Protein AF-0000000084744913 (afdb_homodimer)

Radius of gyration: 37.28 Å; Cα contacts (8 Å, |Δi|>4): 1498; chains: 2; bounding box: 139×105×89 Å

Organism: Rhizopus delemar (strain RA 99-880 / ATCC MYA-4621 / FGSC 9543 / NRRL 43880) (NCBI:txid246409)

InterPro domains:
  IPR002213 UDP-glucuronosyl/UDP-glucosyltransferase [PF00201] (157-499)
  IPR002213 UDP-glucuronosyl/UDP-glucosyltransferase [cd03784] (38-397)
  IPR050271 UDP-glycosyltransferase [PTHR48043] (138-479)

Sequence (1036 aa):
MRWNIPRIAAALVTTSLLLCGQSYAQERLIENYNEPKHIMFMTTFGGSSHVSWVLSILDELSKRGHKITYVTREFQAKHAKPYPHFNTVILDGTPTHMEKAFALKHTAILDAAGDLLHSGYKDLQTASYAAFPDASAAYINNHLLTMKNPTTLGLSFIQRFYDMFVVPITGYIRMKPVGDWVNKMRHLSGCNVTNHEYEPWTHMNNLKLVNSLFGIEAARPLGPLIEMVGPIMQRQYNPLTPDLKEYLDAHSRVLYIAFGQHAVANVKDLEYILTGIMESIENGTYGGFLWASRKGAEAFPKEIKTKSGKIYSVQDMFRGHYSNLRFATWVPQTAVVMHPSVNVFLTHGGAGSMYEGLYAGKRFIVFPFYGDQFLNAQNVKSKGLGEYLNPEISQEEANRMIDAVGQDSDGKFQSNVNRYKALVQIHSKNGPLRGADLVEEVLFVNSNSYLPHRYEDARQMSFIKSHNLDLIAAALSIISASVYVSVTVTKKMVKRFLTRIWAKHLPDDTKTFKLKATMRWNIPRIAAALVTTSLLLCGQSYAQERLIENYNEPKHIMFMTTFGGSSHVSWVLSILDELSKRGHKITYVTREFQAKHAKPYPHFNTVILDGTPTHMEKAFALKHTAILDAAGDLLHSGYKDLQTASYAAFPDASAAYINNHLLTMKNPTTLGLSFIQRFYDMFVVPITGYIRMKPVGDWVNKMRHLSGCNVTNHEYEPWTHMNNLKLVNSLFGIEAARPLGPLIEMVGPIMQRQYNPLTPDLKEYLDAHSRVLYIAFGQHAVANVKDLEYILTGIMESIENGTYGGFLWASRKGAEAFPKEIKTKSGKIYSVQDMFRGHYSNLRFATWVPQTAVVMHPSVNVFLTHGGAGSMYEGLYAGKRFIVFPFYGDQFLNAQNVKSKGLGEYLNPEISQEEANRMIDAVGQDSDGKFQSNVNRYKALVQIHSKNGPLRGADLVEEVLFVNSNSYLPHRYEDARQMSFIKSHNLDLIAAALSIISASVYVSVTVTKKMVKRFLTRIWAKHLPDDTKTFKLKAT

Secondary structure (DSSP, 8-state):
--------------------------EE---------EEEEE--S--HHHHHHHHHHHHHHHHTT-EEEEEE-GGGGGGGTT-TTSEEEEPP-----HHHHHHHHHHHHHHHHHHHHHTT--SEEE---S--GGG--TTB---GGGTT-SBSTT--HHHHHIIIIIHHHHHHHHHHHHHHHHHHHHHHTT----S-TTSTTTTTTS-EEES--BTTB----B-TTEEE------SEEPPPPHHHHHHHHH-SSEEEEE-TTT----HHHHHHHHHHHHHHHHTTS-SEEEEE-SS-GGGS-SEEE-TTS-EEEHHHHHTT-STTEEEES---HHHHHHSTTEEEEEE---HHHHHHHHHHT-EEEE---STTHHHHHHHHHHHTSEEE--TTS-HHHHHHHHHHHHH-TTSHHHHHHHHHHHHHHHHHTTHHHHHHHHHHHHHHH-BTTB-GGGS-GGGGS-HHHHTTHHHHHHHHHHHHHHHHHHHHHHHHHHHHHHHHHHHHTS-GGGGG--S---/--------------------------EE---------EEEEE--S--HHHHHHHHHHHHHHHHTT-EEEEEE-GGGGGGGTT-TTSEEEEPP-----HHHHHHHHHHHHHHHHHHHHHTT--SEEE---S--GGG--TTB---GGGTT-SBSTT--HHHHHIIIIIHHHHHHHHHHHHHHHHHHHHHHTT----S-TTSTTTTTTS-EEES--BTTB----B-TTEEE------SEEPPPPHHHHHHHHH-SSEEEEE-TTT----HHHHHHHHHHHHHHHHTTS-SEEEEE-SS-GGGS-SEEE-TTS-EEEHHHHHTT-STTEEEES---HHHHHHSTTEEEEEE---HHHHHHHHHHT-EEEE---STTHHHHHHHHHHHTSEEE--TTS-HHHHHHHHHHHHH-TTSHHHHHHHHHHHHHHHHHTTHHHHHHHHHHHHHHH-BTTB-GGGS-GGGGS-HHHHTTHHHHHHHHHHHHHHHHHHHHHHHHHHHHHHHHHHHHTS-GGGGG------

pLDDT: mean 82.14, std 20.05, range [17.31, 98.81]

Structure (mmCIF, N/CA/C/O backbone):
data_AF-0000000084744913-model_v1
#
loop_
_entity.id
_entity.type
_entity.pdbx_description
1 polymer 'UDP-glycosyltransferases domain-containing protein'
#
loop_
_atom_site.group_PDB
_atom_site.id
_atom_site.type_symbol
_atom_site.label_atom_id
_atom_site.label_alt_id
_atom_site.label_comp_id
_atom_site.label_asym_id
_atom_site.label_entity_id
_atom_site.label_seq_id
_atom_site.pdbx_PDB_ins_code
_atom_site.Cartn_x
_atom_site.Cartn_y
_atom_site.Cartn_z
_atom_site.occupancy
_atom_site.B_iso_or_equiv
_atom_site.auth_seq_id
_atom_site.auth_comp_id
_atom_site.auth_asym_id
_atom_site.auth_atom_id
_atom_site.pdbx_PDB_model_num
ATOM 1 N N . MET A 1 1 ? 51.938 -50.812 50.031 1 19.53 1 MET A N 1
ATOM 2 C CA . MET A 1 1 ? 52.406 -50.969 48.625 1 19.53 1 MET A CA 1
ATOM 3 C C . MET A 1 1 ? 51.281 -50.594 47.656 1 19.53 1 MET A C 1
ATOM 5 O O . MET A 1 1 ? 50.281 -51.281 47.562 1 19.53 1 MET A O 1
ATOM 9 N N . ARG A 1 2 ? 51 -49.312 47.562 1 23.36 2 ARG A N 1
ATOM 10 C CA . ARG A 1 2 ? 50.031 -48.344 47.094 1 23.36 2 ARG A CA 1
ATOM 11 C C . ARG A 1 2 ? 49.875 -48.375 45.562 1 23.36 2 ARG A C 1
ATOM 13 O O . ARG A 1 2 ? 50.844 -48.094 44.844 1 23.36 2 ARG A O 1
ATOM 20 N N . TRP A 1 3 ? 49.312 -49.531 45.156 1 20.39 3 TRP A N 1
ATOM 21 C CA . TRP A 1 3 ? 49.344 -50 43.781 1 20.39 3 TRP A CA 1
ATOM 22 C C . TRP A 1 3 ? 48.844 -48.906 42.844 1 20.39 3 TRP A C 1
ATOM 24 O O . TRP A 1 3 ? 47.812 -48.25 43.094 1 20.39 3 TRP A O 1
ATOM 34 N N . ASN A 1 4 ? 49.719 -48.156 42.25 1 20.19 4 ASN A N 1
ATOM 35 C CA . ASN A 1 4 ? 49.812 -47.062 41.281 1 20.19 4 ASN A CA 1
ATOM 36 C C . ASN A 1 4 ? 49.125 -47.438 39.969 1 20.19 4 ASN A C 1
ATOM 38 O O . ASN A 1 4 ? 49.625 -48.25 39.188 1 20.19 4 ASN A O 1
ATOM 42 N N . ILE A 1 5 ? 47.906 -47.906 40.062 1 23.69 5 ILE A N 1
ATOM 43 C CA . ILE A 1 5 ? 47.312 -48.406 38.812 1 23.69 5 ILE A CA 1
ATOM 44 C C . ILE A 1 5 ? 47.5 -47.406 37.688 1 23.69 5 ILE A C 1
ATOM 46 O O . ILE A 1 5 ? 47.156 -46.219 37.844 1 23.69 5 ILE A O 1
ATOM 50 N N . PRO A 1 6 ? 48.375 -47.656 36.781 1 20.3 6 PRO A N 1
ATOM 51 C CA . PRO A 1 6 ? 48.781 -46.844 35.656 1 20.3 6 PRO A CA 1
ATOM 52 C C . PRO A 1 6 ? 47.625 -46.344 34.812 1 20.3 6 PRO A C 1
ATOM 54 O O . PRO A 1 6 ? 46.625 -47.062 34.656 1 20.3 6 PRO A O 1
ATOM 57 N N . ARG A 1 7 ? 47.312 -45.031 34.875 1 20.33 7 ARG A N 1
ATOM 58 C CA . ARG A 1 7 ? 46.344 -44.219 34.156 1 20.33 7 ARG A CA 1
ATOM 59 C C . ARG A 1 7 ? 46.406 -44.438 32.656 1 20.33 7 ARG A C 1
ATOM 61 O O . ARG A 1 7 ? 47.375 -44.062 32.031 1 20.33 7 ARG A O 1
ATOM 68 N N . ILE A 1 8 ? 46.25 -45.625 32.156 1 18.38 8 ILE A N 1
ATOM 69 C CA . ILE A 1 8 ? 46.312 -45.844 30.734 1 18.38 8 ILE A CA 1
ATOM 70 C C . ILE A 1 8 ? 45.406 -44.844 30.016 1 18.38 8 ILE A C 1
ATOM 72 O O . ILE A 1 8 ? 44.219 -44.75 30.281 1 18.38 8 ILE A O 1
ATOM 76 N N . ALA A 1 9 ? 45.938 -43.688 29.625 1 18.81 9 ALA A N 1
ATOM 77 C CA . ALA A 1 9 ? 45.469 -42.594 28.781 1 18.81 9 ALA A CA 1
ATOM 78 C C . ALA A 1 9 ? 44.938 -43.094 27.453 1 18.81 9 ALA A C 1
ATOM 80 O O . ALA A 1 9 ? 45.719 -43.594 26.625 1 18.81 9 ALA A O 1
ATOM 81 N N . ALA A 1 10 ? 44.094 -44.031 27.406 1 18.05 10 ALA A N 1
ATOM 82 C CA . ALA A 1 10 ? 43.656 -44.469 26.078 1 18.05 10 ALA A CA 1
ATOM 83 C C . ALA A 1 10 ? 43.281 -43.25 25.219 1 18.05 10 ALA A C 1
ATOM 85 O O . ALA A 1 10 ? 42.5 -42.406 25.625 1 18.05 10 ALA A O 1
ATOM 86 N N . ALA A 1 11 ? 44.219 -42.719 24.453 1 19.56 11 ALA A N 1
ATOM 87 C CA . ALA A 1 11 ? 44.156 -41.781 23.359 1 19.56 11 ALA A CA 1
ATOM 88 C C . ALA A 1 11 ? 43.031 -42.156 22.375 1 19.56 11 ALA A C 1
ATOM 90 O O . ALA A 1 11 ? 43.125 -43.188 21.703 1 19.56 11 ALA A O 1
ATOM 91 N N . LEU A 1 12 ? 41.875 -42.281 22.75 1 17.66 12 LEU A N 1
ATOM 92 C CA . LEU A 1 12 ? 40.844 -42.531 21.766 1 17.66 12 LEU A CA 1
ATOM 93 C C . LEU A 1 12 ? 40.969 -41.562 20.578 1 17.66 12 LEU A C 1
ATOM 95 O O . LEU A 1 12 ? 40.906 -40.344 20.766 1 17.66 12 LEU A O 1
ATOM 99 N N . VAL A 1 13 ? 41.812 -41.812 19.609 1 20.23 13 VAL A N 1
ATOM 100 C CA . VAL A 1 13 ? 41.938 -41.219 18.281 1 20.23 13 VAL A CA 1
ATOM 101 C C . VAL A 1 13 ? 40.594 -41.219 17.562 1 20.23 13 VAL A C 1
ATOM 103 O O . VAL A 1 13 ? 40.062 -42.281 17.234 1 20.23 13 VAL A O 1
ATOM 106 N N . THR A 1 14 ? 39.594 -40.719 18.078 1 20.28 14 THR A N 1
ATOM 107 C CA . THR A 1 14 ? 38.375 -40.656 17.266 1 20.28 14 THR A CA 1
ATOM 108 C C . THR A 1 14 ? 38.656 -40.031 15.906 1 20.28 14 THR A C 1
ATOM 110 O O . THR A 1 14 ? 39.188 -38.906 15.836 1 20.28 14 THR A O 1
ATOM 113 N N . THR A 1 15 ? 39.094 -40.719 14.898 1 21.44 15 THR A N 1
ATOM 114 C CA . THR A 1 15 ? 39.156 -40.406 13.484 1 21.44 15 THR A CA 1
ATOM 115 C C . THR A 1 15 ? 37.844 -39.75 13.031 1 21.44 15 THR A C 1
ATOM 117 O O . THR A 1 15 ? 36.781 -40.375 13.062 1 21.44 15 THR A O 1
ATOM 120 N N . SER A 1 16 ? 37.594 -38.562 13.43 1 22.41 16 SER A N 1
ATOM 121 C CA . SER A 1 16 ? 36.5 -37.75 12.891 1 22.41 16 SER A CA 1
ATOM 122 C C . SER A 1 16 ? 36.5 -37.812 11.359 1 22.41 16 SER A C 1
ATOM 124 O O . SER A 1 16 ? 37.438 -37.344 10.719 1 22.41 16 SER A O 1
ATOM 126 N N . LEU A 1 17 ? 36.125 -38.844 10.758 1 23.03 17 LEU A N 1
ATOM 127 C CA . LEU A 1 17 ? 35.844 -38.812 9.328 1 23.03 17 LEU A CA 1
ATOM 128 C C . LEU A 1 17 ? 35.062 -37.562 8.945 1 23.03 17 LEU A C 1
ATOM 130 O O . LEU A 1 17 ? 33.938 -37.344 9.414 1 23.03 17 LEU A O 1
ATOM 134 N N . LEU A 1 18 ? 35.719 -36.438 8.75 1 24.72 18 LEU A N 1
ATOM 135 C CA . LEU A 1 18 ? 35.344 -35.219 8.047 1 24.72 18 LEU A CA 1
ATOM 136 C C . LEU A 1 18 ? 34.562 -35.562 6.785 1 24.72 18 LEU A C 1
ATOM 138 O O . LEU A 1 18 ? 35.125 -36 5.785 1 24.72 18 LEU A O 1
ATOM 142 N N . LEU A 1 19 ? 33.531 -36.25 6.848 1 27.08 19 LEU A N 1
ATOM 143 C CA . LEU A 1 19 ? 32.656 -36.188 5.676 1 27.08 19 LEU A CA 1
ATOM 144 C C . LEU A 1 19 ? 32.531 -34.75 5.16 1 27.08 19 LEU A C 1
ATOM 146 O O . LEU A 1 19 ? 32.031 -33.875 5.852 1 27.08 19 LEU A O 1
ATOM 150 N N . CYS A 1 20 ? 33.5 -34.156 4.531 1 28.77 20 CYS A N 1
ATOM 151 C CA . CYS A 1 20 ? 33.594 -32.938 3.73 1 28.77 20 CYS A CA 1
ATOM 152 C C . CYS A 1 20 ? 32.344 -32.75 2.896 1 28.77 20 CYS A C 1
ATOM 154 O O . CYS A 1 20 ? 32.188 -33.312 1.816 1 28.77 20 CYS A O 1
ATOM 156 N N . GLY A 1 21 ? 31.219 -32.844 3.359 1 35.03 21 GLY A N 1
ATOM 157 C CA . GLY A 1 21 ? 30.172 -32.25 2.535 1 35.03 21 GLY A CA 1
ATOM 158 C C . GLY A 1 21 ? 30.594 -30.953 1.896 1 35.03 21 GLY A C 1
ATOM 159 O O . GLY A 1 21 ? 31.109 -30.062 2.572 1 35.03 21 GLY A O 1
ATOM 160 N N . GLN A 1 22 ? 31.188 -30.906 0.818 1 35.16 22 GLN A N 1
ATOM 161 C CA . GLN A 1 22 ? 31.531 -29.734 0.023 1 35.16 22 GLN A CA 1
ATOM 162 C C . GLN A 1 22 ? 30.5 -28.625 0.228 1 35.16 22 GLN A C 1
ATOM 164 O O . GLN A 1 22 ? 29.328 -28.781 -0.124 1 35.16 22 GLN A O 1
ATOM 169 N N . SER A 1 23 ? 30.438 -27.969 1.29 1 45.53 23 SER A N 1
ATOM 170 C CA . SER A 1 23 ? 29.703 -26.734 1.49 1 45.53 23 SER A CA 1
ATOM 171 C C . SER A 1 23 ? 29.812 -25.828 0.264 1 45.53 23 SER A C 1
ATOM 173 O O . SER A 1 23 ? 30.859 -25.266 -0.018 1 45.53 23 SER A O 1
ATOM 175 N N . TYR A 1 24 ? 29.328 -26.203 -0.753 1 52.28 24 TYR A N 1
ATOM 176 C CA . TYR A 1 24 ? 29.297 -25.25 -1.86 1 52.28 24 TYR A CA 1
ATOM 177 C C . TYR A 1 24 ? 28.844 -23.875 -1.39 1 52.28 24 TYR A C 1
ATOM 179 O O . TYR A 1 24 ? 27.953 -23.781 -0.541 1 52.28 24 TYR A O 1
ATOM 187 N N . ALA A 1 25 ? 29.734 -22.922 -1.529 1 69.56 25 ALA A N 1
ATOM 188 C CA . ALA A 1 25 ? 29.422 -21.516 -1.275 1 69.56 25 ALA A CA 1
ATOM 189 C C . ALA A 1 25 ? 28.047 -21.156 -1.825 1 69.56 25 ALA A C 1
ATOM 191 O O . ALA A 1 25 ? 27.688 -21.547 -2.941 1 69.56 25 ALA A O 1
ATOM 192 N N . GLN A 1 26 ? 27.156 -20.797 -0.887 1 83.94 26 GLN A N 1
ATOM 193 C CA . GLN A 1 26 ? 25.812 -20.391 -1.277 1 83.94 26 GLN A CA 1
ATOM 194 C C . GLN A 1 26 ? 25.859 -19.375 -2.424 1 83.94 26 GLN A C 1
ATOM 196 O O . GLN A 1 26 ? 26.812 -18.609 -2.537 1 83.94 26 GLN A O 1
ATOM 201 N N . GLU A 1 27 ? 25 -19.547 -3.34 1 89.25 27 GLU A N 1
ATOM 202 C CA . GLU A 1 27 ? 24.797 -18.594 -4.418 1 89.25 27 GLU A CA 1
ATOM 203 C C . GLU A 1 27 ? 23.781 -17.531 -4.02 1 89.25 27 GLU A C 1
ATOM 205 O O . GLU A 1 27 ? 23.016 -17.719 -3.078 1 89.25 27 GLU A O 1
ATOM 210 N N . ARG A 1 28 ? 23.938 -16.344 -4.668 1 91.44 28 ARG A N 1
ATOM 211 C CA . ARG A 1 28 ? 23.016 -15.234 -4.363 1 91.44 28 ARG A CA 1
ATOM 212 C C . ARG A 1 28 ? 22.141 -14.898 -5.57 1 91.44 28 ARG A C 1
ATOM 214 O O . ARG A 1 28 ? 22.594 -14.977 -6.711 1 91.44 28 ARG A O 1
ATOM 221 N N . LEU A 1 29 ? 20.953 -14.539 -5.281 1 93 29 LEU A N 1
ATOM 222 C CA . LEU A 1 29 ? 20.062 -14.078 -6.336 1 93 29 LEU A CA 1
ATOM 223 C C . LEU A 1 29 ? 20.547 -12.75 -6.914 1 93 29 LEU A C 1
ATOM 225 O O . LEU A 1 29 ? 20.922 -11.836 -6.172 1 93 29 LEU A O 1
ATOM 229 N N . ILE A 1 30 ? 20.641 -12.711 -8.242 1 91.44 30 ILE A N 1
ATOM 230 C CA . ILE A 1 30 ? 21.016 -11.5 -8.945 1 91.44 30 ILE A CA 1
ATOM 231 C C . ILE A 1 30 ? 19.953 -11.125 -9.961 1 91.44 30 ILE A C 1
ATOM 233 O O . ILE A 1 30 ? 19.562 -11.953 -10.789 1 91.44 30 ILE A O 1
ATOM 237 N N . GLU A 1 31 ? 19.484 -9.914 -9.859 1 93 31 GLU A N 1
ATOM 238 C CA . GLU A 1 31 ? 18.453 -9.453 -10.773 1 93 31 GLU A CA 1
ATOM 239 C C . GLU A 1 31 ? 19 -9.219 -12.18 1 93 31 GLU A C 1
ATOM 241 O O . GLU A 1 31 ? 20.156 -8.789 -12.328 1 93 31 GLU A O 1
ATOM 246 N N . ASN A 1 32 ? 18.219 -9.523 -13.242 1 92.12 32 ASN A N 1
ATOM 247 C CA . ASN A 1 32 ? 18.656 -9.289 -14.609 1 92.12 32 ASN A CA 1
ATOM 248 C C . ASN A 1 32 ? 17.531 -8.727 -15.477 1 92.12 32 ASN A C 1
ATOM 250 O O . ASN A 1 32 ? 17.5 -8.953 -16.688 1 92.12 32 ASN A O 1
ATOM 254 N N . TYR A 1 33 ? 16.641 -8.062 -14.828 1 86.31 33 TYR A N 1
ATOM 255 C CA . TYR A 1 33 ? 15.531 -7.465 -15.57 1 86.31 33 TYR A CA 1
ATOM 256 C C . TYR A 1 33 ? 15.938 -6.125 -16.172 1 86.31 33 TYR A C 1
ATOM 258 O O . TYR A 1 33 ? 15.328 -5.66 -17.141 1 86.31 33 TYR A O 1
ATOM 266 N N . ASN A 1 34 ? 16.906 -5.574 -15.594 1 80.06 34 ASN A N 1
ATOM 267 C CA . ASN A 1 34 ? 17.125 -4.137 -15.734 1 80.06 34 ASN A CA 1
ATOM 268 C C . ASN A 1 34 ? 17.938 -3.816 -16.984 1 80.06 34 ASN A C 1
ATOM 270 O O . ASN A 1 34 ? 19.031 -4.352 -17.156 1 80.06 34 ASN A O 1
ATOM 274 N N . GLU A 1 35 ? 17.391 -3.184 -17.844 1 90.12 35 GLU A N 1
ATOM 275 C CA . GLU A 1 35 ? 18.062 -2.479 -18.938 1 90.12 35 GLU A CA 1
ATOM 276 C C . GLU A 1 35 ? 17.922 -0.967 -18.781 1 90.12 35 GLU A C 1
ATOM 278 O O . GLU A 1 35 ? 16.891 -0.474 -18.328 1 90.12 35 GLU A O 1
ATOM 283 N N . PRO A 1 36 ? 18.984 -0.272 -19.078 1 91.06 36 PRO A N 1
ATOM 284 C CA . PRO A 1 36 ? 18.906 1.181 -18.906 1 91.06 36 PRO A CA 1
ATOM 285 C C . PRO A 1 36 ? 17.766 1.804 -19.703 1 91.06 36 PRO A C 1
ATOM 287 O O . PRO A 1 36 ? 17.547 1.438 -20.859 1 91.06 36 PRO A O 1
ATOM 290 N N . LYS A 1 37 ? 17.016 2.588 -19 1 89.62 37 LYS A N 1
ATOM 291 C CA . LYS A 1 37 ? 15.938 3.357 -19.625 1 89.62 37 LYS A CA 1
ATOM 292 C C . LYS A 1 37 ? 16.172 4.855 -19.469 1 89.62 37 LYS A C 1
ATOM 294 O O . LYS A 1 37 ? 17.016 5.281 -18.672 1 89.62 37 LYS A O 1
ATOM 299 N N . HIS A 1 38 ? 15.523 5.637 -20.328 1 86.81 38 HIS A N 1
ATOM 300 C CA . HIS A 1 38 ? 15.547 7.094 -20.234 1 86.81 38 HIS A CA 1
ATOM 301 C C . HIS A 1 38 ? 14.258 7.621 -19.609 1 86.81 38 HIS A C 1
ATOM 303 O O . HIS A 1 38 ? 13.172 7.453 -20.172 1 86.81 38 HIS A O 1
ATOM 309 N N . ILE A 1 39 ? 14.422 8.203 -18.453 1 86.81 39 ILE A N 1
ATOM 310 C CA . ILE A 1 39 ? 13.273 8.695 -17.688 1 86.81 39 ILE A CA 1
ATOM 311 C C . ILE A 1 39 ? 13.266 10.219 -17.703 1 86.81 39 ILE A C 1
ATOM 313 O O . ILE A 1 39 ? 14.273 10.852 -17.359 1 86.81 39 ILE A O 1
ATOM 317 N N . MET A 1 40 ? 12.148 10.82 -18.062 1 83.5 40 MET A N 1
ATOM 318 C CA . MET A 1 40 ? 11.984 12.273 -18.078 1 83.5 40 MET A CA 1
ATOM 319 C C . MET A 1 40 ? 10.945 12.711 -17.047 1 83.5 40 MET A C 1
ATOM 321 O O . MET A 1 40 ? 9.883 12.102 -16.938 1 83.5 40 MET A O 1
ATOM 325 N N . PHE A 1 41 ? 11.281 13.703 -16.281 1 83.88 41 PHE A N 1
ATOM 326 C CA . PHE A 1 41 ? 10.383 14.367 -15.344 1 83.88 41 PHE A CA 1
ATOM 327 C C . PHE A 1 41 ? 10.25 15.852 -15.664 1 83.88 41 PHE A C 1
ATOM 329 O O . PHE A 1 41 ? 11.258 16.547 -15.797 1 83.88 41 PHE A O 1
ATOM 336 N N . MET A 1 42 ? 8.977 16.203 -15.773 1 77.56 42 MET A N 1
ATOM 337 C CA . MET A 1 42 ? 8.75 17.609 -16.109 1 77.56 42 MET A CA 1
ATOM 338 C C . MET A 1 42 ? 7.898 18.297 -15.055 1 77.56 42 MET A C 1
ATOM 340 O O . MET A 1 42 ? 6.863 17.766 -14.641 1 77.56 42 MET A O 1
ATOM 344 N N . THR A 1 43 ? 8.461 19.344 -14.555 1 77.12 43 THR A N 1
ATOM 345 C CA . THR A 1 43 ? 7.699 20.219 -13.664 1 77.12 43 THR A CA 1
ATOM 346 C C . THR A 1 43 ? 7.801 21.672 -14.117 1 77.12 43 THR A C 1
ATOM 348 O O . THR A 1 43 ? 8.906 22.188 -14.32 1 77.12 43 THR A O 1
ATOM 351 N N . THR A 1 44 ? 6.602 22.281 -14.32 1 68.94 44 THR A N 1
ATOM 352 C CA . THR A 1 44 ? 6.617 23.656 -14.781 1 68.94 44 THR A CA 1
ATOM 353 C C . THR A 1 44 ? 5.949 24.578 -13.766 1 68.94 44 THR A C 1
ATOM 355 O O . THR A 1 44 ? 5.902 25.797 -13.961 1 68.94 44 THR A O 1
ATOM 358 N N . PHE A 1 45 ? 5.406 23.922 -12.688 1 66.56 45 PHE A N 1
ATOM 359 C CA . PHE A 1 45 ? 4.727 24.734 -11.68 1 66.56 45 PHE A CA 1
ATOM 360 C C . PHE A 1 45 ? 4.938 24.141 -10.289 1 66.56 45 PHE A C 1
ATOM 362 O O . PHE A 1 45 ? 5.398 23 -10.156 1 66.56 45 PHE A O 1
ATOM 369 N N . GLY A 1 46 ? 4.719 25.062 -9.359 1 70 46 GLY A N 1
ATOM 370 C CA . GLY A 1 46 ? 4.773 24.578 -7.98 1 70 46 GLY A CA 1
ATOM 371 C C . GLY A 1 46 ? 6.074 24.922 -7.285 1 70 46 GLY A C 1
ATOM 372 O O . GLY A 1 46 ? 6.855 25.75 -7.777 1 70 46 GLY A O 1
ATOM 373 N N . GLY A 1 47 ? 6.203 24.469 -6.035 1 71.44 47 GLY A N 1
ATOM 374 C CA . GLY A 1 47 ? 7.371 24.719 -5.211 1 71.44 47 GLY A CA 1
ATOM 375 C C . GLY A 1 47 ? 8.195 23.469 -4.941 1 71.44 47 GLY A C 1
ATOM 376 O O . GLY A 1 47 ? 8.078 22.484 -5.656 1 71.44 47 GLY A O 1
ATOM 377 N N . SER A 1 48 ? 9.109 23.594 -4.059 1 75.06 48 SER A N 1
ATOM 378 C CA . SER A 1 48 ? 10.031 22.531 -3.695 1 75.06 48 SER A CA 1
ATOM 379 C C . SER A 1 48 ? 9.281 21.25 -3.32 1 75.06 48 SER A C 1
ATOM 381 O O . SER A 1 48 ? 9.75 20.141 -3.598 1 75.06 48 SER A O 1
ATOM 383 N N . SER A 1 49 ? 8.07 21.406 -2.797 1 75.94 49 SER A N 1
ATOM 384 C CA . SER A 1 49 ? 7.305 20.266 -2.314 1 75.94 49 SER A CA 1
ATOM 385 C C . SER A 1 49 ? 6.812 19.391 -3.473 1 75.94 49 SER A C 1
ATOM 387 O O . SER A 1 49 ? 6.488 18.219 -3.283 1 75.94 49 SER A O 1
ATOM 389 N N . HIS A 1 50 ? 6.836 19.938 -4.676 1 77.62 50 HIS A N 1
ATOM 390 C CA . HIS A 1 50 ? 6.352 19.203 -5.836 1 77.62 50 HIS A CA 1
ATOM 391 C C . HIS A 1 50 ? 7.496 18.516 -6.57 1 77.62 50 HIS A C 1
ATOM 393 O O . HIS A 1 50 ? 7.27 17.562 -7.328 1 77.62 50 HIS A O 1
ATOM 399 N N . VAL A 1 51 ? 8.656 18.969 -6.289 1 83.06 51 VAL A N 1
ATOM 400 C CA . VAL A 1 51 ? 9.742 18.547 -7.168 1 83.06 51 VAL A CA 1
ATOM 401 C C . VAL A 1 51 ? 10.734 17.703 -6.383 1 83.06 51 VAL A C 1
ATOM 403 O O . VAL A 1 51 ? 11.211 16.672 -6.871 1 83.06 51 VAL A O 1
ATOM 406 N N . SER A 1 52 ? 11.039 18.062 -5.184 1 87.06 52 SER A N 1
ATOM 407 C CA . SER A 1 52 ? 12.18 17.531 -4.453 1 87.06 52 SER A CA 1
ATOM 408 C C . SER A 1 52 ? 12.023 16.031 -4.207 1 87.06 52 SER A C 1
ATOM 410 O O . SER A 1 52 ? 12.984 15.273 -4.363 1 87.06 52 SER A O 1
ATOM 412 N N . TRP A 1 53 ? 10.844 15.602 -3.848 1 90.38 53 TRP A N 1
ATOM 413 C CA . TRP A 1 53 ? 10.68 14.188 -3.531 1 90.38 53 TRP A CA 1
ATOM 414 C C . TRP A 1 53 ? 10.781 13.336 -4.789 1 90.38 53 TRP A C 1
ATOM 416 O O . TRP A 1 53 ? 11.32 12.227 -4.754 1 90.38 53 TRP A O 1
ATOM 426 N N . VAL A 1 54 ? 10.344 13.898 -5.902 1 91.06 54 VAL A N 1
ATOM 427 C CA . VAL A 1 54 ? 10.438 13.164 -7.16 1 91.06 54 VAL A CA 1
ATOM 428 C C . VAL A 1 54 ? 11.898 13.055 -7.59 1 91.06 54 VAL A C 1
ATOM 430 O O . VAL A 1 54 ? 12.336 12 -8.055 1 91.06 54 VAL A O 1
ATOM 433 N N . LEU A 1 55 ? 12.609 14.141 -7.418 1 91.88 55 LEU A N 1
ATOM 434 C CA . LEU A 1 55 ? 14.023 14.125 -7.785 1 91.88 55 LEU A CA 1
ATOM 435 C C . LEU A 1 55 ? 14.789 13.094 -6.957 1 91.88 55 LEU A C 1
ATOM 437 O O . LEU A 1 55 ? 15.742 12.484 -7.445 1 91.88 55 LEU A O 1
ATOM 441 N N . SER A 1 56 ? 14.359 12.914 -5.727 1 93.5 56 SER A N 1
ATOM 442 C CA . SER A 1 56 ? 14.984 11.891 -4.887 1 93.5 56 SER A CA 1
ATOM 443 C C . SER A 1 56 ? 14.75 10.492 -5.449 1 93.5 56 SER A C 1
ATOM 445 O O . SER A 1 56 ? 15.641 9.641 -5.406 1 93.5 56 SER A O 1
ATOM 447 N N . ILE A 1 57 ? 13.594 10.203 -5.969 1 94.88 57 ILE A N 1
ATOM 448 C CA . ILE A 1 57 ? 13.281 8.93 -6.605 1 94.88 57 ILE A CA 1
ATOM 449 C C . ILE A 1 57 ? 14.133 8.75 -7.859 1 94.88 57 ILE A C 1
ATOM 451 O O . ILE A 1 57 ? 14.711 7.684 -8.078 1 94.88 57 ILE A O 1
ATOM 455 N N . LEU A 1 58 ? 14.242 9.867 -8.609 1 93.94 58 LEU A N 1
ATOM 456 C CA . LEU A 1 58 ? 15 9.82 -9.859 1 93.94 58 LEU A CA 1
ATOM 457 C C . LEU A 1 58 ? 16.484 9.609 -9.594 1 93.94 58 LEU A C 1
ATOM 459 O O . LEU A 1 58 ? 17.172 8.961 -10.383 1 93.94 58 LEU A O 1
ATOM 463 N N . ASP A 1 59 ? 16.906 10.164 -8.516 1 95.75 59 ASP A N 1
ATOM 464 C CA . ASP A 1 59 ? 18.297 9.945 -8.125 1 95.75 59 ASP A CA 1
ATOM 465 C C . ASP A 1 59 ? 18.578 8.461 -7.879 1 95.75 59 ASP A C 1
ATOM 467 O O . ASP A 1 59 ? 19.609 7.934 -8.312 1 95.75 59 ASP A O 1
ATOM 471 N N . GLU A 1 60 ? 17.703 7.797 -7.168 1 95.75 60 GLU A N 1
ATOM 472 C CA . GLU A 1 60 ? 17.828 6.359 -6.957 1 95.75 60 GLU A CA 1
ATOM 473 C C . GLU A 1 60 ? 17.797 5.602 -8.281 1 95.75 60 GLU A C 1
ATOM 475 O O . GLU A 1 60 ? 18.578 4.664 -8.484 1 95.75 60 GLU A O 1
ATOM 480 N N . LEU A 1 61 ? 16.953 6.008 -9.18 1 95.06 61 LEU A N 1
ATOM 481 C CA . LEU A 1 61 ? 16.844 5.363 -10.484 1 95.06 61 LEU A CA 1
ATOM 482 C C . LEU A 1 61 ? 18.125 5.559 -11.281 1 95.06 61 LEU A C 1
ATOM 484 O O . LEU A 1 61 ? 18.562 4.652 -12 1 95.06 61 LEU A O 1
ATOM 488 N N . SER A 1 62 ? 18.688 6.727 -11.156 1 96 62 SER A N 1
ATOM 489 C CA . SER A 1 62 ? 19.969 6.98 -11.82 1 96 62 SER A CA 1
ATOM 490 C C . SER A 1 62 ? 21.062 6.043 -11.305 1 96 62 SER A C 1
ATOM 492 O O . SER A 1 62 ? 21.859 5.52 -12.086 1 96 62 SER A O 1
ATOM 494 N N . LYS A 1 63 ? 21.094 5.828 -10.039 1 95.94 63 LYS A N 1
ATOM 495 C CA . LYS A 1 63 ? 22.047 4.918 -9.422 1 95.94 63 LYS A CA 1
ATOM 496 C C . LYS A 1 63 ? 21.875 3.494 -9.93 1 95.94 63 LYS A C 1
ATOM 498 O O . LYS A 1 63 ? 22.828 2.715 -9.977 1 95.94 63 LYS A O 1
ATOM 503 N N . ARG A 1 64 ? 20.672 3.215 -10.367 1 95.19 64 ARG A N 1
ATOM 504 C CA . ARG A 1 64 ? 20.359 1.882 -10.883 1 95.19 64 ARG A CA 1
ATOM 505 C C . ARG A 1 64 ? 20.719 1.768 -12.359 1 95.19 64 ARG A C 1
ATOM 507 O O . ARG A 1 64 ? 20.469 0.731 -12.984 1 95.19 64 ARG A O 1
ATOM 514 N N . GLY A 1 65 ? 21.125 2.861 -12.891 1 94.31 65 GLY A N 1
ATOM 515 C CA . GLY A 1 65 ? 21.656 2.791 -14.242 1 94.31 65 GLY A CA 1
ATOM 516 C C . GLY A 1 65 ? 20.766 3.482 -15.266 1 94.31 65 GLY A C 1
ATOM 517 O O . GLY A 1 65 ? 21.078 3.484 -16.453 1 94.31 65 GLY A O 1
ATOM 518 N N . HIS A 1 66 ? 19.703 4.145 -14.859 1 92.75 66 HIS A N 1
ATOM 519 C CA . HIS A 1 66 ? 18.812 4.836 -15.789 1 92.75 66 HIS A CA 1
ATOM 520 C C . HIS A 1 66 ? 19.312 6.25 -16.078 1 92.75 66 HIS A C 1
ATOM 522 O O . HIS A 1 66 ? 20 6.848 -15.25 1 92.75 66 HIS A O 1
ATOM 528 N N . LYS A 1 67 ? 18.984 6.746 -17.234 1 90.44 67 LYS A N 1
ATOM 529 C CA . LYS A 1 67 ? 19.281 8.133 -17.609 1 90.44 67 LYS A CA 1
ATOM 530 C C . LYS A 1 67 ? 18.109 9.047 -17.234 1 90.44 67 LYS A C 1
ATOM 532 O O . LYS A 1 67 ? 16.953 8.742 -17.531 1 90.44 67 LYS A O 1
ATOM 537 N N . ILE A 1 68 ? 18.453 10.141 -16.594 1 90.88 68 ILE A N 1
ATOM 538 C CA . ILE A 1 68 ? 17.406 11.016 -16.078 1 90.88 68 ILE A CA 1
ATOM 539 C C . ILE A 1 68 ? 17.469 12.359 -16.797 1 90.88 68 ILE A C 1
ATOM 541 O O . ILE A 1 68 ? 18.531 12.961 -16.938 1 90.88 68 ILE A O 1
ATOM 545 N N . THR A 1 69 ? 16.344 12.797 -17.281 1 86.06 69 THR A N 1
ATOM 546 C CA . THR A 1 69 ? 16.188 14.156 -17.766 1 86.06 69 THR A CA 1
ATOM 547 C C . THR A 1 69 ? 15.141 14.914 -16.938 1 86.06 69 THR A C 1
ATOM 549 O O . THR A 1 69 ? 14.008 14.461 -16.812 1 86.06 69 THR A O 1
ATOM 552 N N . TYR A 1 70 ? 15.602 15.992 -16.344 1 87.31 70 TYR A N 1
ATOM 553 C CA . TYR A 1 70 ? 14.734 16.875 -15.57 1 87.31 70 TYR A CA 1
ATOM 554 C C . TYR A 1 70 ? 14.43 18.156 -16.344 1 87.31 70 TYR A C 1
ATOM 556 O O . TYR A 1 70 ? 15.312 18.984 -16.562 1 87.31 70 TYR A O 1
ATOM 564 N N . VAL A 1 71 ? 13.117 18.281 -16.781 1 79.62 71 VAL A N 1
ATOM 565 C CA . VAL A 1 71 ? 12.688 19.438 -17.547 1 79.62 71 VAL A CA 1
ATOM 566 C C . VAL A 1 71 ? 11.953 20.422 -16.625 1 79.62 71 VAL A C 1
ATOM 568 O O . VAL A 1 71 ? 10.961 20.047 -15.984 1 79.62 71 VAL A O 1
ATOM 571 N N . THR A 1 72 ? 12.477 21.609 -16.562 1 81.62 72 THR A N 1
ATOM 572 C CA . THR A 1 72 ? 11.898 22.562 -15.625 1 81.62 72 THR A CA 1
ATOM 573 C C . THR A 1 72 ? 12.062 23.984 -16.141 1 81.62 72 THR A C 1
ATOM 575 O O . THR A 1 72 ? 12.414 24.203 -17.297 1 81.62 72 THR A O 1
ATOM 578 N N . ARG A 1 73 ? 11.625 24.906 -15.281 1 78.69 73 ARG A N 1
ATOM 579 C CA . ARG A 1 73 ? 11.789 26.328 -15.547 1 78.69 73 ARG A CA 1
ATOM 580 C C . ARG A 1 73 ? 12.898 26.922 -14.688 1 78.69 73 ARG A C 1
ATOM 582 O O . ARG A 1 73 ? 13.406 26.25 -13.781 1 78.69 73 ARG A O 1
ATOM 589 N N . GLU A 1 74 ? 13.234 28.125 -14.953 1 79.12 74 GLU A N 1
ATOM 590 C CA . GLU A 1 74 ? 14.375 28.766 -14.312 1 79.12 74 GLU A CA 1
ATOM 591 C C . GLU A 1 74 ? 14.211 28.797 -12.789 1 79.12 74 GLU A C 1
ATOM 593 O O . GLU A 1 74 ? 15.164 28.516 -12.055 1 79.12 74 GLU A O 1
ATOM 598 N N . PHE A 1 75 ? 13.039 29.109 -12.391 1 76.06 75 PHE A N 1
ATOM 599 C CA . PHE A 1 75 ? 12.836 29.312 -10.961 1 76.06 75 PHE A CA 1
ATOM 600 C C . PHE A 1 75 ? 12.906 28 -10.211 1 76.06 75 PHE A C 1
ATOM 602 O O . PHE A 1 75 ? 13.117 27.984 -8.992 1 76.06 75 PHE A O 1
ATOM 609 N N . GLN A 1 76 ? 12.805 26.875 -10.93 1 81.44 76 GLN A N 1
ATOM 610 C CA . GLN A 1 76 ? 12.852 25.578 -10.273 1 81.44 76 GLN A CA 1
ATOM 611 C C . GLN A 1 76 ? 14.156 24.859 -10.586 1 81.44 76 GLN A C 1
ATOM 613 O O . GLN A 1 76 ? 14.414 23.766 -10.055 1 81.44 76 GLN A O 1
ATOM 618 N N . ALA A 1 77 ? 14.945 25.438 -11.344 1 84.81 77 ALA A N 1
ATOM 619 C CA . ALA A 1 77 ? 16.188 24.812 -11.773 1 84.81 77 ALA A CA 1
ATOM 620 C C . ALA A 1 77 ? 17.141 24.594 -10.594 1 84.81 77 ALA A C 1
ATOM 622 O O . ALA A 1 77 ? 17.969 23.688 -10.625 1 84.81 77 ALA A O 1
ATOM 623 N N . LYS A 1 78 ? 16.891 25.375 -9.578 1 85.94 78 LYS A N 1
ATOM 624 C CA . LYS A 1 78 ? 17.75 25.281 -8.398 1 85.94 78 LYS A CA 1
ATOM 625 C C . LYS A 1 78 ? 17.641 23.922 -7.719 1 85.94 78 LYS A C 1
ATOM 627 O O . LYS A 1 78 ? 18.562 23.469 -7.047 1 85.94 78 LYS A O 1
ATOM 632 N N . HIS A 1 79 ? 16.578 23.266 -7.949 1 87.25 79 HIS A N 1
ATOM 633 C CA . HIS A 1 79 ? 16.344 21.984 -7.293 1 87.25 79 HIS A CA 1
ATOM 634 C C . HIS A 1 79 ? 17.188 20.875 -7.926 1 87.25 79 HIS A C 1
ATOM 636 O O . HIS A 1 79 ? 17.328 19.797 -7.348 1 87.25 79 HIS A O 1
ATOM 642 N N . ALA A 1 80 ? 17.781 21.156 -9.031 1 88.69 80 ALA A N 1
ATOM 643 C CA . ALA A 1 80 ? 18.609 20.188 -9.727 1 88.69 80 ALA A CA 1
ATOM 644 C C . ALA A 1 80 ? 20.047 20.234 -9.203 1 88.69 80 ALA A C 1
ATOM 646 O O . ALA A 1 80 ? 20.844 19.328 -9.484 1 88.69 80 ALA A O 1
ATOM 647 N N . LYS A 1 81 ? 20.375 21.203 -8.469 1 87.56 81 LYS A N 1
ATOM 648 C CA . LYS A 1 81 ? 21.75 21.453 -8.039 1 87.56 81 LYS A CA 1
ATOM 649 C C . LYS A 1 81 ? 22.328 20.234 -7.316 1 87.56 81 LYS A C 1
ATOM 651 O O . LYS A 1 81 ? 23.469 19.859 -7.562 1 87.56 81 LYS A O 1
ATOM 656 N N . PRO A 1 82 ? 21.5 19.562 -6.48 1 87.56 82 PRO A N 1
ATOM 657 C CA . PRO A 1 82 ? 22.062 18.406 -5.785 1 87.56 82 PRO A CA 1
ATOM 658 C C . PRO A 1 82 ? 22.281 17.203 -6.711 1 87.56 82 PRO A C 1
ATOM 660 O O . PRO A 1 82 ? 22.906 16.219 -6.316 1 87.56 82 PRO A O 1
ATOM 663 N N . TYR A 1 83 ? 21.828 17.344 -7.953 1 93.25 83 TYR A N 1
ATOM 664 C CA . TYR A 1 83 ? 21.875 16.219 -8.875 1 93.25 83 TYR A CA 1
ATOM 665 C C . TYR A 1 83 ? 22.562 16.609 -10.188 1 93.25 83 TYR A C 1
ATOM 667 O O . TYR A 1 83 ? 21.938 16.578 -11.25 1 93.25 83 TYR A O 1
ATOM 675 N N . PRO A 1 84 ? 23.828 16.828 -10.156 1 92.25 84 PRO A N 1
ATOM 676 C CA . PRO A 1 84 ? 24.531 17.281 -11.344 1 92.25 84 PRO A CA 1
ATOM 677 C C . PRO A 1 84 ? 24.578 16.234 -12.453 1 92.25 84 PRO A C 1
ATOM 679 O O . PRO A 1 84 ? 24.828 16.562 -13.617 1 92.25 84 PRO A O 1
ATOM 682 N N . HIS A 1 85 ? 24.328 15.055 -12.109 1 93.94 85 HIS A N 1
ATOM 683 C CA . HIS A 1 85 ? 24.406 13.977 -13.086 1 93.94 85 HIS A CA 1
ATOM 684 C C . HIS A 1 85 ? 23.109 13.875 -13.898 1 93.94 85 HIS A C 1
ATOM 686 O O . HIS A 1 85 ? 23.047 13.117 -14.867 1 93.94 85 HIS A O 1
ATOM 692 N N . PHE A 1 86 ? 22.109 14.617 -13.555 1 93.69 86 PHE A N 1
ATOM 693 C CA . PHE A 1 86 ? 20.906 14.688 -14.352 1 93.69 86 PHE A CA 1
ATOM 694 C C . PHE A 1 86 ? 21.109 15.547 -15.594 1 93.69 86 PHE A C 1
ATOM 696 O O . PHE A 1 86 ? 21.922 16.469 -15.578 1 93.69 86 PHE A O 1
ATOM 703 N N . ASN A 1 87 ? 20.469 15.164 -16.719 1 90.12 87 ASN A N 1
ATOM 704 C CA . ASN A 1 87 ? 20.312 16.109 -17.828 1 90.12 87 ASN A CA 1
ATOM 705 C C . ASN A 1 87 ? 19.203 17.109 -17.562 1 90.12 87 ASN A C 1
ATOM 707 O O . ASN A 1 87 ? 18.031 16.812 -17.75 1 90.12 87 ASN A O 1
ATOM 711 N N . THR A 1 88 ? 19.578 18.328 -17.109 1 89.31 88 THR A N 1
ATOM 712 C CA . THR A 1 88 ? 18.578 19.344 -16.766 1 89.31 88 THR A CA 1
ATOM 713 C C . THR A 1 88 ? 18.312 20.25 -17.969 1 89.31 88 THR A C 1
ATOM 715 O O . THR A 1 88 ? 19.25 20.844 -18.516 1 89.31 88 THR A O 1
ATOM 718 N N . VAL A 1 89 ? 17.047 20.312 -18.328 1 82.19 89 VAL A N 1
ATOM 719 C CA . VAL A 1 89 ? 16.625 21.172 -19.438 1 82.19 89 VAL A CA 1
ATOM 720 C C . VAL A 1 89 ? 15.75 22.312 -18.891 1 82.19 89 VAL A C 1
ATOM 722 O O . VAL A 1 89 ? 14.695 22.062 -18.297 1 82.19 89 VAL A O 1
ATOM 725 N N . ILE A 1 90 ? 16.25 23.516 -19.109 1 82.88 90 ILE A N 1
ATOM 726 C CA . ILE A 1 90 ? 15.508 24.672 -18.641 1 82.88 90 ILE A CA 1
ATOM 727 C C . ILE A 1 90 ? 14.727 25.281 -19.812 1 82.88 90 ILE A C 1
ATOM 729 O O . ILE A 1 90 ? 15.312 25.734 -20.797 1 82.88 90 ILE A O 1
ATOM 733 N N . LEU A 1 91 ? 13.445 25.25 -19.656 1 73.56 91 LEU A N 1
ATOM 734 C CA . LEU A 1 91 ? 12.57 25.828 -20.688 1 73.56 91 LEU A CA 1
ATOM 735 C C . LEU A 1 91 ? 12.492 27.344 -20.547 1 73.56 91 LEU A C 1
ATOM 737 O O . LEU A 1 91 ? 12.461 27.875 -19.438 1 73.56 91 LEU A O 1
ATOM 741 N N . ASP A 1 92 ? 12.547 27.922 -21.734 1 67.06 92 ASP A N 1
ATOM 742 C CA . ASP A 1 92 ? 12.445 29.375 -21.766 1 67.06 92 ASP A CA 1
ATOM 743 C C . ASP A 1 92 ? 11.016 29.828 -21.484 1 67.06 92 ASP A C 1
ATOM 745 O O . ASP A 1 92 ? 10.062 29.078 -21.703 1 67.06 92 ASP A O 1
ATOM 749 N N . GLY A 1 93 ? 10.758 30.859 -20.625 1 60.22 93 GLY A N 1
ATOM 750 C CA . GLY A 1 93 ? 9.438 31.453 -20.453 1 60.22 93 GLY A CA 1
ATOM 751 C C . GLY A 1 93 ? 9.289 32.188 -19.125 1 60.22 93 GLY A C 1
ATOM 752 O O . GLY A 1 93 ? 10.094 32 -18.219 1 60.22 93 GLY A O 1
ATOM 753 N N . THR A 1 94 ? 8.555 33.375 -19.172 1 51.03 94 THR A N 1
ATOM 754 C CA . THR A 1 94 ? 8.289 34.219 -18 1 51.03 94 THR A CA 1
ATOM 755 C C . THR A 1 94 ? 7.422 33.469 -16.984 1 51.03 94 THR A C 1
ATOM 757 O O . THR A 1 94 ? 6.422 32.844 -17.344 1 51.03 94 THR A O 1
ATOM 760 N N . PRO A 1 95 ? 8.008 33.312 -15.852 1 49.69 95 PRO A N 1
ATOM 761 C CA . PRO A 1 95 ? 7.199 32.719 -14.781 1 49.69 95 PRO A CA 1
ATOM 762 C C . PRO A 1 95 ? 5.836 33.406 -14.633 1 49.69 95 PRO A C 1
ATOM 764 O O . PRO A 1 95 ? 5.742 34.625 -14.695 1 49.69 95 PRO A O 1
ATOM 767 N N . THR A 1 96 ? 4.719 32.969 -15.203 1 42.94 96 THR A N 1
ATOM 768 C CA . THR A 1 96 ? 3.48 33.688 -14.906 1 42.94 96 THR A CA 1
ATOM 769 C C . THR A 1 96 ? 2.932 33.281 -13.547 1 42.94 96 THR A C 1
ATOM 771 O O . THR A 1 96 ? 3.225 32.188 -13.055 1 42.94 96 THR A O 1
ATOM 774 N N . HIS A 1 97 ? 2.357 34.25 -12.805 1 40.25 97 HIS A N 1
ATOM 775 C CA . HIS A 1 97 ? 1.683 34.062 -11.523 1 40.25 97 HIS A CA 1
ATOM 776 C C . HIS A 1 97 ? 0.808 32.812 -11.555 1 40.25 97 HIS A C 1
ATOM 778 O O . HIS A 1 97 ? 0.369 32.375 -12.625 1 40.25 97 HIS A O 1
ATOM 784 N N . MET A 1 98 ? 0.533 32.188 -10.477 1 40.5 98 MET A N 1
ATOM 785 C CA . MET A 1 98 ? -0.118 30.891 -10.258 1 40.5 98 MET A CA 1
ATOM 786 C C . MET A 1 98 ? -1.347 30.75 -11.148 1 40.5 98 MET A C 1
ATOM 788 O O . MET A 1 98 ? -1.565 29.688 -11.734 1 40.5 98 MET A O 1
ATOM 792 N N . GLU A 1 99 ? -2.277 31.672 -10.992 1 39.97 99 GLU A N 1
ATOM 793 C CA . GLU A 1 99 ? -3.607 31.594 -11.594 1 39.97 99 GLU A CA 1
ATOM 794 C C . GLU A 1 99 ? -3.531 31.641 -13.117 1 39.97 99 GLU A C 1
ATOM 796 O O . GLU A 1 99 ? -4.223 30.891 -13.797 1 39.97 99 GLU A O 1
ATOM 801 N N . LYS A 1 100 ? -2.984 32.688 -13.648 1 40.69 100 LYS A N 1
ATOM 802 C CA . LYS A 1 100 ? -2.84 32.906 -15.086 1 40.69 100 LYS A CA 1
ATOM 803 C C . LYS A 1 100 ? -1.934 31.844 -15.719 1 40.69 100 LYS A C 1
ATOM 805 O O . LYS A 1 100 ? -1.987 31.609 -16.922 1 40.69 100 LYS A O 1
ATOM 810 N N . ALA A 1 101 ? -1.28 31.188 -15.016 1 42.81 101 ALA A N 1
ATOM 811 C CA . ALA A 1 101 ? -0.205 30.266 -15.344 1 42.81 101 ALA A CA 1
ATOM 812 C C . ALA A 1 101 ? -0.765 28.938 -15.852 1 42.81 101 ALA A C 1
ATOM 814 O O . ALA A 1 101 ? -0.165 28.297 -16.719 1 42.81 101 ALA A O 1
ATOM 815 N N . PHE A 1 102 ? -1.867 28.609 -15.273 1 44.06 102 PHE A N 1
ATOM 816 C CA . PHE A 1 102 ? -2.414 27.359 -15.781 1 44.06 102 PHE A CA 1
ATOM 817 C C . PHE A 1 102 ? -2.648 27.438 -17.281 1 44.06 102 PHE A C 1
ATOM 819 O O . PHE A 1 102 ? -2.408 26.469 -18 1 44.06 102 PHE A O 1
ATOM 826 N N . ALA A 1 103 ? -3.307 28.641 -17.734 1 41.03 103 ALA A N 1
ATOM 827 C CA . ALA A 1 103 ? -3.732 28.75 -19.125 1 41.03 103 ALA A CA 1
ATOM 828 C C . ALA A 1 103 ? -2.535 28.953 -20.047 1 41.03 103 ALA A C 1
ATOM 830 O O . ALA A 1 103 ? -2.43 28.312 -21.094 1 41.03 103 ALA A O 1
ATOM 831 N N . LEU A 1 104 ? -1.959 30.078 -19.844 1 42.44 104 LEU A N 1
ATOM 832 C CA . LEU A 1 104 ? -0.971 30.531 -20.812 1 42.44 104 LEU A CA 1
ATOM 833 C C . LEU A 1 104 ? 0.214 29.562 -20.859 1 42.44 104 LEU A C 1
ATOM 835 O O . LEU A 1 104 ? 0.804 29.375 -21.938 1 42.44 104 LEU A O 1
ATOM 839 N N . LYS A 1 105 ? 0.608 29 -19.797 1 45.5 105 LYS A N 1
ATOM 840 C CA . LYS A 1 105 ? 1.805 28.203 -19.531 1 45.5 105 LYS A CA 1
ATOM 841 C C . LYS A 1 105 ? 1.695 26.812 -20.141 1 45.5 105 LYS A C 1
ATOM 843 O O . LYS A 1 105 ? 2.703 26.219 -20.531 1 45.5 105 LYS A O 1
ATOM 848 N N . HIS A 1 106 ? 0.536 26.469 -20.391 1 49.44 106 HIS A N 1
ATOM 849 C CA . HIS A 1 106 ? 0.34 25.109 -20.875 1 49.44 106 HIS A CA 1
ATOM 850 C C . HIS A 1 106 ? 0.834 24.969 -22.312 1 49.44 106 HIS A C 1
ATOM 852 O O . HIS A 1 106 ? 1.408 23.938 -22.672 1 49.44 106 HIS A O 1
ATOM 858 N N . THR A 1 107 ? 0.744 26.172 -22.938 1 48.34 107 THR A N 1
ATOM 859 C CA . THR A 1 107 ? 1.095 25.969 -24.328 1 48.34 107 THR A CA 1
ATOM 860 C C . THR A 1 107 ? 2.594 25.734 -24.484 1 48.34 107 THR A C 1
ATOM 862 O O . THR A 1 107 ? 3.008 24.859 -25.25 1 48.34 107 THR A O 1
ATOM 865 N N . ALA A 1 108 ? 3.293 26.578 -23.844 1 48.88 108 ALA A N 1
ATOM 866 C CA . ALA A 1 108 ? 4.738 26.438 -24.016 1 48.88 108 ALA A CA 1
ATOM 867 C C . ALA A 1 108 ? 5.227 25.109 -23.453 1 48.88 108 ALA A C 1
ATOM 869 O O . ALA A 1 108 ? 6.117 24.484 -24.031 1 48.88 108 ALA A O 1
ATOM 870 N N . ILE A 1 109 ? 4.578 24.703 -22.453 1 55.72 109 ILE A N 1
ATOM 871 C CA . ILE A 1 109 ? 4.953 23.453 -21.812 1 55.72 109 ILE A CA 1
ATOM 872 C C . ILE A 1 109 ? 4.605 22.281 -22.734 1 55.72 109 ILE A C 1
ATOM 874 O O . ILE A 1 109 ? 5.395 21.344 -22.891 1 55.72 109 ILE A O 1
ATOM 878 N N . LEU A 1 110 ? 3.545 22.547 -23.312 1 58.53 110 LEU A N 1
ATOM 879 C CA . LEU A 1 110 ? 3.102 21.469 -24.203 1 58.53 110 LEU A CA 1
ATOM 880 C C . LEU A 1 110 ? 3.98 21.391 -25.438 1 58.53 110 LEU A C 1
ATOM 882 O O . LEU A 1 110 ? 4.297 20.297 -25.922 1 58.53 110 LEU A O 1
ATOM 886 N N . ASP A 1 111 ? 4.359 22.594 -25.844 1 55.72 111 ASP A N 1
ATOM 887 C CA . ASP A 1 111 ? 5.242 22.609 -27 1 55.72 111 ASP A CA 1
ATOM 888 C C . ASP A 1 111 ? 6.586 21.969 -26.688 1 55.72 111 ASP A C 1
ATOM 890 O O . ASP A 1 111 ? 7.086 21.141 -27.453 1 55.72 111 ASP A O 1
ATOM 894 N N . ALA A 1 112 ? 7.078 22.281 -25.578 1 54.53 112 ALA A N 1
ATOM 895 C CA . ALA A 1 112 ? 8.375 21.734 -25.172 1 54.53 112 ALA A CA 1
ATOM 896 C C . ALA A 1 112 ? 8.273 20.234 -24.906 1 54.53 112 ALA A C 1
ATOM 898 O O . ALA A 1 112 ? 9.164 19.469 -25.297 1 54.53 112 ALA A O 1
ATOM 899 N N . ALA A 1 113 ? 7.191 19.922 -24.281 1 58.16 113 ALA A N 1
ATOM 900 C CA . ALA A 1 113 ? 6.98 18.5 -24.016 1 58.16 113 ALA A CA 1
ATOM 901 C C . ALA A 1 113 ? 6.836 17.719 -25.328 1 58.16 113 ALA A C 1
ATOM 903 O O . ALA A 1 113 ? 7.367 16.625 -25.453 1 58.16 113 ALA A O 1
ATOM 904 N N . GLY A 1 114 ? 6.129 18.375 -26.188 1 58.5 114 GLY A N 1
ATOM 905 C CA . GLY A 1 114 ? 5.992 17.75 -27.5 1 58.5 114 GLY A CA 1
ATOM 906 C C . GLY A 1 114 ? 7.316 17.547 -28.203 1 58.5 114 GLY A C 1
ATOM 907 O O . GLY A 1 114 ? 7.578 16.469 -28.734 1 58.5 114 GLY A O 1
ATOM 908 N N . ASP A 1 115 ? 8.07 18.531 -28.125 1 57.72 115 ASP A N 1
ATOM 909 C CA . ASP A 1 115 ? 9.375 18.438 -28.781 1 57.72 115 ASP A CA 1
ATOM 910 C C . ASP A 1 115 ? 10.234 17.359 -28.125 1 57.72 115 ASP A C 1
ATOM 912 O O . ASP A 1 115 ? 10.922 16.609 -28.812 1 57.72 115 ASP A O 1
ATOM 916 N N . LEU A 1 116 ? 10.141 17.328 -26.875 1 58.16 116 LEU A N 1
ATOM 917 C CA . LEU A 1 116 ? 10.938 16.359 -26.141 1 58.16 116 LEU A CA 1
ATOM 918 C C . LEU A 1 116 ? 10.445 14.938 -26.422 1 58.16 116 LEU A C 1
ATOM 920 O O . LEU A 1 116 ? 11.25 14.023 -26.609 1 58.16 116 LEU A O 1
ATOM 924 N N . LEU A 1 117 ? 9.188 14.852 -26.438 1 58.62 117 LEU A N 1
ATOM 925 C CA . LEU A 1 117 ? 8.617 13.547 -26.734 1 58.62 117 LEU A CA 1
ATOM 926 C C . LEU A 1 117 ? 9.008 13.078 -28.125 1 58.62 117 LEU A C 1
ATOM 928 O O . LEU A 1 117 ? 9.266 11.891 -28.344 1 58.62 117 LEU A O 1
ATOM 932 N N . HIS A 1 118 ? 8.984 14.008 -28.906 1 57.78 118 HIS A N 1
ATOM 933 C CA . HIS A 1 118 ? 9.359 13.672 -30.281 1 57.78 118 HIS A CA 1
ATOM 934 C C . HIS A 1 118 ? 10.844 13.336 -30.375 1 57.78 118 HIS A C 1
ATOM 936 O O . HIS A 1 118 ? 11.266 12.625 -31.297 1 57.78 118 HIS A O 1
ATOM 942 N N . SER A 1 119 ? 11.531 13.852 -29.406 1 53.97 119 SER A N 1
ATOM 943 C CA . SER A 1 119 ? 12.969 13.648 -29.469 1 53.97 119 SER A CA 1
ATOM 944 C C . SER A 1 119 ? 13.359 12.273 -28.922 1 53.97 119 SER A C 1
ATOM 946 O O . SER A 1 119 ? 14.547 11.977 -28.781 1 53.97 119 SER A O 1
ATOM 948 N N . GLY A 1 120 ? 12.43 11.438 -28.688 1 53.78 120 GLY A N 1
ATOM 949 C CA . GLY A 1 120 ? 12.781 10.07 -28.328 1 53.78 120 GLY A CA 1
ATOM 950 C C . GLY A 1 120 ? 12.609 9.773 -26.859 1 53.78 120 GLY A C 1
ATOM 951 O O . GLY A 1 120 ? 12.977 8.688 -26.391 1 53.78 120 GLY A O 1
ATOM 952 N N . TYR A 1 121 ? 12.219 10.797 -26.156 1 51.28 121 TYR A N 1
ATOM 953 C CA . TYR A 1 121 ? 12.086 10.508 -24.734 1 51.28 121 TYR A CA 1
ATOM 954 C C . TYR A 1 121 ? 10.828 9.695 -24.453 1 51.28 121 TYR A C 1
ATOM 956 O O . TYR A 1 121 ? 9.711 10.219 -24.547 1 51.28 121 TYR A O 1
ATOM 964 N N . LYS A 1 122 ? 10.766 8.5 -24.859 1 52.34 122 LYS A N 1
ATOM 965 C CA . LYS A 1 122 ? 9.531 7.734 -24.922 1 52.34 122 LYS A CA 1
ATOM 966 C C . LYS A 1 122 ? 9.156 7.176 -23.562 1 52.34 122 LYS A C 1
ATOM 968 O O . LYS A 1 122 ? 8.031 6.711 -23.359 1 52.34 122 LYS A O 1
ATOM 973 N N . ASP A 1 123 ? 9.938 7.164 -22.625 1 48.69 123 ASP A N 1
ATOM 974 C CA . ASP A 1 123 ? 9.461 6.098 -21.75 1 48.69 123 ASP A CA 1
ATOM 975 C C . ASP A 1 123 ? 8.531 6.652 -20.672 1 48.69 123 ASP A C 1
ATOM 977 O O . ASP A 1 123 ? 7.547 6.012 -20.297 1 48.69 123 ASP A O 1
ATOM 981 N N . LEU A 1 124 ? 8.977 7.535 -19.625 1 52.03 124 LEU A N 1
ATOM 982 C CA . LEU A 1 124 ? 8.125 7.703 -18.453 1 52.03 124 LEU A CA 1
ATOM 983 C C . LEU A 1 124 ? 7.77 9.172 -18.25 1 52.03 124 LEU A C 1
ATOM 985 O O . LEU A 1 124 ? 8.633 10.047 -18.344 1 52.03 124 LEU A O 1
ATOM 989 N N . GLN A 1 125 ? 6.41 9.578 -18.578 1 47.84 125 GLN A N 1
ATOM 990 C CA . GLN A 1 125 ? 5.965 10.898 -18.141 1 47.84 125 GLN A CA 1
ATOM 991 C C . GLN A 1 125 ? 5.324 10.836 -16.766 1 47.84 125 GLN A C 1
ATOM 993 O O . GLN A 1 125 ? 4.465 9.984 -16.5 1 47.84 125 GLN A O 1
ATOM 998 N N . THR A 1 126 ? 5.996 11.367 -15.695 1 49.94 126 THR A N 1
ATOM 999 C CA . THR A 1 126 ? 5.414 11.406 -14.359 1 49.94 126 THR A CA 1
ATOM 1000 C C . THR A 1 126 ? 4.668 12.719 -14.133 1 49.94 126 THR A C 1
ATOM 1002 O O . THR A 1 126 ? 5.055 13.758 -14.664 1 49.94 126 THR A O 1
ATOM 1005 N N . ALA A 1 127 ? 3.225 12.727 -14.07 1 49.22 127 ALA A N 1
ATOM 1006 C CA . ALA A 1 127 ? 2.498 13.945 -13.719 1 49.22 127 ALA A CA 1
ATOM 1007 C C . ALA A 1 127 ? 2.096 13.938 -12.25 1 49.22 127 ALA A C 1
ATOM 1009 O O . ALA A 1 127 ? 1.844 12.875 -11.672 1 49.22 127 ALA A O 1
ATOM 1010 N N . SER A 1 128 ? 2.496 14.984 -11.555 1 47.06 128 SER A N 1
ATOM 1011 C CA . SER A 1 128 ? 2.049 15.164 -10.18 1 47.06 128 SER A CA 1
ATOM 1012 C C . SER A 1 128 ? 0.605 15.656 -10.125 1 47.06 128 SER A C 1
ATOM 1014 O O . SER A 1 128 ? 0.218 16.547 -10.875 1 47.06 128 SER A O 1
ATOM 1016 N N . TYR A 1 129 ? -0.406 14.844 -9.82 1 48.81 129 TYR A N 1
ATOM 1017 C CA . TYR A 1 129 ? -1.782 15.305 -9.68 1 48.81 129 TYR A CA 1
ATOM 1018 C C . TYR A 1 129 ? -2.27 15.156 -8.242 1 48.81 129 TYR A C 1
ATOM 1020 O O . TYR A 1 129 ? -1.824 14.266 -7.523 1 48.81 129 TYR A O 1
ATOM 1028 N N . ALA A 1 130 ? -3.006 16.109 -7.723 1 49.69 130 ALA A N 1
ATOM 1029 C CA . ALA A 1 130 ? -3.463 16.25 -6.344 1 49.69 130 ALA A CA 1
ATOM 1030 C C . ALA A 1 130 ? -4.578 15.25 -6.035 1 49.69 130 ALA A C 1
ATOM 1032 O O . ALA A 1 130 ? -4.75 14.836 -4.887 1 49.69 130 ALA A O 1
ATOM 1033 N N . ALA A 1 131 ? -5.52 14.945 -6.902 1 52.03 131 ALA A N 1
ATOM 1034 C CA . ALA A 1 131 ? -6.66 14.195 -6.375 1 52.03 131 ALA A CA 1
ATOM 1035 C C . ALA A 1 131 ? -7.102 13.109 -7.352 1 52.03 131 ALA A C 1
ATOM 1037 O O . ALA A 1 131 ? -7.285 13.375 -8.539 1 52.03 131 ALA A O 1
ATOM 1038 N N . PHE A 1 132 ? -7.156 11.852 -6.781 1 61.56 132 PHE A N 1
ATOM 1039 C CA . PHE A 1 132 ? -7.594 10.766 -7.648 1 61.56 132 PHE A CA 1
ATOM 1040 C C . PHE A 1 132 ? -8.727 9.977 -7 1 61.56 132 PHE A C 1
ATOM 1042 O O . PHE A 1 132 ? -8.688 9.695 -5.801 1 61.56 132 PHE A O 1
ATOM 1049 N N . PRO A 1 133 ? -9.789 9.711 -7.789 1 60.25 133 PRO A N 1
ATOM 1050 C CA . PRO A 1 133 ? -10.938 8.977 -7.246 1 60.25 133 PRO A CA 1
ATOM 1051 C C . PRO A 1 133 ? -10.539 7.641 -6.621 1 60.25 133 PRO A C 1
ATOM 1053 O O . PRO A 1 133 ? -11.141 7.215 -5.633 1 60.25 133 PRO A O 1
ATOM 1056 N N . ASP A 1 134 ? -9.594 6.98 -7.105 1 73.81 134 ASP A N 1
ATOM 1057 C CA . ASP A 1 134 ? -9.242 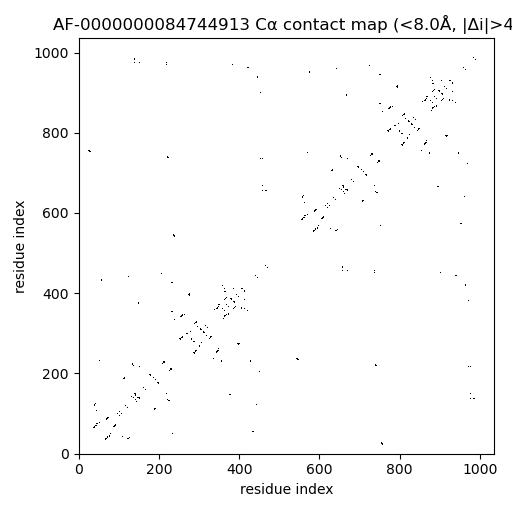5.652 -6.609 1 73.81 134 ASP A CA 1
ATOM 1058 C C . ASP A 1 134 ? -8.43 5.754 -5.316 1 73.81 134 ASP A C 1
ATOM 1060 O O . ASP A 1 134 ? -8.031 4.734 -4.75 1 73.81 134 ASP A O 1
ATOM 1064 N N . ALA A 1 135 ? -8.219 6.98 -4.902 1 76.25 135 ALA A N 1
ATOM 1065 C CA . ALA A 1 135 ? -7.586 7.203 -3.604 1 76.25 135 ALA A CA 1
ATOM 1066 C C . ALA A 1 135 ? -8.594 7.746 -2.592 1 76.25 135 ALA A C 1
ATOM 1068 O O . ALA A 1 135 ? -8.211 8.398 -1.617 1 76.25 135 ALA A O 1
ATOM 1069 N N . SER A 1 136 ? -9.844 7.441 -2.875 1 78.56 136 SER A N 1
ATOM 1070 C CA . SER A 1 136 ? -10.875 8.055 -2.047 1 78.56 136 SER A CA 1
ATOM 1071 C C . SER A 1 136 ? -11.812 7.004 -1.465 1 78.56 136 SER A C 1
ATOM 1073 O O . SER A 1 136 ? -11.633 5.805 -1.699 1 78.56 136 SER A O 1
ATOM 1075 N N . ALA A 1 137 ? -12.617 7.391 -0.532 1 82.94 137 ALA A N 1
ATOM 1076 C CA . ALA A 1 137 ? -13.758 6.691 0.057 1 82.94 137 ALA A CA 1
ATOM 1077 C C . ALA A 1 137 ? -14.938 7.637 0.264 1 82.94 137 ALA A C 1
ATOM 1079 O O . ALA A 1 137 ? -14.781 8.859 0.188 1 82.94 137 ALA A O 1
ATOM 1080 N N . ALA A 1 138 ? -16.047 7.059 0.507 1 82.81 138 ALA A N 1
ATOM 1081 C CA . ALA A 1 138 ? -17.266 7.852 0.611 1 82.81 138 ALA A CA 1
ATOM 1082 C C . ALA A 1 138 ? -17.156 8.898 1.715 1 82.81 138 ALA A C 1
ATOM 1084 O O . ALA A 1 138 ? -17.719 9.984 1.61 1 82.81 138 ALA A O 1
ATOM 1085 N N . TYR A 1 139 ? -16.391 8.617 2.686 1 87.25 139 TYR A N 1
ATOM 1086 C CA . TYR A 1 139 ? -16.312 9.508 3.838 1 87.25 139 TYR A CA 1
ATOM 1087 C C . TYR A 1 139 ? -15.094 10.422 3.73 1 87.25 139 TYR A C 1
ATOM 1089 O O . TYR A 1 139 ? -14.781 11.164 4.668 1 87.25 139 TYR A O 1
ATOM 1097 N N . ILE A 1 140 ? -14.422 10.391 2.652 1 85.38 140 ILE A N 1
ATOM 1098 C CA . ILE A 1 140 ? -13.234 11.203 2.43 1 85.38 140 ILE A CA 1
ATOM 1099 C C . ILE A 1 140 ? -13.594 12.43 1.588 1 85.38 140 ILE A C 1
ATOM 1101 O O . ILE A 1 140 ? -14.344 12.312 0.612 1 85.38 140 ILE A O 1
ATOM 1105 N N . ASN A 1 141 ? -13.039 13.555 2.043 1 78.06 141 ASN A N 1
ATOM 1106 C CA . ASN A 1 141 ? -13.164 14.773 1.251 1 78.06 141 ASN A CA 1
ATOM 1107 C C . ASN A 1 141 ? -11.898 15.055 0.439 1 78.06 141 ASN A C 1
ATOM 1109 O O . ASN A 1 141 ? -10.867 15.438 0.996 1 78.06 141 ASN A O 1
ATOM 1113 N N . ASN A 1 142 ? -11.891 14.75 -0.82 1 69.19 142 ASN A N 1
ATOM 1114 C CA . ASN A 1 142 ? -10.664 14.922 -1.592 1 69.19 142 ASN A CA 1
ATOM 1115 C C . ASN A 1 142 ? -10.859 15.891 -2.756 1 69.19 142 ASN A C 1
ATOM 1117 O O . ASN A 1 142 ? -10.039 15.945 -3.67 1 69.19 142 ASN A O 1
ATOM 1121 N N . HIS A 1 143 ? -11.914 16.641 -2.703 1 65.81 143 HIS A N 1
ATOM 1122 C CA . HIS A 1 143 ? -12.086 17.625 -3.764 1 65.81 143 HIS A CA 1
ATOM 1123 C C . HIS A 1 143 ? -11.406 18.938 -3.406 1 65.81 143 HIS A C 1
ATOM 1125 O O . HIS A 1 143 ? -11.516 19.422 -2.275 1 65.81 143 HIS A O 1
ATOM 1131 N N . LEU A 1 144 ? -10.703 19.406 -4.348 1 62.31 144 LEU A N 1
ATOM 1132 C CA . LEU A 1 144 ? -9.922 20.609 -4.156 1 62.31 144 LEU A CA 1
ATOM 1133 C C . LEU A 1 144 ? -10.797 21.734 -3.609 1 62.31 144 LEU A C 1
ATOM 1135 O O . LEU A 1 144 ? -10.328 22.562 -2.818 1 62.31 144 LEU A O 1
ATOM 1139 N N . LEU A 1 145 ? -12.062 21.641 -3.957 1 62.81 145 LEU A N 1
ATOM 1140 C CA . LEU A 1 145 ? -12.93 22.766 -3.594 1 62.81 145 LEU A CA 1
ATOM 1141 C C . LEU A 1 145 ? -13.516 22.562 -2.201 1 62.81 145 LEU A C 1
ATOM 1143 O O . LEU A 1 145 ? -14.047 23.5 -1.604 1 62.81 145 LEU A O 1
ATOM 1147 N N . THR A 1 146 ? -13.422 21.359 -1.698 1 61.31 146 THR A N 1
ATOM 1148 C CA . THR A 1 146 ? -14 21.062 -0.39 1 61.31 146 THR A CA 1
ATOM 1149 C C . THR A 1 146 ? -12.906 20.703 0.612 1 61.31 146 THR A C 1
ATOM 1151 O O . THR A 1 146 ? -13.188 20.109 1.657 1 61.31 146 THR A O 1
ATOM 1154 N N . MET A 1 147 ? -11.773 21.047 0.36 1 65.44 147 MET A N 1
ATOM 1155 C CA . MET A 1 147 ? -10.648 20.516 1.114 1 65.44 147 MET A CA 1
ATOM 1156 C C . MET A 1 147 ? -10.477 21.25 2.438 1 65.44 147 MET A C 1
ATOM 1158 O O . MET A 1 147 ? -9.352 21.562 2.836 1 65.44 147 MET A O 1
ATOM 1162 N N . LYS A 1 148 ? -11.523 21.5 3.074 1 72.19 148 LYS A N 1
ATOM 1163 C CA . LYS A 1 148 ? -11.422 22.094 4.406 1 72.19 148 LYS A CA 1
ATOM 1164 C C . LYS A 1 148 ? -11.43 21.016 5.488 1 72.19 148 LYS A C 1
ATOM 1166 O O . LYS A 1 148 ? -10.805 21.172 6.535 1 72.19 148 LYS A O 1
ATOM 1171 N N . ASN A 1 149 ? -12.156 19.969 5.148 1 79.5 149 ASN A N 1
ATOM 1172 C CA . ASN A 1 149 ? -12.203 18.828 6.051 1 79.5 149 ASN A CA 1
ATOM 1173 C C . ASN A 1 149 ? -11.734 17.547 5.363 1 79.5 149 ASN A C 1
ATOM 1175 O O . ASN A 1 149 ? -12.203 17.219 4.27 1 79.5 149 ASN A O 1
ATOM 1179 N N . PRO A 1 150 ? -10.906 16.859 6.051 1 82.19 150 PRO A N 1
ATOM 1180 C CA . PRO A 1 150 ? -10.391 15.664 5.379 1 82.19 150 PRO A CA 1
ATOM 1181 C C . PRO A 1 150 ? -11.445 14.57 5.223 1 82.19 150 PRO A C 1
ATOM 1183 O O . PRO A 1 150 ? -11.398 13.789 4.266 1 82.19 150 PRO A O 1
ATOM 1186 N N . THR A 1 151 ? -12.375 14.516 6.184 1 87.56 151 THR A N 1
ATOM 1187 C CA . THR A 1 151 ? -13.422 13.5 6.145 1 87.56 151 THR A CA 1
ATOM 1188 C C . THR A 1 151 ? -14.789 14.117 6.434 1 87.56 151 THR A C 1
ATOM 1190 O O . THR A 1 151 ? -14.883 15.297 6.77 1 87.56 151 THR A O 1
ATOM 1193 N N . THR A 1 152 ? -15.742 13.336 6.359 1 88.19 152 THR A N 1
ATOM 1194 C CA . THR A 1 152 ? -17.094 13.836 6.605 1 88.19 152 THR A CA 1
ATOM 1195 C C . THR A 1 152 ? -17.5 13.617 8.062 1 88.19 152 THR A C 1
ATOM 1197 O O . THR A 1 152 ? -18.625 13.906 8.445 1 88.19 152 THR A O 1
ATOM 1200 N N . LEU A 1 153 ? -16.484 13.094 8.719 1 89 153 LEU A N 1
ATOM 1201 C CA . LEU A 1 153 ? -16.766 12.891 10.141 1 89 153 LEU A CA 1
ATOM 1202 C C . LEU A 1 153 ? -17.125 14.203 10.812 1 89 153 LEU A C 1
ATOM 1204 O O . LEU A 1 153 ? -16.438 15.211 10.656 1 89 153 LEU A O 1
ATOM 1208 N N . GLY A 1 154 ? -18.141 14.406 11.438 1 87 154 GLY A N 1
ATOM 1209 C CA . GLY A 1 154 ? -18.578 15.586 12.18 1 87 154 GLY A CA 1
ATOM 1210 C C . GLY A 1 154 ? -19.312 16.594 11.32 1 87 154 GLY A C 1
ATOM 1211 O O . GLY A 1 154 ? -19.734 17.641 11.812 1 87 154 GLY A O 1
ATOM 1212 N N . LEU A 1 155 ? -19.391 16.312 10.062 1 90.06 155 LEU A N 1
ATOM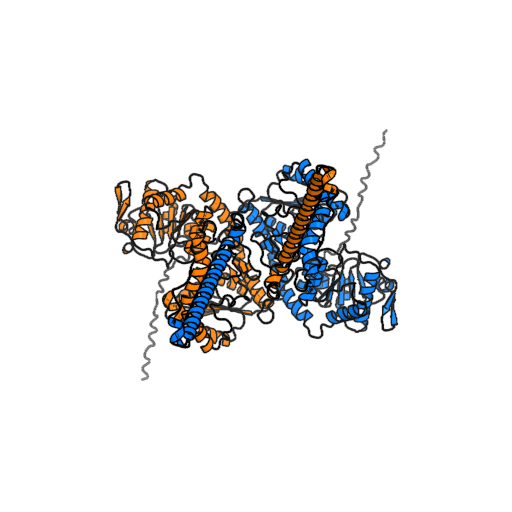 1213 C CA . LEU A 1 155 ? -20.078 17.25 9.18 1 90.06 155 LEU A CA 1
ATOM 1214 C C . LEU A 1 155 ? -21.594 17.031 9.227 1 90.06 155 LEU A C 1
ATOM 1216 O O . LEU A 1 155 ? -22.047 15.898 9.398 1 90.06 155 LEU A O 1
ATOM 1220 N N . SER A 1 156 ? -22.297 18.125 8.984 1 92.44 156 SER A N 1
ATOM 1221 C CA . SER A 1 156 ? -23.75 18.062 8.945 1 92.44 156 SER A CA 1
ATOM 1222 C C . SER A 1 156 ? -24.234 17.484 7.625 1 92.44 156 SER A C 1
ATOM 1224 O O . SER A 1 156 ? -23.484 17.406 6.652 1 92.44 156 SER A O 1
ATOM 1226 N N . PHE A 1 157 ? -25.516 17.062 7.629 1 94.06 157 PHE A N 1
ATOM 1227 C CA . PHE A 1 157 ? -26.156 16.516 6.43 1 94.06 157 PHE A CA 1
ATOM 1228 C C . PHE A 1 157 ? -26.109 17.531 5.289 1 94.06 157 PHE A C 1
ATOM 1230 O O . PHE A 1 157 ? -25.766 17.188 4.156 1 94.06 157 PHE A O 1
ATOM 1237 N N . ILE A 1 158 ? -26.375 18.719 5.574 1 92.62 158 ILE A N 1
ATOM 1238 C CA . ILE A 1 158 ? -26.484 19.766 4.562 1 92.62 158 ILE A CA 1
ATOM 1239 C C . ILE A 1 158 ? -25.094 20.031 3.955 1 92.62 158 ILE A C 1
ATOM 1241 O O . ILE A 1 158 ? -24.969 20.172 2.738 1 92.62 158 ILE A O 1
ATOM 1245 N N . GLN A 1 159 ? -24.141 20.094 4.801 1 90.62 159 GLN A N 1
ATOM 1246 C CA . GLN A 1 159 ? -22.781 20.344 4.309 1 90.62 159 GLN A CA 1
ATOM 1247 C C . GLN A 1 159 ? -22.297 19.188 3.432 1 90.62 159 GLN A C 1
ATOM 1249 O O . GLN A 1 159 ? -21.703 19.406 2.381 1 90.62 159 GLN A O 1
ATOM 1254 N N . ARG A 1 160 ? -22.562 18.016 3.912 1 92.06 160 ARG A N 1
ATOM 1255 C CA . ARG A 1 160 ? -22.156 16.859 3.125 1 92.06 160 ARG A CA 1
ATOM 1256 C C . ARG A 1 160 ? -22.875 16.844 1.779 1 92.06 160 ARG A C 1
ATOM 1258 O O . ARG A 1 160 ? -22.281 16.516 0.754 1 92.06 160 ARG A O 1
ATOM 1265 N N . PHE A 1 161 ? -24.156 17.109 1.815 1 91.44 161 PHE A N 1
ATOM 1266 C CA . PHE A 1 161 ? -24.938 17.141 0.591 1 91.44 161 PHE A CA 1
ATOM 1267 C C . PHE A 1 161 ? -24.391 18.172 -0.382 1 91.44 161 PHE A C 1
ATOM 1269 O O . PHE A 1 161 ? -24.25 17.906 -1.573 1 91.44 161 PHE A O 1
ATOM 1276 N N . TYR A 1 162 ? -24.156 19.312 0.146 1 88.25 162 TYR A N 1
ATOM 1277 C CA . TYR A 1 162 ? -23.609 20.391 -0.666 1 88.25 162 TYR A CA 1
ATOM 1278 C C . TYR A 1 162 ? -22.266 19.984 -1.277 1 88.25 162 TYR A C 1
ATOM 1280 O O . TYR A 1 162 ? -22.047 20.188 -2.471 1 88.25 162 TYR A O 1
ATOM 1288 N N . ASP A 1 163 ? -21.422 19.391 -0.488 1 85.75 163 ASP A N 1
ATOM 1289 C CA . ASP A 1 163 ? -20.078 19 -0.927 1 85.75 163 ASP A CA 1
ATOM 1290 C C . ASP A 1 163 ? -20.156 17.891 -1.976 1 85.75 163 ASP A C 1
ATOM 1292 O O . ASP A 1 163 ? -19.344 17.859 -2.904 1 85.75 163 ASP A O 1
ATOM 1296 N N . MET A 1 164 ? -21.062 17.016 -1.795 1 86.31 164 MET A N 1
ATOM 1297 C CA . MET A 1 164 ? -21.125 15.844 -2.66 1 86.31 164 MET A CA 1
ATOM 1298 C C . MET A 1 164 ? -21.75 16.188 -4.008 1 86.31 164 MET A C 1
ATOM 1300 O O . MET A 1 164 ? -21.328 15.695 -5.047 1 86.31 164 MET A O 1
ATOM 1304 N N . PHE A 1 165 ? -22.75 17.094 -4.016 1 86.56 165 PHE A N 1
ATOM 1305 C CA . PHE A 1 165 ? -23.516 17.234 -5.246 1 86.56 165 PHE A CA 1
ATOM 1306 C C . PHE A 1 165 ? -23.344 18.625 -5.832 1 86.56 165 PHE A C 1
ATOM 1308 O O . PHE A 1 165 ? -23.328 18.797 -7.055 1 86.56 165 PHE A O 1
ATOM 1315 N N . VAL A 1 166 ? -23.188 19.609 -5.043 1 85.88 166 VAL A N 1
ATOM 1316 C CA . VAL A 1 166 ? -23.203 20.984 -5.539 1 85.88 166 VAL A CA 1
ATOM 1317 C C . VAL A 1 166 ? -21.781 21.406 -5.93 1 85.88 166 VAL A C 1
ATOM 1319 O O . VAL A 1 166 ? -21.562 21.953 -7.012 1 85.88 166 VAL A O 1
ATOM 1322 N N . VAL A 1 167 ? -20.844 21.141 -5.07 1 82.38 167 VAL A N 1
ATOM 1323 C CA . VAL A 1 167 ? -19.469 21.594 -5.254 1 82.38 167 VAL A CA 1
ATOM 1324 C C . VAL A 1 167 ? -18.906 21.016 -6.539 1 82.38 167 VAL A C 1
ATOM 1326 O O . VAL A 1 167 ? -18.328 21.734 -7.359 1 82.38 167 VAL A O 1
ATOM 1329 N N . PRO A 1 168 ? -19.047 19.734 -6.754 1 77.62 168 PRO A N 1
ATOM 1330 C CA . PRO A 1 168 ? -18.469 19.203 -7.984 1 77.62 168 PRO A CA 1
ATOM 1331 C C . PRO A 1 168 ? -19.094 19.797 -9.242 1 77.62 168 PRO A C 1
ATOM 1333 O O . PRO A 1 168 ? -18.391 20.016 -10.234 1 77.62 168 PRO A O 1
ATOM 1336 N N . ILE A 1 169 ? -20.344 20.031 -9.211 1 80.81 169 ILE A N 1
ATOM 1337 C CA . ILE A 1 169 ? -21.016 20.609 -10.367 1 80.81 169 ILE A CA 1
ATOM 1338 C C . ILE A 1 169 ? -20.5 22.031 -10.602 1 80.81 169 ILE A C 1
ATOM 1340 O O . ILE A 1 169 ? -20.203 22.422 -11.734 1 80.81 169 ILE A O 1
ATOM 1344 N N . THR A 1 170 ? -20.453 22.766 -9.555 1 81.88 170 THR A N 1
ATOM 1345 C CA . THR A 1 170 ? -19.938 24.125 -9.648 1 81.88 170 THR A CA 1
ATOM 1346 C C . THR A 1 170 ? -18.484 24.125 -10.102 1 81.88 170 THR A C 1
ATOM 1348 O O . THR A 1 170 ? -18.062 24.969 -10.898 1 81.88 170 THR A O 1
ATOM 1351 N N . GLY A 1 171 ? -17.719 23.234 -9.547 1 76.06 171 GLY A N 1
ATOM 1352 C CA . GLY A 1 171 ? -16.328 23.094 -9.953 1 76.06 171 GLY A CA 1
ATOM 1353 C C . GLY A 1 171 ? -16.172 22.75 -11.422 1 76.06 171 GLY A C 1
ATOM 1354 O O . GLY A 1 171 ? -15.32 23.312 -12.109 1 76.06 171 GLY A O 1
ATOM 1355 N N . TYR A 1 172 ? -17 21.875 -11.898 1 75.81 172 TYR A N 1
ATOM 1356 C CA . TYR A 1 172 ? -16.969 21.484 -13.297 1 75.81 172 TYR A CA 1
ATOM 1357 C C . TYR A 1 172 ? -17.281 22.672 -14.203 1 75.81 172 TYR A C 1
ATOM 1359 O O . TYR A 1 172 ? -16.594 22.875 -15.211 1 75.81 172 TYR A O 1
ATOM 1367 N N . ILE A 1 173 ? -18.234 23.406 -13.828 1 81 173 ILE A N 1
ATOM 1368 C CA . ILE A 1 173 ? -18.625 24.562 -14.633 1 81 173 ILE A CA 1
ATOM 1369 C C . ILE A 1 173 ? -17.484 25.578 -14.672 1 81 173 ILE A C 1
ATOM 1371 O O . ILE A 1 173 ? -17.203 26.156 -15.719 1 81 173 ILE A O 1
ATOM 1375 N N . ARG A 1 174 ? -16.797 25.703 -13.617 1 76.31 174 ARG A N 1
ATOM 1376 C CA . ARG A 1 174 ? -15.719 26.672 -13.508 1 76.31 174 ARG A CA 1
ATOM 1377 C C . ARG A 1 174 ? -14.477 26.172 -14.25 1 76.31 174 ARG A C 1
ATOM 1379 O O . ARG A 1 174 ? -13.727 26.984 -14.82 1 76.31 174 ARG A O 1
ATOM 1386 N N . MET A 1 175 ? -14.281 24.938 -14.266 1 74.88 175 MET A N 1
ATOM 1387 C CA . MET A 1 175 ? -13.031 24.391 -14.797 1 74.88 175 MET A CA 1
ATOM 1388 C C . MET A 1 175 ? -13.172 24.031 -16.266 1 74.88 175 MET A C 1
ATOM 1390 O O . MET A 1 175 ? -12.18 23.922 -16.984 1 74.88 175 MET A O 1
ATOM 1394 N N . LYS A 1 176 ? -14.398 23.828 -16.734 1 76.75 176 LYS A N 1
ATOM 1395 C CA . LYS A 1 176 ? -14.617 23.359 -18.094 1 76.75 176 LYS A CA 1
ATOM 1396 C C . LYS A 1 176 ? -13.953 24.281 -19.125 1 76.75 176 LYS A C 1
ATOM 1398 O O . LYS A 1 176 ? -13.258 23.797 -20.031 1 76.75 176 LYS A O 1
ATOM 1403 N N . PRO A 1 177 ? -14.078 25.578 -18.969 1 75.62 177 PRO A N 1
ATOM 1404 C CA . PRO A 1 177 ? -13.414 26.438 -19.953 1 75.62 177 PRO A CA 1
ATOM 1405 C C . PRO A 1 177 ? -11.898 26.266 -19.969 1 75.62 177 PRO A C 1
ATOM 1407 O O . PRO A 1 177 ? -11.273 26.266 -21.031 1 75.62 177 PRO A O 1
ATOM 1410 N N . VAL A 1 178 ? -11.383 26.109 -18.812 1 71.94 178 VAL A N 1
ATOM 1411 C CA . VAL A 1 178 ? -9.945 25.906 -18.703 1 71.94 178 VAL A CA 1
ATOM 1412 C C . VAL A 1 178 ? -9.562 24.547 -19.297 1 71.94 178 VAL A C 1
ATOM 1414 O O . VAL A 1 178 ? -8.578 24.438 -20.031 1 71.94 178 VAL A O 1
ATOM 1417 N N . GLY A 1 179 ? -10.352 23.578 -18.969 1 71.5 179 GLY A N 1
ATOM 1418 C CA . GLY A 1 179 ? -10.102 22.234 -19.5 1 71.5 179 GLY A CA 1
ATOM 1419 C C . GLY A 1 179 ? -10.219 22.172 -21.016 1 71.5 179 GLY A C 1
ATOM 1420 O O . GLY A 1 179 ? -9.398 21.531 -21.672 1 71.5 179 GLY A O 1
ATOM 1421 N N . ASP A 1 180 ? -11.211 22.828 -21.516 1 74.81 180 ASP A N 1
ATOM 1422 C CA . ASP A 1 180 ? -11.391 22.875 -22.953 1 74.81 180 ASP A CA 1
ATOM 1423 C C . ASP A 1 180 ? -10.211 23.547 -23.641 1 74.81 180 ASP A C 1
ATOM 1425 O O . ASP A 1 180 ? -9.781 23.125 -24.719 1 74.81 180 ASP A O 1
ATOM 1429 N N . TRP A 1 181 ? -9.82 24.531 -23.016 1 72 181 TRP A N 1
ATOM 1430 C CA . TRP A 1 181 ? -8.656 25.219 -23.547 1 72 181 TRP A CA 1
ATOM 1431 C C . TRP A 1 181 ? -7.43 24.312 -23.547 1 72 181 TRP A C 1
ATOM 1433 O O . TRP A 1 181 ? -6.699 24.266 -24.547 1 72 181 TRP A O 1
ATOM 1443 N N . VAL A 1 182 ? -7.164 23.609 -22.5 1 70.38 182 VAL A N 1
ATOM 1444 C CA . VAL A 1 182 ? -6.031 22.703 -22.406 1 70.38 182 VAL A CA 1
ATOM 1445 C C . VAL A 1 182 ? -6.141 21.609 -23.469 1 70.38 182 VAL A C 1
ATOM 1447 O O . VAL A 1 182 ? -5.152 21.281 -24.125 1 70.38 182 VAL A O 1
ATOM 1450 N N . ASN A 1 183 ? -7.328 21.094 -23.641 1 72.38 183 ASN A N 1
ATOM 1451 C CA . ASN A 1 183 ? -7.539 20.047 -24.641 1 72.38 183 ASN A CA 1
ATOM 1452 C C . ASN A 1 183 ? -7.285 20.562 -26.047 1 72.38 183 ASN A C 1
ATOM 1454 O O . ASN A 1 183 ? -6.738 19.844 -26.891 1 72.38 183 ASN A O 1
ATOM 1458 N N . LYS A 1 184 ? -7.699 21.734 -26.281 1 72.75 184 LYS A N 1
ATOM 1459 C CA . LYS A 1 184 ? -7.461 22.359 -27.578 1 72.75 184 LYS A CA 1
ATOM 1460 C C . LYS A 1 184 ? -5.965 22.516 -27.844 1 72.75 184 LYS A C 1
ATOM 1462 O O . LYS A 1 184 ? -5.492 22.234 -28.938 1 72.75 184 LYS A O 1
ATOM 1467 N N . MET A 1 185 ? -5.297 22.922 -26.828 1 68.31 185 MET A N 1
ATOM 1468 C CA . MET A 1 185 ? -3.855 23.094 -26.969 1 68.31 185 MET A CA 1
ATOM 1469 C C . MET A 1 185 ? -3.154 21.766 -27.188 1 68.31 185 MET A C 1
ATOM 1471 O O . MET A 1 185 ? -2.199 21.688 -27.969 1 68.31 185 MET A O 1
ATOM 1475 N N . ARG A 1 186 ? -3.578 20.734 -26.469 1 70 186 ARG A N 1
ATOM 1476 C CA . ARG A 1 186 ? -3.035 19.391 -26.641 1 70 186 ARG A CA 1
ATOM 1477 C C . ARG A 1 186 ? -3.266 18.891 -28.062 1 70 186 ARG A C 1
ATOM 1479 O O . ARG A 1 186 ? -2.375 18.281 -28.656 1 70 186 ARG A O 1
ATOM 1486 N N . HIS A 1 187 ? -4.395 19.141 -28.594 1 70.62 187 HIS A N 1
ATOM 1487 C CA . HIS A 1 187 ? -4.715 18.75 -29.953 1 70.62 187 HIS A CA 1
ATOM 1488 C C . HIS A 1 187 ? -3.814 19.453 -30.953 1 70.62 187 HIS A C 1
ATOM 1490 O O . HIS A 1 187 ? -3.334 18.844 -31.906 1 70.62 187 HIS A O 1
ATOM 1496 N N . LEU A 1 188 ? -3.639 20.641 -30.672 1 69.12 188 LEU A N 1
ATOM 1497 C CA . LEU A 1 188 ? -2.828 21.453 -31.578 1 69.12 188 LEU A CA 1
ATOM 1498 C C . LEU A 1 188 ? -1.376 20.984 -31.562 1 69.12 188 LEU A C 1
ATOM 1500 O O . LEU A 1 188 ? -0.676 21.094 -32.562 1 69.12 188 LEU A O 1
ATOM 1504 N N . SER A 1 189 ? -1.063 20.453 -30.375 1 62.47 189 SER A N 1
ATOM 1505 C CA . SER A 1 189 ? 0.309 19.984 -30.234 1 62.47 189 SER A CA 1
ATOM 1506 C C . SER A 1 189 ? 0.457 18.547 -30.75 1 62.47 189 SER A C 1
ATOM 1508 O O . SER A 1 189 ? 1.543 17.969 -30.688 1 62.47 189 SER A O 1
ATOM 1510 N N . GLY A 1 190 ? -0.666 17.859 -31.125 1 62.41 190 GLY A N 1
ATOM 1511 C CA . GLY A 1 190 ? -0.603 16.531 -31.719 1 62.41 190 GLY A CA 1
ATOM 1512 C C . GLY A 1 190 ? -0.82 15.422 -30.719 1 62.41 190 GLY A C 1
ATOM 1513 O O . GLY A 1 190 ? -0.58 14.25 -31.016 1 62.41 190 GLY A O 1
ATOM 1514 N N . CYS A 1 191 ? -1.091 15.797 -29.484 1 61.84 191 CYS A N 1
ATOM 1515 C CA . CYS A 1 191 ? -1.321 14.773 -28.484 1 61.84 191 CYS A CA 1
ATOM 1516 C C . CYS A 1 191 ? -2.688 14.125 -28.656 1 61.84 191 CYS A C 1
ATOM 1518 O O . CYS A 1 191 ? -3.639 14.781 -29.094 1 61.84 191 CYS A O 1
ATOM 1520 N N . ASN A 1 192 ? -2.695 12.789 -28.703 1 60.06 192 ASN A N 1
ATOM 1521 C CA . ASN A 1 192 ? -3.977 12.094 -28.719 1 60.06 192 ASN A CA 1
ATOM 1522 C C . ASN A 1 192 ? -4.777 12.352 -27.453 1 60.06 192 ASN A C 1
ATOM 1524 O O . ASN A 1 192 ? -4.371 11.945 -26.359 1 60.06 192 ASN A O 1
ATOM 1528 N N . VAL A 1 193 ? -5.637 13.375 -27.562 1 60.06 193 VAL A N 1
ATOM 1529 C CA . VAL A 1 193 ? -6.426 13.766 -26.406 1 60.06 193 VAL A CA 1
ATOM 1530 C C . VAL A 1 193 ? -7.676 12.891 -26.312 1 60.06 193 VAL A C 1
ATOM 1532 O O . VAL A 1 193 ? -8.695 13.203 -26.922 1 60.06 193 VAL A O 1
ATOM 1535 N N . THR A 1 194 ? -7.594 11.633 -26 1 59.59 194 THR A N 1
ATOM 1536 C CA . THR A 1 194 ? -8.789 10.812 -25.875 1 59.59 194 THR A CA 1
ATOM 1537 C C . THR A 1 194 ? -9.531 11.133 -24.578 1 59.59 194 THR A C 1
ATOM 1539 O O . THR A 1 194 ? -10.758 11.086 -24.531 1 59.59 194 THR A O 1
ATOM 1542 N N . ASN A 1 195 ? -8.789 11.445 -23.578 1 61.28 195 ASN A N 1
ATOM 1543 C CA . ASN A 1 195 ? -9.406 11.781 -22.297 1 61.28 195 ASN A CA 1
ATOM 1544 C C . ASN A 1 195 ? -9.117 13.227 -21.891 1 61.28 195 ASN A C 1
ATOM 1546 O O . ASN A 1 195 ? -7.977 13.688 -21.984 1 61.28 195 ASN A O 1
ATOM 1550 N N . HIS A 1 196 ? -10.203 13.828 -21.719 1 62.78 196 HIS A N 1
ATOM 1551 C CA . HIS A 1 196 ? -10.055 15.219 -21.297 1 62.78 196 HIS A CA 1
ATOM 1552 C C . HIS A 1 196 ? -9.508 15.312 -19.875 1 62.78 196 HIS A C 1
ATOM 1554 O O . HIS A 1 196 ? -9.805 14.461 -19.047 1 62.78 196 HIS A O 1
ATOM 1560 N N . GLU A 1 197 ? -8.562 16.172 -19.656 1 59.5 197 GLU A N 1
ATOM 1561 C CA . GLU A 1 197 ? -7.832 16.328 -18.406 1 59.5 197 GLU A CA 1
ATOM 1562 C C . GLU A 1 197 ? -8.781 16.438 -17.219 1 59.5 197 GLU A C 1
ATOM 1564 O O . GLU A 1 197 ? -8.461 16.016 -16.109 1 59.5 197 GLU A O 1
ATOM 1569 N N . TYR A 1 198 ? -10.023 16.922 -17.469 1 60.41 198 TYR A N 1
ATOM 1570 C CA . TYR A 1 198 ? -10.891 17.141 -16.312 1 60.41 198 TYR A CA 1
ATOM 1571 C C . TYR A 1 198 ? -11.828 15.961 -16.109 1 60.41 198 TYR A C 1
ATOM 1573 O O . TYR A 1 198 ? -12.555 15.914 -15.109 1 60.41 198 TYR A O 1
ATOM 1581 N N . GLU A 1 199 ? -11.531 14.93 -16.922 1 65.5 199 GLU A N 1
ATOM 1582 C CA . GLU A 1 199 ? -12.398 13.766 -16.766 1 65.5 199 GLU A CA 1
ATOM 1583 C C . GLU A 1 199 ? -11.859 12.812 -15.703 1 65.5 199 GLU A C 1
ATOM 1585 O O . GLU A 1 199 ? -10.648 12.602 -15.609 1 65.5 199 GLU A O 1
ATOM 1590 N N . PRO A 1 200 ? -12.734 12.352 -14.852 1 63.97 200 PRO A N 1
ATOM 1591 C CA . PRO A 1 200 ? -12.32 11.5 -13.734 1 63.97 200 PRO A CA 1
ATOM 1592 C C . PRO A 1 200 ? -11.602 10.234 -14.195 1 63.97 200 PRO A C 1
ATOM 1594 O O . PRO A 1 200 ? -10.852 9.625 -13.43 1 63.97 200 PRO A O 1
ATOM 1597 N N . TRP A 1 201 ? -11.75 9.922 -15.477 1 68.88 201 TRP A N 1
ATOM 1598 C CA . TRP A 1 201 ? -11.219 8.641 -15.93 1 68.88 201 TRP A CA 1
ATOM 1599 C C . TRP A 1 201 ? -9.875 8.82 -16.625 1 68.88 201 TRP A C 1
ATOM 1601 O O . TRP A 1 201 ? -9.25 7.848 -17.062 1 68.88 201 TRP A O 1
ATOM 1611 N N . THR A 1 202 ? -9.414 10.062 -16.719 1 69.88 202 THR A N 1
ATOM 1612 C CA . THR A 1 202 ? -8.195 10.344 -17.469 1 69.88 202 THR A CA 1
ATOM 1613 C C . THR A 1 202 ? -7.012 9.586 -16.875 1 69.88 202 THR A C 1
ATOM 1615 O O . THR A 1 202 ? -6.156 9.094 -17.625 1 69.88 202 THR A O 1
ATOM 1618 N N . HIS A 1 203 ? -7.027 9.328 -15.602 1 76.62 203 HIS A N 1
ATOM 1619 C CA . HIS A 1 203 ? -5.855 8.727 -14.977 1 76.62 203 HIS A CA 1
ATOM 1620 C C . HIS A 1 203 ? -6.195 7.383 -14.344 1 76.62 203 HIS A C 1
ATOM 1622 O O . HIS A 1 203 ? -5.473 6.898 -13.469 1 76.62 203 HIS A O 1
ATOM 1628 N N . MET A 1 204 ? -7.164 6.777 -14.891 1 82.12 204 MET A N 1
ATOM 1629 C CA . MET A 1 204 ? -7.68 5.57 -14.25 1 82.12 204 MET A CA 1
ATOM 1630 C C . MET A 1 204 ? -6.707 4.41 -14.422 1 82.12 204 MET A C 1
ATOM 1632 O O . MET A 1 204 ? -6.742 3.449 -13.648 1 82.12 204 MET A O 1
ATOM 1636 N N . ASN A 1 205 ? -5.785 4.512 -15.414 1 86.69 205 ASN A N 1
ATOM 1637 C CA . ASN A 1 205 ? -4.902 3.387 -15.695 1 86.69 205 ASN A CA 1
ATOM 1638 C C . ASN A 1 205 ? -3.477 3.662 -15.227 1 86.69 205 ASN A C 1
ATOM 1640 O O . ASN A 1 205 ? -2.586 2.832 -15.414 1 86.69 205 ASN A O 1
ATOM 1644 N N . ASN A 1 206 ? -3.27 4.84 -14.578 1 85.88 206 ASN A N 1
ATOM 1645 C CA . ASN A 1 206 ? -1.921 5.234 -14.188 1 85.88 206 ASN A CA 1
ATOM 1646 C C . ASN A 1 206 ? -1.63 4.859 -12.734 1 85.88 206 ASN A C 1
ATOM 1648 O O . ASN A 1 206 ? -2.506 4.965 -11.875 1 85.88 206 ASN A O 1
ATOM 1652 N N . LEU A 1 207 ? -0.391 4.395 -12.523 1 91.25 207 LEU A N 1
ATOM 1653 C CA . LEU A 1 207 ? 0.064 4.211 -11.148 1 91.25 207 LEU A CA 1
ATOM 1654 C C . LEU A 1 207 ? 0.323 5.555 -10.477 1 91.25 207 LEU A C 1
ATOM 1656 O O . LEU A 1 207 ? 0.995 6.418 -11.047 1 91.25 207 LEU A O 1
ATOM 1660 N N . LYS A 1 208 ? -0.261 5.789 -9.383 1 89.81 208 LYS A N 1
ATOM 1661 C CA . LYS A 1 208 ? -0.135 7.043 -8.641 1 89.81 208 LYS A CA 1
ATOM 1662 C C . LYS A 1 208 ? 0.74 6.863 -7.402 1 89.81 208 LYS A C 1
ATOM 1664 O O . LYS A 1 208 ? 0.471 6 -6.566 1 89.81 208 LYS A O 1
ATOM 1669 N N . LEU A 1 209 ? 1.786 7.621 -7.336 1 91.38 209 LEU A N 1
ATOM 1670 C CA . LEU A 1 209 ? 2.646 7.66 -6.16 1 91.38 209 LEU A CA 1
ATOM 1671 C C . LEU A 1 209 ? 2.262 8.82 -5.242 1 91.38 209 LEU A C 1
ATOM 1673 O O . LEU A 1 209 ? 2.186 9.969 -5.688 1 91.38 209 LEU A O 1
ATOM 1677 N N . VAL A 1 210 ? 1.995 8.531 -4.043 1 90.06 210 VAL A N 1
ATOM 1678 C CA . VAL A 1 210 ? 1.584 9.539 -3.074 1 90.06 210 VAL A CA 1
ATOM 1679 C C . VAL A 1 210 ? 2.678 9.727 -2.025 1 90.06 210 VAL A C 1
ATOM 1681 O O . VAL A 1 210 ? 3.039 8.781 -1.32 1 90.06 210 VAL A O 1
ATOM 1684 N N . ASN A 1 211 ? 3.205 10.93 -1.924 1 91.19 211 ASN A N 1
ATOM 1685 C CA . ASN A 1 211 ? 4.227 11.234 -0.928 1 91.19 211 ASN A CA 1
ATOM 1686 C C . ASN A 1 211 ? 3.609 11.508 0.44 1 91.19 211 ASN A C 1
ATOM 1688 O O . ASN A 1 211 ? 3.691 12.633 0.95 1 91.19 211 ASN A O 1
ATOM 1692 N N . SER A 1 212 ? 3.012 10.539 0.985 1 91.75 212 SER A N 1
ATOM 1693 C CA . SER A 1 212 ? 2.348 10.641 2.281 1 91.75 212 SER A CA 1
ATOM 1694 C C . SER A 1 212 ? 2.172 9.266 2.924 1 91.75 212 SER A C 1
ATOM 1696 O O . SER A 1 212 ? 2.781 8.289 2.488 1 91.75 212 SER A O 1
ATOM 1698 N N . LEU A 1 213 ? 1.554 9.172 4.062 1 93 213 LEU A N 1
ATOM 1699 C CA . LEU A 1 213 ? 1.247 7.949 4.801 1 93 213 LEU A CA 1
ATOM 1700 C C . LEU A 1 213 ? 0.015 8.141 5.68 1 93 213 LEU A C 1
ATOM 1702 O O . LEU A 1 213 ? -0.423 9.273 5.902 1 93 213 LEU A O 1
ATOM 1706 N N . PHE A 1 214 ? -0.535 7.062 6.113 1 94.12 214 PHE A N 1
ATOM 1707 C CA . PHE A 1 214 ? -1.652 7.16 7.043 1 94.12 214 PHE A CA 1
ATOM 1708 C C . PHE A 1 214 ? -1.198 7.742 8.375 1 94.12 214 PHE A C 1
ATOM 1710 O O . PHE A 1 214 ? -0.154 7.359 8.906 1 94.12 214 PHE A O 1
ATOM 1717 N N . GLY A 1 215 ? -1.885 8.578 8.945 1 93 215 GLY A N 1
ATOM 1718 C CA . GLY A 1 215 ? -1.515 9.438 10.055 1 93 215 GLY A CA 1
ATOM 1719 C C . GLY A 1 215 ? -1.393 10.898 9.664 1 93 215 GLY A C 1
ATOM 1720 O O . GLY A 1 215 ? -1.857 11.781 10.391 1 93 215 GLY A O 1
ATOM 1721 N N . ILE A 1 216 ? -0.796 10.992 8.477 1 91.12 216 ILE A N 1
ATOM 1722 C CA . ILE A 1 216 ? -0.765 12.32 7.883 1 91.12 216 ILE A CA 1
ATOM 1723 C C . ILE A 1 216 ? -2.01 12.531 7.023 1 91.12 216 ILE A C 1
ATOM 1725 O O . ILE A 1 216 ? -2.586 13.625 7.012 1 91.12 216 ILE A O 1
ATOM 1729 N N . GLU A 1 217 ? -2.398 11.445 6.355 1 88.38 217 GLU A N 1
ATOM 1730 C CA . GLU A 1 217 ? -3.666 11.406 5.633 1 88.38 217 GLU A CA 1
ATOM 1731 C C . GLU A 1 217 ? -4.707 10.586 6.387 1 88.38 217 GLU A C 1
ATOM 1733 O O . GLU A 1 217 ? -4.359 9.703 7.172 1 88.38 217 GLU A O 1
ATOM 1738 N N . ALA A 1 218 ? -5.934 10.953 6.043 1 89.38 218 ALA A N 1
ATOM 1739 C CA . ALA A 1 218 ? -7 10.141 6.617 1 89.38 218 ALA A CA 1
ATOM 1740 C C . ALA A 1 218 ? -6.938 8.711 6.098 1 89.38 218 ALA A C 1
ATOM 1742 O O . ALA A 1 218 ? -6.727 8.484 4.906 1 89.38 218 ALA A O 1
ATOM 1743 N N . ALA A 1 219 ? -7.098 7.793 7.02 1 93.44 219 ALA A N 1
ATOM 1744 C CA . ALA A 1 219 ? -7.043 6.379 6.664 1 93.44 219 ALA A CA 1
ATOM 1745 C C . ALA A 1 219 ? -8.258 5.969 5.844 1 93.44 219 ALA A C 1
ATOM 1747 O O . ALA A 1 219 ? -9.391 6.348 6.164 1 93.44 219 ALA A O 1
ATOM 1748 N N . ARG A 1 220 ? -8.016 5.238 4.793 1 92.56 220 ARG A N 1
ATOM 1749 C CA . ARG A 1 220 ? -9.047 4.723 3.902 1 92.56 220 ARG A CA 1
ATOM 1750 C C . ARG A 1 220 ? -8.508 3.596 3.029 1 92.56 220 ARG A C 1
ATOM 1752 O O . ARG A 1 220 ? -7.297 3.424 2.908 1 92.56 220 ARG A O 1
ATOM 1759 N N . PRO A 1 221 ? -9.414 2.801 2.482 1 91.69 221 PRO A N 1
ATOM 1760 C CA . PRO A 1 221 ? -8.93 1.837 1.49 1 91.69 221 PRO A CA 1
ATOM 1761 C C . PRO A 1 221 ? -8.375 2.51 0.238 1 91.69 221 PRO A C 1
ATOM 1763 O O . PRO A 1 221 ? -8.906 3.531 -0.207 1 91.69 221 PRO A O 1
ATOM 1766 N N . LEU A 1 222 ? -7.344 1.992 -0.296 1 92.75 222 LEU A N 1
ATOM 1767 C CA . LEU A 1 222 ? -6.727 2.525 -1.506 1 92.75 222 LEU A CA 1
ATOM 1768 C C . LEU A 1 222 ? -6.805 1.518 -2.646 1 92.75 222 LEU A C 1
ATOM 1770 O O . LEU A 1 222 ? -6.609 0.318 -2.436 1 92.75 222 LEU A O 1
ATOM 1774 N N . GLY A 1 223 ? -7.113 2.01 -3.781 1 92.5 223 GLY A N 1
ATOM 1775 C CA . GLY A 1 223 ? -7.121 1.16 -4.961 1 92.5 223 GLY A CA 1
ATOM 1776 C C . GLY A 1 223 ? -5.758 0.596 -5.305 1 92.5 223 GLY A C 1
ATOM 1777 O O . GLY A 1 223 ? -4.738 1.076 -4.805 1 92.5 223 GLY A O 1
ATOM 1778 N N . PRO A 1 224 ? -5.738 -0.416 -6.164 1 94.5 224 PRO A N 1
ATOM 1779 C CA . PRO A 1 224 ? -4.492 -1.127 -6.469 1 94.5 224 PRO A CA 1
ATOM 1780 C C . PRO A 1 224 ? -3.504 -0.274 -7.262 1 94.5 224 PRO A C 1
ATOM 1782 O O . PRO A 1 224 ? -2.346 -0.661 -7.426 1 94.5 224 PRO A O 1
ATOM 1785 N N . LEU A 1 225 ? -3.943 0.89 -7.766 1 93.69 225 LEU A N 1
ATOM 1786 C CA . LEU A 1 225 ? -3.066 1.751 -8.547 1 93.69 225 LEU A CA 1
ATOM 1787 C C . LEU A 1 225 ? -2.564 2.924 -7.715 1 93.69 225 LEU A C 1
ATOM 1789 O O . LEU A 1 225 ? -2.004 3.881 -8.25 1 93.69 225 LEU A O 1
ATOM 1793 N N . ILE A 1 226 ? -2.789 2.881 -6.422 1 92.56 226 ILE A N 1
ATOM 1794 C CA . ILE A 1 226 ? -2.318 3.918 -5.512 1 92.56 226 ILE A CA 1
ATOM 1795 C C . ILE A 1 226 ? -1.275 3.336 -4.562 1 92.56 226 ILE A C 1
ATOM 1797 O O . ILE A 1 226 ? -1.518 2.314 -3.912 1 92.56 226 ILE A O 1
ATOM 1801 N N . GLU A 1 227 ? -0.137 3.955 -4.492 1 93.31 227 GLU A N 1
ATOM 1802 C CA . GLU A 1 227 ? 0.92 3.539 -3.578 1 93.31 227 GLU A CA 1
ATOM 1803 C C . GLU A 1 227 ? 1.42 4.711 -2.74 1 93.31 227 GLU A C 1
ATOM 1805 O O . GLU A 1 227 ? 1.834 5.738 -3.285 1 93.31 227 GLU A O 1
ATOM 1810 N N . MET A 1 228 ? 1.341 4.582 -1.459 1 92.81 228 MET A N 1
ATOM 1811 C CA . MET A 1 228 ? 1.954 5.57 -0.579 1 92.81 228 MET A CA 1
ATOM 1812 C C . MET A 1 228 ? 3.451 5.316 -0.432 1 92.81 228 MET A C 1
ATOM 1814 O O . MET A 1 228 ? 3.859 4.289 0.114 1 92.81 228 MET A O 1
ATOM 1818 N N . VAL A 1 229 ? 4.25 6.254 -0.822 1 93.75 229 VAL A N 1
ATOM 1819 C CA . VAL A 1 229 ? 5.695 6.035 -0.835 1 93.75 229 VAL A CA 1
ATOM 1820 C C . VAL A 1 229 ? 6.367 6.953 0.183 1 93.75 229 VAL A C 1
ATOM 1822 O O . VAL A 1 229 ? 7.574 6.859 0.412 1 93.75 229 VAL A O 1
ATOM 1825 N N . GLY A 1 230 ? 5.609 7.832 0.775 1 92.5 230 GLY A N 1
ATOM 1826 C CA . GLY A 1 230 ? 6.199 8.852 1.625 1 92.5 230 GLY A CA 1
ATOM 1827 C C . GLY A 1 230 ? 6.25 8.461 3.088 1 92.5 230 GLY A C 1
ATOM 1828 O O . GLY A 1 230 ? 5.887 7.336 3.445 1 92.5 230 GLY A O 1
ATOM 1829 N N . PRO A 1 231 ? 6.828 9.414 3.775 1 94.06 231 PRO A N 1
ATOM 1830 C CA . PRO A 1 231 ? 7.316 10.719 3.322 1 94.06 231 PRO A CA 1
ATOM 1831 C C . PRO A 1 231 ? 8.719 10.648 2.727 1 94.06 231 PRO A C 1
ATOM 1833 O O . PRO A 1 231 ? 9.578 9.922 3.242 1 94.06 231 PRO A O 1
ATOM 1836 N N . ILE A 1 232 ? 8.867 11.273 1.655 1 94.5 232 ILE A N 1
ATOM 1837 C CA . ILE A 1 232 ? 10.195 11.43 1.068 1 94.5 232 ILE A CA 1
ATOM 1838 C C . ILE A 1 232 ? 10.711 12.836 1.345 1 94.5 232 ILE A C 1
ATOM 1840 O O . ILE A 1 232 ? 10.125 13.828 0.898 1 94.5 232 ILE A O 1
ATOM 1844 N N . MET A 1 233 ? 11.758 12.922 2.148 1 91.75 233 MET A N 1
ATOM 1845 C CA . MET A 1 233 ? 12.375 14.188 2.543 1 91.75 233 MET A CA 1
ATOM 1846 C C . MET A 1 233 ? 13.867 14.188 2.229 1 91.75 233 MET A C 1
ATOM 1848 O O . MET A 1 233 ? 14.477 13.133 2.105 1 91.75 233 MET A O 1
ATOM 1852 N N . GLN A 1 234 ? 14.391 15.375 2.129 1 87.56 234 GLN A N 1
ATOM 1853 C CA . GLN A 1 234 ? 15.836 15.469 1.947 1 87.56 234 GLN A CA 1
ATOM 1854 C C . GLN A 1 234 ? 16.578 14.984 3.189 1 87.56 234 GLN A C 1
ATOM 1856 O O . GLN A 1 234 ? 16.25 15.391 4.309 1 87.56 234 GLN A O 1
ATOM 1861 N N . ARG A 1 235 ? 17.531 14.172 2.914 1 90.31 235 ARG A N 1
ATOM 1862 C CA . ARG A 1 235 ? 18.219 13.555 4.039 1 90.31 235 ARG A CA 1
ATOM 1863 C C . ARG A 1 235 ? 19.422 14.391 4.461 1 90.31 235 ARG A C 1
ATOM 1865 O O . ARG A 1 235 ? 19.938 14.227 5.57 1 90.31 235 ARG A O 1
ATOM 1872 N N . GLN A 1 236 ? 19.875 15.234 3.609 1 90.06 236 GLN A N 1
ATOM 1873 C CA . GLN A 1 236 ? 20.953 16.172 3.906 1 90.06 236 GLN A CA 1
ATOM 1874 C C . GLN A 1 236 ? 20.422 17.609 3.996 1 90.06 236 GLN A C 1
ATOM 1876 O O . GLN A 1 236 ? 19.5 17.984 3.256 1 90.06 236 GLN A O 1
ATOM 1881 N N . TYR A 1 237 ? 20.953 18.359 4.973 1 91.12 237 TYR A N 1
ATOM 1882 C CA . TYR A 1 237 ? 20.469 19.719 5.148 1 91.12 237 TYR A CA 1
ATOM 1883 C C . TYR A 1 237 ? 21.609 20.641 5.578 1 91.12 237 TYR A C 1
ATOM 1885 O O . TYR A 1 237 ? 22.641 20.172 6.062 1 91.12 237 TYR A O 1
ATOM 1893 N N . ASN A 1 238 ? 21.422 21.938 5.387 1 91.75 238 ASN A N 1
ATOM 1894 C CA . ASN A 1 238 ? 22.391 22.938 5.797 1 91.75 238 ASN A CA 1
ATOM 1895 C C . ASN A 1 238 ? 22.406 23.125 7.312 1 91.75 238 ASN A C 1
ATOM 1897 O O . ASN A 1 238 ? 21.344 23.156 7.945 1 91.75 238 ASN A O 1
ATOM 1901 N N . PRO A 1 239 ? 23.594 23.219 7.883 1 95.06 239 PRO A N 1
ATOM 1902 C CA . PRO A 1 239 ? 23.672 23.453 9.328 1 95.06 239 PRO A CA 1
ATOM 1903 C C . PRO A 1 239 ? 23.25 24.859 9.719 1 95.06 239 PRO A C 1
ATOM 1905 O O . PRO A 1 239 ? 23.062 25.719 8.844 1 95.06 239 PRO A O 1
ATOM 1908 N N . LEU A 1 240 ? 23.156 25.078 11 1 96.38 240 LEU A N 1
ATOM 1909 C CA . LEU A 1 240 ? 22.875 26.406 11.516 1 96.38 240 LEU A CA 1
ATOM 1910 C C . LEU A 1 240 ? 24.031 27.344 11.242 1 96.38 240 LEU A C 1
ATOM 1912 O O . LEU A 1 240 ? 25.203 26.953 11.359 1 96.38 240 LEU A O 1
ATOM 1916 N N . THR A 1 241 ? 23.672 28.578 10.906 1 94.62 241 THR A N 1
ATOM 1917 C CA . THR A 1 241 ? 24.703 29.594 10.898 1 94.62 241 THR A CA 1
ATOM 1918 C C . THR A 1 241 ? 25.203 29.875 12.32 1 94.62 241 THR A C 1
ATOM 1920 O O . THR A 1 241 ? 24.469 29.641 13.289 1 94.62 241 THR A O 1
ATOM 1923 N N . PRO A 1 242 ? 26.391 30.344 12.375 1 94.75 242 PRO A N 1
ATOM 1924 C CA . PRO A 1 242 ? 26.922 30.625 13.719 1 94.75 242 PRO A CA 1
ATOM 1925 C C . PRO A 1 242 ? 26.016 31.547 14.531 1 94.75 242 PRO A C 1
ATOM 1927 O O . PRO A 1 242 ? 25.797 31.312 15.727 1 94.75 242 PRO A O 1
ATOM 1930 N N . ASP A 1 243 ? 25.469 32.5 13.922 1 94.56 243 ASP A N 1
ATOM 1931 C CA . ASP A 1 243 ? 24.594 33.469 14.602 1 94.56 243 ASP A CA 1
ATOM 1932 C C . ASP A 1 243 ? 23.312 32.781 15.102 1 94.56 243 ASP A C 1
ATOM 1934 O O . ASP A 1 243 ? 22.875 33.031 16.219 1 94.56 243 ASP A O 1
ATOM 1938 N N . LEU A 1 244 ? 22.75 32 14.297 1 96.44 244 LEU A N 1
ATOM 1939 C CA . LEU A 1 244 ? 21.531 31.297 14.672 1 96.44 244 LEU A CA 1
ATOM 1940 C C . LEU A 1 244 ? 21.797 30.281 15.781 1 96.44 244 LEU A C 1
ATOM 1942 O O . LEU A 1 244 ? 20.984 30.109 16.688 1 96.44 244 LEU A O 1
ATOM 1946 N N . LYS A 1 245 ? 22.953 29.609 15.641 1 96.94 245 LYS A N 1
ATOM 1947 C CA . LYS A 1 245 ? 23.328 28.641 16.672 1 96.94 245 LYS A CA 1
ATOM 1948 C C . LYS A 1 245 ? 23.5 29.328 18.031 1 96.94 245 LYS A C 1
ATOM 1950 O O . LYS A 1 245 ? 23.047 28.812 19.047 1 96.94 245 LYS A O 1
ATOM 1955 N N . GLU A 1 246 ? 24.156 30.438 18.031 1 96.81 246 GLU A N 1
ATOM 1956 C CA . GLU A 1 246 ? 24.359 31.203 19.266 1 96.81 246 GLU A CA 1
ATOM 1957 C C . GLU A 1 246 ? 23.031 31.594 19.875 1 96.81 246 GLU A C 1
ATOM 1959 O O . GLU A 1 246 ? 22.828 31.453 21.094 1 96.81 246 GLU A O 1
ATOM 1964 N N . TYR A 1 247 ? 22.141 32.062 19.125 1 97.06 247 TYR A N 1
ATOM 1965 C CA . TYR A 1 247 ? 20.828 32.469 19.594 1 97.06 247 TYR A CA 1
ATOM 1966 C C . TYR A 1 247 ? 20.078 31.297 20.203 1 97.06 247 TYR A C 1
ATOM 1968 O O . TYR A 1 247 ? 19.547 31.391 21.312 1 97.06 247 TYR A O 1
ATOM 1976 N N . LEU A 1 248 ? 20.016 30.188 19.453 1 98.12 248 LEU A N 1
ATOM 1977 C CA . LEU A 1 248 ? 19.234 29.031 19.891 1 98.12 248 LEU A CA 1
ATOM 1978 C C . LEU A 1 248 ? 19.859 28.391 21.109 1 98.12 248 LEU A C 1
ATOM 1980 O O . LEU A 1 248 ? 19.156 27.875 21.984 1 98.12 248 LEU A O 1
ATOM 1984 N N . ASP A 1 249 ? 21.203 28.438 21.203 1 97.75 249 ASP A N 1
ATOM 1985 C CA . ASP A 1 249 ? 21.891 27.875 22.359 1 97.75 249 ASP A CA 1
ATOM 1986 C C . ASP A 1 249 ? 21.609 28.703 23.625 1 97.75 249 ASP A C 1
ATOM 1988 O O . ASP A 1 249 ? 21.625 28.172 24.734 1 97.75 249 ASP A O 1
ATOM 1992 N N . ALA A 1 250 ? 21.359 29.938 23.406 1 97.06 250 ALA A N 1
ATOM 1993 C CA . ALA A 1 250 ? 21.234 30.875 24.531 1 97.06 250 ALA A CA 1
ATOM 1994 C C . ALA A 1 250 ? 19.812 30.906 25.062 1 97.06 250 ALA A C 1
ATOM 1996 O O . ALA A 1 250 ? 19.562 31.438 26.141 1 97.06 250 ALA A O 1
ATOM 1997 N N . HIS A 1 251 ? 18.906 30.328 24.375 1 96.12 251 HIS A N 1
ATOM 1998 C CA . HIS A 1 251 ? 17.516 30.422 24.75 1 96.12 251 HIS A CA 1
ATOM 1999 C C . HIS A 1 251 ? 16.875 29.031 24.812 1 96.12 251 HIS A C 1
ATOM 2001 O O . HIS A 1 251 ? 17.391 28.078 24.234 1 96.12 251 HIS A O 1
ATOM 2007 N N . SER A 1 252 ? 15.805 28.906 25.562 1 96.31 252 SER A N 1
ATOM 2008 C CA . SER A 1 252 ? 15.039 27.672 25.672 1 96.31 252 SER A CA 1
ATOM 2009 C C . SER A 1 252 ? 13.57 27.891 25.312 1 96.31 252 SER A C 1
ATOM 2011 O O . SER A 1 252 ? 13.086 29.016 25.328 1 96.31 252 SER A O 1
ATOM 2013 N N . ARG A 1 253 ? 12.914 26.828 24.906 1 97.56 253 ARG A N 1
ATOM 2014 C CA . ARG A 1 253 ? 11.5 26.859 24.562 1 97.56 253 ARG A CA 1
ATOM 2015 C C . ARG A 1 253 ? 11.219 27.922 23.5 1 97.56 253 ARG A C 1
ATOM 2017 O O . ARG A 1 253 ? 10.352 28.781 23.688 1 97.56 253 ARG A O 1
ATOM 2024 N N . VAL A 1 254 ? 11.969 27.844 22.469 1 98.56 254 VAL A N 1
ATOM 2025 C CA . VAL A 1 254 ? 11.859 28.812 21.375 1 98.56 254 VAL A CA 1
ATOM 2026 C C . VAL A 1 254 ? 10.727 28.406 20.438 1 98.56 254 VAL A C 1
ATOM 2028 O O . VAL A 1 254 ? 10.609 27.234 20.062 1 98.56 254 VAL A O 1
ATOM 2031 N N . LEU A 1 255 ? 9.852 29.344 20.125 1 98.75 255 LEU A N 1
ATOM 2032 C CA . LEU A 1 255 ? 8.836 29.172 19.094 1 98.75 255 LEU A CA 1
ATOM 2033 C C . LEU A 1 255 ? 9.398 29.5 17.719 1 98.75 255 LEU A C 1
ATOM 2035 O O . LEU A 1 255 ? 9.828 30.625 17.469 1 98.75 255 LEU A O 1
ATOM 2039 N N . TYR A 1 256 ? 9.453 28.453 16.844 1 98.69 256 TYR A N 1
ATOM 2040 C CA . TYR A 1 256 ? 9.875 28.703 15.469 1 98.69 256 TYR A CA 1
ATOM 2041 C C . TYR A 1 256 ? 8.672 29.016 14.578 1 98.69 256 TYR A C 1
ATOM 2043 O O . TYR A 1 256 ? 7.676 28.281 14.602 1 98.69 256 TYR A O 1
ATOM 2051 N N . ILE A 1 257 ? 8.828 30.141 13.773 1 97.88 257 ILE A N 1
ATOM 2052 C CA . ILE A 1 257 ? 7.727 30.578 12.922 1 97.88 257 ILE A CA 1
ATOM 2053 C C . ILE A 1 257 ? 8.203 30.688 11.477 1 97.88 257 ILE A C 1
ATOM 2055 O O . ILE A 1 257 ? 9.211 31.344 11.195 1 97.88 257 ILE A O 1
ATOM 2059 N N . ALA A 1 258 ? 7.465 30.016 10.602 1 96.12 258 ALA A N 1
ATOM 2060 C CA . ALA A 1 258 ? 7.762 30.125 9.18 1 96.12 258 ALA A CA 1
ATOM 2061 C C . ALA A 1 258 ? 6.516 29.844 8.336 1 96.12 258 ALA A C 1
ATOM 2063 O O . ALA A 1 258 ? 5.855 28.828 8.516 1 96.12 258 ALA A O 1
ATOM 2064 N N . PHE A 1 259 ? 6.176 30.75 7.422 1 91.38 259 PHE A N 1
ATOM 2065 C CA . PHE A 1 259 ? 4.992 30.578 6.582 1 91.38 259 PHE A CA 1
ATOM 2066 C C . PHE A 1 259 ? 5.391 30.344 5.129 1 91.38 259 PHE A C 1
ATOM 2068 O O . PHE A 1 259 ? 4.574 30.5 4.219 1 91.38 259 PHE A O 1
ATOM 2075 N N . GLY A 1 260 ? 6.469 29.922 4.875 1 77.5 260 GLY A N 1
ATOM 2076 C CA . GLY A 1 260 ? 6.906 29.562 3.537 1 77.5 260 GLY A CA 1
ATOM 2077 C C . GLY A 1 260 ? 7.082 30.766 2.625 1 77.5 260 GLY A C 1
ATOM 2078 O O . GLY A 1 260 ? 6.973 31.906 3.066 1 77.5 260 GLY A O 1
ATOM 2079 N N . GLN A 1 261 ? 7.336 30.5 1.4 1 64.75 261 GLN A N 1
ATOM 2080 C CA . GLN A 1 261 ? 7.723 31.531 0.436 1 64.75 261 GLN A CA 1
ATOM 2081 C C . GLN A 1 261 ? 6.5 32.125 -0.245 1 64.75 261 GLN A C 1
ATOM 2083 O O . GLN A 1 261 ? 6.539 33.281 -0.694 1 64.75 261 GLN A O 1
ATOM 2088 N N . HIS A 1 262 ? 5.426 31.391 -0.181 1 64.12 262 HIS A N 1
ATOM 2089 C CA . HIS A 1 262 ? 4.328 31.797 -1.052 1 64.12 262 HIS A CA 1
ATOM 2090 C C . HIS A 1 262 ? 3.199 32.438 -0.253 1 64.12 262 HIS A C 1
ATOM 2092 O O . HIS A 1 262 ? 2.389 33.188 -0.806 1 64.12 262 HIS A O 1
ATOM 2098 N N . ALA A 1 263 ? 3.199 32.156 0.975 1 66.31 263 ALA A N 1
ATOM 2099 C CA . ALA A 1 263 ? 2.082 32.625 1.785 1 66.31 263 ALA A CA 1
ATOM 2100 C C . ALA A 1 263 ? 2.27 34.094 2.162 1 66.31 263 ALA A C 1
ATOM 2102 O O . ALA A 1 263 ? 3.367 34.531 2.537 1 66.31 263 ALA A O 1
ATOM 2103 N N . VAL A 1 264 ? 1.21 34.844 1.855 1 70.25 264 VAL A N 1
ATOM 2104 C CA . VAL A 1 264 ? 1.244 36.25 2.242 1 70.25 264 VAL A CA 1
ATOM 2105 C C . VAL A 1 264 ? 0.216 36.5 3.342 1 70.25 264 VAL A C 1
ATOM 2107 O O . VAL A 1 264 ? -0.988 36.531 3.078 1 70.25 264 VAL A O 1
ATOM 2110 N N . ALA A 1 265 ? 0.748 36.625 4.449 1 80.94 265 ALA A N 1
ATOM 2111 C CA . ALA A 1 265 ? -0.127 37 5.562 1 80.94 265 ALA A CA 1
ATOM 2112 C C . ALA A 1 265 ? -0.436 38.5 5.555 1 80.94 265 ALA A C 1
ATOM 2114 O O . ALA A 1 265 ? 0.44 39.312 5.273 1 80.94 265 ALA A O 1
ATOM 2115 N N . ASN A 1 266 ? -1.656 38.812 5.793 1 89 266 ASN A N 1
ATOM 2116 C CA . ASN A 1 266 ? -1.996 40.219 5.91 1 89 266 ASN A CA 1
ATOM 2117 C C . ASN A 1 266 ? -1.662 40.781 7.297 1 89 266 ASN A C 1
ATOM 2119 O O . ASN A 1 266 ? -1.395 40 8.219 1 89 266 ASN A O 1
ATOM 2123 N N . VAL A 1 267 ? -1.658 42.062 7.402 1 92.94 267 VAL A N 1
ATOM 2124 C CA . VAL A 1 267 ? -1.197 42.75 8.609 1 92.94 267 VAL A CA 1
ATOM 2125 C C . VAL A 1 267 ? -2.094 42.375 9.789 1 92.94 267 VAL A C 1
ATOM 2127 O O . VAL A 1 267 ? -1.619 42.219 10.914 1 92.94 267 VAL A O 1
ATOM 2130 N N . LYS A 1 268 ? -3.352 42.188 9.555 1 93.38 268 LYS A N 1
ATOM 2131 C CA . LYS A 1 268 ? -4.289 41.812 10.609 1 93.38 268 LYS A CA 1
ATOM 2132 C C . LYS A 1 268 ? -3.982 40.438 11.164 1 93.38 268 LYS A C 1
ATOM 2134 O O . LYS A 1 268 ? -4.031 40.219 12.375 1 93.38 268 LYS A O 1
ATOM 2139 N N . ASP A 1 269 ? -3.689 39.531 10.227 1 94.5 269 ASP A N 1
ATOM 2140 C CA . ASP A 1 269 ? -3.328 38.156 10.641 1 94.5 269 ASP A CA 1
ATOM 2141 C C . ASP A 1 269 ? -2.025 38.156 11.438 1 94.5 269 ASP A C 1
ATOM 2143 O O . ASP A 1 269 ? -1.901 37.469 12.438 1 94.5 269 ASP A O 1
ATOM 2147 N N . LEU A 1 270 ? -1.125 39 11.016 1 95.19 270 LEU A N 1
ATOM 2148 C CA . LEU A 1 270 ? 0.167 39.062 11.688 1 95.19 270 LEU A CA 1
ATOM 2149 C C . LEU A 1 270 ? 0.016 39.656 13.086 1 95.19 270 LEU A C 1
ATOM 2151 O O . LEU A 1 270 ? 0.683 39.219 14.023 1 95.19 270 LEU A O 1
ATOM 2155 N N . GLU A 1 271 ? -0.795 40.625 13.188 1 96 271 GLU A N 1
ATOM 2156 C CA . GLU A 1 271 ? -1.081 41.219 14.5 1 96 271 GLU A CA 1
ATOM 2157 C C . GLU A 1 271 ? -1.73 40.188 15.422 1 96 271 GLU A C 1
ATOM 2159 O O . GLU A 1 271 ? -1.354 40.062 16.594 1 96 271 GLU A O 1
ATOM 2164 N N . TYR A 1 272 ? -2.676 39.469 14.859 1 96.19 272 TYR A N 1
ATOM 2165 C CA . TYR A 1 272 ? -3.408 38.406 15.555 1 96.19 272 TYR A CA 1
ATOM 2166 C C . TYR A 1 272 ? -2.455 37.344 16.094 1 96.19 272 TYR A C 1
ATOM 2168 O O . TYR A 1 272 ? -2.512 37 17.266 1 96.19 272 TYR A O 1
ATOM 2176 N N . ILE A 1 273 ? -1.511 36.906 15.312 1 97.12 273 ILE A N 1
ATOM 2177 C CA . ILE A 1 273 ? -0.562 35.844 15.648 1 97.12 273 ILE A CA 1
ATOM 2178 C C . ILE A 1 273 ? 0.461 36.375 16.656 1 97.12 273 ILE A C 1
ATOM 2180 O O . ILE A 1 273 ? 0.706 35.75 17.688 1 97.12 273 ILE A O 1
ATOM 2184 N N . LEU A 1 274 ? 1.005 37.562 16.391 1 97.31 274 LEU A N 1
ATOM 2185 C CA . LEU A 1 274 ? 2.07 38.125 17.219 1 97.31 274 LEU A CA 1
ATOM 2186 C C . LEU A 1 274 ? 1.556 38.438 18.609 1 97.31 274 LEU A C 1
ATOM 2188 O O . LEU A 1 274 ? 2.281 38.312 19.594 1 97.31 274 LEU A O 1
ATOM 2192 N N . THR A 1 275 ? 0.339 38.969 18.688 1 97.88 275 THR A N 1
ATOM 2193 C CA . THR A 1 275 ? -0.25 39.25 19.984 1 97.88 275 THR A CA 1
ATOM 2194 C C . THR A 1 275 ? -0.315 37.969 20.844 1 97.88 275 THR A C 1
ATOM 2196 O O . THR A 1 275 ? 0.082 38 22.016 1 97.88 275 THR A O 1
ATOM 2199 N N . GLY A 1 276 ? -0.813 36.906 20.219 1 98.06 276 GLY A N 1
ATOM 2200 C CA . GLY A 1 276 ? -0.883 35.656 20.938 1 98.06 276 GLY A CA 1
ATOM 2201 C C . GLY A 1 276 ? 0.473 35.156 21.406 1 98.06 276 GLY A C 1
ATOM 2202 O O . GLY A 1 276 ? 0.607 34.656 22.531 1 98.06 276 GLY A O 1
ATOM 2203 N N . ILE A 1 277 ? 1.479 35.312 20.578 1 98.31 277 ILE A N 1
ATOM 2204 C CA . ILE A 1 277 ? 2.836 34.875 20.891 1 98.31 277 ILE A CA 1
ATOM 2205 C C . ILE A 1 277 ? 3.396 35.688 22.047 1 98.31 277 ILE A C 1
ATOM 2207 O O . ILE A 1 277 ? 3.955 35.125 23 1 98.31 277 ILE A O 1
ATOM 2211 N N . MET A 1 278 ? 3.203 37 22 1 98.12 278 MET A N 1
ATOM 2212 C CA . MET A 1 278 ? 3.744 37.875 23.047 1 98.12 278 MET A CA 1
ATOM 2213 C C . MET A 1 278 ? 3.072 37.594 24.391 1 98.12 278 MET A C 1
ATOM 2215 O O . MET A 1 278 ? 3.73 37.625 25.438 1 98.12 278 MET A O 1
ATOM 2219 N N . GLU A 1 279 ? 1.747 37.406 24.297 1 98.19 279 GLU A N 1
ATOM 2220 C CA . GLU A 1 279 ? 1.039 37.031 25.531 1 98.19 279 GLU A CA 1
ATOM 2221 C C . GLU A 1 279 ? 1.632 35.781 26.141 1 98.19 279 GLU A C 1
ATOM 2223 O O . GLU A 1 279 ? 1.827 35.719 27.359 1 98.19 279 GLU A O 1
ATOM 2228 N N . SER A 1 280 ? 1.944 34.781 25.328 1 98 280 SER A N 1
ATOM 2229 C CA . SER A 1 280 ? 2.469 33.5 25.781 1 98 280 SER A CA 1
ATOM 2230 C C . SER A 1 280 ? 3.895 33.656 26.312 1 98 280 SER A C 1
ATOM 2232 O O . SER A 1 280 ? 4.293 32.938 27.234 1 98 280 SER A O 1
ATOM 2234 N N . ILE A 1 281 ? 4.684 34.531 25.703 1 97.94 281 ILE A N 1
ATOM 2235 C CA . ILE A 1 281 ? 6.039 34.781 26.172 1 97.94 281 ILE A CA 1
ATOM 2236 C C . ILE A 1 281 ? 5.992 35.469 27.547 1 97.94 281 ILE A C 1
ATOM 2238 O O . ILE A 1 281 ? 6.746 35.094 28.453 1 97.94 281 ILE A O 1
ATOM 2242 N N . GLU A 1 282 ? 5.078 36.406 27.703 1 97.44 282 GLU A N 1
ATOM 2243 C CA . GLU A 1 282 ? 4.918 37.094 29 1 97.44 282 GLU A CA 1
ATOM 2244 C C . GLU A 1 282 ? 4.477 36.094 30.078 1 97.44 282 GLU A C 1
ATOM 2246 O O . GLU A 1 282 ? 4.848 36.25 31.25 1 97.44 282 GLU A O 1
ATOM 2251 N N . ASN A 1 283 ? 3.719 35.125 29.672 1 96.5 283 ASN A N 1
ATOM 2252 C CA . ASN A 1 283 ? 3.229 34.125 30.594 1 96.5 283 ASN A CA 1
ATOM 2253 C C . ASN A 1 283 ? 4.305 33.094 30.938 1 96.5 283 ASN A C 1
ATOM 2255 O O . ASN A 1 283 ? 4.086 32.188 31.75 1 96.5 283 ASN A O 1
ATOM 2259 N N . GLY A 1 284 ? 5.434 33.125 30.219 1 96.5 284 GLY A N 1
ATOM 2260 C CA . GLY A 1 284 ? 6.555 32.25 30.5 1 96.5 284 GLY A CA 1
ATOM 2261 C C . GLY A 1 284 ? 6.504 30.953 29.703 1 96.5 284 GLY A C 1
ATOM 2262 O O . GLY A 1 284 ? 7.293 30.031 29.953 1 96.5 284 GLY A O 1
ATOM 2263 N N . THR A 1 285 ? 5.547 30.828 28.828 1 97.75 285 THR A N 1
ATOM 2264 C CA . THR A 1 285 ? 5.383 29.609 28.047 1 97.75 285 THR A CA 1
ATOM 2265 C C . THR A 1 285 ? 6.531 29.438 27.062 1 97.75 285 THR A C 1
ATOM 2267 O O . THR A 1 285 ? 7.074 28.328 26.906 1 97.75 285 THR A O 1
ATOM 2270 N N . TYR A 1 286 ? 6.84 30.547 26.453 1 98.19 286 TYR A N 1
ATOM 2271 C CA . TYR A 1 286 ? 7.969 30.547 25.516 1 98.19 286 TYR A CA 1
ATOM 2272 C C . TYR A 1 286 ? 9.062 31.484 26 1 98.19 286 TYR A C 1
ATOM 2274 O O . TYR A 1 286 ? 8.781 32.531 26.562 1 98.19 286 TYR A O 1
ATOM 2282 N N . GLY A 1 287 ? 10.289 31.078 25.75 1 97.94 287 GLY A N 1
ATOM 2283 C CA . GLY A 1 287 ? 11.414 31.953 26.047 1 97.94 287 GLY A CA 1
ATOM 2284 C C . GLY A 1 287 ? 11.656 33 24.984 1 97.94 287 GLY A C 1
ATOM 2285 O O . GLY A 1 287 ? 12.312 34.031 25.25 1 97.94 287 GLY A O 1
ATOM 2286 N N . GLY A 1 288 ? 11.211 32.812 23.844 1 98.12 288 GLY A N 1
ATOM 2287 C CA . GLY A 1 288 ? 11.352 33.688 22.703 1 98.12 288 GLY A CA 1
ATOM 2288 C C . GLY A 1 288 ? 10.883 33.062 21.406 1 98.12 288 GLY A C 1
ATOM 2289 O O . GLY A 1 288 ? 10.25 32 21.422 1 98.12 288 GLY A O 1
ATOM 2290 N N . PHE A 1 289 ? 11.133 33.812 20.297 1 98.56 289 PHE A N 1
ATOM 2291 C CA . PHE A 1 289 ? 10.773 33.219 19.016 1 98.56 289 PHE A CA 1
ATOM 2292 C C . PHE A 1 289 ? 11.836 33.531 17.969 1 98.56 289 PHE A C 1
ATOM 2294 O O . PHE A 1 289 ? 12.656 34.438 18.141 1 98.56 289 PHE A O 1
ATOM 2301 N N . LEU A 1 290 ? 11.922 32.625 17.047 1 98.5 290 LEU A N 1
ATOM 2302 C CA . LEU A 1 290 ? 12.641 32.812 15.789 1 98.5 290 LEU A CA 1
ATOM 2303 C C . LEU A 1 290 ? 11.672 32.781 14.602 1 98.5 290 LEU A C 1
ATOM 2305 O O . LEU A 1 290 ? 11.023 31.766 14.344 1 98.5 290 LEU A O 1
ATOM 2309 N N . TRP A 1 291 ? 11.578 33.969 13.93 1 97.19 291 TRP A N 1
ATOM 2310 C CA . TRP A 1 291 ? 10.625 34.094 12.828 1 97.19 291 TRP A CA 1
ATOM 2311 C C . TRP A 1 291 ? 11.352 34.25 11.5 1 97.19 291 TRP A C 1
ATOM 2313 O O . TRP A 1 291 ? 11.984 35.312 11.266 1 97.19 291 TRP A O 1
ATOM 2323 N N . ALA A 1 292 ? 11.25 33.219 10.648 1 95.62 292 ALA A N 1
ATOM 2324 C CA . ALA A 1 292 ? 11.766 33.344 9.289 1 95.62 292 ALA A CA 1
ATOM 2325 C C . ALA A 1 292 ? 10.773 34.062 8.383 1 95.62 292 ALA A C 1
ATOM 2327 O O . ALA A 1 292 ? 9.711 33.5 8.07 1 95.62 292 ALA A O 1
ATOM 2328 N N . SER A 1 293 ? 11.102 35.281 7.965 1 91.06 293 SER A N 1
ATOM 2329 C CA . SER A 1 293 ? 10.219 36.062 7.113 1 91.06 293 SER A CA 1
ATOM 2330 C C . SER A 1 293 ? 11 36.781 6.023 1 91.06 293 SER A C 1
ATOM 2332 O O . SER A 1 293 ? 11.961 37.5 6.316 1 91.06 293 SER A O 1
ATOM 2334 N N . ARG A 1 294 ? 10.516 36.625 4.863 1 85.75 294 ARG A N 1
ATOM 2335 C CA . ARG A 1 294 ? 11.125 37.375 3.762 1 85.75 294 ARG A CA 1
ATOM 2336 C C . ARG A 1 294 ? 10.672 38.812 3.756 1 85.75 294 ARG A C 1
ATOM 2338 O O . ARG A 1 294 ? 11.328 39.688 3.162 1 85.75 294 ARG A O 1
ATOM 2345 N N . LYS A 1 295 ? 9.586 39.062 4.418 1 86.38 295 LYS A N 1
ATOM 2346 C CA . LYS A 1 295 ? 9.078 40.438 4.52 1 86.38 295 LYS A CA 1
ATOM 2347 C C . LYS A 1 295 ? 9.719 41.156 5.695 1 86.38 295 LYS A C 1
ATOM 2349 O O . LYS A 1 295 ? 10.008 40.562 6.73 1 86.38 295 LYS A O 1
ATOM 2354 N N . GLY A 1 296 ? 9.828 42.438 5.484 1 88.38 296 GLY A N 1
ATOM 2355 C CA . GLY A 1 296 ? 10.406 43.25 6.531 1 88.38 296 GLY A CA 1
ATOM 2356 C C . GLY A 1 296 ? 9.383 43.781 7.512 1 88.38 296 GLY A C 1
ATOM 2357 O O . GLY A 1 296 ? 8.211 43.406 7.461 1 88.38 296 GLY A O 1
ATOM 2358 N N . ALA A 1 297 ? 9.883 44.594 8.359 1 90.56 297 ALA A N 1
ATOM 2359 C CA . ALA A 1 297 ? 9.062 45.125 9.445 1 90.56 297 ALA A CA 1
ATOM 2360 C C . ALA A 1 297 ? 7.859 45.875 8.906 1 90.56 297 ALA A C 1
ATOM 2362 O O . ALA A 1 297 ? 6.828 46 9.57 1 90.56 297 ALA A O 1
ATOM 2363 N N . GLU A 1 298 ? 7.973 46.344 7.688 1 91.56 298 GLU A N 1
ATOM 2364 C CA . GLU A 1 298 ? 6.922 47.156 7.09 1 91.56 298 GLU A CA 1
ATOM 2365 C C . GLU A 1 298 ? 5.652 46.344 6.855 1 91.56 298 GLU A C 1
ATOM 2367 O O . GLU A 1 298 ? 4.555 46.906 6.773 1 91.56 298 GLU A O 1
ATOM 2372 N N . ALA A 1 299 ? 5.797 45.094 6.754 1 91.5 299 ALA A N 1
ATOM 2373 C CA . ALA A 1 299 ? 4.648 44.219 6.5 1 91.5 299 ALA A CA 1
ATOM 2374 C C . ALA A 1 299 ? 3.938 43.844 7.797 1 91.5 299 ALA A C 1
ATOM 2376 O O . ALA A 1 299 ? 2.861 43.25 7.773 1 91.5 299 ALA A O 1
ATOM 2377 N N . PHE A 1 300 ? 4.527 44.25 8.922 1 94.5 300 PHE A N 1
ATOM 2378 C CA . PHE A 1 300 ? 4.016 43.906 10.242 1 94.5 300 PHE A CA 1
ATOM 2379 C C . PHE A 1 300 ? 3.422 45.125 10.93 1 94.5 300 PHE A C 1
ATOM 2381 O O . PHE A 1 300 ? 3.664 46.281 10.508 1 94.5 300 PHE A O 1
ATOM 2388 N N . PRO A 1 301 ? 2.582 44.906 11.977 1 95.38 301 PRO A N 1
ATOM 2389 C CA . PRO A 1 301 ? 2.137 46.031 12.766 1 95.38 301 PRO A CA 1
ATOM 2390 C C . PRO A 1 301 ? 3.293 46.781 13.438 1 95.38 301 PRO A C 1
ATOM 2392 O O . PRO A 1 301 ? 4.273 46.156 13.844 1 95.38 301 PRO A O 1
ATOM 2395 N N . LYS A 1 302 ? 3.082 48 13.641 1 95.81 302 LYS A N 1
ATOM 2396 C CA . LYS A 1 302 ? 4.137 48.812 14.242 1 95.81 302 LYS A CA 1
ATOM 2397 C C . LYS A 1 302 ? 4.379 48.438 15.695 1 95.81 302 LYS A C 1
ATOM 2399 O O . LYS A 1 302 ? 5.527 48.344 16.141 1 95.81 302 LYS A O 1
ATOM 2404 N N . GLU A 1 303 ? 3.25 48.25 16.359 1 96.56 303 GLU A N 1
ATOM 2405 C CA . GLU A 1 303 ? 3.324 47.938 17.781 1 96.56 303 GLU A CA 1
ATOM 2406 C C . GLU A 1 303 ? 2.328 46.844 18.141 1 96.56 303 GLU A C 1
ATOM 2408 O O . GLU A 1 303 ? 1.297 46.688 17.469 1 96.56 303 GLU A O 1
ATOM 2413 N N . ILE A 1 304 ? 2.705 46.094 19.125 1 97 304 ILE A N 1
ATOM 2414 C CA . ILE A 1 304 ? 1.838 45.062 19.719 1 97 304 ILE A CA 1
ATOM 2415 C C . ILE A 1 304 ? 1.599 45.406 21.188 1 97 304 ILE A C 1
ATOM 2417 O O . ILE A 1 304 ? 2.549 45.625 21.953 1 97 304 ILE A O 1
ATOM 2421 N N . LYS A 1 305 ? 0.369 45.469 21.562 1 96.19 305 LYS A N 1
ATOM 2422 C CA . LYS A 1 305 ? -0.002 45.656 22.969 1 96.19 305 LYS A CA 1
ATOM 2423 C C . LYS A 1 305 ? -0.597 44.406 23.578 1 96.19 305 LYS A C 1
ATOM 2425 O O . LYS A 1 305 ? -1.519 43.812 23.016 1 96.19 305 LYS A O 1
ATOM 2430 N N . THR A 1 306 ? -0.09 44.031 24.703 1 96.75 306 THR A N 1
ATOM 2431 C CA . THR A 1 306 ? -0.584 42.844 25.375 1 96.75 306 THR A CA 1
ATOM 2432 C C . THR A 1 306 ? -1.563 43.219 26.484 1 96.75 306 THR A C 1
ATOM 2434 O O . THR A 1 306 ? -1.797 44.406 26.734 1 96.75 306 THR A O 1
ATOM 2437 N N . LYS A 1 307 ? -2.143 42.219 27.047 1 94.5 307 LYS A N 1
ATOM 2438 C CA . LYS A 1 307 ? -3.131 42.438 28.109 1 94.5 307 LYS A CA 1
ATOM 2439 C C . LYS A 1 307 ? -2.49 43.031 29.344 1 94.5 307 LYS A C 1
ATOM 2441 O O . LYS A 1 307 ? -3.164 43.719 30.125 1 94.5 307 LYS A O 1
ATOM 2446 N N . SER A 1 308 ? -1.208 42.812 29.562 1 95.19 308 SER A N 1
ATOM 2447 C CA . SER A 1 308 ? -0.494 43.344 30.703 1 95.19 308 SER A CA 1
ATOM 2448 C C . SER A 1 308 ? -0.277 44.875 30.562 1 95.19 308 SER A C 1
ATOM 2450 O O . SER A 1 308 ? 0.074 45.531 31.531 1 95.19 308 SER A O 1
ATOM 2452 N N . GLY A 1 309 ? -0.439 45.375 29.375 1 94.62 309 GLY A N 1
ATOM 2453 C CA . GLY A 1 309 ? -0.235 46.781 29.109 1 94.62 309 GLY A CA 1
ATOM 2454 C C . GLY A 1 309 ? 1.113 47.094 28.484 1 94.62 309 GLY A C 1
ATOM 2455 O O . GLY A 1 309 ? 1.39 48.219 28.109 1 94.62 309 GLY A O 1
ATOM 2456 N N . LYS A 1 310 ? 1.885 46.094 28.328 1 96.69 310 LYS A N 1
ATOM 2457 C CA . LYS A 1 310 ? 3.195 46.281 27.719 1 96.69 310 LYS A CA 1
ATOM 2458 C C . LYS A 1 310 ? 3.07 46.5 26.203 1 96.69 310 LYS A C 1
ATOM 2460 O O . LYS A 1 310 ? 2.25 45.844 25.547 1 96.69 310 LYS A O 1
ATOM 2465 N N . ILE A 1 311 ? 3.908 47.375 25.688 1 97.31 311 ILE A N 1
ATOM 2466 C CA . ILE A 1 311 ? 3.922 47.688 24.266 1 97.31 311 ILE A CA 1
ATOM 2467 C C . ILE A 1 311 ? 5.258 47.281 23.656 1 97.31 311 ILE A C 1
ATOM 2469 O O . ILE A 1 311 ? 6.32 47.656 24.141 1 97.31 311 ILE A O 1
ATOM 2473 N N . TYR A 1 312 ? 5.203 46.469 22.625 1 97.25 312 TYR A N 1
ATOM 2474 C CA . TYR A 1 312 ? 6.391 46 21.938 1 97.25 312 TYR A CA 1
ATOM 2475 C C . TYR A 1 312 ? 6.496 46.625 20.547 1 97.25 312 TYR A C 1
ATOM 2477 O O . TYR A 1 312 ? 5.527 46.625 19.781 1 97.25 312 TYR A O 1
ATOM 2485 N N . SER A 1 313 ? 7.625 47.156 20.203 1 97.38 313 SER A N 1
ATOM 2486 C CA . SER A 1 313 ? 7.883 47.656 18.859 1 97.38 313 SER A CA 1
ATOM 2487 C C . SER A 1 313 ? 8.359 46.562 17.938 1 97.38 313 SER A C 1
ATOM 2489 O O . SER A 1 313 ? 9.406 45.938 18.172 1 97.38 313 SER A O 1
ATOM 2491 N N . VAL A 1 314 ? 7.672 46.344 16.812 1 96.81 314 VAL A N 1
ATOM 2492 C CA . VAL A 1 314 ? 8.031 45.281 15.883 1 96.81 314 VAL A CA 1
ATOM 2493 C C . VAL A 1 314 ? 9.312 45.656 15.141 1 96.81 314 VAL A C 1
ATOM 2495 O O . VAL A 1 314 ? 10.141 44.781 14.844 1 96.81 314 VAL A O 1
ATOM 2498 N N . GLN A 1 315 ? 9.461 46.906 14.875 1 95.81 315 GLN A N 1
ATOM 2499 C CA . GLN A 1 315 ? 10.695 47.375 14.242 1 95.81 315 GLN A CA 1
ATOM 2500 C C . GLN A 1 315 ? 11.914 47.062 15.102 1 95.81 315 GLN A C 1
ATOM 2502 O O . GLN A 1 315 ? 12.961 46.688 14.586 1 95.81 315 GLN A O 1
ATOM 2507 N N . ASP A 1 316 ? 11.766 47.25 16.359 1 96.19 316 ASP A N 1
ATOM 2508 C CA . ASP A 1 316 ? 12.867 46.969 17.266 1 96.19 316 ASP A CA 1
ATOM 2509 C C . ASP A 1 316 ? 13.18 45.469 17.312 1 96.19 316 ASP A C 1
ATOM 2511 O O . ASP A 1 316 ? 14.328 45.094 17.547 1 96.19 316 ASP A O 1
ATOM 2515 N N . MET A 1 317 ? 12.148 44.625 17.141 1 95.88 317 MET A N 1
ATOM 2516 C CA . MET A 1 317 ? 12.391 43.188 17.047 1 95.88 317 MET A CA 1
ATOM 2517 C C . MET A 1 317 ? 13.281 42.875 15.844 1 95.88 317 MET A C 1
ATOM 2519 O O . MET A 1 317 ? 14.242 42.125 15.953 1 95.88 317 MET A O 1
ATOM 2523 N N . PHE A 1 318 ? 13.016 43.562 14.742 1 95.5 318 PHE A N 1
ATOM 2524 C CA . PHE A 1 318 ? 13.766 43.344 13.516 1 95.5 318 PHE A CA 1
ATOM 2525 C C . PHE A 1 318 ? 15.195 43.844 13.648 1 95.5 318 PHE A C 1
ATOM 2527 O O . PHE A 1 318 ? 16.109 43.281 13.039 1 95.5 318 PHE A O 1
ATOM 2534 N N . ARG A 1 319 ? 15.391 44.844 14.516 1 94.12 319 ARG A N 1
ATOM 2535 C CA . ARG A 1 319 ? 16.703 45.438 14.688 1 94.12 319 ARG A CA 1
ATOM 2536 C C . ARG A 1 319 ? 17.516 44.719 15.742 1 94.12 319 ARG A C 1
ATOM 2538 O O . ARG A 1 319 ? 18.688 45.031 15.969 1 94.12 319 ARG A O 1
ATOM 2545 N N . GLY A 1 320 ? 16.906 43.812 16.375 1 93 320 GLY A N 1
ATOM 2546 C CA . GLY A 1 320 ? 17.625 43 17.328 1 93 320 GLY A CA 1
ATOM 2547 C C . GLY A 1 320 ? 17.688 43.594 18.719 1 93 320 GLY A C 1
ATOM 2548 O O . GLY A 1 320 ? 18.594 43.312 19.5 1 93 320 GLY A O 1
ATOM 2549 N N . HIS A 1 321 ? 16.766 44.469 19.047 1 95.5 321 HIS A N 1
ATOM 2550 C CA . HIS A 1 321 ? 16.781 45.125 20.328 1 95.5 321 HIS A CA 1
ATOM 2551 C C . HIS A 1 321 ? 16.25 44.25 21.438 1 95.5 321 HIS A C 1
ATOM 2553 O O . HIS A 1 321 ? 16.438 44.531 22.625 1 95.5 321 HIS A O 1
ATOM 2559 N N . TYR A 1 322 ? 15.523 43.281 21.094 1 96.06 322 TYR A N 1
ATOM 2560 C CA . TYR A 1 322 ? 15.102 42.25 22.047 1 96.06 322 TYR A CA 1
ATOM 2561 C C . TYR A 1 322 ? 15.961 41 21.906 1 96.06 322 TYR A C 1
ATOM 2563 O O . TYR A 1 322 ? 16.125 40.469 20.812 1 96.06 322 TYR A O 1
ATOM 2571 N N . SER A 1 323 ? 16.531 40.5 22.891 1 95.25 323 SER A N 1
ATOM 2572 C CA . SER A 1 323 ? 17.469 39.406 22.844 1 95.25 323 SER A CA 1
ATOM 2573 C C . SER A 1 323 ? 16.766 38.094 22.469 1 95.25 323 SER A C 1
ATOM 2575 O O . SER A 1 323 ? 17.391 37.219 21.859 1 95.25 323 SER A O 1
ATOM 2577 N N . ASN A 1 324 ? 15.508 37.969 22.859 1 97.5 324 ASN A N 1
ATOM 2578 C CA . ASN A 1 324 ? 14.844 36.688 22.688 1 97.5 324 ASN A CA 1
ATOM 2579 C C . ASN A 1 324 ? 13.844 36.719 21.531 1 97.5 324 ASN A C 1
ATOM 2581 O O . ASN A 1 324 ? 13.148 35.719 21.281 1 97.5 324 ASN A O 1
ATOM 2585 N N . LEU A 1 325 ? 13.672 37.906 20.891 1 98 325 LEU A N 1
ATOM 2586 C CA . LEU A 1 325 ? 12.758 38.031 19.766 1 98 325 LEU A CA 1
ATOM 2587 C C . LEU A 1 325 ? 13.531 38.25 18.469 1 98 325 LEU A C 1
ATOM 2589 O O . LEU A 1 325 ? 14.023 39.375 18.219 1 98 325 LEU A O 1
ATOM 2593 N N . ARG A 1 326 ? 13.523 37.219 17.594 1 96.19 326 ARG A N 1
ATOM 2594 C CA . ARG A 1 326 ? 14.438 37.312 16.469 1 96.19 326 ARG A CA 1
ATOM 2595 C C . ARG A 1 326 ? 13.703 37.062 15.148 1 96.19 326 ARG A C 1
ATOM 2597 O O . ARG A 1 326 ? 12.938 36.094 15.039 1 96.19 326 ARG A O 1
ATOM 2604 N N . PHE A 1 327 ? 13.961 37.969 14.211 1 95.81 327 PHE A N 1
ATOM 2605 C CA . PHE A 1 327 ? 13.555 37.781 12.82 1 95.81 327 PHE A CA 1
ATOM 2606 C C . PHE A 1 327 ? 14.766 37.438 11.953 1 95.81 327 PHE A C 1
ATOM 2608 O O . PHE A 1 327 ? 15.875 37.906 12.211 1 95.81 327 PHE A O 1
ATOM 2615 N N . ALA A 1 328 ? 14.539 36.562 10.984 1 94.44 328 ALA A N 1
ATOM 2616 C CA . ALA A 1 328 ? 15.555 36.219 9.992 1 94.44 328 ALA A CA 1
ATOM 2617 C C . ALA A 1 328 ? 14.938 36.094 8.602 1 94.44 328 ALA A C 1
ATOM 2619 O O . ALA A 1 328 ? 13.844 35.531 8.453 1 94.44 328 ALA A O 1
ATOM 2620 N N . THR A 1 329 ? 15.609 36.562 7.641 1 90.25 329 THR A N 1
ATOM 2621 C CA . THR A 1 329 ? 15.109 36.5 6.273 1 90.25 329 THR A CA 1
ATOM 2622 C C . THR A 1 329 ? 15.164 35.062 5.746 1 90.25 329 THR A C 1
ATOM 2624 O O . THR A 1 329 ? 14.281 34.625 4.992 1 90.25 329 THR A O 1
ATOM 2627 N N . TRP A 1 330 ? 16.188 34.406 6.055 1 89.62 330 TRP A N 1
ATOM 2628 C CA . TRP A 1 330 ? 16.359 33 5.66 1 89.62 330 TRP A CA 1
ATOM 2629 C C . TRP A 1 330 ? 16.984 32.188 6.781 1 89.62 330 TRP A C 1
ATOM 2631 O O . TRP A 1 330 ? 17.891 32.656 7.473 1 89.62 330 TRP A O 1
ATOM 2641 N N . VAL A 1 331 ? 16.469 30.984 6.977 1 94.5 331 VAL A N 1
ATOM 2642 C CA . VAL A 1 331 ? 17.031 30.062 7.949 1 94.5 331 VAL A CA 1
ATOM 2643 C C . VAL A 1 331 ? 17.047 28.641 7.379 1 94.5 331 VAL A C 1
ATOM 2645 O O . VAL A 1 331 ? 16.188 28.281 6.578 1 94.5 331 VAL A O 1
ATOM 2648 N N . PRO A 1 332 ? 18.062 27.828 7.727 1 95.12 332 PRO A N 1
ATOM 2649 C CA . PRO A 1 332 ? 17.953 26.406 7.434 1 95.12 332 PRO A CA 1
ATOM 2650 C C . PRO A 1 332 ? 16.922 25.688 8.297 1 95.12 332 PRO A C 1
ATOM 2652 O O . PRO A 1 332 ? 17.25 25.172 9.367 1 95.12 332 PRO A O 1
ATOM 2655 N N . GLN A 1 333 ? 15.797 25.578 7.785 1 95 333 GLN A N 1
ATOM 2656 C CA . GLN A 1 333 ? 14.625 25.188 8.57 1 95 333 GLN A CA 1
ATOM 2657 C C . GLN A 1 333 ? 14.844 23.844 9.258 1 95 333 GLN A C 1
ATOM 2659 O O . GLN A 1 333 ? 14.547 23.703 10.445 1 95 333 GLN A O 1
ATOM 2664 N N . THR A 1 334 ? 15.344 22.859 8.516 1 95.81 334 THR A N 1
ATOM 2665 C CA . THR A 1 334 ? 15.539 21.531 9.102 1 95.81 334 THR A CA 1
ATOM 2666 C C . THR A 1 334 ? 16.469 21.609 10.312 1 95.81 334 THR A C 1
ATOM 2668 O O . THR A 1 334 ? 16.172 21.047 11.367 1 95.81 334 THR A O 1
ATOM 2671 N N . ALA A 1 335 ? 17.531 22.375 10.188 1 97.38 335 ALA A N 1
ATOM 2672 C CA . ALA A 1 335 ? 18.484 22.531 11.289 1 97.38 335 ALA A CA 1
ATOM 2673 C C . ALA A 1 335 ? 17.812 23.219 12.477 1 97.38 335 ALA A C 1
ATOM 2675 O O . ALA A 1 335 ? 18.062 22.844 13.633 1 97.38 335 ALA A O 1
ATOM 2676 N N . VAL A 1 336 ? 17 24.156 12.188 1 98.12 336 VAL A N 1
ATOM 2677 C CA . VAL A 1 336 ? 16.328 24.938 13.234 1 98.12 336 VAL A CA 1
ATOM 2678 C C . VAL A 1 336 ? 15.367 24.047 14.008 1 98.12 336 VAL A C 1
ATOM 2680 O O . VAL A 1 336 ? 15.406 23.984 15.234 1 98.12 336 VAL A O 1
ATOM 2683 N N . VAL A 1 337 ? 14.531 23.328 13.281 1 97.94 337 VAL A N 1
ATOM 2684 C CA . VAL A 1 337 ? 13.523 22.516 13.961 1 97.94 337 VAL A CA 1
ATOM 2685 C C . VAL A 1 337 ? 14.188 21.359 14.688 1 97.94 337 VAL A C 1
ATOM 2687 O O . VAL A 1 337 ? 13.648 20.828 15.672 1 97.94 337 VAL A O 1
ATOM 2690 N N . MET A 1 338 ? 15.359 21 14.297 1 97.25 338 MET A N 1
ATOM 2691 C CA . MET A 1 338 ? 16.062 19.891 14.945 1 97.25 338 MET A CA 1
ATOM 2692 C C . MET A 1 338 ? 16.734 20.344 16.234 1 97.25 338 MET A C 1
ATOM 2694 O O . MET A 1 338 ? 17.156 19.516 17.047 1 97.25 338 MET A O 1
ATOM 2698 N N . HIS A 1 339 ? 16.922 21.609 16.391 1 97.81 339 HIS A N 1
ATOM 2699 C CA . HIS A 1 339 ? 17.609 22.109 17.578 1 97.81 339 HIS A CA 1
ATOM 2700 C C . HIS A 1 339 ? 16.781 21.875 18.844 1 97.81 339 HIS A C 1
ATOM 2702 O O . HIS A 1 339 ? 15.562 22.062 18.828 1 97.81 339 HIS A O 1
ATOM 2708 N N . PRO A 1 340 ? 17.391 21.5 19.922 1 96.94 340 PRO A N 1
ATOM 2709 C CA . PRO A 1 340 ? 16.641 21.109 21.125 1 96.94 340 PRO A CA 1
ATOM 2710 C C . PRO A 1 340 ? 15.922 22.281 21.781 1 96.94 340 PRO A C 1
ATOM 2712 O O . PRO A 1 340 ? 14.961 22.078 22.531 1 96.94 340 PRO A O 1
ATOM 2715 N N . SER A 1 341 ? 16.344 23.469 21.484 1 98.19 341 SER A N 1
ATOM 2716 C CA . SER A 1 341 ? 15.711 24.625 22.109 1 98.19 341 SER A CA 1
ATOM 2717 C C . SER A 1 341 ? 14.359 24.922 21.469 1 98.19 341 SER A C 1
ATOM 2719 O O . SER A 1 341 ? 13.547 25.656 22.031 1 98.19 341 SER A O 1
ATOM 2721 N N . VAL A 1 342 ? 14.109 24.422 20.281 1 98.56 342 VAL A N 1
ATOM 2722 C CA . VAL A 1 342 ? 12.844 24.641 19.594 1 98.56 342 VAL A CA 1
ATOM 2723 C C . VAL A 1 342 ? 11.844 23.562 20.016 1 98.56 342 VAL A C 1
ATOM 2725 O O . VAL A 1 342 ? 12.109 22.375 19.875 1 98.56 342 VAL A O 1
ATOM 2728 N N . ASN A 1 343 ? 10.672 23.984 20.469 1 96.62 343 ASN A N 1
ATOM 2729 C CA . ASN A 1 343 ? 9.711 22.969 20.922 1 96.62 343 ASN A CA 1
ATOM 2730 C C . ASN A 1 343 ? 8.422 23.016 20.109 1 96.62 343 ASN A C 1
ATOM 2732 O O . ASN A 1 343 ? 7.684 22.031 20.062 1 96.62 343 ASN A O 1
ATOM 2736 N N . VAL A 1 344 ? 8.133 24.203 19.609 1 98.81 344 VAL A N 1
ATOM 2737 C CA . VAL A 1 344 ? 6.906 24.359 18.844 1 98.81 344 VAL A CA 1
ATOM 2738 C C . VAL A 1 344 ? 7.223 25 17.5 1 98.81 344 VAL A C 1
ATOM 2740 O O . VAL A 1 344 ? 8.062 25.906 17.406 1 98.81 344 VAL A O 1
ATOM 2743 N N . PHE A 1 345 ? 6.648 24.531 16.469 1 98.75 345 PHE A N 1
ATOM 2744 C CA . PHE A 1 345 ? 6.766 25.047 15.109 1 98.75 345 PHE A CA 1
ATOM 2745 C C . PHE A 1 345 ? 5.441 25.625 14.633 1 98.75 345 PHE A C 1
ATOM 2747 O O . PHE A 1 345 ? 4.48 24.891 14.398 1 98.75 345 PHE A O 1
ATOM 2754 N N . LEU A 1 346 ? 5.344 26.922 14.562 1 98.44 346 LEU A N 1
ATOM 2755 C CA . LEU A 1 346 ? 4.203 27.594 13.953 1 98.44 346 LEU A CA 1
ATOM 2756 C C . LEU A 1 346 ? 4.391 27.734 12.445 1 98.44 346 LEU A C 1
ATOM 2758 O O . LEU A 1 346 ? 5.27 28.469 11.992 1 98.44 346 LEU A O 1
ATOM 2762 N N . THR A 1 347 ? 3.557 27.031 11.656 1 96.94 347 THR A N 1
ATOM 2763 C CA . THR A 1 347 ? 3.758 26.922 10.211 1 96.94 347 THR A CA 1
ATOM 2764 C C . THR A 1 347 ? 2.436 27.094 9.469 1 96.94 347 THR A C 1
ATOM 2766 O O . THR A 1 347 ? 1.374 27.172 10.086 1 96.94 347 THR A O 1
ATOM 2769 N N . HIS A 1 348 ? 2.537 27.25 8.18 1 94.44 348 HIS A N 1
ATOM 2770 C CA . HIS A 1 348 ? 1.346 27.344 7.34 1 94.44 348 HIS A CA 1
ATOM 2771 C C . HIS A 1 348 ? 0.775 25.953 7.059 1 94.44 348 HIS A C 1
ATOM 2773 O O . HIS A 1 348 ? -0.33 25.828 6.523 1 94.44 348 HIS A O 1
ATOM 2779 N N . GLY A 1 349 ? 1.57 24.938 7.359 1 92.5 349 GLY A N 1
ATOM 2780 C CA . GLY A 1 349 ? 1.041 23.578 7.219 1 92.5 349 GLY A CA 1
ATOM 2781 C C . GLY A 1 349 ? 1.376 22.953 5.883 1 92.5 349 GLY A C 1
ATOM 2782 O O . GLY A 1 349 ? 0.664 22.062 5.418 1 92.5 349 GLY A O 1
ATOM 2783 N N . GLY A 1 350 ? 2.395 23.422 5.223 1 89.44 350 GLY A N 1
ATOM 2784 C CA . GLY A 1 350 ? 2.875 22.734 4.031 1 89.44 350 GLY A CA 1
ATOM 2785 C C . GLY A 1 350 ? 3.438 21.359 4.328 1 89.44 350 GLY A C 1
ATOM 2786 O O . GLY A 1 350 ? 3.996 21.125 5.402 1 89.44 350 GLY A O 1
ATOM 2787 N N . ALA A 1 351 ? 3.352 20.5 3.375 1 87.69 351 ALA A N 1
ATOM 2788 C CA . ALA A 1 351 ? 3.762 19.109 3.564 1 87.69 351 ALA A CA 1
ATOM 2789 C C . ALA A 1 351 ? 5.223 19.031 3.998 1 87.69 351 ALA A C 1
ATOM 2791 O O . ALA A 1 351 ? 5.559 18.297 4.934 1 87.69 351 ALA A O 1
ATOM 2792 N N . GLY A 1 352 ? 6.109 19.766 3.346 1 89.44 352 GLY A N 1
ATOM 2793 C CA . GLY A 1 352 ? 7.52 19.75 3.701 1 89.44 352 GLY A CA 1
ATOM 2794 C C . GLY A 1 352 ? 7.777 20.172 5.137 1 89.44 352 GLY A C 1
ATOM 2795 O O . GLY A 1 352 ? 8.531 19.5 5.855 1 89.44 352 GLY A O 1
ATOM 2796 N N . SER A 1 353 ? 7.121 21.234 5.516 1 93.25 353 SER A N 1
ATOM 2797 C CA . SER A 1 353 ? 7.273 21.734 6.879 1 93.25 353 SER A CA 1
ATOM 2798 C C . SER A 1 353 ? 6.734 20.734 7.898 1 93.25 353 SER A C 1
ATOM 2800 O O . SER A 1 353 ? 7.336 20.531 8.953 1 93.25 353 SER A O 1
ATOM 2802 N N . MET A 1 354 ? 5.648 20.172 7.527 1 94.31 354 MET A N 1
ATOM 2803 C CA . MET A 1 354 ? 5.051 19.188 8.422 1 94.31 354 MET A CA 1
ATOM 2804 C C . MET A 1 354 ? 5.984 18 8.633 1 94.31 354 MET A C 1
ATOM 2806 O O . MET A 1 354 ? 6.172 17.547 9.758 1 94.31 354 MET A O 1
ATOM 2810 N N . TYR A 1 355 ? 6.566 17.5 7.586 1 95.44 355 TYR A N 1
ATOM 2811 C CA . TYR A 1 355 ? 7.453 16.344 7.676 1 95.44 355 TYR A CA 1
ATOM 2812 C C . TYR A 1 355 ? 8.711 16.688 8.461 1 95.44 355 TYR A C 1
ATOM 2814 O O . TYR A 1 355 ? 9.164 15.906 9.305 1 95.44 355 TYR A O 1
ATOM 2822 N N . GLU A 1 356 ? 9.281 17.875 8.227 1 96.25 356 GLU A N 1
ATOM 2823 C CA . GLU A 1 356 ? 10.469 18.297 8.961 1 96.25 356 GLU A CA 1
ATOM 2824 C C . GLU A 1 356 ? 10.172 18.453 10.453 1 96.25 356 GLU A C 1
ATOM 2826 O O . GLU A 1 356 ? 10.953 18 11.297 1 96.25 356 GLU A O 1
ATOM 2831 N N . GLY A 1 357 ? 9.031 19.094 10.727 1 97.81 357 GLY A N 1
ATOM 2832 C CA . GLY A 1 357 ? 8.641 19.266 12.109 1 97.81 357 GLY A CA 1
ATOM 2833 C C . GLY A 1 357 ? 8.383 17.969 12.836 1 97.81 357 GLY A C 1
ATOM 2834 O O . GLY A 1 357 ? 8.812 17.781 13.977 1 97.81 357 GLY A O 1
ATOM 2835 N N . LEU A 1 358 ? 7.699 17.062 12.188 1 97.81 358 LEU A N 1
ATOM 2836 C CA . LEU A 1 358 ? 7.402 15.766 12.797 1 97.81 358 LEU A CA 1
ATOM 2837 C C . LEU A 1 358 ? 8.664 14.93 12.953 1 97.81 358 LEU A C 1
ATOM 2839 O O . LEU A 1 358 ? 8.852 14.258 13.969 1 97.81 358 LEU A O 1
ATOM 2843 N N . TYR A 1 359 ? 9.523 14.953 11.945 1 97.88 359 TYR A N 1
ATOM 2844 C CA . TYR A 1 359 ? 10.797 14.242 12.047 1 97.88 359 TYR A CA 1
ATOM 2845 C C . TYR A 1 359 ? 11.578 14.695 13.281 1 97.88 359 TYR A C 1
ATOM 2847 O O . TYR A 1 359 ? 12.227 13.891 13.945 1 97.88 359 TYR A O 1
ATOM 2855 N N . ALA A 1 360 ? 11.492 15.969 13.555 1 98 360 ALA A N 1
ATOM 2856 C CA . ALA A 1 360 ? 12.227 16.578 14.656 1 98 360 ALA A CA 1
ATOM 2857 C C . ALA A 1 360 ? 11.477 16.422 15.977 1 98 360 ALA A C 1
ATOM 2859 O O . ALA A 1 360 ? 12.016 16.719 17.047 1 98 360 ALA A O 1
ATOM 2860 N N . GLY A 1 361 ? 10.219 15.992 15.938 1 97.88 361 GLY A N 1
ATOM 2861 C CA . GLY A 1 361 ? 9.422 15.797 17.141 1 97.88 361 GLY A CA 1
ATOM 2862 C C . GLY A 1 361 ? 8.906 17.094 17.734 1 97.88 361 GLY A C 1
ATOM 2863 O O . GLY A 1 361 ? 8.922 17.281 18.953 1 97.88 361 GLY A O 1
ATOM 2864 N N . LYS A 1 362 ? 8.469 17.984 16.859 1 98.62 362 LYS A N 1
ATOM 2865 C CA . LYS A 1 362 ? 8 19.297 17.328 1 98.62 362 LYS A CA 1
ATOM 2866 C C . LYS A 1 362 ? 6.477 19.359 17.328 1 98.62 362 LYS A C 1
ATOM 2868 O O . LYS A 1 362 ? 5.828 18.844 16.422 1 98.62 362 LYS A O 1
ATOM 2873 N N . ARG A 1 363 ? 5.953 20.062 18.344 1 98.69 363 ARG A N 1
ATOM 2874 C CA . ARG A 1 363 ? 4.523 20.359 18.344 1 98.69 363 ARG A CA 1
ATOM 2875 C C . ARG A 1 363 ? 4.184 21.453 17.344 1 98.69 363 ARG A C 1
ATOM 2877 O O . ARG A 1 363 ? 5.047 22.25 16.969 1 98.69 363 ARG A O 1
ATOM 2884 N N . PHE A 1 364 ? 2.838 21.469 16.953 1 98.69 364 PHE A N 1
ATOM 2885 C CA . PHE A 1 364 ? 2.518 22.344 15.844 1 98.69 364 PHE A CA 1
ATOM 2886 C C . PHE A 1 364 ? 1.448 23.359 16.234 1 98.69 364 PHE A C 1
ATOM 2888 O O . PHE A 1 364 ? 0.555 23.047 17.031 1 98.69 364 PHE A O 1
ATOM 2895 N N . ILE A 1 365 ? 1.574 24.484 15.742 1 98.75 365 ILE A N 1
ATOM 2896 C CA . ILE A 1 365 ? 0.492 25.438 15.516 1 98.75 365 ILE A CA 1
ATOM 2897 C C . ILE A 1 365 ? 0.388 25.766 14.031 1 98.75 365 ILE A C 1
ATOM 2899 O O . ILE A 1 365 ? 1.341 26.266 13.43 1 98.75 365 ILE A O 1
ATOM 2903 N N . VAL A 1 366 ? -0.734 25.438 13.445 1 97.56 366 VAL A N 1
ATOM 2904 C CA . VAL A 1 366 ? -0.84 25.594 12 1 97.56 366 VAL A CA 1
ATOM 2905 C C . VAL A 1 366 ? -1.794 26.734 11.672 1 97.56 366 VAL A C 1
ATOM 2907 O O . VAL A 1 366 ? -2.934 26.75 12.141 1 97.56 366 VAL A O 1
ATOM 2910 N N . PHE A 1 367 ? -1.301 27.688 10.953 1 96.69 367 PHE A N 1
ATOM 2911 C CA . PHE A 1 367 ? -2.064 28.797 10.398 1 96.69 367 PHE A CA 1
ATOM 2912 C C . PHE A 1 367 ? -2.08 28.734 8.875 1 96.69 367 PHE A C 1
ATOM 2914 O O . PHE A 1 367 ? -1.216 29.312 8.211 1 96.69 367 PHE A O 1
ATOM 2921 N N . PRO A 1 368 ? -3.104 28.109 8.297 1 92.06 368 PRO A N 1
ATOM 2922 C CA . PRO A 1 368 ? -3.121 27.844 6.855 1 92.06 368 PRO A CA 1
ATOM 2923 C C . PRO A 1 368 ? -3.527 29.078 6.039 1 92.06 368 PRO A C 1
ATOM 2925 O O . PRO A 1 368 ? -4.234 29.953 6.543 1 92.06 368 PRO A O 1
ATOM 2928 N N . PHE A 1 369 ? -3.08 29.125 4.785 1 86.5 369 PHE A N 1
ATOM 2929 C CA . PHE A 1 369 ? -3.41 30.219 3.879 1 86.5 369 PHE A CA 1
ATOM 2930 C C . PHE A 1 369 ? -4.188 29.703 2.674 1 86.5 369 PHE A C 1
ATOM 2932 O O . PHE A 1 369 ? -5.117 30.359 2.201 1 86.5 369 PHE A O 1
ATOM 2939 N N . TYR A 1 370 ? -3.781 28.5 2.129 1 78.25 370 TYR A N 1
ATOM 2940 C CA . TYR A 1 370 ? -4.453 28 0.932 1 78.25 370 TYR A CA 1
ATOM 2941 C C . TYR A 1 370 ? -4.25 26.5 0.774 1 78.25 370 TYR A C 1
ATOM 2943 O O . TYR A 1 370 ? -3.406 25.906 1.448 1 78.25 370 TYR A O 1
ATOM 2951 N N . GLY A 1 371 ? -5.164 25.891 -0.01 1 77 371 GLY A N 1
ATOM 2952 C CA . GLY A 1 371 ? -5.004 24.531 -0.513 1 77 371 GLY A CA 1
ATOM 2953 C C . GLY A 1 371 ? -5.102 23.484 0.574 1 77 371 GLY A C 1
ATOM 2954 O O . GLY A 1 371 ? -6.023 23.5 1.389 1 77 371 GLY A O 1
ATOM 2955 N N . ASP A 1 372 ? -4.082 22.594 0.566 1 79.62 372 ASP A N 1
ATOM 2956 C CA . ASP A 1 372 ? -4.09 21.422 1.441 1 79.62 372 ASP A CA 1
ATOM 2957 C C . ASP A 1 372 ? -3.68 21.797 2.863 1 79.62 372 ASP A C 1
ATOM 2959 O O . ASP A 1 372 ? -3.758 20.984 3.775 1 79.62 372 ASP A O 1
ATOM 2963 N N . GLN A 1 373 ? -3.342 23.047 3.033 1 87.25 373 GLN A N 1
ATOM 2964 C CA . GLN A 1 373 ? -2.883 23.5 4.34 1 87.25 373 GLN A CA 1
ATOM 2965 C C . GLN A 1 373 ? -3.998 23.406 5.379 1 87.25 373 GLN A C 1
ATOM 2967 O O . GLN A 1 373 ? -3.742 23.094 6.543 1 87.25 373 GLN A O 1
ATOM 2972 N N . PHE A 1 374 ? -5.207 23.625 4.871 1 86.94 374 PHE A N 1
ATOM 2973 C CA . PHE A 1 374 ? -6.344 23.547 5.781 1 86.94 374 PHE A CA 1
ATOM 2974 C C . PHE A 1 374 ? -6.562 22.109 6.25 1 86.94 374 PHE A C 1
ATOM 2976 O O . PHE A 1 374 ? -6.887 21.875 7.414 1 86.94 374 PHE A O 1
ATOM 2983 N N . LEU A 1 375 ? -6.363 21.203 5.355 1 86.75 375 LEU A N 1
ATOM 2984 C CA . LEU A 1 375 ? -6.492 19.781 5.703 1 86.75 375 LEU A CA 1
ATOM 2985 C C . LEU A 1 375 ? -5.422 19.375 6.703 1 86.75 375 LEU A C 1
ATOM 2987 O O . LEU A 1 375 ? -5.703 18.656 7.66 1 86.75 375 LEU A O 1
ATOM 2991 N N . ASN A 1 376 ? -4.281 19.875 6.484 1 90.5 376 ASN A N 1
ATOM 2992 C CA . ASN A 1 376 ? -3.18 19.562 7.387 1 90.5 376 ASN A CA 1
ATOM 2993 C C . ASN A 1 376 ? -3.406 20.141 8.773 1 90.5 376 ASN A C 1
ATOM 2995 O O . ASN A 1 376 ? -3.078 19.516 9.781 1 90.5 376 ASN A O 1
ATOM 2999 N N . ALA A 1 377 ? -3.957 21.359 8.805 1 93.56 377 ALA A N 1
ATOM 3000 C CA . ALA A 1 377 ? -4.266 22 10.078 1 93.56 377 ALA A CA 1
ATOM 3001 C C . ALA A 1 377 ? -5.281 21.172 10.867 1 93.56 377 ALA A C 1
ATOM 3003 O O . ALA A 1 377 ? -5.109 20.953 12.07 1 93.56 377 ALA A O 1
ATOM 3004 N N . GLN A 1 378 ? -6.258 20.734 10.188 1 90.81 378 GLN A N 1
ATOM 3005 C CA . GLN A 1 378 ? -7.293 19.922 10.828 1 90.81 378 GLN A CA 1
ATOM 3006 C C . GLN A 1 378 ? -6.727 18.594 11.312 1 90.81 378 GLN A C 1
ATOM 3008 O O . GLN A 1 378 ? -7.102 18.109 12.383 1 90.81 378 GLN A O 1
ATOM 3013 N N . ASN A 1 379 ? -5.938 18.016 10.531 1 91.19 379 ASN A N 1
ATOM 3014 C CA . ASN A 1 379 ? -5.312 16.75 10.914 1 91.19 379 ASN A CA 1
ATOM 3015 C C . ASN A 1 379 ? -4.453 16.906 12.164 1 91.19 379 ASN A C 1
ATOM 3017 O O . ASN A 1 379 ? -4.484 16.062 13.055 1 91.19 379 ASN A O 1
ATOM 3021 N N . VAL A 1 380 ? -3.713 17.969 12.242 1 95.62 380 VAL A N 1
ATOM 3022 C CA . VAL A 1 380 ? -2.865 18.25 13.391 1 95.62 380 VAL A CA 1
ATOM 3023 C C . VAL A 1 380 ? -3.719 18.328 14.656 1 95.62 380 VAL A C 1
ATOM 3025 O O . VAL A 1 380 ? -3.379 17.734 15.68 1 95.62 380 VAL A O 1
ATOM 3028 N N . LYS A 1 381 ? -4.781 19.031 14.492 1 94.88 381 LYS A N 1
ATOM 3029 C CA . LYS A 1 381 ? -5.68 19.172 15.633 1 94.88 381 LYS A CA 1
ATOM 3030 C C . LYS A 1 381 ? -6.328 17.844 16 1 94.88 381 LYS A C 1
ATOM 3032 O O . LYS A 1 381 ? -6.324 17.438 17.172 1 94.88 381 LYS A O 1
ATOM 3037 N N . SER A 1 382 ? -6.789 17.125 15.047 1 91.75 382 SER A N 1
ATOM 3038 C CA . SER A 1 382 ? -7.535 15.891 15.281 1 91.75 382 SER A CA 1
ATOM 3039 C C . SER A 1 382 ? -6.637 14.797 15.852 1 91.75 382 SER A C 1
ATOM 3041 O O . SER A 1 382 ? -7.09 13.961 16.641 1 91.75 382 SER A O 1
ATOM 3043 N N . LYS A 1 383 ? -5.359 14.828 15.523 1 94.25 383 LYS A N 1
ATOM 3044 C CA . LYS A 1 383 ? -4.434 13.781 15.961 1 94.25 383 LYS A CA 1
ATOM 3045 C C . LYS A 1 383 ? -3.713 14.188 17.25 1 94.25 383 LYS A C 1
ATOM 3047 O O . LYS A 1 383 ? -2.938 13.406 17.797 1 94.25 383 LYS A O 1
ATOM 3052 N N . GLY A 1 384 ? -3.971 15.398 17.688 1 96.38 384 GLY A N 1
ATOM 3053 C CA . GLY A 1 384 ? -3.369 15.875 18.922 1 96.38 384 GLY A CA 1
ATOM 3054 C C . GLY A 1 384 ? -1.902 16.234 18.781 1 96.38 384 GLY A C 1
ATOM 3055 O O . GLY A 1 384 ? -1.121 16.062 19.719 1 96.38 384 GLY A O 1
ATOM 3056 N N . LEU A 1 385 ? -1.476 16.656 17.625 1 98.06 385 LEU A N 1
ATOM 3057 C CA . LEU A 1 385 ? -0.086 17.016 17.359 1 98.06 385 LEU A CA 1
ATOM 3058 C C . LEU A 1 385 ? 0.155 18.484 17.656 1 98.06 385 LEU A C 1
ATOM 3060 O O . LEU A 1 385 ? 1.302 18.938 17.688 1 98.06 385 LEU A O 1
ATOM 3064 N N . GLY A 1 386 ? -0.863 19.141 17.844 1 98.25 386 GLY A N 1
ATOM 3065 C CA . GLY A 1 386 ? -0.904 20.578 18.062 1 98.25 386 GLY A CA 1
ATOM 3066 C C . GLY A 1 386 ? -2.291 21.172 17.891 1 98.25 386 GLY A C 1
ATOM 3067 O O . GLY A 1 386 ? -3.283 20.578 18.312 1 98.25 386 GLY A O 1
ATOM 3068 N N . GLU A 1 387 ? -2.254 22.422 17.359 1 98.25 387 GLU A N 1
ATOM 3069 C CA . GLU A 1 387 ? -3.543 23.109 17.234 1 98.25 387 GLU A CA 1
ATOM 3070 C C . GLU A 1 387 ? -3.666 23.797 15.875 1 98.25 387 GLU A C 1
ATOM 3072 O O . GLU A 1 387 ? -2.66 24.109 15.242 1 98.25 387 GLU A O 1
ATOM 3077 N N . TYR A 1 388 ? -4.922 23.922 15.477 1 97.06 388 TYR A N 1
ATOM 3078 C CA . TYR A 1 388 ? -5.297 24.703 14.297 1 97.06 388 TYR A CA 1
ATOM 3079 C C . TYR A 1 388 ? -5.645 26.141 14.68 1 97.06 388 TYR A C 1
ATOM 3081 O O . TYR A 1 388 ? -6.691 26.391 15.289 1 97.06 388 TYR A O 1
ATOM 3089 N N . LEU A 1 389 ? -4.73 27.062 14.336 1 97.12 389 LEU A N 1
ATOM 3090 C CA . LEU A 1 389 ? -4.961 28.484 14.609 1 97.12 389 LEU A CA 1
ATOM 3091 C C . LEU A 1 389 ? -5.824 29.109 13.523 1 97.12 389 LEU A C 1
ATOM 3093 O O . LEU A 1 389 ? -5.305 29.797 12.633 1 97.12 389 LEU A O 1
ATOM 3097 N N . ASN A 1 390 ? -7.07 28.938 13.688 1 91.25 390 ASN A N 1
ATOM 3098 C CA . ASN A 1 390 ? -8.07 29.484 12.781 1 91.25 390 ASN A CA 1
ATOM 3099 C C . ASN A 1 390 ? -8.234 30.984 12.969 1 91.25 390 ASN A C 1
ATOM 3101 O O . ASN A 1 390 ? -8.5 31.453 14.078 1 91.25 390 ASN A O 1
ATOM 3105 N N . PRO A 1 391 ? -8.117 31.766 11.945 1 90.12 391 PRO A N 1
ATOM 3106 C CA . PRO A 1 391 ? -8.227 33.219 12.094 1 90.12 391 PRO A CA 1
ATOM 3107 C C . PRO A 1 391 ? -9.609 33.656 12.539 1 90.12 391 PRO A C 1
ATOM 3109 O O . PRO A 1 391 ? -9.789 34.812 12.938 1 90.12 391 PRO A O 1
ATOM 3112 N N . GLU A 1 392 ? -10.531 32.812 12.531 1 90.94 392 GLU A N 1
ATOM 3113 C CA . GLU A 1 392 ? -11.906 33.156 12.867 1 90.94 392 GLU A CA 1
ATOM 3114 C C . GLU A 1 392 ? -12.148 33.094 14.367 1 90.94 392 GLU A C 1
ATOM 3116 O O . GLU A 1 392 ? -13.148 33.594 14.867 1 90.94 392 GLU A O 1
ATOM 3121 N N . ILE A 1 393 ? -11.258 32.562 15.102 1 94.44 393 ILE A N 1
ATOM 3122 C CA . ILE A 1 393 ? -11.461 32.469 16.547 1 94.44 393 ILE A CA 1
ATOM 3123 C C . ILE A 1 393 ? -11.008 33.781 17.203 1 94.44 393 ILE A C 1
ATOM 3125 O O . ILE A 1 393 ? -10.227 34.531 16.625 1 94.44 393 ILE A O 1
ATOM 3129 N N . SER A 1 394 ? -11.469 34 18.422 1 96.75 394 SER A N 1
ATOM 3130 C CA . SER A 1 394 ? -11.172 35.25 19.125 1 96.75 394 SER A CA 1
ATOM 3131 C C . SER A 1 394 ? -9.703 35.312 19.547 1 96.75 394 SER A C 1
ATOM 3133 O O . SER A 1 394 ? -9.047 34.281 19.656 1 96.75 394 SER A O 1
ATOM 3135 N N . GLN A 1 395 ? -9.242 36.562 19.766 1 96.94 395 GLN A N 1
ATOM 3136 C CA . GLN A 1 395 ? -7.871 36.75 20.219 1 96.94 395 GLN A CA 1
ATOM 3137 C C . GLN A 1 395 ? -7.605 36 21.516 1 96.94 395 GLN A C 1
ATOM 3139 O O . GLN A 1 395 ? -6.547 35.406 21.688 1 96.94 395 GLN A O 1
ATOM 3144 N N . GLU A 1 396 ? -8.586 36 22.406 1 96.94 396 GLU A N 1
ATOM 3145 C CA . GLU A 1 396 ? -8.445 35.344 23.703 1 96.94 396 GLU A CA 1
ATOM 3146 C C . GLU A 1 396 ? -8.289 33.844 23.531 1 96.94 396 GLU A C 1
ATOM 3148 O O . GLU A 1 396 ? -7.453 33.219 24.188 1 96.94 396 GLU A O 1
ATOM 3153 N N . GLU A 1 397 ? -9.07 33.312 22.672 1 97.44 397 GLU A N 1
ATOM 3154 C CA . GLU A 1 397 ? -8.992 31.875 22.391 1 97.44 397 GLU A CA 1
ATOM 3155 C C . GLU A 1 397 ? -7.668 31.516 21.719 1 97.44 397 GLU A C 1
ATOM 3157 O O . GLU A 1 397 ? -7.082 30.469 22.031 1 97.44 397 GLU A O 1
ATOM 3162 N N . ALA A 1 398 ? -7.254 32.344 20.828 1 97.88 398 ALA A N 1
ATOM 3163 C CA . ALA A 1 398 ? -5.973 32.125 20.156 1 97.88 398 ALA A CA 1
ATOM 3164 C C . ALA A 1 398 ? -4.824 32.156 21.156 1 97.88 398 ALA A C 1
ATOM 3166 O O . ALA A 1 398 ? -3.928 31.297 21.109 1 97.88 398 ALA A O 1
ATOM 3167 N N . ASN A 1 399 ? -4.922 33.188 22.078 1 97.88 399 ASN A N 1
ATOM 3168 C CA . ASN A 1 399 ? -3.902 33.281 23.109 1 97.88 399 ASN A CA 1
ATOM 3169 C C . ASN A 1 399 ? -3.814 31.984 23.938 1 97.88 399 ASN A C 1
ATOM 3171 O O . ASN A 1 399 ? -2.721 31.469 24.172 1 97.88 399 ASN A O 1
ATOM 3175 N N . ARG A 1 400 ? -4.941 31.469 24.266 1 97.38 400 ARG A N 1
ATOM 3176 C CA . ARG A 1 400 ? -5.004 30.266 25.078 1 97.38 400 ARG A CA 1
ATOM 3177 C C . ARG A 1 400 ? -4.453 29.062 24.312 1 97.38 400 ARG A C 1
ATOM 3179 O O . ARG A 1 400 ? -3.756 28.219 24.891 1 97.38 400 ARG A O 1
ATOM 3186 N N . MET A 1 401 ? -4.781 29 23.109 1 97.56 401 MET A N 1
ATOM 3187 C CA . MET A 1 401 ? -4.363 27.891 22.266 1 97.56 401 MET A CA 1
ATOM 3188 C C . MET A 1 401 ? -2.85 27.875 22.094 1 97.56 401 MET A C 1
ATOM 3190 O O . MET A 1 401 ? -2.213 26.828 22.203 1 97.56 401 MET A O 1
ATOM 3194 N N . ILE A 1 402 ? -2.289 29.016 21.766 1 98.44 402 ILE A N 1
ATOM 3195 C CA . ILE A 1 402 ? -0.847 29.156 21.578 1 98.44 402 ILE A CA 1
ATOM 3196 C C . ILE A 1 402 ? -0.128 28.797 22.875 1 98.44 402 ILE A C 1
ATOM 3198 O O . ILE A 1 402 ? 0.876 28.078 22.859 1 98.44 402 ILE A O 1
ATOM 3202 N N . ASP A 1 403 ? -0.702 29.219 23.938 1 98.06 403 ASP A N 1
ATOM 3203 C CA . ASP A 1 403 ? -0.15 28.938 25.266 1 98.06 403 ASP A CA 1
ATOM 3204 C C . ASP A 1 403 ? -0.228 27.453 25.578 1 98.06 403 ASP A C 1
ATOM 3206 O O . ASP A 1 403 ? 0.736 26.859 26.078 1 98.06 403 ASP A O 1
ATOM 3210 N N . ALA A 1 404 ? -1.314 26.859 25.312 1 98.19 404 ALA A N 1
ATOM 3211 C CA . ALA A 1 404 ? -1.571 25.453 25.641 1 98.19 404 ALA A CA 1
ATOM 3212 C C . ALA A 1 404 ? -0.599 24.531 24.906 1 98.19 404 ALA A C 1
ATOM 3214 O O . ALA A 1 404 ? -0.103 23.562 25.484 1 98.19 404 ALA A O 1
ATOM 3215 N N . VAL A 1 405 ? -0.297 24.781 23.672 1 98.69 405 VAL A N 1
ATOM 3216 C CA . VAL A 1 405 ? 0.6 23.938 22.891 1 98.69 405 VAL A CA 1
ATOM 3217 C C . VAL A 1 405 ? 2.014 24.016 23.453 1 98.69 405 VAL A C 1
ATOM 3219 O O . VAL A 1 405 ? 2.717 23 23.531 1 98.69 405 VAL A O 1
ATOM 3222 N N . GLY A 1 406 ? 2.381 25.219 23.844 1 98.5 406 GLY A N 1
ATOM 3223 C CA . GLY A 1 406 ? 3.707 25.406 24.422 1 98.5 406 GLY A CA 1
ATOM 3224 C C . GLY A 1 406 ? 3.867 24.75 25.781 1 98.5 406 GLY A C 1
ATOM 3225 O O . GLY A 1 406 ? 4.891 24.125 26.062 1 98.5 406 GLY A O 1
ATOM 3226 N N . GLN A 1 407 ? 2.885 24.922 26.594 1 97.81 407 GLN A N 1
ATOM 3227 C CA . GLN A 1 407 ? 2.955 24.406 27.969 1 97.81 407 GLN A CA 1
ATOM 3228 C C . GLN A 1 407 ? 2.852 22.891 27.984 1 97.81 407 GLN A C 1
ATOM 3230 O O . GLN A 1 407 ? 3.533 22.234 28.766 1 97.81 407 GLN A O 1
ATOM 3235 N N . ASP A 1 408 ? 1.923 22.422 27.062 1 98 408 ASP A N 1
ATOM 3236 C CA . ASP A 1 408 ? 1.651 20.984 27.031 1 98 408 ASP A CA 1
ATOM 3237 C C . ASP A 1 408 ? 1.599 20.406 28.438 1 98 408 ASP A C 1
ATOM 3239 O O . ASP A 1 408 ? 2.297 19.438 28.75 1 98 408 ASP A O 1
ATOM 3243 N N . SER A 1 409 ? 0.745 20.859 29.297 1 96.56 409 SER A N 1
ATOM 3244 C CA . SER A 1 409 ? 0.712 20.594 30.719 1 96.56 409 SER A CA 1
ATOM 3245 C C . SER A 1 409 ? 0.478 19.125 31.016 1 96.56 409 SER A C 1
ATOM 3247 O O . SER A 1 409 ? 1.019 18.578 31.969 1 96.56 409 SER A O 1
ATOM 3249 N N . ASP A 1 410 ? -0.29 18.438 30.25 1 96 410 ASP A N 1
ATOM 3250 C CA . ASP A 1 410 ? -0.559 17.031 30.5 1 96 410 ASP A CA 1
ATOM 3251 C C . ASP A 1 410 ? 0.337 16.141 29.641 1 96 410 ASP A C 1
ATOM 3253 O O . ASP A 1 410 ? 0.247 14.914 29.703 1 96 410 ASP A O 1
ATOM 3257 N N . GLY A 1 411 ? 1.123 16.734 28.797 1 97.31 411 GLY A N 1
ATOM 3258 C CA . GLY A 1 411 ? 2.111 16.016 28.016 1 97.31 411 GLY A CA 1
ATOM 3259 C C . GLY A 1 411 ? 1.509 15.281 26.828 1 97.31 411 GLY A C 1
ATOM 3260 O O . GLY A 1 411 ? 2.178 14.461 26.203 1 97.31 411 GLY A O 1
ATOM 3261 N N . LYS A 1 412 ? 0.287 15.555 26.562 1 96.69 412 LYS A N 1
ATOM 3262 C CA . LYS A 1 412 ? -0.423 14.781 25.547 1 96.69 412 LYS A CA 1
ATOM 3263 C C . LYS A 1 412 ? 0.054 15.141 24.141 1 96.69 412 LYS A C 1
ATOM 3265 O O . LYS A 1 412 ? 0.206 14.266 23.297 1 96.69 412 LYS A O 1
ATOM 3270 N N . PHE A 1 413 ? 0.274 16.453 23.938 1 98.12 413 PHE A N 1
ATOM 3271 C CA . PHE A 1 413 ? 0.764 16.859 22.625 1 98.12 413 PHE A CA 1
ATOM 3272 C C . PHE A 1 413 ? 2.096 16.188 22.312 1 98.12 413 PHE A C 1
ATOM 3274 O O . PHE A 1 413 ? 2.246 15.57 21.25 1 98.12 413 PHE A O 1
ATOM 3281 N N . GLN A 1 414 ? 2.971 16.266 23.25 1 98 414 GLN A N 1
ATOM 3282 C CA . GLN A 1 414 ? 4.316 15.766 22.984 1 98 414 GLN A CA 1
ATOM 3283 C C . GLN A 1 414 ? 4.316 14.242 22.875 1 98 414 GLN A C 1
ATOM 3285 O O . GLN A 1 414 ? 5.082 13.68 22.078 1 98 414 GLN A O 1
ATOM 3290 N N . SER A 1 415 ? 3.492 13.617 23.656 1 97 415 SER A N 1
ATOM 3291 C CA . SER A 1 415 ? 3.387 12.164 23.562 1 97 415 SER A CA 1
ATOM 3292 C C . SER A 1 415 ? 2.938 11.734 22.156 1 97 415 SER A C 1
ATOM 3294 O O . SER A 1 415 ? 3.512 10.82 21.578 1 97 415 SER A O 1
ATOM 3296 N N . ASN A 1 416 ? 1.958 12.375 21.625 1 97.56 416 ASN A N 1
ATOM 3297 C CA . ASN A 1 416 ? 1.485 12.094 20.266 1 97.56 416 ASN A CA 1
ATOM 3298 C C . ASN A 1 416 ? 2.541 12.445 19.219 1 97.56 416 ASN A C 1
ATOM 3300 O O . ASN A 1 416 ? 2.754 11.688 18.266 1 97.56 416 ASN A O 1
ATOM 3304 N N . VAL A 1 417 ? 3.168 13.539 19.438 1 98 417 VAL A N 1
ATOM 3305 C CA . VAL A 1 417 ? 4.199 13.984 18.516 1 98 417 VAL A CA 1
ATOM 3306 C C . VAL A 1 417 ? 5.344 12.969 18.484 1 98 417 VAL A C 1
ATOM 3308 O O . VAL A 1 417 ? 5.914 12.695 17.438 1 98 417 VAL A O 1
ATOM 3311 N N . ASN A 1 418 ? 5.684 12.461 19.641 1 97.19 418 ASN A N 1
ATOM 3312 C CA . ASN A 1 418 ? 6.742 11.461 19.688 1 97.19 418 ASN A CA 1
ATOM 3313 C C . ASN A 1 418 ? 6.391 10.227 18.875 1 97.19 418 ASN A C 1
ATOM 3315 O O . ASN A 1 418 ? 7.25 9.656 18.188 1 97.19 418 ASN A O 1
ATOM 3319 N N . ARG A 1 419 ? 5.184 9.805 18.906 1 97.12 419 ARG A N 1
ATOM 3320 C CA . ARG A 1 419 ? 4.734 8.688 18.094 1 97.12 419 ARG A CA 1
ATOM 3321 C C . ARG A 1 419 ? 4.859 9 16.594 1 97.12 419 ARG A C 1
ATOM 3323 O O . ARG A 1 419 ? 5.348 8.18 15.82 1 97.12 419 ARG A O 1
ATOM 3330 N N . TYR A 1 420 ? 4.457 10.164 16.281 1 97.88 420 TYR A N 1
ATOM 3331 C CA . TYR A 1 420 ? 4.484 10.547 14.883 1 97.88 420 TYR A CA 1
ATOM 3332 C C . TYR A 1 420 ? 5.906 10.828 14.414 1 97.88 420 TYR A C 1
ATOM 3334 O O . TYR A 1 420 ? 6.227 10.664 13.234 1 97.88 420 TYR A O 1
ATOM 3342 N N . LYS A 1 421 ? 6.742 11.281 15.359 1 97.94 421 LYS A N 1
ATOM 3343 C CA . LYS A 1 421 ? 8.172 11.375 15.062 1 97.94 421 LYS A CA 1
ATOM 3344 C C . LYS A 1 421 ? 8.727 10.023 14.625 1 97.94 421 LYS A C 1
ATOM 3346 O O . LYS A 1 421 ? 9.398 9.922 13.594 1 97.94 421 LYS A O 1
ATOM 3351 N N . ALA A 1 422 ? 8.414 9.016 15.32 1 97.69 422 ALA A N 1
ATOM 3352 C CA . ALA A 1 422 ? 8.836 7.668 14.961 1 97.69 422 ALA A CA 1
ATOM 3353 C C . ALA A 1 422 ? 8.273 7.258 13.602 1 97.69 422 ALA A C 1
ATOM 3355 O O . ALA A 1 422 ? 8.984 6.688 12.773 1 97.69 422 ALA A O 1
ATOM 3356 N N . LEU A 1 423 ? 7 7.559 13.414 1 97.81 423 LEU A N 1
ATOM 3357 C CA . LEU A 1 423 ? 6.328 7.219 12.164 1 97.81 423 LEU A CA 1
ATOM 3358 C C . LEU A 1 423 ? 7.074 7.809 10.969 1 97.81 423 LEU A C 1
ATOM 3360 O O . LEU A 1 423 ? 7.398 7.09 10.023 1 97.81 423 LEU A O 1
ATOM 3364 N N . VAL A 1 424 ? 7.383 9.086 11.07 1 97.56 424 VAL A N 1
ATOM 3365 C CA . VAL A 1 424 ? 8.031 9.797 9.969 1 97.56 424 VAL A CA 1
ATOM 3366 C C . VAL A 1 424 ? 9.477 9.312 9.82 1 97.56 424 VAL A C 1
ATOM 3368 O O . VAL A 1 424 ? 9.953 9.094 8.711 1 97.56 424 VAL A O 1
ATOM 3371 N N . GLN A 1 425 ? 10.164 9.133 10.898 1 97.56 425 GLN A N 1
ATOM 3372 C CA . GLN A 1 425 ? 11.555 8.688 10.844 1 97.56 425 GLN A CA 1
ATOM 3373 C C . GLN A 1 425 ? 11.664 7.293 10.242 1 97.56 425 GLN A C 1
ATOM 3375 O O . GLN A 1 425 ? 12.555 7.027 9.438 1 97.56 425 GLN A O 1
ATOM 3380 N N . ILE A 1 426 ? 10.781 6.418 10.578 1 96.81 426 ILE A N 1
ATOM 3381 C CA . ILE A 1 426 ? 10.805 5.047 10.086 1 96.81 426 ILE A CA 1
ATOM 3382 C C . ILE A 1 426 ? 10.586 5.039 8.57 1 96.81 426 ILE A C 1
ATOM 3384 O O . ILE A 1 426 ? 11.375 4.449 7.828 1 96.81 426 ILE A O 1
ATOM 3388 N N . HIS A 1 427 ? 9.602 5.727 8.133 1 96.38 427 HIS A N 1
ATOM 3389 C CA . HIS A 1 427 ? 9.141 5.566 6.762 1 96.38 427 HIS A CA 1
ATOM 3390 C C . HIS A 1 427 ? 9.914 6.477 5.812 1 96.38 427 HIS A C 1
ATOM 3392 O O . HIS A 1 427 ? 9.953 6.238 4.605 1 96.38 427 HIS A O 1
ATOM 3398 N N . SER A 1 428 ? 10.547 7.496 6.316 1 95.5 428 SER A N 1
ATOM 3399 C CA . SER A 1 428 ? 11.25 8.414 5.43 1 95.5 428 SER A CA 1
ATOM 3400 C C . SER A 1 428 ? 12.602 7.848 5.008 1 95.5 428 SER A C 1
ATOM 3402 O O . SER A 1 428 ? 13.219 8.336 4.059 1 95.5 428 SER A O 1
ATOM 3404 N N . LYS A 1 429 ? 13.055 6.844 5.605 1 92.56 429 LYS A N 1
ATOM 3405 C CA . LYS A 1 429 ? 14.383 6.289 5.348 1 92.56 429 LYS A CA 1
ATOM 3406 C C . LYS A 1 429 ? 14.461 5.672 3.953 1 92.56 429 LYS A C 1
ATOM 3408 O O . LYS A 1 429 ? 15.469 5.816 3.262 1 92.56 429 LYS A O 1
ATOM 3413 N N . ASN A 1 430 ? 13.352 5.023 3.543 1 92.19 430 ASN A N 1
ATOM 3414 C CA . ASN A 1 430 ? 13.43 4.234 2.316 1 92.19 430 ASN A CA 1
ATOM 3415 C C . ASN A 1 430 ? 12.398 4.695 1.289 1 92.19 430 ASN A C 1
ATOM 3417 O O . ASN A 1 430 ? 12.055 3.947 0.373 1 92.19 430 ASN A O 1
ATOM 3421 N N . GLY A 1 431 ? 11.938 5.918 1.452 1 93.94 431 GLY A N 1
ATOM 3422 C CA . GLY A 1 431 ? 10.938 6.449 0.541 1 93.94 431 GLY A CA 1
ATOM 3423 C C . GLY A 1 431 ? 11.375 6.422 -0.911 1 93.94 431 GLY A C 1
ATOM 3424 O O . GLY A 1 431 ? 10.688 5.867 -1.766 1 93.94 431 GLY A O 1
ATOM 3425 N N . PRO A 1 432 ? 12.562 6.938 -1.209 1 94.69 432 PRO A N 1
ATOM 3426 C CA . PRO A 1 432 ? 13.047 6.965 -2.594 1 94.69 432 PRO A CA 1
ATOM 3427 C C . PRO A 1 432 ? 13.188 5.566 -3.193 1 94.69 432 PRO A C 1
ATOM 3429 O O . PRO A 1 432 ? 12.906 5.367 -4.375 1 94.69 432 PRO A O 1
ATOM 3432 N N . LEU A 1 433 ? 13.547 4.594 -2.4 1 95.94 433 LEU A N 1
ATOM 3433 C CA . LEU A 1 433 ? 13.672 3.221 -2.871 1 95.94 433 LEU A CA 1
ATOM 3434 C C . LEU A 1 433 ? 12.312 2.656 -3.279 1 95.94 433 LEU A C 1
ATOM 3436 O O . LEU A 1 433 ? 12.195 2.006 -4.32 1 95.94 433 LEU A O 1
ATOM 3440 N N . ARG A 1 434 ? 11.305 2.91 -2.438 1 95.25 434 ARG A N 1
ATOM 3441 C CA . ARG A 1 434 ? 9.953 2.465 -2.756 1 95.25 434 ARG A CA 1
ATOM 3442 C C . ARG A 1 434 ? 9.469 3.074 -4.066 1 95.25 434 ARG A C 1
ATOM 3444 O O . ARG A 1 434 ? 8.898 2.377 -4.91 1 95.25 434 ARG A O 1
ATOM 3451 N N . GLY A 1 435 ? 9.695 4.371 -4.16 1 95.31 435 GLY A N 1
ATOM 3452 C CA . GLY A 1 435 ? 9.305 5.047 -5.387 1 95.31 435 GLY A CA 1
ATOM 3453 C C . GLY A 1 435 ? 10.008 4.496 -6.617 1 95.31 435 GLY A C 1
ATOM 3454 O O . GLY A 1 435 ? 9.375 4.281 -7.652 1 95.31 435 GLY A O 1
ATOM 3455 N N . ALA A 1 436 ? 11.289 4.23 -6.504 1 95.81 436 ALA A N 1
ATOM 3456 C CA . ALA A 1 436 ? 12.07 3.723 -7.625 1 95.81 436 ALA A CA 1
ATOM 3457 C C . ALA A 1 436 ? 11.594 2.336 -8.047 1 95.81 436 ALA A C 1
ATOM 3459 O O . ALA A 1 436 ? 11.508 2.039 -9.242 1 95.81 436 ALA A O 1
ATOM 3460 N N . ASP A 1 437 ? 11.281 1.475 -7.078 1 96.31 437 ASP A N 1
ATOM 3461 C CA . ASP A 1 437 ? 10.75 0.15 -7.383 1 96.31 437 ASP A CA 1
ATOM 3462 C C . ASP A 1 437 ? 9.469 0.248 -8.203 1 96.31 437 ASP A C 1
ATOM 3464 O O . ASP A 1 437 ? 9.289 -0.497 -9.172 1 96.31 437 ASP A O 1
ATOM 3468 N N . LEU A 1 438 ? 8.625 1.197 -7.832 1 95.62 438 LEU A N 1
ATOM 3469 C CA . LEU A 1 438 ? 7.332 1.336 -8.492 1 95.62 438 LEU A CA 1
ATOM 3470 C C . LEU A 1 438 ? 7.5 1.896 -9.898 1 95.62 438 LEU A C 1
ATOM 3472 O O . LEU A 1 438 ? 6.789 1.49 -10.82 1 95.62 438 LEU A O 1
ATOM 3476 N N . VAL A 1 439 ? 8.43 2.844 -10.047 1 94 439 VAL A N 1
ATOM 3477 C CA . VAL A 1 439 ? 8.703 3.367 -11.383 1 94 439 VAL A CA 1
ATOM 3478 C C . VAL A 1 439 ? 9.242 2.252 -12.273 1 94 439 VAL A C 1
ATOM 3480 O O . VAL A 1 439 ? 8.828 2.115 -13.43 1 94 439 VAL A O 1
ATOM 3483 N N . GLU A 1 440 ? 10.109 1.431 -11.766 1 95 440 GLU A N 1
ATOM 3484 C CA . GLU A 1 440 ? 10.641 0.31 -12.531 1 95 440 GLU A CA 1
ATOM 3485 C C . GLU A 1 440 ? 9.547 -0.706 -12.852 1 95 440 GLU A C 1
ATOM 3487 O O . GLU A 1 440 ? 9.555 -1.331 -13.914 1 95 440 GLU A O 1
ATOM 3492 N N . GLU A 1 441 ? 8.641 -0.897 -11.914 1 95.5 441 GLU A N 1
ATOM 3493 C CA . GLU A 1 441 ? 7.5 -1.762 -12.211 1 95.5 441 GLU A CA 1
ATOM 3494 C C . GLU A 1 441 ? 6.75 -1.282 -13.453 1 95.5 441 GLU A C 1
ATOM 3496 O O . GLU A 1 441 ? 6.438 -2.076 -14.344 1 95.5 441 GLU A O 1
ATOM 3501 N N . VAL A 1 442 ? 6.488 0.021 -13.492 1 93.19 442 VAL A N 1
ATOM 3502 C CA . VAL A 1 442 ? 5.777 0.585 -14.633 1 93.19 442 VAL A CA 1
ATOM 3503 C C . VAL A 1 442 ? 6.605 0.396 -15.898 1 93.19 442 VAL A C 1
ATOM 3505 O O . VAL A 1 442 ? 6.066 0.057 -16.953 1 93.19 442 VAL A O 1
ATOM 3508 N N . LEU A 1 443 ? 7.922 0.551 -15.805 1 91.69 443 LEU A N 1
ATOM 3509 C CA . LEU A 1 443 ? 8.812 0.521 -16.969 1 91.69 443 LEU A CA 1
ATOM 3510 C C . LEU A 1 443 ? 8.938 -0.896 -17.516 1 91.69 443 LEU A C 1
ATOM 3512 O O . LEU A 1 443 ? 8.961 -1.093 -18.734 1 91.69 443 LEU A O 1
ATOM 3516 N N . PHE A 1 444 ? 8.945 -1.876 -16.641 1 94.12 444 PHE A N 1
ATOM 3517 C CA . PHE A 1 444 ? 9.383 -3.186 -17.094 1 94.12 444 PHE A CA 1
ATOM 3518 C C . PHE A 1 444 ? 8.234 -4.188 -17.062 1 94.12 444 PHE A C 1
ATOM 3520 O O . PHE A 1 444 ? 8.305 -5.242 -17.688 1 94.12 444 PHE A O 1
ATOM 3527 N N . VAL A 1 445 ? 7.199 -3.881 -16.328 1 95.81 445 VAL A N 1
ATOM 3528 C CA . VAL A 1 445 ? 6.133 -4.863 -16.156 1 95.81 445 VAL A CA 1
ATOM 3529 C C . VAL A 1 445 ? 4.934 -4.473 -17.031 1 95.81 445 VAL A C 1
ATOM 3531 O O . VAL A 1 445 ? 3.988 -5.25 -17.172 1 95.81 445 VAL A O 1
ATOM 3534 N N . ASN A 1 446 ? 4.91 -3.322 -17.609 1 92.31 446 ASN A N 1
ATOM 3535 C CA . ASN A 1 446 ? 3.773 -2.855 -18.391 1 92.31 446 ASN A CA 1
ATOM 3536 C C . ASN A 1 446 ? 3.549 -3.73 -19.625 1 92.31 446 ASN A C 1
ATOM 3538 O O . ASN A 1 446 ? 4.461 -4.434 -20.062 1 92.31 446 ASN A O 1
ATOM 3542 N N . SER A 1 447 ? 2.361 -3.865 -20.047 1 93.5 447 SER A N 1
ATOM 3543 C CA . SER A 1 447 ? 1.949 -4.449 -21.312 1 93.5 447 SER A CA 1
ATOM 3544 C C . SER A 1 447 ? 1.312 -3.402 -22.219 1 93.5 447 SER A C 1
ATOM 3546 O O . SER A 1 447 ? 0.153 -3.031 -22.031 1 93.5 447 SER A O 1
ATOM 3548 N N . ASN A 1 448 ? 2.053 -2.947 -23.188 1 88.75 448 ASN A N 1
ATOM 3549 C CA . ASN A 1 448 ? 1.593 -1.908 -24.094 1 88.75 448 ASN A CA 1
ATOM 3550 C C . ASN A 1 448 ? 1.165 -0.649 -23.344 1 88.75 448 ASN A C 1
ATOM 3552 O O . ASN A 1 448 ? 0.057 -0.149 -23.547 1 88.75 448 ASN A O 1
ATOM 3556 N N . SER A 1 449 ? 1.9 -0.241 -22.297 1 84.25 449 SER A N 1
ATOM 3557 C CA . SER A 1 449 ? 1.76 0.996 -21.547 1 84.25 449 SER A CA 1
ATOM 3558 C C . SER A 1 449 ? 0.653 0.879 -20.5 1 84.25 449 SER A C 1
ATOM 3560 O O . SER A 1 449 ? 0.256 1.877 -19.891 1 84.25 449 SER A O 1
ATOM 3562 N N . TYR A 1 450 ? 0.142 -0.387 -20.391 1 91.25 450 TYR A N 1
ATOM 3563 C CA . TYR A 1 450 ? -0.885 -0.631 -19.375 1 91.25 450 TYR A CA 1
ATOM 3564 C C . TYR A 1 450 ? -0.358 -1.533 -18.266 1 91.25 450 TYR A C 1
ATOM 3566 O O . TYR A 1 450 ? 0.685 -2.172 -18.422 1 91.25 450 TYR A O 1
ATOM 3574 N N . LEU A 1 451 ? -1.062 -1.468 -17.172 1 95.06 451 LEU A N 1
ATOM 3575 C CA . LEU A 1 451 ? -0.692 -2.281 -16.016 1 95.06 451 LEU A CA 1
ATOM 3576 C C . LEU A 1 451 ? -1.819 -3.238 -15.641 1 95.06 451 LEU A C 1
ATOM 3578 O O . LEU A 1 451 ? -2.357 -3.168 -14.539 1 95.06 451 LEU A O 1
ATOM 3582 N N . PRO A 1 452 ? -2.119 -4.188 -16.469 1 95.06 452 PRO A N 1
ATOM 3583 C CA . PRO A 1 452 ? -3.287 -5.043 -16.25 1 95.06 452 PRO A CA 1
ATOM 3584 C C . PRO A 1 452 ? -3.219 -5.809 -14.938 1 95.06 452 PRO A C 1
ATOM 3586 O O . PRO A 1 452 ? -4.254 -6.121 -14.344 1 95.06 452 PRO A O 1
ATOM 3589 N N . HIS A 1 453 ? -2.043 -6.082 -14.453 1 95.5 453 HIS A N 1
ATOM 3590 C CA . HIS A 1 453 ? -1.904 -6.844 -13.219 1 95.5 453 HIS A CA 1
ATOM 3591 C C . HIS A 1 453 ? -2.406 -6.047 -12.023 1 95.5 453 HIS A C 1
ATOM 3593 O O . HIS A 1 453 ? -2.615 -6.605 -10.938 1 95.5 453 HIS A O 1
ATOM 3599 N N . ARG A 1 454 ? -2.623 -4.723 -12.195 1 96.06 454 ARG A N 1
ATOM 3600 C CA . ARG A 1 454 ? -3.115 -3.871 -11.117 1 96.06 454 ARG A CA 1
ATOM 3601 C C . ARG A 1 454 ? -4.559 -3.451 -11.367 1 96.06 454 ARG A C 1
ATOM 3603 O O . ARG A 1 454 ? -5.117 -2.646 -10.617 1 96.06 454 ARG A O 1
ATOM 3610 N N . TYR A 1 455 ? -5.184 -3.926 -12.422 1 94.69 455 TYR A N 1
ATOM 3611 C CA . TYR A 1 455 ? -6.559 -3.537 -12.719 1 94.69 455 TYR A CA 1
ATOM 3612 C C . TYR A 1 455 ? -7.547 -4.465 -12.023 1 94.69 455 TYR A C 1
ATOM 3614 O O . TYR A 1 455 ? -7.387 -5.688 -12.047 1 94.69 455 TYR A O 1
ATOM 3622 N N . GLU A 1 456 ? -8.523 -3.852 -11.398 1 93.5 456 GLU A N 1
ATOM 3623 C CA . GLU A 1 456 ? -9.57 -4.613 -10.719 1 93.5 456 GLU A CA 1
ATOM 3624 C C . GLU A 1 456 ? -10.43 -5.383 -11.719 1 93.5 456 GLU A C 1
ATOM 3626 O O . GLU A 1 456 ? -10.797 -4.848 -12.766 1 93.5 456 GLU A O 1
ATOM 3631 N N . ASP A 1 457 ? -10.766 -6.613 -11.32 1 91.88 457 ASP A N 1
ATOM 3632 C CA . ASP A 1 457 ? -11.672 -7.387 -12.164 1 91.88 457 ASP A CA 1
ATOM 3633 C C . ASP A 1 457 ? -13.047 -6.727 -12.242 1 91.88 457 ASP A C 1
ATOM 3635 O O . ASP A 1 457 ? -13.805 -6.98 -13.18 1 91.88 457 ASP A O 1
ATOM 3639 N N . ALA A 1 458 ? -13.359 -5.922 -11.297 1 91.5 458 ALA A N 1
ATOM 3640 C CA . ALA A 1 458 ? -14.625 -5.195 -11.281 1 91.5 458 ALA A CA 1
ATOM 3641 C C . ALA A 1 458 ? -14.797 -4.367 -12.547 1 91.5 458 ALA A C 1
ATOM 3643 O O . ALA A 1 458 ? -15.93 -4.113 -12.977 1 91.5 458 ALA A O 1
ATOM 3644 N N . ARG A 1 459 ? -13.703 -3.975 -13.156 1 90.62 459 ARG A N 1
ATOM 3645 C CA . ARG A 1 459 ? -13.75 -3.17 -14.375 1 90.62 459 ARG A CA 1
ATOM 3646 C C . ARG A 1 459 ? -14.422 -3.936 -15.508 1 90.62 459 ARG A C 1
ATOM 3648 O O . ARG A 1 459 ? -14.906 -3.334 -16.469 1 90.62 459 ARG A O 1
ATOM 3655 N N . GLN A 1 460 ? -14.383 -5.262 -15.391 1 92.38 460 GLN A N 1
ATOM 3656 C CA . GLN A 1 460 ? -14.93 -6.109 -16.453 1 92.38 460 GLN A CA 1
ATOM 3657 C C . GLN A 1 460 ? -16.328 -6.609 -16.094 1 92.38 460 GLN A C 1
ATOM 3659 O O . GLN A 1 460 ? -16.859 -7.5 -16.75 1 92.38 460 GLN A O 1
ATOM 3664 N N . MET A 1 461 ? -16.828 -6.094 -15.062 1 92.75 461 MET A N 1
ATOM 3665 C CA . MET A 1 461 ? -18.141 -6.492 -14.586 1 92.75 461 MET A CA 1
ATOM 3666 C C . MET A 1 461 ? -19.094 -5.301 -14.562 1 92.75 461 MET A C 1
ATOM 3668 O O . MET A 1 461 ? -18.656 -4.148 -14.562 1 92.75 461 MET A O 1
ATOM 3672 N N . SER A 1 462 ? -20.406 -5.676 -14.586 1 92.38 462 SER A N 1
ATOM 3673 C CA . SER A 1 462 ? -21.375 -4.625 -14.32 1 92.38 462 SER A CA 1
ATOM 3674 C C . SER A 1 462 ? -21.312 -4.148 -12.875 1 92.38 462 SER A C 1
ATOM 3676 O O . SER A 1 462 ? -20.828 -4.871 -12 1 92.38 462 SER A O 1
ATOM 3678 N N . PHE A 1 463 ? -21.75 -2.91 -12.711 1 90.12 463 PHE A N 1
ATOM 3679 C CA . PHE A 1 463 ? -21.781 -2.355 -11.367 1 90.12 463 PHE A CA 1
ATOM 3680 C C . PHE A 1 463 ? -22.578 -3.248 -10.43 1 90.12 463 PHE A C 1
ATOM 3682 O O . PHE A 1 463 ? -22.188 -3.484 -9.289 1 90.12 463 PHE A O 1
ATOM 3689 N N . ILE A 1 464 ? -23.609 -3.803 -10.867 1 90.75 464 ILE A N 1
ATOM 3690 C CA . ILE A 1 464 ? -24.5 -4.656 -10.094 1 90.75 464 ILE A CA 1
ATOM 3691 C C . ILE A 1 464 ? -23.766 -5.93 -9.68 1 90.75 464 ILE A C 1
ATOM 3693 O O . ILE A 1 464 ? -23.781 -6.297 -8.5 1 90.75 464 ILE A O 1
ATOM 3697 N N . LYS A 1 465 ? -23.078 -6.551 -10.578 1 92.69 465 LYS A N 1
ATOM 3698 C CA . LYS A 1 465 ? -22.391 -7.805 -10.305 1 92.69 465 LYS A CA 1
ATOM 3699 C C . LYS A 1 465 ? -21.172 -7.574 -9.406 1 92.69 465 LYS A C 1
ATOM 3701 O O . LYS A 1 465 ? -20.938 -8.336 -8.461 1 92.69 465 LYS A O 1
ATOM 3706 N N . SER A 1 466 ? -20.391 -6.48 -9.688 1 91.5 466 SER A N 1
ATOM 3707 C CA . SER A 1 466 ? -19.156 -6.238 -8.961 1 91.5 466 SER A CA 1
ATOM 3708 C C . SER A 1 466 ? -19.422 -5.871 -7.504 1 91.5 466 SER A C 1
ATOM 3710 O O . SER A 1 466 ? -18.547 -5.984 -6.652 1 91.5 466 SER A O 1
ATOM 3712 N N . HIS A 1 467 ? -20.688 -5.477 -7.203 1 90.12 467 HIS A N 1
ATOM 3713 C CA . HIS A 1 467 ? -21.047 -5.141 -5.828 1 90.12 467 HIS A CA 1
ATOM 3714 C C . HIS A 1 467 ? -22.031 -6.148 -5.246 1 90.12 467 HIS A C 1
ATOM 3716 O O . HIS A 1 467 ? -22.547 -5.949 -4.148 1 90.12 467 HIS A O 1
ATOM 3722 N N . ASN A 1 468 ? -22.281 -7.207 -5.984 1 91.81 468 ASN A N 1
ATOM 3723 C CA . ASN A 1 468 ? -23.156 -8.297 -5.566 1 91.81 468 ASN A CA 1
ATOM 3724 C C . ASN A 1 468 ? -24.562 -7.805 -5.234 1 91.81 468 ASN A C 1
ATOM 3726 O O . ASN A 1 468 ? -25.203 -8.305 -4.305 1 91.81 468 ASN A O 1
ATOM 3730 N N . LEU A 1 469 ? -25 -6.77 -5.832 1 90.31 469 LEU A N 1
ATOM 3731 C CA . LEU A 1 469 ? -26.312 -6.219 -5.562 1 90.31 469 LEU A CA 1
ATOM 3732 C C . LEU A 1 469 ? -27.406 -7.184 -6.004 1 90.31 469 LEU A C 1
ATOM 3734 O O . LEU A 1 469 ? -28.484 -7.246 -5.391 1 90.31 469 LEU A O 1
ATOM 3738 N N . ASP A 1 470 ? -27.141 -7.926 -7.09 1 93.19 470 ASP A N 1
ATOM 3739 C CA . ASP A 1 470 ? -28.094 -8.938 -7.547 1 93.19 470 ASP A CA 1
ATOM 3740 C C . ASP A 1 470 ? -28.297 -10.023 -6.492 1 93.19 470 ASP A C 1
ATOM 3742 O O . ASP A 1 470 ? -29.422 -10.461 -6.242 1 93.19 470 ASP A O 1
ATOM 3746 N N . LEU A 1 471 ? -27.234 -10.43 -5.879 1 92.75 471 LEU A N 1
ATOM 3747 C CA . LEU A 1 471 ? -27.297 -11.461 -4.852 1 92.75 471 LEU A CA 1
ATOM 3748 C C . LEU A 1 471 ? -28.047 -10.953 -3.623 1 92.75 471 LEU A C 1
ATOM 3750 O O . LEU A 1 471 ? -28.859 -11.68 -3.043 1 92.75 471 LEU A O 1
ATOM 3754 N N . ILE A 1 472 ? -27.766 -9.758 -3.25 1 92 472 ILE A N 1
ATOM 3755 C CA . ILE A 1 472 ? -28.422 -9.156 -2.092 1 92 472 ILE A CA 1
ATOM 3756 C C . ILE A 1 472 ? -29.922 -9.016 -2.357 1 92 472 ILE A C 1
ATOM 3758 O O . ILE A 1 472 ? -30.734 -9.344 -1.496 1 92 472 ILE A O 1
ATOM 3762 N N . ALA A 1 473 ? -30.219 -8.562 -3.492 1 91.94 473 ALA A N 1
ATOM 3763 C CA . ALA A 1 473 ? -31.625 -8.43 -3.867 1 91.94 473 ALA A CA 1
ATOM 3764 C C . ALA A 1 473 ? -32.344 -9.789 -3.826 1 91.94 473 ALA A C 1
ATOM 3766 O O . ALA A 1 47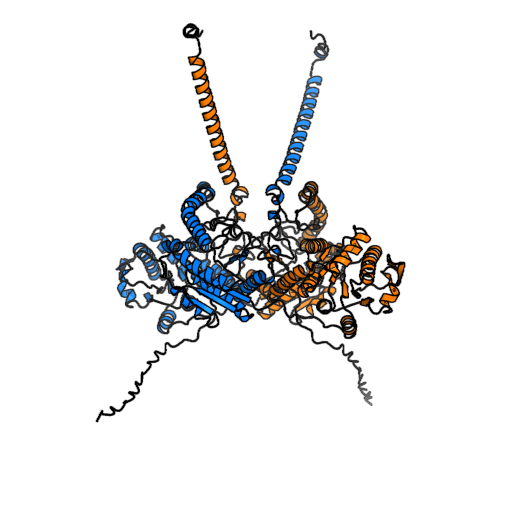3 ? -33.469 -9.891 -3.348 1 91.94 473 ALA A O 1
ATOM 3767 N N . ALA A 1 474 ? -31.672 -10.766 -4.344 1 93.75 474 ALA A N 1
ATOM 3768 C CA . ALA A 1 474 ? -32.25 -12.109 -4.34 1 93.75 474 ALA A CA 1
ATOM 3769 C C . ALA A 1 474 ? -32.438 -12.609 -2.912 1 93.75 474 ALA A C 1
ATOM 3771 O O . ALA A 1 474 ? -33.5 -13.18 -2.59 1 93.75 474 ALA A O 1
ATOM 3772 N N . ALA A 1 475 ? -31.484 -12.43 -2.131 1 92.69 475 ALA A N 1
ATOM 3773 C CA . ALA A 1 475 ? -31.578 -12.852 -0.735 1 92.69 475 ALA A CA 1
ATOM 3774 C C . ALA A 1 475 ? -32.719 -12.133 -0.02 1 92.69 475 ALA A C 1
ATOM 3776 O O . ALA A 1 475 ? -33.5 -12.758 0.72 1 92.69 475 ALA A O 1
ATOM 3777 N N . LEU A 1 476 ? -32.781 -10.867 -0.214 1 91.88 476 LEU A N 1
ATOM 3778 C CA . LEU A 1 476 ? -33.844 -10.094 0.402 1 91.88 476 LEU A CA 1
ATOM 3779 C C . LEU A 1 476 ? -35.219 -10.562 -0.09 1 91.88 476 LEU A C 1
ATOM 3781 O O . LEU A 1 476 ? -36.156 -10.609 0.681 1 91.88 476 LEU A O 1
ATOM 3785 N N . SER A 1 477 ? -35.281 -10.898 -1.311 1 93.06 477 SER A N 1
ATOM 3786 C CA . SER A 1 477 ? -36.531 -11.414 -1.872 1 93.06 477 SER A CA 1
ATOM 3787 C C . SER A 1 477 ? -36.906 -12.75 -1.232 1 93.06 477 SER A C 1
ATOM 3789 O O . SER A 1 477 ? -38.094 -12.984 -0.936 1 93.06 477 SER A O 1
ATOM 3791 N N . ILE A 1 478 ? -35.969 -13.57 -1.032 1 92.62 478 ILE A N 1
ATOM 3792 C CA . ILE A 1 478 ? -36.219 -14.867 -0.416 1 92.62 478 ILE A CA 1
ATOM 3793 C C . ILE A 1 478 ? -36.688 -14.68 1.028 1 92.62 478 ILE A C 1
ATOM 3795 O O . ILE A 1 478 ? -37.625 -15.32 1.474 1 92.62 478 ILE A O 1
ATOM 3799 N N . ILE A 1 479 ? -36.031 -13.805 1.639 1 92.06 479 ILE A N 1
ATOM 3800 C CA . ILE A 1 479 ? -36.406 -13.523 3.025 1 92.06 479 ILE A CA 1
ATOM 3801 C C . ILE A 1 479 ? -37.812 -12.93 3.088 1 92.06 479 ILE A C 1
ATOM 3803 O O . ILE A 1 479 ? -38.625 -13.344 3.908 1 92.06 479 ILE A O 1
ATOM 3807 N N . SER A 1 480 ? -38.031 -12.016 2.23 1 92.56 480 SER A N 1
ATOM 3808 C CA . SER A 1 480 ? -39.344 -11.383 2.195 1 92.56 480 SER A CA 1
ATOM 3809 C C . SER A 1 480 ? -40.438 -12.391 1.869 1 92.56 480 SER A C 1
ATOM 3811 O O . SER A 1 480 ? -41.531 -12.359 2.459 1 92.56 480 SER A O 1
ATOM 3813 N N . ALA A 1 481 ? -40.188 -13.219 0.98 1 93 481 ALA A N 1
ATOM 3814 C CA . ALA A 1 481 ? -41.156 -14.266 0.618 1 93 481 ALA A CA 1
ATOM 3815 C C . ALA A 1 481 ? -41.375 -15.211 1.788 1 93 481 ALA A C 1
ATOM 3817 O O . ALA A 1 481 ? -42.531 -15.617 2.039 1 93 481 ALA A O 1
ATOM 3818 N N . SER A 1 482 ? -40.344 -15.539 2.449 1 92.38 482 SER A N 1
ATOM 3819 C CA . SER A 1 482 ? -40.469 -16.422 3.605 1 92.38 482 SER A CA 1
ATOM 3820 C C . SER A 1 482 ? -41.281 -15.781 4.715 1 92.38 482 SER A C 1
ATOM 3822 O O . SER A 1 482 ? -42.125 -16.438 5.355 1 92.38 482 SER A O 1
ATOM 3824 N N . VAL A 1 483 ? -41.031 -14.578 4.895 1 92.69 483 VAL A N 1
ATOM 3825 C CA . VAL A 1 483 ? -41.781 -13.852 5.895 1 92.69 483 VAL A CA 1
ATOM 3826 C C . VAL A 1 483 ? -43.25 -13.758 5.465 1 92.69 483 VAL A C 1
ATOM 3828 O O . VAL A 1 483 ? -44.156 -13.961 6.277 1 92.69 483 VAL A O 1
ATOM 3831 N N . TYR A 1 484 ? -43.469 -13.508 4.219 1 91.75 484 TYR A N 1
ATOM 3832 C CA . TYR A 1 484 ? -44.844 -13.414 3.68 1 91.75 484 TYR A CA 1
ATOM 3833 C C . TYR A 1 484 ? -45.562 -14.734 3.854 1 91.75 484 TYR A C 1
ATOM 3835 O O . TYR A 1 484 ? -46.719 -14.758 4.289 1 91.75 484 TYR A O 1
ATOM 3843 N N . VAL A 1 485 ? -44.906 -15.797 3.562 1 93.12 485 VAL A N 1
ATOM 3844 C CA . VAL A 1 485 ? -45.531 -17.125 3.693 1 93.12 485 VAL A CA 1
ATOM 3845 C C . VAL A 1 485 ? -45.812 -17.422 5.164 1 93.12 485 VAL A C 1
ATOM 3847 O O . VAL A 1 485 ? -46.875 -17.906 5.508 1 93.12 485 VAL A O 1
ATOM 3850 N N . SER A 1 486 ? -44.906 -17.078 5.977 1 92.56 486 SER A N 1
ATOM 3851 C CA . SER A 1 486 ? -45.062 -17.312 7.406 1 92.56 486 SER A CA 1
ATOM 3852 C C . SER A 1 486 ? -46.25 -16.5 7.961 1 92.56 486 SER A C 1
ATOM 3854 O O . SER A 1 486 ? -47.062 -17.031 8.742 1 92.56 486 SER A O 1
ATOM 3856 N N . VAL A 1 487 ? -46.312 -15.336 7.535 1 92.94 487 VAL A N 1
ATOM 3857 C CA . VAL A 1 487 ? -47.406 -14.477 7.992 1 92.94 487 VAL A CA 1
ATOM 3858 C C . VAL A 1 487 ? -48.719 -14.984 7.457 1 92.94 487 VAL A C 1
ATOM 3860 O O . VAL A 1 487 ? -49.719 -15.031 8.188 1 92.94 487 VAL A O 1
ATOM 3863 N N . THR A 1 488 ? -48.781 -15.398 6.25 1 91.62 488 THR A N 1
ATOM 3864 C CA . THR A 1 488 ? -50.031 -15.891 5.625 1 91.62 488 THR A CA 1
ATOM 3865 C C . THR A 1 488 ? -50.469 -17.188 6.281 1 91.62 488 THR A C 1
ATOM 3867 O O . THR A 1 488 ? -51.656 -17.391 6.535 1 91.62 488 THR A O 1
ATOM 3870 N N . VAL A 1 489 ? -49.531 -18.031 6.562 1 92.62 489 VAL A N 1
ATOM 3871 C CA . VAL A 1 489 ? -49.844 -19.297 7.199 1 92.62 489 VAL A CA 1
ATOM 3872 C C . VAL A 1 489 ? -50.344 -19.047 8.625 1 92.62 489 VAL A C 1
ATOM 3874 O O . VAL A 1 489 ? -51.312 -19.656 9.055 1 92.62 489 VAL A O 1
ATOM 3877 N N . THR A 1 490 ? -49.719 -18.203 9.281 1 92.31 490 THR A N 1
ATOM 3878 C CA . THR A 1 490 ? -50.125 -17.859 10.641 1 92.31 490 THR A CA 1
ATOM 3879 C C . THR A 1 490 ? -51.531 -17.25 10.648 1 92.31 490 THR A C 1
ATOM 3881 O O . THR A 1 490 ? -52.344 -17.578 11.492 1 92.31 490 THR A O 1
ATOM 3884 N N . LYS A 1 491 ? -51.719 -16.406 9.68 1 91.19 491 LYS A N 1
ATOM 3885 C CA . LYS A 1 491 ? -53.031 -15.781 9.562 1 91.19 491 LYS A CA 1
ATOM 3886 C C . LYS A 1 491 ? -54.094 -16.828 9.273 1 91.19 491 LYS A C 1
ATOM 3888 O O . LYS A 1 491 ? -55.188 -16.781 9.859 1 91.19 491 LYS A O 1
ATOM 3893 N N . LYS A 1 492 ? -53.875 -17.766 8.477 1 90.69 492 LYS A N 1
ATOM 3894 C CA . LYS A 1 492 ? -54.812 -18.812 8.133 1 90.69 492 LYS A CA 1
ATOM 3895 C C . LYS A 1 492 ? -55.062 -19.75 9.32 1 90.69 492 LYS A C 1
ATOM 3897 O O . LYS A 1 492 ? -56.188 -20.172 9.555 1 90.69 492 LYS A O 1
ATOM 3902 N N . MET A 1 493 ? -54 -19.969 10.008 1 92 493 MET A N 1
ATOM 3903 C CA . MET A 1 493 ? -54.125 -20.828 11.18 1 92 493 MET A CA 1
ATOM 3904 C C . MET A 1 493 ? -54.938 -20.141 12.266 1 92 493 MET A C 1
ATOM 3906 O O . MET A 1 493 ? -55.812 -20.781 12.891 1 92 493 MET A O 1
ATOM 3910 N N . VAL A 1 494 ? -54.688 -18.922 12.391 1 90.38 494 VAL A N 1
ATOM 3911 C CA . VAL A 1 494 ? -55.438 -18.156 13.383 1 90.38 494 VAL A CA 1
ATOM 3912 C C . VAL A 1 494 ? -56.906 -18.078 12.969 1 90.38 494 VAL A C 1
ATOM 3914 O O . VAL A 1 494 ? -57.812 -18.234 13.805 1 90.38 494 VAL A O 1
ATOM 3917 N N . LYS A 1 495 ? -57.156 -17.859 11.703 1 88.38 495 LYS A N 1
ATOM 3918 C CA . LYS A 1 495 ? -58.531 -17.812 11.195 1 88.38 495 LYS A CA 1
ATOM 3919 C C . LYS A 1 495 ? -59.25 -19.156 11.391 1 88.38 495 LYS A C 1
ATOM 3921 O O . LYS A 1 495 ? -60.406 -19.188 11.812 1 88.38 495 LYS A O 1
ATOM 3926 N N . ARG A 1 496 ? -58.562 -20.203 11.227 1 88.81 496 ARG A N 1
ATOM 3927 C CA . ARG A 1 496 ? -59.125 -21.531 11.406 1 88.81 496 ARG A CA 1
ATOM 3928 C C . ARG A 1 496 ? -59.406 -21.812 12.883 1 88.81 496 ARG A C 1
ATOM 3930 O O . ARG A 1 496 ? -60.438 -22.422 13.227 1 88.81 496 ARG A O 1
ATOM 3937 N N . PHE A 1 497 ? -58.5 -21.344 13.648 1 88.12 497 PHE A N 1
ATOM 3938 C CA . PHE A 1 497 ? -58.656 -21.547 15.086 1 88.12 497 PHE A CA 1
ATOM 3939 C C . PHE A 1 497 ? -59.844 -20.734 15.625 1 88.12 497 PHE A C 1
ATOM 3941 O O . PHE A 1 497 ? -60.625 -21.25 16.406 1 88.12 497 PHE A O 1
ATOM 3948 N N . LEU A 1 498 ? -60 -19.562 15.148 1 85.06 498 LEU A N 1
ATOM 3949 C CA . LEU A 1 498 ? -61.094 -18.703 15.578 1 85.06 498 LEU A CA 1
ATOM 3950 C C . LEU A 1 498 ? -62.438 -19.25 15.062 1 85.06 498 LEU A C 1
ATOM 3952 O O . LEU A 1 498 ? -63.438 -19.219 15.781 1 85.06 498 LEU A O 1
ATOM 3956 N N . THR A 1 499 ? -62.469 -19.797 13.891 1 83.31 499 THR A N 1
ATOM 3957 C CA . THR A 1 499 ? -63.688 -20.375 13.32 1 83.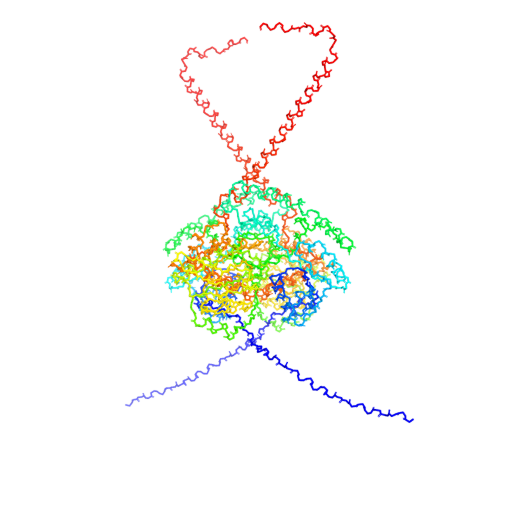31 499 THR A CA 1
ATOM 3958 C C . THR A 1 499 ? -64.062 -21.625 14.086 1 83.31 499 THR A C 1
ATOM 3960 O O . THR A 1 499 ? -65.25 -21.859 14.305 1 83.31 499 THR A O 1
ATOM 3963 N N . ARG A 1 500 ? -63.125 -22.297 14.609 1 82.81 500 ARG A N 1
ATOM 3964 C CA . ARG A 1 500 ? -63.406 -23.5 15.383 1 82.81 500 ARG A CA 1
ATOM 3965 C C . ARG A 1 500 ? -63.938 -23.156 16.766 1 82.81 500 ARG A C 1
ATOM 3967 O O . ARG A 1 500 ? -64.875 -23.828 17.266 1 82.81 500 ARG A O 1
ATOM 3974 N N . ILE A 1 501 ? -63.469 -22.172 17.344 1 80.19 501 ILE A N 1
ATOM 3975 C CA . ILE A 1 501 ? -63.938 -21.719 18.656 1 80.19 501 ILE A CA 1
ATOM 3976 C C . ILE A 1 501 ? -65.375 -21.141 18.531 1 80.19 501 ILE A C 1
ATOM 3978 O O . ILE A 1 501 ? -66.25 -21.406 19.359 1 80.19 501 ILE A O 1
ATOM 3982 N N . TRP A 1 502 ? -65.562 -20.422 17.453 1 73.62 502 TRP A N 1
ATOM 3983 C CA . TRP A 1 502 ? -66.875 -19.828 17.219 1 73.62 502 TRP A CA 1
ATOM 3984 C C . TRP A 1 502 ? -67.875 -20.906 16.891 1 73.62 502 TRP A C 1
ATOM 3986 O O . TRP A 1 502 ? -69.062 -20.859 17.359 1 73.62 502 TRP A O 1
ATOM 3996 N N . ALA A 1 503 ? -67.562 -21.922 16.172 1 72.5 503 ALA A N 1
ATOM 3997 C CA . ALA A 1 503 ? -68.438 -23.016 15.805 1 72.5 503 ALA A CA 1
ATOM 3998 C C . ALA A 1 503 ? -68.812 -23.859 17.031 1 72.5 503 ALA A C 1
ATOM 4000 O O . ALA A 1 503 ? -69.938 -24.375 17.109 1 72.5 503 ALA A O 1
ATOM 4001 N N . LYS A 1 504 ? -68 -23.984 17.953 1 70 504 LYS A N 1
ATOM 4002 C CA . LYS A 1 504 ? -68.25 -24.75 19.156 1 70 504 LYS A CA 1
ATOM 4003 C C . LYS A 1 504 ? -69.188 -24 20.094 1 70 504 LYS A C 1
ATOM 4005 O O . LYS A 1 504 ? -69.938 -24.609 20.844 1 70 504 LYS A O 1
ATOM 4010 N N . HIS A 1 505 ? -69.312 -22.719 20.016 1 64.81 505 HIS A N 1
ATOM 4011 C CA . HIS A 1 505 ? -70.125 -21.953 20.906 1 64.81 505 HIS A CA 1
ATOM 4012 C C . HIS A 1 505 ? -71.438 -21.484 20.188 1 64.81 505 HIS A C 1
ATOM 4014 O O . HIS A 1 505 ? -72.188 -20.672 20.719 1 64.81 505 HIS A O 1
ATOM 4020 N N . LEU A 1 506 ? -71.562 -21.766 18.844 1 59.94 506 LEU A N 1
ATOM 4021 C CA . LEU A 1 506 ? -72.875 -21.531 18.219 1 59.94 506 LEU A CA 1
ATOM 4022 C C . LEU A 1 506 ? -73.938 -22.5 18.734 1 59.94 506 LEU A C 1
ATOM 4024 O O . LEU A 1 506 ? -73.625 -23.688 18.906 1 59.94 506 LEU A O 1
ATOM 4028 N N . PRO A 1 507 ? -75.062 -22.062 19.344 1 58.62 507 PRO A N 1
ATOM 4029 C CA . PRO A 1 507 ? -76.188 -22.953 19.781 1 58.62 507 PRO A CA 1
ATOM 4030 C C . PRO A 1 507 ? -76.625 -23.906 18.672 1 58.62 507 PRO A C 1
ATOM 4032 O O . PRO A 1 507 ? -76.438 -23.625 17.5 1 58.62 507 PRO A O 1
ATOM 4035 N N . ASP A 1 508 ? -77 -25.266 18.906 1 55.44 508 ASP A N 1
ATOM 4036 C CA . ASP A 1 508 ? -77.375 -26.359 18.031 1 55.44 508 ASP A CA 1
ATOM 4037 C C . ASP A 1 508 ? -78.375 -25.844 16.953 1 55.44 508 ASP A C 1
ATOM 4039 O O . ASP A 1 508 ? -78.5 -26.469 15.891 1 55.44 508 ASP A O 1
ATOM 4043 N N . ASP A 1 509 ? -79.25 -24.828 17.172 1 51.28 509 ASP A N 1
ATOM 4044 C CA . ASP A 1 509 ? -80.312 -24.484 16.266 1 51.28 509 ASP A CA 1
ATOM 4045 C C . ASP A 1 509 ? -79.812 -23.844 14.992 1 51.28 509 ASP A C 1
ATOM 4047 O O . ASP A 1 509 ? -80.5 -23.797 13.977 1 51.28 509 ASP A O 1
ATOM 4051 N N . THR A 1 510 ? -78.812 -22.984 14.914 1 42.62 510 THR A N 1
ATOM 4052 C CA . THR A 1 510 ? -78.438 -22.234 13.719 1 42.62 510 THR A CA 1
ATOM 4053 C C . THR A 1 510 ? -77.562 -23.078 12.797 1 42.62 510 THR A C 1
ATOM 4055 O O . THR A 1 510 ? -77.062 -22.578 11.789 1 42.62 510 THR A O 1
ATOM 4058 N N . LYS A 1 511 ? -77.25 -24.312 13.203 1 48.34 511 LYS A N 1
ATOM 4059 C CA . LYS A 1 511 ? -76.5 -25.156 12.266 1 48.34 511 LYS A CA 1
ATOM 4060 C C . LYS A 1 511 ? -77.312 -25.453 11.016 1 48.34 511 LYS A C 1
ATOM 4062 O O . LYS A 1 511 ? -76.812 -25.812 9.969 1 48.34 511 LYS A O 1
ATOM 4067 N N . THR A 1 512 ? -78.688 -25.531 11.008 1 41.91 512 THR A N 1
ATOM 4068 C CA . THR A 1 512 ? -79.625 -25.953 9.945 1 41.91 512 THR A CA 1
ATOM 4069 C C . THR A 1 512 ? -79.812 -24.844 8.922 1 41.91 512 THR A C 1
ATOM 4071 O O . THR A 1 512 ? -80.5 -25.031 7.918 1 41.91 512 THR A O 1
ATOM 4074 N N . PHE A 1 513 ? -79.5 -23.641 9.094 1 37.22 513 PHE A N 1
ATOM 4075 C CA . PHE A 1 513 ? -79.938 -22.641 8.125 1 37.22 513 PHE A CA 1
ATOM 4076 C C . PHE A 1 513 ? -79 -22.609 6.926 1 37.22 513 PHE A C 1
ATOM 4078 O O . PHE A 1 513 ? -78.188 -21.703 6.801 1 37.22 513 PHE A O 1
ATOM 4085 N N . LYS A 1 514 ? -78.312 -23.75 6.574 1 36.5 514 LYS A N 1
ATOM 4086 C CA . LYS A 1 514 ? -77.562 -23.609 5.367 1 36.5 514 LYS A CA 1
ATOM 4087 C C . LYS A 1 514 ? -78.375 -23.094 4.203 1 36.5 514 LYS A C 1
ATOM 4089 O O . LYS A 1 514 ? -77.938 -22.25 3.43 1 36.5 514 LYS A O 1
ATOM 4094 N N . LEU A 1 515 ? -79.125 -24.062 3.602 1 30.84 515 LEU A N 1
ATOM 4095 C CA . LEU A 1 515 ? -79.188 -24.25 2.156 1 30.84 515 LEU A CA 1
ATOM 4096 C C . LEU A 1 515 ? -80.062 -23.188 1.506 1 30.84 515 LEU A C 1
ATOM 4098 O O . LEU A 1 515 ? -80.25 -23.203 0.29 1 30.84 515 LEU A O 1
ATOM 4102 N N . LYS A 1 516 ? -81 -22.547 2.119 1 29.34 516 LYS A N 1
ATOM 4103 C CA . LYS A 1 516 ? -82 -21.984 1.214 1 29.34 516 LYS A CA 1
ATOM 4104 C C . LYS A 1 516 ? -81.438 -20.75 0.492 1 29.34 516 LYS A C 1
ATOM 4106 O O . LYS A 1 516 ? -81.688 -19.609 0.934 1 29.34 516 LYS A O 1
ATOM 4111 N N . ALA A 1 517 ? -80.25 -20.422 0.439 1 26.73 517 ALA A N 1
ATOM 4112 C CA . ALA A 1 517 ? -80 -19.281 -0.453 1 26.73 517 ALA A CA 1
ATOM 4113 C C . ALA A 1 517 ? -80.625 -19.531 -1.831 1 26.73 517 ALA A C 1
ATOM 4115 O O . ALA A 1 517 ? -80.438 -20.625 -2.391 1 26.73 517 ALA A O 1
ATOM 4116 N N . THR A 1 518 ? -81.562 -18.438 -2.32 1 22.8 518 THR A N 1
ATOM 4117 C CA . THR A 1 518 ? -82 -18.062 -3.645 1 22.8 518 THR A CA 1
ATOM 4118 C C . THR A 1 518 ? -80.875 -18.141 -4.672 1 22.8 518 THR A C 1
ATOM 4120 O O . THR A 1 518 ? -79.812 -17.641 -4.426 1 22.8 518 THR A O 1
ATOM 4123 N N . MET B 1 1 ? 56.219 54.656 -41.25 1 20.94 1 MET B N 1
ATOM 4124 C CA . MET B 1 1 ? 57 54 -40.188 1 20.94 1 MET B CA 1
ATOM 4125 C C . MET B 1 1 ? 56.094 53.625 -39 1 20.94 1 MET B C 1
ATOM 4127 O O . MET B 1 1 ? 55.719 54.469 -38.188 1 20.94 1 MET B O 1
ATOM 4131 N N . ARG B 1 2 ? 55.156 52.844 -39.281 1 26.27 2 ARG B N 1
ATOM 4132 C CA . ARG B 1 2 ? 53.906 52.531 -38.625 1 26.27 2 ARG B CA 1
ATOM 4133 C C . ARG B 1 2 ? 54.125 51.812 -37.281 1 26.27 2 ARG B C 1
ATOM 4135 O O . ARG B 1 2 ? 54.75 50.75 -37.25 1 26.27 2 ARG B O 1
ATOM 4142 N N . TRP B 1 3 ? 54.281 52.594 -36.25 1 21.86 3 TRP B N 1
ATOM 4143 C CA . TRP B 1 3 ? 54.812 52.281 -34.938 1 21.86 3 TRP B CA 1
ATOM 4144 C C . TRP B 1 3 ? 54.062 51.094 -34.312 1 21.86 3 TRP B C 1
ATOM 4146 O O . TRP B 1 3 ? 52.875 50.906 -34.562 1 21.86 3 TRP B O 1
ATOM 4156 N N . ASN B 1 4 ? 54.781 50 -34.062 1 21.77 4 ASN B N 1
ATOM 4157 C CA . ASN B 1 4 ? 54.688 48.656 -33.469 1 21.77 4 ASN B CA 1
ATOM 4158 C C . ASN B 1 4 ? 54.156 48.719 -32.031 1 21.77 4 ASN B C 1
ATOM 4160 O O . ASN B 1 4 ? 54.875 49.094 -31.109 1 21.77 4 ASN B O 1
ATOM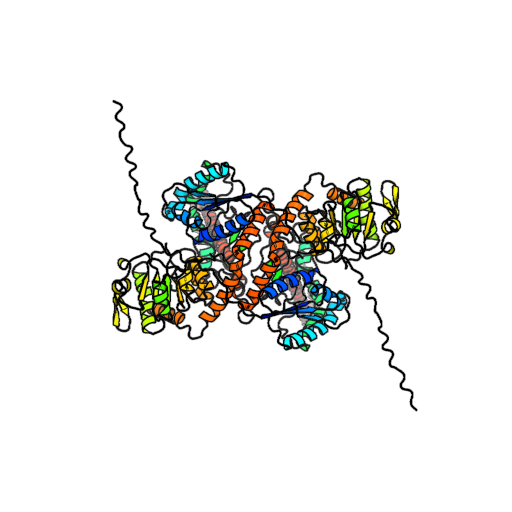 4164 N N . ILE B 1 5 ? 53.062 49.406 -31.812 1 23.95 5 ILE B N 1
ATOM 4165 C CA . ILE B 1 5 ? 52.656 49.688 -30.438 1 23.95 5 ILE B CA 1
ATOM 4166 C C . ILE B 1 5 ? 52.625 48.375 -29.641 1 23.95 5 ILE B C 1
ATOM 4168 O O . ILE B 1 5 ? 51.969 47.438 -30.062 1 23.95 5 ILE B O 1
ATOM 4172 N N . PRO B 1 6 ? 53.625 48.125 -28.891 1 21.03 6 PRO B N 1
ATOM 4173 C CA . PRO B 1 6 ? 53.844 46.969 -28.031 1 21.03 6 PRO B CA 1
ATOM 4174 C C . PRO B 1 6 ? 52.594 46.594 -27.234 1 21.03 6 PRO B C 1
ATOM 4176 O O . PRO B 1 6 ? 51.844 47.469 -26.797 1 21.03 6 PRO B O 1
ATOM 4179 N N . ARG B 1 7 ? 52 45.438 -27.516 1 20.11 7 ARG B N 1
ATOM 4180 C CA . ARG B 1 7 ? 50.812 44.781 -27 1 20.11 7 ARG B CA 1
ATOM 4181 C C . ARG B 1 7 ? 50.906 44.562 -25.5 1 20.11 7 ARG B C 1
ATOM 4183 O O . ARG B 1 7 ? 51.688 43.688 -25.047 1 20.11 7 ARG B O 1
ATOM 4190 N N . ILE B 1 8 ? 51.188 45.5 -24.703 1 19.23 8 ILE B N 1
ATOM 4191 C CA . ILE B 1 8 ? 51.312 45.281 -23.266 1 19.23 8 ILE B CA 1
ATOM 4192 C C . ILE B 1 8 ? 50.156 44.469 -22.734 1 19.23 8 ILE B C 1
ATOM 4194 O O . ILE B 1 8 ? 49 44.812 -22.922 1 19.23 8 ILE B O 1
ATOM 4198 N N . ALA B 1 9 ? 50.344 43.156 -22.672 1 19.09 9 ALA B N 1
ATOM 4199 C CA . ALA B 1 9 ? 49.5 42.094 -22.125 1 19.09 9 ALA B CA 1
ATOM 4200 C C . ALA B 1 9 ? 49.094 42.406 -20.688 1 19.09 9 ALA B C 1
ATOM 4202 O O . ALA B 1 9 ? 49.906 42.469 -19.781 1 19.09 9 ALA B O 1
ATOM 4203 N N . ALA B 1 10 ? 48.375 43.438 -20.391 1 18.25 10 ALA B N 1
ATOM 4204 C CA . ALA B 1 10 ? 47.938 43.688 -19.031 1 18.25 10 ALA B CA 1
ATOM 4205 C C . ALA B 1 10 ? 47.375 42.406 -18.391 1 18.25 10 ALA B C 1
ATOM 4207 O O . ALA B 1 10 ? 46.5 41.781 -18.953 1 18.25 10 ALA B O 1
ATOM 4208 N N . ALA B 1 11 ? 48.156 41.656 -17.672 1 19.92 11 ALA B N 1
ATOM 4209 C CA . ALA B 1 11 ? 47.875 40.594 -16.703 1 19.92 11 ALA B CA 1
ATOM 4210 C C . ALA B 1 11 ? 46.75 41 -15.766 1 19.92 11 ALA B C 1
ATOM 4212 O O . ALA B 1 11 ? 46.875 41.906 -14.953 1 19.92 11 ALA B O 1
ATOM 4213 N N . LEU B 1 12 ? 45.656 41.312 -16.203 1 17.31 12 LEU B N 1
ATOM 4214 C CA . LEU B 1 12 ? 44.562 41.594 -15.266 1 17.31 12 LEU B CA 1
ATOM 4215 C C . LEU B 1 12 ? 44.5 40.5 -14.188 1 17.31 12 LEU B C 1
ATOM 4217 O O . LEU B 1 12 ? 44.312 39.312 -14.508 1 17.31 12 LEU B O 1
ATOM 4221 N N . VAL B 1 13 ? 45.25 40.531 -13.078 1 20 13 VAL B N 1
ATOM 4222 C CA . VAL B 1 13 ? 45.156 39.812 -11.805 1 20 13 VAL B CA 1
ATOM 4223 C C . VAL B 1 13 ? 43.719 39.875 -11.281 1 20 13 VAL B C 1
ATOM 4225 O O . VAL B 1 13 ? 43.219 40.938 -10.914 1 20 13 VAL B O 1
ATOM 4228 N N . THR B 1 14 ? 42.781 39.438 -11.93 1 20.3 14 THR B N 1
ATOM 4229 C CA . THR B 1 14 ? 41.469 39.375 -11.305 1 20.3 14 THR B CA 1
ATOM 4230 C C . THR B 1 14 ? 41.531 38.688 -9.953 1 20.3 14 THR B C 1
ATOM 4232 O O . THR B 1 14 ? 41.969 37.531 -9.867 1 20.3 14 THR B O 1
ATOM 4235 N N . THR B 1 15 ? 41.906 39.281 -8.859 1 21.64 15 THR B N 1
ATOM 4236 C CA . THR B 1 15 ? 41.719 38.875 -7.469 1 21.64 15 THR B CA 1
ATOM 4237 C C . THR B 1 15 ? 40.312 38.312 -7.246 1 21.64 15 THR B C 1
ATOM 4239 O O . THR B 1 15 ? 39.344 39.062 -7.367 1 21.64 15 THR B O 1
ATOM 4242 N N . SER B 1 16 ? 40 37.219 -7.758 1 22.5 16 SER B N 1
ATOM 4243 C CA . SER B 1 16 ? 38.781 36.5 -7.426 1 22.5 16 SER B CA 1
ATOM 4244 C C . SER B 1 16 ? 38.562 36.469 -5.922 1 22.5 16 SER B C 1
ATOM 4246 O O . SER B 1 16 ? 39.375 35.906 -5.18 1 22.5 16 SER B O 1
ATOM 4248 N N . LEU B 1 17 ? 38.156 37.469 -5.301 1 23.06 17 LEU B N 1
ATOM 4249 C CA . LEU B 1 17 ? 37.625 37.406 -3.936 1 23.06 17 LEU B CA 1
ATOM 4250 C C . LEU B 1 17 ? 36.75 36.188 -3.734 1 23.06 17 LEU B C 1
ATOM 4252 O O . LEU B 1 17 ? 35.719 36.062 -4.371 1 23.06 17 LEU B O 1
ATOM 4256 N N . LEU B 1 18 ? 37.344 35.031 -3.52 1 24.84 18 LEU B N 1
ATOM 4257 C CA . LEU B 1 18 ? 36.781 33.812 -2.932 1 24.84 18 LEU B CA 1
ATOM 4258 C C . LEU B 1 18 ? 35.875 34.125 -1.766 1 24.84 18 LEU B C 1
ATOM 4260 O O . LEU B 1 18 ? 36.312 34.531 -0.688 1 24.84 18 LEU B O 1
ATOM 4264 N N . LEU B 1 19 ? 34.875 34.875 -1.937 1 26.77 19 LEU B N 1
ATOM 4265 C CA . LEU B 1 19 ? 33.875 34.812 -0.887 1 26.77 19 LEU B CA 1
ATOM 4266 C C . LEU B 1 19 ? 33.656 33.375 -0.426 1 26.77 19 LEU B C 1
ATOM 4268 O O . LEU B 1 19 ? 33.219 32.531 -1.206 1 26.77 19 LEU B O 1
ATOM 4272 N N . CYS B 1 20 ? 34.5 32.75 0.284 1 28.67 20 CYS B N 1
ATOM 4273 C CA . CYS B 1 20 ? 34.469 31.531 1.076 1 28.67 20 CYS B CA 1
ATOM 4274 C C . CYS B 1 20 ? 33.094 31.359 1.746 1 28.67 20 CYS B C 1
ATOM 4276 O O . CYS B 1 20 ? 32.844 31.938 2.811 1 28.67 20 CYS B O 1
ATOM 4278 N N . GLY B 1 21 ? 32.062 31.531 1.158 1 35.31 21 GLY B N 1
ATOM 4279 C CA . GLY B 1 21 ? 30.906 30.984 1.849 1 35.31 21 GLY B CA 1
ATOM 4280 C C . GLY B 1 21 ? 31.203 29.672 2.549 1 35.31 21 GLY B C 1
ATOM 4281 O O . GLY B 1 21 ? 31.781 28.766 1.957 1 35.31 21 GLY B O 1
ATOM 4282 N N . GLN B 1 22 ? 31.688 29.625 3.682 1 35.47 22 GLN B N 1
ATOM 4283 C CA . GLN B 1 22 ? 31.906 28.453 4.516 1 35.47 22 GLN B CA 1
ATOM 4284 C C . GLN B 1 22 ? 30.906 27.344 4.18 1 35.47 22 GLN B C 1
ATOM 4286 O O . GLN B 1 22 ? 29.703 27.516 4.371 1 35.47 22 GLN B O 1
ATOM 4291 N N . SER B 1 23 ? 30.969 26.703 3.117 1 46.06 23 SER B N 1
ATOM 4292 C CA . SER B 1 23 ? 30.266 25.453 2.822 1 46.06 23 SER B CA 1
ATOM 4293 C C . SER B 1 23 ? 30.172 24.578 4.059 1 46.06 23 SER B C 1
ATOM 4295 O O . SER B 1 23 ? 31.172 24 4.492 1 46.06 23 SER B O 1
ATOM 4297 N N . TYR B 1 24 ? 29.562 24.984 5.016 1 53.03 24 TYR B N 1
ATOM 4298 C CA . TYR B 1 24 ? 29.359 24.062 6.121 1 53.03 24 TYR B CA 1
ATOM 4299 C C . TYR B 1 24 ? 28.938 22.688 5.605 1 53.03 24 TYR B C 1
ATOM 4301 O O . TYR B 1 24 ? 28.188 22.594 4.629 1 53.03 24 TYR B O 1
ATOM 4309 N N . ALA B 1 25 ? 29.828 21.734 5.836 1 71.06 25 ALA B N 1
ATOM 4310 C CA . ALA B 1 25 ? 29.5 20.344 5.547 1 71.06 25 ALA B CA 1
ATOM 4311 C C . ALA B 1 25 ? 28.062 20.016 5.895 1 71.06 25 ALA B C 1
ATOM 4313 O O . ALA B 1 25 ? 27.562 20.438 6.945 1 71.06 25 ALA B O 1
ATOM 4314 N N . GLN B 1 26 ? 27.281 19.672 4.867 1 84.12 26 GLN B N 1
ATOM 4315 C CA . GLN B 1 26 ? 25.891 19.297 5.062 1 84.12 26 GLN B CA 1
ATOM 4316 C C . GLN B 1 26 ? 25.734 18.297 6.203 1 84.12 26 GLN B C 1
ATOM 4318 O O . GLN B 1 26 ? 26.641 17.484 6.457 1 84.12 26 GLN B O 1
ATOM 4323 N N . GLU B 1 27 ? 24.766 18.5 6.973 1 89.88 27 GLU B N 1
ATOM 4324 C CA . GLU B 1 27 ? 24.391 17.547 8.008 1 89.88 27 GLU B CA 1
ATOM 4325 C C . GLU B 1 27 ? 23.406 16.516 7.465 1 89.88 27 GLU B C 1
ATOM 4327 O O . GLU B 1 27 ? 22.781 16.719 6.418 1 89.88 27 GLU B O 1
ATOM 4332 N N . ARG B 1 28 ? 23.422 15.328 8.133 1 91.62 28 ARG B N 1
ATOM 4333 C CA . ARG B 1 28 ? 22.531 14.25 7.695 1 91.62 28 ARG B CA 1
ATOM 4334 C C . ARG B 1 28 ? 21.484 13.938 8.758 1 91.62 28 ARG B C 1
ATOM 4336 O O . ARG B 1 28 ? 21.766 13.992 9.953 1 91.62 28 ARG B O 1
ATOM 4343 N N . LEU B 1 29 ? 20.344 13.617 8.297 1 93.12 29 LEU B N 1
ATOM 4344 C CA . LEU B 1 29 ? 19.281 13.188 9.211 1 93.12 29 LEU B CA 1
ATOM 4345 C C . LEU B 1 29 ? 19.641 11.852 9.852 1 93.12 29 LEU B C 1
ATOM 4347 O O . LEU B 1 29 ? 20.078 10.922 9.164 1 93.12 29 LEU B O 1
ATOM 4351 N N . ILE B 1 30 ? 19.531 11.82 11.164 1 91.31 30 ILE B N 1
ATOM 4352 C CA . ILE B 1 30 ? 19.781 10.594 11.914 1 91.31 30 ILE B CA 1
ATOM 4353 C C . ILE B 1 30 ? 18.562 10.258 12.766 1 91.31 30 ILE B C 1
ATOM 4355 O O . ILE B 1 30 ? 18.078 11.102 13.531 1 91.31 30 ILE B O 1
ATOM 4359 N N . GLU B 1 31 ? 18.094 9.062 12.609 1 93.06 31 GLU B N 1
ATOM 4360 C CA . GLU B 1 31 ? 16.906 8.633 13.367 1 93.06 31 GLU B CA 1
ATOM 4361 C C . GLU B 1 31 ? 17.266 8.383 14.828 1 93.06 31 GLU B C 1
ATOM 4363 O O . GLU B 1 31 ? 18.359 7.934 15.148 1 93.06 31 GLU B O 1
ATOM 4368 N N . ASN B 1 32 ? 16.344 8.711 15.766 1 92.31 32 ASN B N 1
ATOM 4369 C CA . ASN B 1 32 ? 16.562 8.461 17.188 1 92.31 32 ASN B CA 1
ATOM 4370 C C . ASN B 1 32 ? 15.312 7.945 17.875 1 92.31 32 ASN B C 1
ATOM 4372 O O . ASN B 1 32 ? 15.109 8.18 19.062 1 92.31 32 ASN B O 1
ATOM 4376 N N . TYR B 1 33 ? 14.5 7.301 17.125 1 86.44 33 TYR B N 1
ATOM 4377 C CA . TYR B 1 33 ? 13.289 6.734 17.688 1 86.44 33 TYR B CA 1
ATOM 4378 C C . TYR B 1 33 ? 13.57 5.383 18.344 1 86.44 33 TYR B C 1
ATOM 4380 O O . TYR B 1 33 ? 12.812 4.938 19.219 1 86.44 33 TYR B O 1
ATOM 4388 N N . ASN B 1 34 ? 14.578 4.805 17.906 1 80.12 34 ASN B N 1
ATOM 4389 C CA . ASN B 1 34 ? 14.734 3.365 18.078 1 80.12 34 ASN B CA 1
ATOM 4390 C C . ASN B 1 34 ? 15.359 3.02 19.422 1 80.12 34 ASN B C 1
ATOM 4392 O O . ASN B 1 34 ? 16.438 3.527 19.766 1 80.12 34 ASN B O 1
ATOM 4396 N N . GLU B 1 35 ? 14.68 2.395 20.203 1 89.94 35 GLU B N 1
ATOM 4397 C CA . GLU B 1 35 ? 15.164 1.671 21.375 1 89.94 35 GLU B CA 1
ATOM 4398 C C . GLU B 1 35 ? 15.016 0.163 21.188 1 89.94 35 GLU B C 1
ATOM 4400 O O . GLU B 1 35 ? 14.039 -0.3 20.594 1 89.94 35 GLU B O 1
ATOM 4405 N N . PRO B 1 36 ? 16 -0.57 21.641 1 90.94 36 PRO B N 1
ATOM 4406 C CA . PRO B 1 36 ? 15.898 -2.02 21.469 1 90.94 36 PRO B CA 1
ATOM 4407 C C . PRO B 1 36 ? 14.633 -2.607 22.078 1 90.94 36 PRO B C 1
ATOM 4409 O O . PRO B 1 36 ? 14.258 -2.232 23.203 1 90.94 36 PRO B O 1
ATOM 4412 N N . LYS B 1 37 ? 13.984 -3.377 21.281 1 89.56 37 LYS B N 1
ATOM 4413 C CA . LYS B 1 37 ? 12.805 -4.113 21.734 1 89.56 37 LYS B CA 1
ATOM 4414 C C . LYS B 1 37 ? 13.023 -5.621 21.609 1 89.56 37 LYS B C 1
ATOM 4416 O O . LYS B 1 37 ? 13.961 -6.066 20.953 1 89.56 37 LYS B O 1
ATOM 4421 N N . HIS B 1 38 ? 12.211 -6.383 22.359 1 86.56 38 HIS B N 1
ATOM 4422 C CA . HIS B 1 38 ? 12.211 -7.84 22.266 1 86.56 38 HIS B CA 1
ATOM 4423 C C . HIS B 1 38 ? 11.016 -8.328 21.453 1 86.56 38 HIS B C 1
ATOM 4425 O O . HIS B 1 38 ? 9.867 -8.133 21.859 1 86.56 38 HIS B O 1
ATOM 4431 N N . ILE B 1 39 ? 11.328 -8.938 20.344 1 86.62 39 ILE B N 1
ATOM 4432 C CA . ILE B 1 39 ? 10.289 -9.398 19.422 1 86.62 39 ILE B CA 1
ATOM 4433 C C . ILE B 1 39 ? 10.242 -10.922 19.422 1 86.62 39 ILE B C 1
ATOM 4435 O O . ILE B 1 39 ? 11.266 -11.586 19.234 1 86.62 39 ILE B O 1
ATOM 4439 N N . MET B 1 40 ? 9.062 -11.477 19.625 1 83.31 40 MET B N 1
ATOM 4440 C CA . MET B 1 40 ? 8.867 -12.922 19.594 1 83.31 40 MET B CA 1
ATOM 4441 C C . MET B 1 40 ? 7.98 -13.336 18.422 1 83.31 40 MET B C 1
ATOM 4443 O O . MET B 1 40 ? 6.965 -12.695 18.156 1 83.31 40 MET B O 1
ATOM 4447 N N . PHE B 1 41 ? 8.398 -14.336 17.734 1 83.81 41 PHE B N 1
ATOM 4448 C CA . PHE B 1 41 ? 7.637 -14.969 16.672 1 83.81 41 PHE B CA 1
ATOM 4449 C C . PHE B 1 41 ? 7.418 -16.453 16.969 1 83.81 41 PHE B C 1
ATOM 4451 O O . PHE B 1 41 ? 8.375 -17.172 17.25 1 83.81 41 PHE B O 1
ATOM 4458 N N . MET B 1 42 ? 6.141 -16.766 16.875 1 77.44 42 MET B N 1
ATOM 4459 C CA . MET B 1 42 ? 5.824 -18.156 17.188 1 77.44 42 MET B CA 1
ATOM 4460 C C . MET B 1 42 ? 5.117 -18.828 16 1 77.44 42 MET B C 1
ATOM 4462 O O . MET B 1 42 ? 4.168 -18.266 15.445 1 77.44 42 MET B O 1
ATOM 4466 N N . THR B 1 43 ? 5.707 -19.891 15.578 1 77 43 THR B N 1
ATOM 4467 C CA . THR B 1 43 ? 5.059 -20.75 14.586 1 77 43 THR B CA 1
ATOM 4468 C C . THR B 1 43 ? 5.051 -22.203 15.039 1 77 43 THR B C 1
ATOM 4470 O O . THR B 1 43 ? 6.098 -22.75 15.398 1 77 43 THR B O 1
ATOM 4473 N N . THR B 1 44 ? 3.82 -22.766 15.055 1 68.69 44 THR B N 1
ATOM 4474 C CA . THR B 1 44 ? 3.725 -24.141 15.516 1 68.69 44 THR B CA 1
ATOM 4475 C C . THR B 1 44 ? 3.188 -25.047 14.406 1 68.69 44 THR B C 1
ATOM 4477 O O . THR B 1 44 ? 3.07 -26.25 14.586 1 68.69 44 THR B O 1
ATOM 4480 N N . PHE B 1 45 ? 2.832 -24.375 13.266 1 66.12 45 PHE B N 1
ATOM 4481 C CA . PHE B 1 45 ? 2.287 -25.156 12.156 1 66.12 45 PHE B CA 1
ATOM 4482 C C . PHE B 1 45 ? 2.721 -24.578 10.82 1 66.12 45 PHE B C 1
ATOM 4484 O O . PHE B 1 45 ? 3.229 -23.453 10.766 1 66.12 45 PHE B O 1
ATOM 4491 N N . GLY B 1 46 ? 2.621 -25.484 9.852 1 69.88 46 GLY B N 1
ATOM 4492 C CA . GLY B 1 46 ? 2.891 -25.016 8.5 1 69.88 46 GLY B CA 1
ATOM 4493 C C . GLY B 1 46 ? 4.273 -25.391 8 1 69.88 46 GLY B C 1
ATOM 4494 O O . GLY B 1 46 ? 4.945 -26.234 8.602 1 69.88 46 GLY B O 1
ATOM 4495 N N . GLY B 1 47 ? 4.59 -24.953 6.793 1 71.69 47 GLY B N 1
ATOM 4496 C CA . GLY B 1 47 ? 5.859 -25.25 6.148 1 71.69 47 GLY B CA 1
ATOM 4497 C C . GLY B 1 47 ? 6.75 -24.031 6.004 1 71.69 47 GLY B C 1
ATOM 4498 O O . GLY B 1 47 ? 6.551 -23.031 6.695 1 71.69 47 GLY B O 1
ATOM 4499 N N . SER B 1 48 ? 7.777 -24.172 5.273 1 75.25 48 SER B N 1
ATOM 4500 C CA . SER B 1 48 ? 8.773 -23.141 5.047 1 75.25 48 SER B CA 1
ATOM 4501 C C . SER B 1 48 ? 8.117 -21.844 4.566 1 75.25 48 SER B C 1
ATOM 4503 O O . SER B 1 48 ? 8.57 -20.75 4.91 1 75.25 48 SER B O 1
ATOM 4505 N N . SER B 1 49 ? 6.996 -21.953 3.869 1 76.44 49 SER B N 1
ATOM 4506 C CA . SER B 1 49 ? 6.336 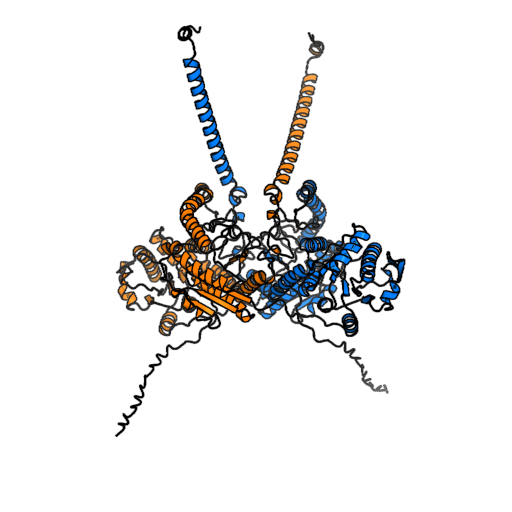-20.797 3.285 1 76.44 49 SER B CA 1
ATOM 4507 C C . SER B 1 49 ? 5.707 -19.906 4.363 1 76.44 49 SER B C 1
ATOM 4509 O O . SER B 1 49 ? 5.438 -18.734 4.129 1 76.44 49 SER B O 1
ATOM 4511 N N . HIS B 1 50 ? 5.535 -20.453 5.559 1 77.56 50 HIS B N 1
ATOM 4512 C CA . HIS B 1 50 ? 4.906 -19.703 6.641 1 77.56 50 HIS B CA 1
ATOM 4513 C C . HIS B 1 50 ? 5.949 -19.047 7.531 1 77.56 50 HIS B C 1
ATOM 4515 O O . HIS B 1 50 ? 5.645 -18.078 8.242 1 77.56 50 HIS B O 1
ATOM 4521 N N . VAL B 1 51 ? 7.121 -19.547 7.426 1 83.06 51 VAL B N 1
ATOM 4522 C CA . VAL B 1 51 ? 8.078 -19.141 8.453 1 83.06 51 VAL B CA 1
ATOM 4523 C C . VAL B 1 51 ? 9.203 -18.328 7.824 1 83.06 51 VAL B C 1
ATOM 4525 O O . VAL B 1 51 ? 9.625 -17.312 8.375 1 83.06 51 VAL B O 1
ATOM 4528 N N . SER B 1 52 ? 9.664 -18.703 6.684 1 87.19 52 SER B N 1
ATOM 4529 C CA . SER B 1 52 ? 10.922 -18.203 6.129 1 87.19 52 SER B CA 1
ATOM 4530 C C . SER B 1 52 ? 10.844 -16.703 5.871 1 87.19 52 SER B C 1
ATOM 4532 O O . SER B 1 52 ? 11.797 -15.977 6.164 1 87.19 52 SER B O 1
ATOM 4534 N N . TRP B 1 53 ? 9.734 -16.234 5.336 1 90.44 53 TRP B N 1
ATOM 4535 C CA . TRP B 1 53 ? 9.656 -14.82 5.004 1 90.44 53 TRP B CA 1
ATOM 4536 C C . TRP B 1 53 ? 9.602 -13.969 6.27 1 90.44 53 TRP B C 1
ATOM 4538 O O . TRP B 1 53 ? 10.172 -12.875 6.316 1 90.44 53 TRP B O 1
ATOM 4548 N N . VAL B 1 54 ? 8.984 -14.516 7.305 1 91 54 VAL B N 1
ATOM 4549 C CA . VAL B 1 54 ? 8.914 -13.781 8.562 1 91 54 VAL B CA 1
ATOM 4550 C C . VAL B 1 54 ? 10.297 -13.711 9.211 1 91 54 VAL B C 1
ATOM 4552 O O . VAL B 1 54 ? 10.695 -12.672 9.734 1 91 54 VAL B O 1
ATOM 4555 N N . LEU B 1 55 ? 10.992 -14.82 9.133 1 91.88 55 LEU B N 1
ATOM 4556 C CA . LEU B 1 55 ? 12.336 -14.852 9.695 1 91.88 55 LEU B CA 1
ATOM 4557 C C . LEU B 1 55 ? 13.242 -13.844 8.992 1 91.88 55 LEU B C 1
ATOM 4559 O O . LEU B 1 55 ? 14.133 -13.258 9.617 1 91.88 55 LEU B O 1
ATOM 4563 N N . SER B 1 56 ? 13.008 -13.641 7.734 1 93.5 56 SER B N 1
ATOM 4564 C CA . SER B 1 56 ? 13.773 -12.633 6.996 1 93.5 56 SER B CA 1
ATOM 4565 C C . SER B 1 56 ? 13.5 -11.234 7.523 1 93.5 56 SER B C 1
ATOM 4567 O O . SER B 1 56 ? 14.414 -10.406 7.617 1 93.5 56 SER B O 1
ATOM 4569 N N . ILE B 1 57 ? 12.281 -10.914 7.875 1 94.81 57 ILE B N 1
ATOM 4570 C CA . ILE B 1 57 ? 11.914 -9.633 8.461 1 94.81 57 ILE B CA 1
ATOM 4571 C C . ILE B 1 57 ? 12.578 -9.477 9.828 1 94.81 57 ILE B C 1
ATOM 4573 O O . ILE B 1 57 ? 13.148 -8.422 10.133 1 94.81 57 ILE B O 1
ATOM 4577 N N . LEU B 1 58 ? 12.555 -10.594 10.586 1 93.88 58 LEU B N 1
ATOM 4578 C CA . LEU B 1 58 ? 13.117 -10.57 11.93 1 93.88 58 LEU B CA 1
ATOM 4579 C C . LEU B 1 58 ? 14.633 -10.398 11.891 1 93.88 58 LEU B C 1
ATOM 4581 O O . LEU B 1 58 ? 15.219 -9.766 12.773 1 93.88 58 LEU B O 1
ATOM 4585 N N . ASP B 1 59 ? 15.195 -10.969 10.875 1 95.81 59 ASP B N 1
ATOM 4586 C CA . ASP B 1 59 ? 16.625 -10.781 10.695 1 95.81 59 ASP B CA 1
ATOM 4587 C C . ASP B 1 59 ? 16.984 -9.312 10.5 1 95.81 59 ASP B C 1
ATOM 4589 O O . ASP B 1 59 ? 17.938 -8.812 11.078 1 95.81 59 ASP B O 1
ATOM 4593 N N . GLU B 1 60 ? 16.234 -8.633 9.664 1 95.69 60 GLU B N 1
ATOM 4594 C CA . GLU B 1 60 ? 16.438 -7.195 9.477 1 95.69 60 GLU B CA 1
ATOM 4595 C C . GLU B 1 60 ? 16.234 -6.438 10.781 1 95.69 60 GLU B C 1
ATOM 4597 O O . GLU B 1 60 ? 17 -5.523 11.102 1 95.69 60 GLU B O 1
ATOM 4602 N N . LEU B 1 61 ? 15.25 -6.816 11.547 1 95.06 61 LEU B N 1
ATOM 4603 C CA . LEU B 1 61 ? 14.977 -6.168 12.82 1 95.06 61 LEU B CA 1
ATOM 4604 C C . LEU B 1 61 ? 16.125 -6.402 13.805 1 95.06 61 LEU B C 1
ATOM 4606 O O . LEU B 1 61 ? 16.469 -5.508 14.578 1 95.06 61 LEU B O 1
ATOM 4610 N N . SER B 1 62 ? 16.656 -7.582 13.758 1 95.94 62 SER B N 1
ATOM 4611 C CA . SER B 1 62 ? 17.812 -7.875 14.602 1 95.94 62 SER B CA 1
ATOM 4612 C C . SER B 1 62 ? 19 -6.973 14.25 1 95.94 62 SER B C 1
ATOM 4614 O O . SER B 1 62 ? 19.688 -6.473 15.141 1 95.94 62 SER B O 1
ATOM 4616 N N . LYS B 1 63 ? 19.219 -6.766 13 1 96 63 LYS B N 1
ATOM 4617 C CA . LYS B 1 63 ? 20.281 -5.891 12.539 1 96 63 LYS B CA 1
ATOM 4618 C C . LYS B 1 63 ? 20.078 -4.457 13.023 1 96 63 LYS B C 1
ATOM 4620 O O . LYS B 1 63 ? 21.031 -3.709 13.203 1 96 63 LYS B O 1
ATOM 4625 N N . ARG B 1 64 ? 18.828 -4.141 13.273 1 95.25 64 ARG B N 1
ATOM 4626 C CA . ARG B 1 64 ? 18.484 -2.799 13.734 1 95.25 64 ARG B CA 1
ATOM 4627 C C . ARG B 1 64 ? 18.625 -2.689 15.25 1 95.25 64 ARG B C 1
ATOM 4629 O O . ARG B 1 64 ? 18.328 -1.643 15.828 1 95.25 64 ARG B O 1
ATOM 4636 N N . GLY B 1 65 ? 18.922 -3.779 15.836 1 94.25 65 GLY B N 1
ATOM 4637 C CA . GLY B 1 65 ? 19.234 -3.721 17.25 1 94.25 65 GLY B CA 1
ATOM 4638 C C . GLY B 1 65 ? 18.203 -4.387 18.141 1 94.25 65 GLY B C 1
ATOM 4639 O O . GLY B 1 65 ? 18.328 -4.395 19.359 1 94.25 65 GLY B O 1
ATOM 4640 N N . HIS B 1 66 ? 17.188 -5.035 17.562 1 92.56 66 HIS B N 1
ATOM 4641 C CA . HIS B 1 66 ? 16.156 -5.695 18.359 1 92.56 66 HIS B CA 1
ATOM 4642 C C . HIS B 1 66 ? 16.562 -7.121 18.703 1 92.56 66 HIS B C 1
ATOM 4644 O O . HIS B 1 66 ? 17.359 -7.742 18 1 92.56 66 HIS B O 1
ATOM 4650 N N . LYS B 1 67 ? 16.062 -7.605 19.812 1 90.31 67 LYS B N 1
ATOM 4651 C CA . LYS B 1 67 ? 16.25 -9 20.203 1 90.31 67 LYS B CA 1
ATOM 4652 C C . LYS B 1 67 ? 15.133 -9.883 19.672 1 90.31 67 LYS B C 1
ATOM 4654 O O . LYS B 1 67 ? 13.953 -9.547 19.797 1 90.31 67 LYS B O 1
ATOM 4659 N N . ILE B 1 68 ? 15.547 -10.984 19.078 1 90.62 68 ILE B N 1
ATOM 4660 C CA . ILE B 1 68 ? 14.555 -11.836 18.406 1 90.62 68 ILE B CA 1
ATOM 4661 C C . ILE B 1 68 ? 14.461 -13.18 19.141 1 90.62 68 ILE B C 1
ATOM 4663 O O . ILE B 1 68 ? 15.484 -13.805 19.422 1 90.62 68 ILE B O 1
ATOM 4667 N N . THR B 1 69 ? 13.281 -13.578 19.453 1 85.62 69 THR B N 1
ATOM 4668 C CA . THR B 1 69 ? 13 -14.93 19.906 1 85.62 69 THR B CA 1
ATOM 4669 C C . THR B 1 69 ? 12.07 -15.656 18.938 1 85.62 69 THR B C 1
ATOM 4671 O O . THR B 1 69 ? 10.984 -15.172 18.625 1 85.62 69 THR B O 1
ATOM 4674 N N . TYR B 1 70 ? 12.586 -16.75 18.406 1 86.75 70 TYR B N 1
ATOM 4675 C CA . TYR B 1 70 ? 11.82 -17.594 17.5 1 86.75 70 TYR B CA 1
ATOM 4676 C C . TYR B 1 70 ? 11.375 -18.875 18.219 1 86.75 70 TYR B C 1
ATOM 4678 O O . TYR B 1 70 ? 12.195 -19.719 18.547 1 86.75 70 TYR B O 1
ATOM 4686 N N . VAL B 1 71 ? 10.016 -18.953 18.469 1 79.12 71 VAL B N 1
ATOM 4687 C CA . VAL B 1 71 ? 9.438 -20.109 19.156 1 79.12 71 VAL B CA 1
ATOM 4688 C C . VAL B 1 71 ? 8.828 -21.062 18.125 1 79.12 71 VAL B C 1
ATOM 4690 O O . VAL B 1 71 ? 7.953 -20.672 17.344 1 79.12 71 VAL B O 1
ATOM 4693 N N . THR B 1 72 ? 9.32 -22.266 18.141 1 81.44 72 THR B N 1
ATOM 4694 C CA . THR B 1 72 ? 8.859 -23.203 17.125 1 81.44 72 THR B CA 1
ATOM 4695 C C . THR B 1 72 ? 8.906 -24.641 17.641 1 81.44 72 THR B C 1
ATOM 4697 O O . THR B 1 72 ? 9.086 -24.859 18.844 1 81.44 72 THR B O 1
ATOM 4700 N N . ARG B 1 73 ? 8.578 -25.547 16.734 1 78.44 73 ARG B N 1
ATOM 4701 C CA . ARG B 1 73 ? 8.664 -26.984 17.016 1 78.44 73 ARG B CA 1
ATOM 4702 C C . ARG B 1 73 ? 9.875 -27.594 16.328 1 78.44 73 ARG B C 1
ATOM 4704 O O . ARG B 1 73 ? 10.531 -26.953 15.508 1 78.44 73 ARG B O 1
ATOM 4711 N N . GLU B 1 74 ? 10.117 -28.828 16.625 1 78.81 74 GLU B N 1
ATOM 4712 C CA . GLU B 1 74 ? 11.32 -29.516 16.141 1 78.81 74 GLU B CA 1
ATOM 4713 C C . GLU B 1 74 ? 11.375 -29.531 14.617 1 78.81 74 GLU B C 1
ATOM 4715 O O . GLU B 1 74 ? 12.43 -29.281 14.031 1 78.81 74 GLU B O 1
ATOM 4720 N N . PHE B 1 75 ? 10.281 -29.797 14.062 1 76 75 PHE B N 1
ATOM 4721 C CA . PHE B 1 75 ? 10.281 -30 12.617 1 76 75 PHE B CA 1
ATOM 4722 C C . PHE B 1 75 ? 10.508 -28.688 11.883 1 76 75 PHE B C 1
ATOM 4724 O O . PHE B 1 75 ? 10.891 -28.672 10.711 1 76 75 PHE B O 1
ATOM 4731 N N . GLN B 1 76 ? 10.312 -27.562 12.578 1 81.31 76 GLN B N 1
ATOM 4732 C CA . GLN B 1 76 ? 10.492 -26.266 11.945 1 81.31 76 GLN B CA 1
ATOM 4733 C C . GLN B 1 76 ? 11.766 -25.578 12.445 1 81.31 76 GLN B C 1
ATOM 4735 O O . GLN B 1 76 ? 12.133 -24.5 11.961 1 81.31 76 GLN B O 1
ATOM 4740 N N . ALA B 1 77 ? 12.414 -26.188 13.312 1 84.44 77 ALA B N 1
ATOM 4741 C CA . ALA B 1 77 ? 13.602 -25.594 13.93 1 84.44 77 ALA B CA 1
ATOM 4742 C C . ALA B 1 77 ? 14.719 -25.406 12.906 1 84.44 77 ALA B C 1
ATOM 4744 O O . ALA B 1 77 ? 15.57 -24.531 13.062 1 84.44 77 ALA B O 1
ATOM 4745 N N . LYS B 1 78 ? 14.602 -26.172 11.852 1 85.94 78 LYS B N 1
ATOM 4746 C CA . LYS B 1 78 ? 15.633 -26.125 10.82 1 85.94 78 LYS B CA 1
ATOM 4747 C C . LYS B 1 78 ? 15.648 -24.75 10.133 1 85.94 78 LYS B C 1
ATOM 4749 O O . LYS B 1 78 ? 16.688 -24.328 9.609 1 85.94 78 LYS B O 1
ATOM 4754 N N . HIS B 1 79 ? 14.57 -24.078 10.195 1 87.12 79 HIS B N 1
ATOM 4755 C CA . HIS B 1 79 ? 14.477 -22.781 9.516 1 87.12 79 HIS B CA 1
ATOM 4756 C C . HIS B 1 79 ? 15.25 -21.703 10.273 1 87.12 79 HIS B C 1
ATOM 4758 O O . HIS B 1 79 ? 15.508 -20.625 9.727 1 87.12 79 HIS B O 1
ATOM 4764 N N . ALA B 1 80 ? 15.672 -21.984 11.461 1 88.56 80 ALA B N 1
ATOM 4765 C CA . ALA B 1 80 ? 16.422 -21.047 12.273 1 88.56 80 ALA B CA 1
ATOM 4766 C C . ALA B 1 80 ? 17.922 -21.125 11.977 1 88.56 80 ALA B C 1
ATOM 4768 O O . ALA B 1 80 ? 18.703 -20.266 12.375 1 88.56 80 ALA B O 1
ATOM 4769 N N . LYS B 1 81 ? 18.312 -22.109 11.281 1 87.56 81 LYS B N 1
ATOM 4770 C CA . LYS B 1 81 ? 19.734 -22.391 11.062 1 87.56 81 LYS B CA 1
ATOM 4771 C C . LYS B 1 81 ? 20.453 -21.203 10.438 1 87.56 81 LYS B C 1
ATOM 4773 O O . LYS B 1 81 ? 21.562 -20.859 10.852 1 87.56 81 LYS B O 1
ATOM 4778 N N . PRO B 1 82 ? 19.766 -20.5 9.5 1 87.56 82 PRO B N 1
ATOM 4779 C CA . PRO B 1 82 ? 20.453 -19.359 8.898 1 87.56 82 PRO B CA 1
ATOM 4780 C C . PRO B 1 82 ? 20.578 -18.172 9.852 1 87.56 82 PRO B C 1
ATOM 4782 O O . PRO B 1 82 ? 21.266 -17.203 9.555 1 87.56 82 PRO B O 1
ATOM 4785 N N . TYR B 1 83 ? 19.938 -18.297 11.008 1 93.31 83 TYR B N 1
ATOM 4786 C CA . TYR B 1 83 ? 19.891 -17.172 11.93 1 93.31 83 TYR B CA 1
ATOM 4787 C C . TYR B 1 83 ? 20.359 -17.578 13.32 1 93.31 83 TYR B C 1
ATOM 4789 O O . TYR B 1 83 ? 19.594 -17.531 14.289 1 93.31 83 TYR B O 1
ATOM 4797 N N . PRO B 1 84 ? 21.594 -17.844 13.477 1 92.19 84 PRO B N 1
ATOM 4798 C CA . PRO B 1 84 ? 22.109 -18.328 14.758 1 92.19 84 PRO B CA 1
ATOM 4799 C C . PRO B 1 84 ? 22.031 -17.281 15.859 1 92.19 84 PRO B C 1
ATOM 4801 O O . PRO B 1 84 ? 22.094 -17.625 17.047 1 92.19 84 PRO B O 1
ATOM 4804 N N . HIS B 1 85 ? 21.859 -16.078 15.484 1 93.81 85 HIS B N 1
ATOM 4805 C CA . HIS B 1 85 ? 21.828 -15.016 16.469 1 93.81 85 HIS B CA 1
ATOM 4806 C C . HIS B 1 85 ? 20.438 -14.875 17.078 1 93.81 85 HIS B C 1
ATOM 4808 O O . HIS B 1 85 ? 20.25 -14.117 18.047 1 93.81 85 HIS B O 1
ATOM 4814 N N . PHE B 1 86 ? 19.484 -15.57 16.609 1 93.56 86 PHE B N 1
ATOM 4815 C CA . PHE B 1 86 ? 18.156 -15.602 17.219 1 93.56 86 PHE B CA 1
ATOM 4816 C C . PHE B 1 86 ? 18.172 -16.469 18.469 1 93.56 86 PHE B C 1
ATOM 4818 O O . PHE B 1 86 ? 18.938 -17.422 18.578 1 93.56 86 PHE B O 1
ATOM 4825 N N . ASN B 1 87 ? 17.375 -16.062 19.484 1 89.81 87 ASN B N 1
ATOM 4826 C CA . ASN B 1 87 ? 17.031 -17 20.562 1 89.81 87 ASN B CA 1
ATOM 4827 C C . ASN B 1 87 ? 15.93 -17.969 20.125 1 89.81 87 ASN B C 1
ATOM 4829 O O . ASN B 1 87 ? 14.75 -17.625 20.141 1 89.81 87 ASN B O 1
ATOM 4833 N N . THR B 1 88 ? 16.344 -19.188 19.719 1 89 88 THR B N 1
ATOM 4834 C CA . THR B 1 88 ? 15.383 -20.172 19.234 1 89 88 THR B CA 1
ATOM 4835 C C . THR B 1 88 ? 14.922 -21.078 20.375 1 89 88 THR B C 1
ATOM 4837 O O . THR B 1 88 ? 15.742 -21.703 21.047 1 89 88 THR B O 1
ATOM 4840 N N . VAL B 1 89 ? 13.609 -21.109 20.562 1 81.75 89 VAL B N 1
ATOM 4841 C CA . VAL B 1 89 ? 13.008 -21.953 21.578 1 81.75 89 VAL B CA 1
ATOM 4842 C C . VAL B 1 89 ? 12.188 -23.062 20.922 1 81.75 89 VAL B C 1
ATOM 4844 O O . VAL B 1 89 ? 11.25 -22.781 20.172 1 81.75 89 VAL B O 1
ATOM 4847 N N . ILE B 1 90 ? 12.617 -24.281 21.188 1 82.5 90 ILE B N 1
ATOM 4848 C CA . ILE B 1 90 ? 11.914 -25.422 20.625 1 82.5 90 ILE B CA 1
ATOM 4849 C C . ILE B 1 90 ? 10.961 -26.016 21.656 1 82.5 90 ILE B C 1
ATOM 4851 O O . ILE B 1 90 ? 11.391 -26.5 22.703 1 82.5 90 ILE B O 1
ATOM 4855 N N . LEU B 1 91 ? 9.727 -25.953 21.328 1 73.38 91 LEU B N 1
ATOM 4856 C CA . LEU B 1 91 ? 8.703 -26.484 22.203 1 73.38 91 LEU B CA 1
ATOM 4857 C C . LEU B 1 91 ? 8.594 -28 22.047 1 73.38 91 LEU B C 1
ATOM 4859 O O . LEU B 1 91 ? 8.703 -28.531 20.938 1 73.38 91 LEU B O 1
ATOM 4863 N N . ASP B 1 92 ? 8.484 -28.594 23.219 1 67 92 ASP B N 1
ATOM 4864 C CA . ASP B 1 92 ? 8.328 -30.047 23.219 1 67 92 ASP B CA 1
ATOM 4865 C C . ASP B 1 92 ? 6.941 -30.453 22.75 1 67 92 ASP B C 1
ATOM 4867 O O . ASP B 1 92 ? 5.988 -29.688 22.859 1 67 92 ASP B O 1
ATOM 4871 N N . GLY B 1 93 ? 6.781 -31.469 21.844 1 60.31 93 GLY B N 1
ATOM 4872 C CA . GLY B 1 93 ? 5.488 -32.031 21.484 1 60.31 93 GLY B CA 1
ATOM 4873 C C . GLY B 1 93 ? 5.5 -32.75 20.156 1 60.31 93 GLY B C 1
ATOM 4874 O O . GLY B 1 93 ? 6.43 -32.594 19.359 1 60.31 93 GLY B O 1
ATOM 4875 N N . THR B 1 94 ? 4.715 -33.906 20.078 1 51.09 94 THR B N 1
ATOM 4876 C CA . THR B 1 94 ? 4.598 -34.719 18.891 1 51.09 94 THR B CA 1
ATOM 4877 C C . THR B 1 94 ? 3.92 -33.969 17.75 1 51.09 94 THR B C 1
ATOM 4879 O O . THR B 1 94 ? 2.902 -33.312 17.969 1 51.09 94 THR B O 1
ATOM 4882 N N . PRO B 1 95 ? 4.68 -33.844 16.719 1 49.5 95 PRO B N 1
ATOM 4883 C CA . PRO B 1 95 ? 4.059 -33.219 15.547 1 49.5 95 PRO B CA 1
ATOM 4884 C C . PRO B 1 95 ? 2.721 -33.844 15.188 1 49.5 95 PRO B C 1
ATOM 4886 O O . PRO B 1 95 ? 2.582 -35.062 15.227 1 49.5 95 PRO B O 1
ATOM 4889 N N . THR B 1 96 ? 1.524 -33.406 15.57 1 42.38 96 THR B N 1
ATOM 4890 C CA . THR B 1 96 ? 0.334 -34.094 15.078 1 42.38 96 THR B CA 1
ATOM 4891 C C . THR B 1 96 ? 0.003 -33.656 13.656 1 42.38 96 THR B C 1
ATOM 4893 O O . THR B 1 96 ? 0.395 -32.562 13.234 1 42.38 96 THR B O 1
ATOM 4896 N N . HIS B 1 97 ? -0.49 -34.562 12.836 1 40.16 97 HIS B N 1
ATOM 4897 C CA . HIS B 1 97 ? -0.963 -34.344 11.477 1 40.16 97 HIS B CA 1
ATOM 4898 C C . HIS B 1 97 ? -1.802 -33.062 11.398 1 40.16 97 HIS B C 1
ATOM 4900 O O . HIS B 1 97 ? -2.377 -32.625 12.406 1 40.16 97 HIS B O 1
ATOM 4906 N N . MET B 1 98 ? -1.929 -32.438 10.297 1 40.31 98 MET B N 1
ATOM 4907 C CA . MET B 1 98 ? -2.512 -31.125 9.992 1 40.31 98 MET B CA 1
ATOM 4908 C C . MET B 1 98 ? -3.844 -30.953 10.711 1 40.31 98 MET B C 1
ATOM 4910 O O . MET B 1 98 ? -4.113 -29.875 11.266 1 40.31 98 MET B O 1
ATOM 4914 N N . GLU B 1 99 ? -4.766 -31.859 10.438 1 39.81 99 GLU B N 1
ATOM 4915 C CA . GLU B 1 99 ? -6.164 -31.734 10.844 1 39.81 99 GLU B CA 1
ATOM 4916 C C . GLU B 1 99 ? -6.301 -31.766 12.359 1 39.81 99 GLU B C 1
ATOM 4918 O O . GLU B 1 99 ? -7.059 -30.984 12.938 1 39.81 99 GLU B O 1
ATOM 4923 N N . LYS B 1 100 ? -5.859 -32.812 12.961 1 40.78 100 LYS B N 1
ATOM 4924 C CA . LYS B 1 100 ? -5.918 -33.031 14.406 1 40.78 100 LYS B CA 1
ATOM 4925 C C . LYS B 1 100 ? -5.082 -31.984 15.148 1 40.78 100 LYS B C 1
ATOM 4927 O O . LYS B 1 100 ? -5.297 -31.75 16.344 1 40.78 100 LYS B O 1
ATOM 4932 N N . ALA B 1 101 ? -4.332 -31.359 14.539 1 42.44 101 ALA B N 1
ATOM 4933 C CA . ALA B 1 101 ? -3.289 -30.438 15.016 1 42.44 101 ALA B CA 1
ATOM 4934 C C . ALA B 1 101 ? -3.885 -29.109 15.445 1 42.44 101 ALA B C 1
ATOM 4936 O O . ALA B 1 101 ? -3.398 -28.484 16.391 1 42.44 101 ALA B O 1
ATOM 4937 N N . PHE B 1 102 ? -4.879 -28.75 14.703 1 44 102 PHE B N 1
ATOM 4938 C CA . PHE B 1 102 ? -5.453 -27.484 15.133 1 44 102 PHE B CA 1
ATOM 4939 C C . PHE B 1 102 ? -5.902 -27.547 16.594 1 44 102 PHE B C 1
ATOM 4941 O O . PHE B 1 102 ? -5.719 -26.594 17.344 1 44 102 PHE B O 1
ATOM 4948 N N . ALA B 1 103 ? -6.664 -28.719 16.938 1 40.84 103 ALA B N 1
ATOM 4949 C CA . ALA B 1 103 ? -7.297 -28.828 18.25 1 40.84 103 ALA B CA 1
ATOM 4950 C C . ALA B 1 103 ? -6.258 -29.078 19.344 1 40.84 103 ALA B C 1
ATOM 4952 O O . ALA B 1 103 ? -6.293 -28.453 20.406 1 40.84 103 ALA B O 1
ATOM 4953 N N . LEU B 1 104 ? -5.707 -30.234 19.219 1 42.59 104 LEU B N 1
ATOM 4954 C CA . LEU B 1 104 ? -4.906 -30.734 20.312 1 42.59 104 LEU B CA 1
ATOM 4955 C C . LEU B 1 104 ? -3.719 -29.828 20.594 1 42.59 104 LEU B C 1
ATOM 4957 O O . LEU B 1 104 ? -3.311 -29.656 21.75 1 42.59 104 LEU B O 1
ATOM 4961 N N . LYS B 1 105 ? -3.125 -29.266 19.609 1 45.5 105 LYS B N 1
ATOM 4962 C CA . LYS B 1 105 ? -1.858 -28.531 19.578 1 45.5 105 LYS B CA 1
ATOM 4963 C C . LYS B 1 105 ? -2.01 -27.125 20.141 1 45.5 105 LYS B C 1
ATOM 4965 O O . LYS B 1 105 ? -1.055 -26.562 20.688 1 45.5 105 LYS B O 1
ATOM 4970 N N . HIS B 1 106 ? -3.164 -26.719 20.172 1 49.53 106 HIS B N 1
ATOM 4971 C CA . HIS B 1 106 ? -3.375 -25.359 20.625 1 49.53 106 HIS B CA 1
ATOM 4972 C C . HIS B 1 106 ? -3.104 -25.203 22.109 1 49.53 106 HIS B C 1
ATOM 4974 O O . HIS B 1 106 ? -2.557 -24.203 22.562 1 49.53 106 HIS B O 1
ATOM 4980 N N . THR B 1 107 ? -3.355 -26.391 22.703 1 48.28 107 THR B N 1
ATOM 4981 C CA . THR B 1 107 ? -3.211 -26.203 24.141 1 48.28 107 THR B CA 1
ATOM 4982 C C . THR B 1 107 ? -1.743 -26.031 24.516 1 48.28 107 THR B C 1
ATOM 4984 O O . THR B 1 107 ? -1.409 -25.156 25.344 1 48.28 107 THR B O 1
ATOM 4987 N N . ALA B 1 108 ? -0.983 -26.922 23.984 1 49 108 ALA B N 1
ATOM 4988 C CA . ALA B 1 108 ? 0.424 -26.828 24.375 1 49 108 ALA B CA 1
ATOM 4989 C C . ALA B 1 108 ? 1.038 -25.516 23.891 1 49 108 ALA B C 1
ATOM 4991 O O . ALA B 1 108 ? 1.857 -24.922 24.578 1 49 108 ALA B O 1
ATOM 4992 N N . ILE B 1 109 ? 0.549 -25.094 22.812 1 55.53 109 ILE B N 1
ATOM 4993 C CA . ILE B 1 109 ? 1.058 -23.859 22.25 1 55.53 109 ILE B CA 1
ATOM 4994 C C . ILE B 1 109 ? 0.622 -22.672 23.109 1 55.53 109 ILE B C 1
ATOM 4996 O O . ILE B 1 109 ? 1.414 -21.766 23.375 1 55.53 109 ILE B O 1
ATOM 5000 N N . LEU B 1 110 ? -0.515 -22.891 23.516 1 58.56 110 LEU B N 1
ATOM 5001 C CA . LEU B 1 110 ? -1.048 -21.797 24.328 1 58.56 110 LEU B CA 1
ATOM 5002 C C . LEU B 1 110 ? -0.365 -21.75 25.688 1 58.56 110 LEU B C 1
ATOM 5004 O O . LEU B 1 110 ? -0.083 -20.672 26.203 1 58.56 110 LEU B O 1
ATOM 5008 N N . ASP B 1 111 ? -0.088 -22.969 26.141 1 56 111 ASP B N 1
ATOM 5009 C CA . ASP B 1 111 ? 0.606 -23 27.422 1 56 111 ASP B CA 1
ATOM 5010 C C . ASP B 1 111 ? 2.006 -22.406 27.297 1 56 111 ASP B C 1
ATOM 5012 O O . ASP B 1 111 ? 2.412 -21.594 28.141 1 56 111 ASP B O 1
ATOM 5016 N N . ALA B 1 112 ? 2.652 -22.75 26.281 1 54.59 112 ALA B N 1
ATOM 5017 C CA . ALA B 1 112 ? 4.008 -22.25 26.078 1 54.59 112 ALA B CA 1
ATOM 5018 C C . ALA B 1 112 ? 4.004 -20.75 25.797 1 54.59 112 ALA B C 1
ATOM 5020 O O . ALA B 1 112 ? 4.848 -20.016 26.312 1 54.59 112 ALA B O 1
ATOM 5021 N N . ALA B 1 113 ? 3.025 -20.406 25.016 1 58 113 ALA B N 1
ATOM 5022 C CA . ALA B 1 113 ? 2.904 -18.984 24.734 1 58 113 ALA B CA 1
ATOM 5023 C C . ALA B 1 113 ? 2.59 -18.188 25.984 1 58 113 ALA B C 1
ATOM 5025 O O . ALA B 1 113 ? 3.133 -17.094 26.203 1 58 113 ALA B O 1
ATOM 5026 N N . GLY B 1 114 ? 1.737 -18.812 26.734 1 58.38 114 GLY B N 1
ATOM 5027 C CA . GLY B 1 114 ? 1.421 -18.172 28 1 58.38 114 GLY B CA 1
ATOM 5028 C C . GLY B 1 114 ? 2.631 -18 28.906 1 58.38 114 GLY B C 1
ATOM 5029 O O . GLY B 1 114 ? 2.84 -16.938 29.469 1 58.38 114 GLY B O 1
ATOM 5030 N N . ASP B 1 115 ? 3.348 -19.016 28.938 1 57.84 115 ASP B N 1
ATOM 5031 C CA . ASP B 1 115 ? 4.543 -18.969 29.766 1 57.84 115 ASP B CA 1
ATOM 5032 C C . ASP B 1 115 ? 5.523 -17.906 29.25 1 57.84 115 ASP B C 1
ATOM 5034 O O . ASP B 1 115 ? 6.125 -17.172 30.031 1 57.84 115 ASP B O 1
ATOM 5038 N N . LEU B 1 116 ? 5.617 -17.891 28 1 58.31 116 LEU B N 1
ATOM 5039 C CA . LEU B 1 116 ? 6.543 -16.938 27.406 1 58.31 116 LEU B CA 1
ATOM 5040 C C . LEU B 1 116 ? 6.059 -15.508 27.594 1 58.31 116 LEU B C 1
ATOM 5042 O O . LEU B 1 116 ? 6.855 -14.617 27.891 1 58.31 116 LEU B O 1
ATOM 5046 N N . LEU B 1 117 ? 4.812 -15.391 27.438 1 58.5 117 LEU B N 1
ATOM 5047 C CA . LEU B 1 117 ? 4.246 -14.062 27.625 1 58.5 117 LEU B CA 1
ATOM 5048 C C . LEU B 1 117 ? 4.434 -13.594 29.062 1 58.5 117 LEU B C 1
ATOM 5050 O O . LEU B 1 117 ? 4.699 -12.414 29.312 1 58.5 117 LEU B O 1
ATOM 5054 N N . HIS B 1 118 ? 4.27 -14.516 29.844 1 57.59 118 HIS B N 1
ATOM 5055 C CA . HIS B 1 118 ? 4.441 -14.18 31.25 1 57.59 118 HIS B CA 1
ATOM 5056 C C . HIS B 1 118 ? 5.902 -13.883 31.578 1 57.59 118 HIS B C 1
ATOM 5058 O O . HIS B 1 118 ? 6.199 -13.18 32.531 1 57.59 118 HIS B O 1
ATOM 5064 N N . SER B 1 119 ? 6.703 -14.438 30.703 1 53.69 119 SER B N 1
ATOM 5065 C CA . SER B 1 119 ? 8.125 -14.266 31 1 53.69 119 SER B CA 1
ATOM 5066 C C . SER B 1 119 ? 8.625 -12.914 30.5 1 53.69 119 SER B C 1
ATOM 5068 O O . SER B 1 119 ? 9.836 -12.648 30.516 1 53.69 119 SER B O 1
ATOM 5070 N N . GLY B 1 120 ? 7.762 -12.039 30.156 1 53.66 120 GLY B N 1
ATOM 5071 C CA . GLY B 1 120 ? 8.203 -10.688 29.875 1 53.66 120 GLY B CA 1
ATOM 5072 C C . GLY B 1 120 ? 8.266 -10.383 28.391 1 53.66 120 GLY B C 1
ATOM 5073 O O . GLY B 1 120 ? 8.734 -9.312 27.984 1 53.66 120 GLY B O 1
ATOM 5074 N N . TYR B 1 121 ? 7.961 -11.398 27.609 1 51.06 121 TYR B N 1
ATOM 5075 C CA . TYR B 1 121 ? 8.047 -11.117 26.188 1 51.06 121 TYR B CA 1
ATOM 5076 C C . TYR B 1 121 ? 6.859 -10.273 25.734 1 51.06 121 TYR B C 1
ATOM 5078 O O . TYR B 1 121 ? 5.73 -10.766 25.672 1 51.06 121 TYR B O 1
ATOM 5086 N N . LYS B 1 122 ? 6.766 -9.078 26.094 1 52.78 122 LYS B N 1
ATOM 5087 C CA . LYS B 1 122 ? 5.547 -8.281 26 1 52.78 122 LYS B CA 1
ATOM 5088 C C . LYS B 1 122 ? 5.371 -7.723 24.594 1 52.78 122 LYS B C 1
ATOM 5090 O O . LYS B 1 122 ? 4.289 -7.254 24.234 1 52.78 122 LYS B O 1
ATOM 5095 N N . ASP B 1 123 ? 6.266 -7.73 23.781 1 49.41 123 ASP B N 1
ATOM 5096 C CA . ASP B 1 123 ? 5.941 -6.664 22.828 1 49.41 123 ASP B CA 1
ATOM 5097 C C . ASP B 1 123 ? 5.207 -7.215 21.609 1 49.41 123 ASP B C 1
ATOM 5099 O O . ASP B 1 123 ? 4.32 -6.555 21.062 1 49.41 123 ASP B O 1
ATOM 5103 N N . LEU B 1 124 ? 5.781 -8.102 20.656 1 52.66 124 LEU B N 1
ATOM 5104 C CA . LEU B 1 124 ? 5.129 -8.242 19.344 1 52.66 124 LEU B CA 1
ATOM 5105 C C . LEU B 1 124 ? 4.734 -9.695 19.094 1 52.66 124 LEU B C 1
ATOM 5107 O O . LEU B 1 124 ? 5.523 -10.609 19.344 1 52.66 124 LEU B O 1
ATOM 5111 N N . GLN B 1 125 ? 3.309 -10.016 19.203 1 48.41 125 GLN B N 1
ATOM 5112 C CA . GLN B 1 125 ? 2.863 -11.32 18.719 1 48.41 125 GLN B CA 1
ATOM 5113 C C . GLN B 1 125 ? 2.455 -11.242 17.25 1 48.41 125 GLN B C 1
ATOM 5115 O O . GLN B 1 125 ? 1.7 -10.344 16.844 1 48.41 125 GLN B O 1
ATOM 5120 N N . THR B 1 126 ? 3.254 -11.82 16.297 1 50.5 126 THR B N 1
ATOM 5121 C CA . THR B 1 126 ? 2.883 -11.844 14.891 1 50.5 126 THR B CA 1
ATOM 5122 C C . THR B 1 126 ? 2.135 -13.133 14.555 1 50.5 126 THR B C 1
ATOM 5124 O O . THR B 1 126 ? 2.406 -14.188 15.133 1 50.5 126 THR B O 1
ATOM 5127 N N . ALA B 1 127 ? 0.731 -13.102 14.312 1 49.88 127 ALA B N 1
ATOM 5128 C CA . ALA B 1 127 ? 0.03 -14.297 13.859 1 49.88 127 ALA B CA 1
ATOM 5129 C C . ALA B 1 127 ? -0.152 -14.289 12.344 1 49.88 127 ALA B C 1
ATOM 5131 O O . ALA B 1 127 ? -0.28 -13.219 11.734 1 49.88 127 ALA B O 1
ATOM 5132 N N . SER B 1 128 ? 0.336 -15.352 11.703 1 47.72 128 SER B N 1
ATOM 5133 C CA . SER B 1 128 ? 0.094 -15.531 10.273 1 47.72 128 SER B CA 1
ATOM 5134 C C . SER B 1 128 ? -1.344 -15.961 10.008 1 47.72 128 SER B C 1
ATOM 5136 O O . SER B 1 128 ? -1.876 -16.828 10.695 1 47.72 128 SER B O 1
ATOM 5138 N N . TYR B 1 129 ? -2.287 -15.125 9.594 1 49.59 129 TYR B N 1
ATOM 5139 C CA . TYR B 1 129 ? -3.641 -15.547 9.258 1 49.59 129 TYR B CA 1
ATOM 5140 C C . TYR B 1 129 ? -3.912 -15.359 7.77 1 49.59 129 TYR B C 1
ATOM 5142 O O . TYR B 1 129 ? -3.359 -14.453 7.141 1 49.59 129 TYR B O 1
ATOM 5150 N N . ALA B 1 130 ? -4.535 -16.297 7.078 1 49.59 130 ALA B N 1
ATOM 5151 C CA . ALA B 1 130 ? -4.793 -16.406 5.641 1 49.59 130 ALA B CA 1
ATOM 5152 C C . ALA B 1 130 ? -5.844 -15.383 5.203 1 49.59 130 ALA B C 1
ATOM 5154 O O . ALA B 1 130 ? -5.848 -14.945 4.051 1 49.59 130 ALA B O 1
ATOM 5155 N N . ALA B 1 131 ? -6.879 -15.07 5.941 1 52.66 131 ALA B N 1
ATOM 5156 C CA . ALA B 1 131 ? -7.93 -14.312 5.27 1 52.66 131 ALA B CA 1
ATOM 5157 C C . ALA B 1 131 ? -8.484 -13.219 6.18 1 52.66 131 ALA B C 1
ATOM 5159 O O . ALA B 1 131 ? -8.852 -13.484 7.328 1 52.66 131 ALA B O 1
ATOM 5160 N N . PHE B 1 132 ? -8.391 -11.945 5.609 1 62.12 132 PHE B N 1
ATOM 5161 C CA . PHE B 1 132 ? -8.93 -10.859 6.41 1 62.12 132 PHE B CA 1
ATOM 5162 C C . PHE B 1 132 ? -9.93 -10.039 5.602 1 62.12 132 PHE B C 1
ATOM 5164 O O . PHE B 1 132 ? -9.703 -9.758 4.426 1 62.12 132 PHE B O 1
ATOM 5171 N N . PRO B 1 133 ? -11.094 -9.75 6.219 1 60.44 133 PRO B N 1
ATOM 5172 C CA . PRO B 1 133 ? -12.125 -8.992 5.512 1 60.44 133 PRO B CA 1
ATOM 5173 C C . PRO B 1 133 ? -11.609 -7.668 4.953 1 60.44 133 PRO B C 1
ATOM 5175 O O . PRO B 1 133 ? -12.047 -7.23 3.887 1 60.44 133 PRO B O 1
ATOM 5178 N N . ASP B 1 134 ? -10.727 -7.02 5.586 1 73.75 134 ASP B N 1
ATOM 5179 C CA . ASP B 1 134 ? -10.258 -5.707 5.145 1 73.75 134 ASP B CA 1
ATOM 5180 C C . ASP B 1 134 ? -9.273 -5.836 3.988 1 73.75 134 ASP B C 1
ATOM 5182 O O . ASP B 1 134 ? -8.766 -4.832 3.48 1 73.75 134 ASP B O 1
ATOM 5186 N N . ALA B 1 135 ? -9.039 -7.086 3.611 1 76.25 135 ALA B N 1
ATOM 5187 C CA . ALA B 1 135 ? -8.227 -7.332 2.424 1 76.25 135 ALA B CA 1
ATOM 5188 C C . ALA B 1 135 ? -9.078 -7.848 1.27 1 76.25 135 ALA B C 1
ATOM 5190 O O . ALA B 1 135 ? -8.57 -8.492 0.349 1 76.25 135 ALA B O 1
ATOM 5191 N N . SER B 1 136 ? -10.344 -7.527 1.381 1 78.81 136 SER B N 1
ATOM 5192 C CA . SER B 1 136 ? -11.258 -8.109 0.403 1 78.81 136 SER B CA 1
ATOM 5193 C C . SER B 1 136 ? -12.07 -7.039 -0.305 1 78.81 136 SER B C 1
ATOM 5195 O O . SER B 1 136 ? -11.906 -5.848 -0.035 1 78.81 136 SER B O 1
ATOM 5197 N N . ALA B 1 137 ? -12.75 -7.406 -1.353 1 83.19 137 ALA B N 1
ATOM 5198 C CA . ALA B 1 137 ? -13.773 -6.676 -2.1 1 83.19 137 ALA B CA 1
ATOM 5199 C C . ALA B 1 137 ? -14.93 -7.594 -2.482 1 83.19 137 ALA B C 1
ATOM 5201 O O . ALA B 1 137 ? -14.82 -8.82 -2.387 1 83.19 137 ALA B O 1
ATOM 5202 N N . ALA B 1 138 ? -15.977 -6.984 -2.883 1 83.12 138 ALA B N 1
ATOM 5203 C CA . ALA B 1 138 ? -17.188 -7.746 -3.168 1 83.12 138 ALA B CA 1
ATOM 5204 C C . ALA B 1 138 ? -16.938 -8.797 -4.242 1 83.12 138 ALA B C 1
ATOM 5206 O O . ALA B 1 138 ? -17.531 -9.875 -4.219 1 83.12 138 ALA B O 1
ATOM 5207 N N . TYR B 1 139 ? -16.047 -8.531 -5.094 1 87.44 139 TYR B N 1
ATOM 5208 C CA . TYR B 1 139 ? -15.812 -9.43 -6.223 1 87.44 139 TYR B CA 1
ATOM 5209 C C . TYR B 1 139 ? -14.648 -10.367 -5.945 1 87.44 139 TYR B C 1
ATOM 5211 O O . TYR B 1 139 ? -14.227 -11.117 -6.824 1 87.44 139 TYR B O 1
ATOM 5219 N N . ILE B 1 140 ? -14.125 -10.359 -4.777 1 85.5 140 ILE B N 1
ATOM 5220 C CA . ILE B 1 140 ? -13.008 -11.203 -4.387 1 85.5 140 ILE B CA 1
ATOM 5221 C C . ILE B 1 140 ? -13.516 -12.414 -3.609 1 85.5 140 ILE B C 1
ATOM 5223 O O . ILE B 1 140 ? -14.391 -12.281 -2.752 1 85.5 140 ILE B O 1
ATOM 5227 N N . ASN B 1 141 ? -12.938 -13.555 -3.979 1 78.06 141 ASN B N 1
ATOM 5228 C CA . ASN B 1 141 ? -13.203 -14.766 -3.217 1 78.06 141 ASN B CA 1
ATOM 5229 C C . ASN B 1 141 ? -12.07 -15.078 -2.242 1 78.06 141 ASN B C 1
ATOM 5231 O O . ASN B 1 141 ? -10.992 -15.508 -2.654 1 78.06 141 ASN B O 1
ATOM 5235 N N . ASN B 1 142 ? -12.227 -14.789 -0.995 1 69 142 ASN B N 1
ATOM 5236 C CA . ASN B 1 142 ? -11.125 -15 -0.061 1 69 142 ASN B CA 1
ATOM 5237 C C . ASN B 1 142 ? -11.531 -15.938 1.072 1 69 142 ASN B C 1
ATOM 5239 O O . ASN B 1 142 ? -10.852 -16 2.102 1 69 142 ASN B O 1
ATOM 5243 N N . HIS B 1 143 ? -12.594 -16.641 0.878 1 65.94 143 HIS B N 1
ATOM 5244 C CA . HIS B 1 143 ? -12.953 -17.609 1.906 1 65.94 143 HIS B CA 1
ATOM 5245 C C . HIS B 1 143 ? -12.266 -18.953 1.666 1 65.94 143 HIS B C 1
ATOM 5247 O O . HIS B 1 143 ? -12.227 -19.438 0.535 1 65.94 143 HIS B O 1
ATOM 5253 N N . LEU B 1 144 ? -11.719 -19.422 2.707 1 62.16 144 LEU B N 1
ATOM 5254 C CA . LEU B 1 144 ? -10.953 -20.656 2.648 1 62.16 144 LEU B CA 1
ATOM 5255 C C . LEU B 1 144 ? -11.758 -21.766 1.982 1 62.16 144 LEU B C 1
ATOM 5257 O O . LEU B 1 144 ? -11.203 -22.609 1.282 1 62.16 144 LEU B O 1
ATOM 5261 N N . LEU B 1 145 ? -13.07 -21.641 2.125 1 62.47 145 LEU B N 1
ATOM 5262 C CA . LEU B 1 145 ? -13.898 -22.75 1.643 1 62.47 145 LEU B CA 1
ATOM 5263 C C . LEU B 1 145 ? -14.273 -22.531 0.179 1 62.47 145 LEU B C 1
ATOM 5265 O O . LEU B 1 145 ? -14.742 -23.469 -0.482 1 62.47 145 LEU B O 1
ATOM 5269 N N . THR B 1 146 ? -14.086 -21.344 -0.312 1 60.62 146 THR B N 1
ATOM 5270 C CA . THR B 1 146 ? -14.461 -21.047 -1.688 1 60.62 146 THR B CA 1
ATOM 5271 C C . THR B 1 146 ? -13.234 -20.703 -2.527 1 60.62 146 THR B C 1
ATOM 5273 O O . THR B 1 146 ? -13.352 -20.078 -3.588 1 60.62 146 THR B O 1
ATOM 5276 N N . MET B 1 147 ? -12.164 -21.078 -2.127 1 64.75 147 MET B N 1
ATOM 5277 C CA . MET B 1 147 ? -10.93 -20.562 -2.717 1 64.75 147 MET B CA 1
ATOM 5278 C C . MET B 1 147 ? -10.586 -21.312 -4 1 64.75 147 MET B C 1
ATOM 5280 O O . MET B 1 147 ? -9.453 -21.75 -4.184 1 64.75 147 MET B O 1
ATOM 5284 N N . LYS B 1 148 ? -11.555 -21.531 -4.797 1 72.12 148 LYS B N 1
ATOM 5285 C CA . LYS B 1 148 ? -11.266 -22.125 -6.098 1 72.12 148 LYS B CA 1
ATOM 5286 C C . LYS B 1 148 ? -11.078 -21.047 -7.164 1 72.12 148 LYS B C 1
ATOM 5288 O O . LYS B 1 148 ? -10.305 -21.234 -8.109 1 72.12 148 LYS B O 1
ATOM 5293 N N . ASN B 1 149 ? -11.82 -19.984 -6.938 1 79.38 149 ASN B N 1
ATOM 5294 C CA . ASN B 1 149 ? -11.695 -18.844 -7.836 1 79.38 149 ASN B CA 1
ATOM 5295 C C . ASN B 1 149 ? -11.297 -17.578 -7.082 1 79.38 149 ASN B C 1
ATOM 5297 O O . ASN B 1 149 ? -11.906 -17.25 -6.066 1 79.38 149 ASN B O 1
ATOM 5301 N N . PRO B 1 150 ? -10.352 -16.922 -7.645 1 82.31 150 PRO B N 1
ATOM 5302 C CA . PRO B 1 150 ? -9.906 -15.734 -6.902 1 82.31 150 PRO B CA 1
ATOM 5303 C C . PRO B 1 150 ? -10.945 -14.609 -6.902 1 82.31 150 PRO B C 1
ATOM 5305 O O . PRO B 1 150 ? -11.008 -13.828 -5.949 1 82.31 150 PRO B O 1
ATOM 5308 N N . THR B 1 151 ? -11.727 -14.531 -7.992 1 87.5 151 THR B N 1
ATOM 5309 C CA . THR B 1 151 ? -12.742 -13.484 -8.109 1 87.5 151 THR B CA 1
ATOM 5310 C C . THR B 1 151 ? -14.062 -14.07 -8.602 1 87.5 151 THR B C 1
ATOM 5312 O O . THR B 1 151 ? -14.133 -15.25 -8.953 1 87.5 151 THR B O 1
ATOM 5315 N N . THR B 1 152 ? -14.992 -13.273 -8.656 1 88.25 152 THR B N 1
ATOM 5316 C CA . THR B 1 152 ? -16.297 -13.734 -9.094 1 88.25 152 THR B CA 1
ATOM 5317 C C . THR B 1 152 ? -16.484 -13.5 -10.594 1 88.25 152 THR B C 1
ATOM 5319 O O . THR B 1 152 ? -17.547 -13.758 -11.141 1 88.25 152 THR B O 1
ATOM 5322 N N . LEU B 1 153 ? -15.367 -13.008 -11.102 1 89.25 153 LEU B N 1
ATOM 5323 C CA . LEU B 1 153 ? -15.43 -12.797 -12.547 1 89.25 153 LEU B CA 1
ATOM 5324 C C . LEU B 1 153 ? -15.734 -14.102 -13.273 1 89.25 153 LEU B C 1
ATOM 5326 O O . LEU B 1 153 ? -15.094 -15.125 -13.008 1 89.25 153 LEU B O 1
ATOM 5330 N N . GLY B 1 154 ? -16.656 -14.273 -14.047 1 87.12 154 GLY B N 1
ATOM 5331 C CA . GLY B 1 154 ? -17 -15.438 -14.844 1 87.12 154 GLY B CA 1
ATOM 5332 C C . GLY B 1 154 ? -17.891 -16.422 -14.109 1 87.12 154 GLY B C 1
ATOM 5333 O O . GLY B 1 154 ? -18.266 -17.469 -14.664 1 87.12 154 GLY B O 1
ATOM 5334 N N . LEU B 1 155 ? -18.141 -16.156 -12.875 1 90.19 155 LEU B N 1
ATOM 5335 C CA . LEU B 1 155 ? -18.969 -17.062 -12.109 1 90.19 155 LEU B CA 1
ATOM 5336 C C . LEU B 1 155 ? -20.453 -16.812 -12.375 1 90.19 155 LEU B C 1
ATOM 5338 O O . LEU B 1 155 ? -20.859 -15.664 -12.594 1 90.19 155 LEU B O 1
ATOM 5342 N N . SER B 1 156 ? -21.219 -17.875 -12.25 1 92.5 156 SER B N 1
ATOM 5343 C CA . SER B 1 156 ? -22.656 -17.781 -12.422 1 92.5 156 SER B CA 1
ATOM 5344 C C . SER B 1 156 ? -23.328 -17.188 -11.18 1 92.5 156 SER B C 1
ATOM 5346 O O . SER B 1 156 ? -22.719 -17.141 -10.109 1 92.5 156 SER B O 1
ATOM 5348 N N . PHE B 1 157 ? -24.547 -16.734 -11.375 1 93.94 157 PHE B N 1
ATOM 5349 C CA . PHE B 1 157 ? -25.328 -16.188 -10.281 1 93.94 157 PHE B CA 1
ATOM 5350 C C . PHE B 1 157 ? -25.469 -17.188 -9.156 1 93.94 157 PHE B C 1
ATOM 5352 O O . PHE B 1 157 ? -25.281 -16.859 -7.98 1 93.94 157 PHE B O 1
ATOM 5359 N N . ILE B 1 158 ? -25.734 -18.406 -9.5 1 92.75 158 ILE B N 1
ATOM 5360 C CA . ILE B 1 158 ? -26.016 -19.438 -8.516 1 92.75 158 ILE B CA 1
ATOM 5361 C C . ILE B 1 158 ? -24.75 -19.75 -7.715 1 92.75 158 ILE B C 1
ATOM 5363 O O . ILE B 1 158 ? -24.797 -19.891 -6.492 1 92.75 158 ILE B O 1
ATOM 5367 N N . GLN B 1 159 ? -23.672 -19.828 -8.406 1 90.75 159 GLN B N 1
ATOM 5368 C CA . GLN B 1 159 ? -22.422 -20.109 -7.715 1 90.75 159 GLN B CA 1
ATOM 5369 C C . GLN B 1 159 ? -22.047 -18.969 -6.773 1 90.75 159 GLN B C 1
ATOM 5371 O O . GLN B 1 159 ? -21.609 -19.219 -5.645 1 90.75 159 GLN B O 1
ATOM 5376 N N . ARG B 1 160 ? -22.203 -17.781 -7.27 1 92.12 160 ARG B N 1
ATOM 5377 C CA . ARG B 1 160 ? -21.891 -16.625 -6.426 1 92.12 160 ARG B CA 1
ATOM 5378 C C . ARG B 1 160 ? -22.797 -16.594 -5.199 1 92.12 160 ARG B C 1
ATOM 5380 O O . ARG B 1 160 ? -22.344 -16.281 -4.098 1 92.12 160 ARG B O 1
ATOM 5387 N N . PHE B 1 161 ? -24.047 -16.859 -5.434 1 91.38 161 PHE B N 1
ATOM 5388 C CA . PHE B 1 161 ? -25.016 -16.859 -4.34 1 91.38 161 PHE B CA 1
ATOM 5389 C C . PHE B 1 161 ? -24.641 -17.922 -3.305 1 91.38 161 PHE B C 1
ATOM 5391 O O . PHE B 1 161 ? -24.656 -17.656 -2.102 1 91.38 161 PHE B O 1
ATOM 5398 N N . TYR B 1 162 ? -24.359 -19.062 -3.791 1 88.19 162 TYR B N 1
ATOM 5399 C CA . TYR B 1 162 ? -23.953 -20.156 -2.916 1 88.19 162 TYR B CA 1
ATOM 5400 C C . TYR B 1 162 ? -22.719 -19.781 -2.111 1 88.19 162 TYR B C 1
ATOM 5402 O O . TYR B 1 162 ? -22.656 -20 -0.898 1 88.19 162 TYR B O 1
ATOM 5410 N N . ASP B 1 163 ? -21.719 -19.219 -2.771 1 85.69 163 ASP B N 1
ATOM 5411 C CA . ASP B 1 163 ? -20.453 -18.859 -2.137 1 85.69 163 ASP B CA 1
ATOM 5412 C C . ASP B 1 163 ? -20.656 -17.75 -1.101 1 85.69 163 ASP B C 1
ATOM 5414 O O . ASP B 1 163 ? -20 -17.734 -0.062 1 85.69 163 ASP B O 1
ATOM 5418 N N . MET B 1 164 ? -21.516 -16.844 -1.397 1 86.19 164 MET B N 1
ATOM 5419 C CA . MET B 1 164 ? -21.688 -15.672 -0.544 1 86.19 164 MET B CA 1
ATOM 5420 C C . MET B 1 164 ? -22.516 -16.016 0.69 1 86.19 164 MET B C 1
ATOM 5422 O O . MET B 1 164 ? -22.219 -15.531 1.789 1 86.19 164 MET B O 1
ATOM 5426 N N . PHE B 1 165 ? -23.516 -16.891 0.547 1 86.56 165 PHE B N 1
ATOM 5427 C CA . PHE B 1 165 ? -24.469 -17.016 1.65 1 86.56 165 PHE B CA 1
ATOM 5428 C C . PHE B 1 165 ? -24.406 -18.422 2.248 1 86.56 165 PHE B C 1
ATOM 5430 O O . PHE B 1 165 ? -24.578 -18.594 3.455 1 86.56 165 PHE B O 1
ATOM 5437 N N . VAL B 1 166 ? -24.172 -19.391 1.477 1 85.75 166 VAL B N 1
ATOM 5438 C CA . VAL B 1 166 ? -24.281 -20.766 1.958 1 85.75 166 VAL B CA 1
ATOM 5439 C C . VAL B 1 166 ? -22.953 -21.219 2.549 1 85.75 166 VAL B C 1
ATOM 5441 O O . VAL B 1 166 ? -22.906 -21.781 3.645 1 85.75 166 VAL B O 1
ATOM 5444 N N . VAL B 1 167 ? -21.891 -20.984 1.831 1 82.38 167 VAL B N 1
ATOM 5445 C CA . VAL B 1 167 ? -20.578 -21.469 2.215 1 82.38 167 VAL B CA 1
ATOM 5446 C C . VAL B 1 167 ? -20.188 -20.906 3.574 1 82.38 167 VAL B C 1
ATOM 5448 O O . VAL B 1 167 ? -19.766 -21.641 4.469 1 82.38 167 VAL B O 1
ATOM 5451 N N . PRO B 1 168 ? -20.328 -19.594 3.773 1 77.69 168 PRO B N 1
ATOM 5452 C CA . PRO B 1 168 ? -19.922 -19.078 5.082 1 77.69 168 PRO B CA 1
ATOM 5453 C C . PRO B 1 168 ? -20.734 -19.672 6.23 1 77.69 168 PRO B C 1
ATOM 5455 O O . PRO B 1 168 ? -20.203 -19.906 7.316 1 77.69 168 PRO B O 1
ATOM 5458 N N . ILE B 1 169 ? -21.984 -19.875 6.016 1 80.81 169 ILE B N 1
ATOM 5459 C CA . ILE B 1 169 ? -22.828 -20.438 7.062 1 80.81 169 ILE B CA 1
ATOM 5460 C C . ILE B 1 169 ? -22.391 -21.875 7.363 1 80.81 169 ILE B C 1
ATOM 5462 O O . ILE B 1 169 ? -22.266 -22.25 8.531 1 80.81 169 ILE B O 1
ATOM 5466 N N . THR B 1 170 ? -22.188 -22.609 6.332 1 81.88 170 THR B N 1
ATOM 5467 C CA . THR B 1 170 ? -21.719 -23.984 6.5 1 81.88 170 THR B CA 1
ATOM 5468 C C . THR B 1 170 ? -20.344 -24 7.164 1 81.88 170 THR B C 1
ATOM 5470 O O . THR B 1 170 ? -20.078 -24.844 8.016 1 81.88 170 THR B O 1
ATOM 5473 N N . GLY B 1 171 ? -19.484 -23.125 6.73 1 76.25 171 GLY B N 1
ATOM 5474 C CA . GLY B 1 171 ? -18.172 -23.016 7.344 1 76.25 171 GLY B CA 1
ATOM 5475 C C . GLY B 1 171 ? -18.234 -22.672 8.82 1 76.25 171 GLY B C 1
ATOM 5476 O O . GLY B 1 171 ? -17.5 -23.25 9.625 1 76.25 171 GLY B O 1
ATOM 5477 N N . TYR B 1 172 ? -19.109 -21.781 9.164 1 75.75 172 TYR B N 1
ATOM 5478 C CA . TYR B 1 172 ? -19.281 -21.375 10.562 1 75.75 172 TYR B CA 1
ATOM 5479 C C . TYR B 1 172 ? -19.734 -22.547 11.414 1 75.75 172 TYR B C 1
ATOM 5481 O O . TYR B 1 172 ? -19.219 -22.766 12.516 1 75.75 172 TYR B O 1
ATOM 5489 N N . ILE B 1 173 ? -20.641 -23.281 10.883 1 80.94 173 ILE B N 1
ATOM 5490 C CA . ILE B 1 173 ? -21.172 -24.422 11.625 1 80.94 173 ILE B CA 1
ATOM 5491 C C . ILE B 1 173 ? -20.078 -25.453 11.82 1 80.94 173 ILE B C 1
ATOM 5493 O O . ILE B 1 173 ? -19.953 -26.031 12.906 1 80.94 173 ILE B O 1
ATOM 5497 N N . ARG B 1 174 ? -19.25 -25.594 10.883 1 76.56 174 ARG B N 1
ATOM 5498 C CA . ARG B 1 174 ? -18.172 -26.578 10.93 1 76.56 174 ARG B CA 1
ATOM 5499 C C . ARG B 1 174 ? -17.047 -26.109 11.852 1 76.56 174 ARG B C 1
ATOM 5501 O O . ARG B 1 174 ? -16.422 -26.938 12.531 1 76.56 174 ARG B O 1
ATOM 5508 N N . MET B 1 175 ? -16.828 -24.875 11.898 1 74.94 175 MET B N 1
ATOM 5509 C CA . MET B 1 175 ? -15.656 -24.359 12.617 1 74.94 175 MET B CA 1
ATOM 5510 C C . MET B 1 175 ? -16.016 -24 14.055 1 74.94 175 MET B C 1
ATOM 5512 O O . MET B 1 175 ? -15.133 -23.891 14.906 1 74.94 175 MET B O 1
ATOM 5516 N N . LYS B 1 176 ? -17.297 -23.781 14.336 1 76.69 176 LYS B N 1
ATOM 5517 C CA . LYS B 1 176 ? -17.719 -23.312 15.648 1 76.69 176 LYS B CA 1
ATOM 5518 C C . LYS B 1 176 ? -17.219 -24.234 16.75 1 76.69 176 LYS B C 1
ATOM 5520 O O . LYS B 1 176 ? -16.656 -23.766 17.75 1 76.69 176 LYS B O 1
ATOM 5525 N N . PRO B 1 177 ? -17.344 -25.547 16.578 1 75.31 177 PRO B N 1
ATOM 5526 C CA . PRO B 1 177 ? -16.844 -26.406 17.656 1 75.31 177 PRO B CA 1
ATOM 5527 C C . PRO B 1 177 ? -15.336 -26.25 17.891 1 75.31 177 PRO B C 1
ATOM 5529 O O . PRO B 1 177 ? -14.883 -26.266 19.031 1 75.31 177 PRO B O 1
ATOM 5532 N N . VAL B 1 178 ? -14.656 -26.109 16.828 1 71.81 178 VAL B N 1
ATOM 5533 C CA . VAL B 1 178 ? -13.211 -25.938 16.938 1 71.81 178 VAL B CA 1
ATOM 5534 C C . VAL B 1 178 ? -12.906 -24.578 17.578 1 71.81 178 VAL B C 1
ATOM 5536 O O . VAL B 1 178 ? -12.039 -24.484 18.453 1 71.81 178 VAL B O 1
ATOM 5539 N N . GLY B 1 179 ? -13.617 -23.578 17.141 1 71.5 179 GLY B N 1
ATOM 5540 C CA . GLY B 1 179 ? -13.438 -22.25 17.703 1 71.5 179 GLY B CA 1
ATOM 5541 C C . GLY B 1 179 ? -13.773 -22.188 19.188 1 71.5 179 GLY B C 1
ATOM 5542 O O . GLY B 1 179 ? -13.047 -21.562 19.969 1 71.5 179 GLY B O 1
ATOM 5543 N N . ASP B 1 180 ? -14.836 -22.828 19.531 1 74.5 180 ASP B N 1
ATOM 5544 C CA . ASP B 1 180 ? -15.234 -22.875 20.938 1 74.5 180 ASP B CA 1
ATOM 5545 C C . ASP B 1 180 ? -14.18 -23.578 21.781 1 74.5 180 ASP B C 1
ATOM 5547 O O . ASP B 1 180 ? -13.898 -23.156 22.922 1 74.5 180 ASP B O 1
ATOM 5551 N N . TRP B 1 181 ? -13.719 -24.562 21.219 1 71.94 181 TRP B N 1
ATOM 5552 C CA . TRP B 1 181 ? -12.664 -25.281 21.906 1 71.94 181 TRP B CA 1
ATOM 5553 C C . TRP B 1 181 ? -11.43 -24.406 22.109 1 71.94 181 TRP B C 1
ATOM 5555 O O . TRP B 1 181 ? -10.859 -24.359 23.203 1 71.94 181 TRP B O 1
ATOM 5565 N N . VAL B 1 182 ? -11 -23.703 21.109 1 70.25 182 VAL B N 1
ATOM 5566 C CA . VAL B 1 182 ? -9.844 -22.812 21.188 1 70.25 182 VAL B CA 1
ATOM 5567 C C . VAL B 1 182 ? -10.086 -21.719 22.234 1 70.25 182 VAL B C 1
ATOM 5569 O O . VAL B 1 182 ? -9.203 -21.422 23.031 1 70.25 182 VAL B O 1
ATOM 5572 N N . ASN B 1 183 ? -11.289 -21.172 22.234 1 72 183 ASN B N 1
ATOM 5573 C CA . ASN B 1 183 ? -11.617 -20.125 23.203 1 72 183 ASN B CA 1
ATOM 5574 C C . ASN B 1 183 ? -11.586 -20.656 24.625 1 72 183 ASN B C 1
ATOM 5576 O O . ASN B 1 183 ? -11.148 -19.953 25.547 1 72 183 ASN B O 1
ATOM 5580 N N . LYS B 1 184 ? -12.055 -21.828 24.781 1 72.81 184 LYS B N 1
ATOM 5581 C CA . LYS B 1 184 ? -12.023 -22.453 26.094 1 72.81 184 LYS B CA 1
ATOM 5582 C C . LYS B 1 184 ? -10.586 -22.656 26.578 1 72.81 184 LYS B C 1
ATOM 5584 O O . LYS B 1 184 ? -10.281 -22.391 27.75 1 72.81 184 LYS B O 1
ATOM 5589 N N . MET B 1 185 ? -9.789 -23.062 25.672 1 68.25 185 MET B N 1
ATOM 5590 C CA . MET B 1 185 ? -8.383 -23.281 26.016 1 68.25 185 MET B CA 1
ATOM 5591 C C . MET B 1 185 ? -7.699 -21.969 26.359 1 68.25 185 MET B C 1
ATOM 5593 O O . MET B 1 185 ? -6.867 -21.906 27.266 1 68.25 185 MET B O 1
ATOM 5597 N N . ARG B 1 186 ? -7.98 -20.922 25.594 1 69.88 186 ARG B N 1
ATOM 5598 C CA . ARG B 1 186 ? -7.441 -19.594 25.844 1 69.88 186 ARG B CA 1
ATOM 5599 C C . ARG B 1 186 ? -7.867 -19.078 27.219 1 69.88 186 ARG B C 1
ATOM 5601 O O . ARG B 1 186 ? -7.062 -18.5 27.953 1 69.88 186 ARG B O 1
ATOM 5608 N N . HIS B 1 187 ? -9.07 -19.312 27.578 1 70.25 187 HIS B N 1
ATOM 5609 C CA . HIS B 1 187 ? -9.586 -18.906 28.891 1 70.25 187 HIS B CA 1
ATOM 5610 C C . HIS B 1 187 ? -8.859 -19.641 30.016 1 70.25 187 HIS B C 1
ATOM 5612 O O . HIS B 1 187 ? -8.508 -19.047 31.031 1 70.25 187 HIS B O 1
ATOM 5618 N N . LEU B 1 188 ? -8.664 -20.828 29.75 1 69 188 LEU B N 1
ATOM 5619 C CA . LEU B 1 188 ? -8.016 -21.656 30.766 1 69 188 LEU B CA 1
ATOM 5620 C C . LEU B 1 188 ? -6.566 -21.219 30.969 1 69 188 LEU B C 1
ATOM 5622 O O . LEU B 1 188 ? -6.027 -21.344 32.062 1 69 188 LEU B O 1
ATOM 5626 N N . SER B 1 189 ? -6.066 -20.703 29.828 1 62.44 189 SER B N 1
ATOM 5627 C CA . SER B 1 189 ? -4.676 -20.266 29.891 1 62.44 189 SER B CA 1
ATOM 5628 C C . SER B 1 189 ? -4.582 -18.844 30.438 1 62.44 189 SER B C 1
ATOM 5630 O O . SER B 1 189 ? -3.484 -18.281 30.547 1 62.44 189 SER B O 1
ATOM 5632 N N . GLY B 1 190 ? -5.738 -18.109 30.641 1 62.22 190 GLY B N 1
ATOM 5633 C CA . GLY B 1 190 ? -5.738 -16.797 31.234 1 62.22 190 GLY B CA 1
ATOM 5634 C C . GLY B 1 190 ? -5.773 -15.672 30.219 1 62.22 190 GLY B C 1
ATOM 5635 O O . GLY B 1 190 ? -5.551 -14.508 30.562 1 62.22 190 GLY B O 1
ATOM 5636 N N . CYS B 1 191 ? -5.875 -16.047 28.953 1 61.56 191 CYS B N 1
ATOM 5637 C CA . CYS B 1 191 ? -5.926 -15.023 27.922 1 61.56 191 CYS B CA 1
ATOM 5638 C C . CYS B 1 191 ? -7.289 -14.336 27.906 1 61.56 191 CYS B C 1
ATOM 5640 O O . CYS B 1 191 ? -8.305 -14.969 28.172 1 61.56 191 CYS B O 1
ATOM 5642 N N . ASN B 1 192 ? -7.281 -12.992 27.938 1 59.34 192 ASN B N 1
ATOM 5643 C CA . ASN B 1 192 ? -8.539 -12.266 27.766 1 59.34 192 ASN B CA 1
ATOM 5644 C C . ASN B 1 192 ? -9.148 -12.531 26.391 1 59.34 192 ASN B C 1
ATOM 5646 O O . ASN B 1 192 ? -8.578 -12.148 25.375 1 59.34 192 ASN B O 1
ATOM 5650 N N . VAL B 1 193 ? -10.031 -13.539 26.375 1 59.47 193 VAL B N 1
ATOM 5651 C CA . VAL B 1 193 ? -10.648 -13.938 25.109 1 59.47 193 VAL B CA 1
ATOM 5652 C C . VAL B 1 193 ? -11.852 -13.047 24.812 1 59.47 193 VAL B C 1
ATOM 5654 O O . VAL B 1 193 ? -12.969 -13.328 25.266 1 59.47 193 VAL B O 1
ATOM 5657 N N . THR B 1 194 ? -11.719 -11.773 24.578 1 59.16 194 THR B N 1
ATOM 5658 C CA . THR B 1 194 ? -12.875 -10.945 24.266 1 59.16 194 THR B CA 1
ATOM 5659 C C . THR B 1 194 ? -13.383 -11.234 22.859 1 59.16 194 THR B C 1
ATOM 5661 O O . THR B 1 194 ? -14.594 -11.172 22.594 1 59.16 194 THR B O 1
ATOM 5664 N N . ASN B 1 195 ? -12.5 -11.547 21.984 1 60.31 195 ASN B N 1
ATOM 5665 C CA . ASN B 1 195 ? -12.898 -11.859 20.609 1 60.31 195 ASN B CA 1
ATOM 5666 C C . ASN B 1 195 ? -12.586 -13.305 20.25 1 60.31 195 ASN B C 1
ATOM 5668 O O . ASN B 1 195 ? -11.484 -13.789 20.516 1 60.31 195 ASN B O 1
ATOM 5672 N N . HIS B 1 196 ? -13.641 -13.883 19.891 1 62.38 196 HIS B N 1
ATOM 5673 C CA . HIS B 1 196 ? -13.461 -15.273 19.5 1 62.38 196 HIS B CA 1
ATOM 5674 C C . HIS B 1 196 ? -12.719 -15.383 18.172 1 62.38 196 HIS B C 1
ATOM 5676 O O . HIS B 1 196 ? -12.883 -14.523 17.297 1 62.38 196 HIS B O 1
ATOM 5682 N N . GLU B 1 197 ? -11.734 -16.234 18.078 1 59.12 197 GLU B N 1
ATOM 5683 C CA . GLU B 1 197 ? -10.828 -16.406 16.953 1 59.12 197 GLU B CA 1
ATOM 5684 C C . GLU B 1 197 ? -11.594 -16.5 15.633 1 59.12 197 GLU B C 1
ATOM 5686 O O . GLU B 1 197 ? -11.102 -16.062 14.586 1 59.12 197 GLU B O 1
ATOM 5691 N N . TYR B 1 198 ? -12.875 -16.938 15.688 1 60.38 198 TYR B N 1
ATOM 5692 C CA . TYR B 1 198 ? -13.555 -17.141 14.414 1 60.38 198 TYR B CA 1
ATOM 5693 C C . TYR B 1 198 ? -14.438 -15.945 14.07 1 60.38 198 TYR B C 1
ATOM 5695 O O . TYR B 1 198 ? -15.008 -15.875 12.977 1 60.38 198 TYR B O 1
ATOM 5703 N N . GLU B 1 199 ? -14.242 -14.93 14.938 1 65.19 199 GLU B N 1
ATOM 5704 C CA . GLU B 1 199 ? -15.055 -13.75 14.656 1 65.19 199 GLU B CA 1
ATOM 5705 C C . GLU B 1 199 ? -14.336 -12.805 13.695 1 65.19 199 GLU B C 1
ATOM 5707 O O . GLU B 1 199 ? -13.117 -12.609 13.805 1 65.19 199 GLU B O 1
ATOM 5712 N N . PRO B 1 200 ? -15.031 -12.312 12.727 1 63.88 200 PRO B N 1
ATOM 5713 C CA . PRO B 1 200 ? -14.422 -11.453 11.703 1 63.88 200 PRO B CA 1
ATOM 5714 C C . PRO B 1 200 ? -13.766 -10.211 12.289 1 63.88 200 PRO B C 1
ATOM 5716 O O . PRO B 1 200 ? -12.883 -9.617 11.664 1 63.88 200 PRO B O 1
ATOM 5719 N N . TRP B 1 201 ? -14.125 -9.906 13.523 1 68.44 201 TRP B N 1
ATOM 5720 C CA . TRP B 1 201 ? -13.648 -8.648 14.078 1 68.44 201 TRP B CA 1
ATOM 5721 C C . TRP B 1 201 ? -12.438 -8.867 14.977 1 68.44 201 TRP B C 1
ATOM 5723 O O . TRP B 1 201 ? -11.867 -7.91 15.508 1 68.44 201 TRP B O 1
ATOM 5733 N N . THR B 1 202 ? -12.023 -10.125 15.125 1 69.81 202 THR B N 1
ATOM 5734 C CA . THR B 1 202 ? -10.945 -10.438 16.062 1 69.81 202 THR B CA 1
ATOM 5735 C C . THR B 1 202 ? -9.656 -9.719 15.664 1 69.81 202 THR B C 1
ATOM 5737 O O . THR B 1 202 ? -8.914 -9.242 16.531 1 69.81 202 THR B O 1
ATOM 5740 N N . HIS B 1 203 ? -9.484 -9.469 14.383 1 76.5 203 HIS B N 1
ATOM 5741 C CA . HIS B 1 203 ? -8.219 -8.898 13.945 1 76.5 203 HIS B CA 1
ATOM 5742 C C . HIS B 1 203 ? -8.422 -7.543 13.273 1 76.5 203 HIS B C 1
ATOM 5744 O O . HIS B 1 203 ? -7.562 -7.078 12.531 1 76.5 203 HIS B O 1
ATOM 5750 N N . MET B 1 204 ? -9.445 -6.91 13.664 1 81.81 204 MET B N 1
ATOM 5751 C CA . MET B 1 204 ? -9.828 -5.691 12.953 1 81.81 204 MET B CA 1
ATOM 5752 C C . MET B 1 204 ? -8.859 -4.555 13.266 1 81.81 204 MET B C 1
ATOM 5754 O O . MET B 1 204 ? -8.758 -3.596 12.5 1 81.81 204 MET B O 1
ATOM 5758 N N . ASN B 1 205 ? -8.102 -4.676 14.383 1 86.5 205 ASN B N 1
ATOM 5759 C CA . ASN B 1 205 ? -7.238 -3.572 14.797 1 86.5 205 ASN B CA 1
ATOM 5760 C C . ASN B 1 205 ? -5.766 -3.889 14.539 1 86.5 205 ASN B C 1
ATOM 5762 O O . ASN B 1 205 ? -4.891 -3.076 14.844 1 86.5 205 ASN B O 1
ATOM 5766 N N . ASN B 1 206 ? -5.5 -5.082 13.922 1 85.69 206 ASN B N 1
ATOM 5767 C CA . ASN B 1 206 ? -4.117 -5.508 13.727 1 85.69 206 ASN B CA 1
ATOM 5768 C C . ASN B 1 206 ? -3.607 -5.145 12.336 1 85.69 206 ASN B C 1
ATOM 5770 O O . ASN B 1 206 ? -4.352 -5.227 11.359 1 85.69 206 ASN B O 1
ATOM 5774 N N . LEU B 1 207 ? -2.35 -4.711 12.305 1 91.06 207 LEU B N 1
ATOM 5775 C CA . LEU B 1 207 ? -1.691 -4.539 11.016 1 91.06 207 LEU B CA 1
ATOM 5776 C C . LEU B 1 207 ? -1.37 -5.891 10.383 1 91.06 207 LEU B C 1
ATOM 5778 O O . LEU B 1 207 ? -0.812 -6.77 11.047 1 91.06 207 LEU B O 1
ATOM 5782 N N . LYS B 1 208 ? -1.793 -6.113 9.227 1 89.62 208 LYS B N 1
ATOM 5783 C CA . LYS B 1 208 ? -1.593 -7.371 8.508 1 89.62 208 LYS B CA 1
ATOM 5784 C C . LYS B 1 208 ? -0.543 -7.215 7.414 1 89.62 208 LYS B C 1
ATOM 5786 O O . LYS B 1 208 ? -0.668 -6.352 6.543 1 89.62 208 LYS B O 1
ATOM 5791 N N . LEU B 1 209 ? 0.483 -8.008 7.488 1 91.25 209 LEU B N 1
ATOM 5792 C CA . LEU B 1 209 ? 1.505 -8.07 6.449 1 91.25 209 LEU B CA 1
ATOM 5793 C C . LEU B 1 209 ? 1.23 -9.219 5.484 1 91.25 209 LEU B C 1
ATOM 5795 O O . LEU B 1 209 ? 1.058 -10.359 5.906 1 91.25 209 LEU B O 1
ATOM 5799 N N . VAL B 1 210 ? 1.153 -8.922 4.262 1 90.12 210 VAL B N 1
ATOM 5800 C CA . VAL B 1 210 ? 0.863 -9.922 3.238 1 90.12 210 VAL B CA 1
ATOM 5801 C C . VAL B 1 210 ? 2.096 -10.141 2.363 1 90.12 210 VAL B C 1
ATOM 5803 O O . VAL B 1 210 ? 2.582 -9.211 1.721 1 90.12 210 VAL B O 1
ATOM 5806 N N . ASN B 1 211 ? 2.598 -11.359 2.34 1 91.25 211 ASN B N 1
ATOM 5807 C CA . ASN B 1 211 ? 3.744 -11.695 1.504 1 91.25 211 ASN B CA 1
ATOM 5808 C C . ASN B 1 211 ? 3.326 -11.961 0.06 1 91.25 211 ASN B C 1
ATOM 5810 O O . ASN B 1 211 ? 3.447 -13.078 -0.431 1 91.25 211 ASN B O 1
ATOM 5814 N N . SER B 1 212 ? 2.852 -10.961 -0.564 1 91.81 212 SER B N 1
ATOM 5815 C CA . SER B 1 212 ? 2.381 -11.047 -1.942 1 91.81 212 SER B CA 1
ATOM 5816 C C . SER B 1 212 ? 2.336 -9.672 -2.602 1 91.81 212 SER B C 1
ATOM 5818 O O . SER B 1 212 ? 2.9 -8.711 -2.08 1 91.81 212 SER B O 1
ATOM 5820 N N . LEU B 1 213 ? 1.894 -9.562 -3.818 1 93.06 213 LEU B N 1
ATOM 5821 C CA . LEU B 1 213 ? 1.729 -8.336 -4.59 1 93.06 213 LEU B CA 1
ATOM 5822 C C . LEU B 1 213 ? 0.632 -8.5 -5.641 1 93.06 213 LEU B C 1
ATOM 5824 O O . LEU B 1 213 ? 0.202 -9.617 -5.926 1 93.06 213 LEU B O 1
ATOM 5828 N N . PHE B 1 214 ? 0.17 -7.41 -6.152 1 94.25 214 PHE B N 1
ATOM 5829 C CA . PHE B 1 214 ? -0.803 -7.48 -7.234 1 94.25 214 PHE B CA 1
ATOM 5830 C C . PHE B 1 214 ? -0.176 -8.086 -8.484 1 94.25 214 PHE B C 1
ATOM 5832 O O . PHE B 1 214 ? 0.943 -7.727 -8.859 1 94.25 214 PHE B O 1
ATOM 5839 N N . GLY B 1 215 ? -0.792 -8.891 -9.148 1 93.06 215 GLY B N 1
ATOM 5840 C CA . GLY B 1 215 ? -0.288 -9.758 -10.195 1 93.06 215 GLY B CA 1
ATOM 5841 C C . GLY B 1 215 ? -0.264 -11.219 -9.797 1 93.06 215 GLY B C 1
ATOM 5842 O O . GLY B 1 215 ? -0.652 -12.094 -10.578 1 93.06 215 GLY B O 1
ATOM 5843 N N . ILE B 1 216 ? 0.161 -11.336 -8.539 1 91.25 216 ILE B N 1
ATOM 5844 C CA . ILE B 1 216 ? 0.063 -12.664 -7.949 1 91.25 216 ILE B CA 1
ATOM 5845 C C . ILE B 1 216 ? -1.3 -12.836 -7.281 1 91.25 216 ILE B C 1
ATOM 5847 O O . ILE B 1 216 ? -1.909 -13.906 -7.367 1 91.25 216 ILE B O 1
ATOM 5851 N N . GLU B 1 217 ? -1.748 -11.734 -6.676 1 88.62 217 GLU B N 1
ATOM 5852 C CA . GLU B 1 217 ? -3.107 -11.664 -6.145 1 88.62 217 GLU B CA 1
ATOM 5853 C C . GLU B 1 217 ? -4.004 -10.82 -7.047 1 88.62 217 GLU B C 1
ATOM 5855 O O . GLU B 1 217 ? -3.521 -9.945 -7.773 1 88.62 217 GLU B O 1
ATOM 5860 N N . ALA B 1 218 ? -5.273 -11.148 -6.883 1 89.62 218 ALA B N 1
ATOM 5861 C CA . ALA B 1 218 ? -6.223 -10.305 -7.609 1 89.62 218 ALA B CA 1
ATOM 5862 C C . ALA B 1 218 ? -6.199 -8.875 -7.082 1 89.62 218 ALA B C 1
ATOM 5864 O O . ALA B 1 218 ? -6.16 -8.648 -5.871 1 89.62 218 ALA B O 1
ATOM 5865 N N . ALA B 1 219 ? -6.203 -7.965 -8.023 1 93.56 219 ALA B N 1
ATOM 5866 C CA . ALA B 1 219 ? -6.164 -6.551 -7.664 1 93.56 219 ALA B CA 1
ATOM 5867 C C . ALA B 1 219 ? -7.477 -6.109 -7.023 1 93.56 219 ALA B C 1
ATOM 5869 O O . ALA B 1 219 ? -8.555 -6.461 -7.508 1 93.56 219 ALA B O 1
ATOM 5870 N N . ARG B 1 220 ? -7.359 -5.375 -5.945 1 92.69 220 ARG B N 1
ATOM 5871 C CA . ARG B 1 220 ? -8.5 -4.832 -5.215 1 92.69 220 ARG B CA 1
ATOM 5872 C C . ARG B 1 220 ? -8.062 -3.719 -4.27 1 92.69 220 ARG B C 1
ATOM 5874 O O . ARG B 1 220 ? -6.879 -3.58 -3.969 1 92.69 220 ARG B O 1
ATOM 5881 N N . PRO B 1 221 ? -9.016 -2.902 -3.854 1 91.75 221 PRO B N 1
ATOM 5882 C CA . PRO B 1 221 ? -8.656 -1.95 -2.801 1 91.75 221 PRO B CA 1
ATOM 5883 C C . PRO B 1 221 ? -8.305 -2.635 -1.48 1 91.75 221 PRO B C 1
ATOM 5885 O O . PRO B 1 221 ? -8.93 -3.639 -1.12 1 91.75 221 PRO B O 1
ATOM 5888 N N . LEU B 1 222 ? -7.355 -2.148 -0.8 1 92.81 222 LEU B N 1
ATOM 5889 C CA . LEU B 1 222 ? -6.941 -2.697 0.487 1 92.81 222 LEU B CA 1
ATOM 5890 C C . LEU B 1 222 ? -7.164 -1.687 1.606 1 92.81 222 LEU B C 1
ATOM 5892 O O . LEU B 1 222 ? -6.906 -0.493 1.43 1 92.81 222 LEU B O 1
ATOM 5896 N N . GLY B 1 223 ? -7.641 -2.164 2.691 1 92.44 223 GLY B N 1
ATOM 5897 C CA . GLY B 1 223 ? -7.801 -1.314 3.859 1 92.44 223 GLY B CA 1
ATOM 5898 C C . GLY B 1 223 ? -6.488 -0.787 4.402 1 92.44 223 GLY B C 1
ATOM 5899 O O . GLY B 1 223 ? -5.418 -1.299 4.059 1 92.44 223 GLY B O 1
ATOM 5900 N N . PRO B 1 224 ? -6.57 0.221 5.246 1 94.5 224 PRO B N 1
ATOM 5901 C CA . PRO B 1 224 ? -5.367 0.9 5.73 1 94.5 224 PRO B CA 1
ATOM 5902 C C . PRO B 1 224 ? -4.527 0.022 6.656 1 94.5 224 PRO B C 1
ATOM 5904 O O . PRO B 1 224 ? -3.395 0.377 6.984 1 94.5 224 PRO B O 1
ATOM 5907 N N . LEU B 1 225 ? -5.07 -1.117 7.094 1 93.62 225 LEU B N 1
ATOM 5908 C CA . LEU B 1 225 ? -4.34 -1.999 7.996 1 93.62 225 LEU B CA 1
ATOM 5909 C C . LEU B 1 225 ? -3.75 -3.186 7.242 1 93.62 225 LEU B C 1
ATOM 5911 O O . LEU B 1 225 ? -3.293 -4.152 7.855 1 93.62 225 LEU B O 1
ATOM 5915 N N . ILE B 1 226 ? -3.779 -3.141 5.93 1 92.56 226 ILE B N 1
ATOM 5916 C CA . ILE B 1 226 ? -3.209 -4.191 5.098 1 92.56 226 ILE B CA 1
ATOM 5917 C C . ILE B 1 226 ? -2.021 -3.643 4.312 1 92.56 226 ILE B C 1
ATOM 5919 O O . ILE B 1 226 ? -2.137 -2.615 3.635 1 92.56 226 ILE B O 1
ATOM 5923 N N . GLU B 1 227 ? -0.908 -4.293 4.406 1 93.25 227 GLU B N 1
ATOM 5924 C CA . GLU B 1 227 ? 0.284 -3.906 3.658 1 93.25 227 GLU B CA 1
ATOM 5925 C C . GLU B 1 227 ? 0.87 -5.094 2.9 1 93.25 227 GLU B C 1
ATOM 5927 O O . GLU B 1 227 ? 1.176 -6.129 3.498 1 93.25 227 GLU B O 1
ATOM 5932 N N . MET B 1 228 ? 0.998 -4.957 1.624 1 92.88 228 MET B N 1
ATOM 5933 C CA . MET B 1 228 ? 1.707 -5.965 0.841 1 92.88 228 MET B CA 1
ATOM 5934 C C . MET B 1 228 ? 3.215 -5.746 0.914 1 92.88 228 MET B C 1
ATOM 5936 O O . MET B 1 228 ? 3.725 -4.734 0.433 1 92.88 228 MET B O 1
ATOM 5940 N N . VAL B 1 229 ? 3.924 -6.703 1.412 1 93.75 229 VAL B N 1
ATOM 5941 C CA . VAL B 1 229 ? 5.355 -6.523 1.635 1 93.75 229 VAL B CA 1
ATOM 5942 C C . VAL B 1 229 ? 6.141 -7.465 0.725 1 93.75 229 VAL B C 1
ATOM 5944 O O . VAL B 1 229 ? 7.371 -7.41 0.676 1 93.75 229 VAL B O 1
ATOM 5947 N N . GLY B 1 230 ? 5.461 -8.32 0.037 1 92.62 230 GLY B N 1
ATOM 5948 C CA . GLY B 1 230 ? 6.137 -9.367 -0.718 1 92.62 230 GLY B CA 1
ATOM 5949 C C . GLY B 1 230 ? 6.41 -8.977 -2.158 1 92.62 230 GLY B C 1
ATOM 5950 O O . GLY B 1 230 ? 6.137 -7.844 -2.564 1 92.62 230 GLY B O 1
ATOM 5951 N N . PRO B 1 231 ? 7.055 -9.945 -2.76 1 94.25 231 PRO B N 1
ATOM 5952 C CA . PRO B 1 231 ? 7.434 -11.258 -2.242 1 94.25 231 PRO B CA 1
ATOM 5953 C C . PRO B 1 231 ? 8.742 -11.227 -1.45 1 94.25 231 PRO B C 1
ATOM 5955 O O . PRO B 1 231 ? 9.688 -10.539 -1.839 1 94.25 231 PRO B O 1
ATOM 5958 N N . ILE B 1 232 ? 8.703 -11.867 -0.373 1 94.56 232 ILE B N 1
ATOM 5959 C CA . ILE B 1 232 ? 9.93 -12.062 0.398 1 94.56 232 ILE B CA 1
ATOM 5960 C C . ILE B 1 232 ? 10.445 -13.484 0.199 1 94.56 232 ILE B C 1
ATOM 5962 O O . ILE B 1 232 ? 9.766 -14.453 0.549 1 94.56 232 ILE B O 1
ATOM 5966 N N . MET B 1 233 ? 11.594 -13.609 -0.436 1 91.88 233 MET B N 1
ATOM 5967 C CA . MET B 1 233 ? 12.219 -14.891 -0.733 1 91.88 233 MET B CA 1
ATOM 5968 C C . MET B 1 233 ? 13.656 -14.93 -0.217 1 91.88 233 MET B C 1
ATOM 5970 O O . MET B 1 233 ? 14.273 -13.883 -0.012 1 91.88 233 MET B O 1
ATOM 5974 N N . GLN B 1 234 ? 14.133 -16.125 -0.048 1 87.62 234 GLN B N 1
ATOM 5975 C CA . GLN B 1 234 ? 15.531 -16.25 0.338 1 87.62 234 GLN B CA 1
ATOM 5976 C C . GLN B 1 234 ? 16.469 -15.797 -0.784 1 87.62 234 GLN B C 1
ATOM 5978 O O . GLN B 1 234 ? 16.297 -16.203 -1.938 1 87.62 234 GLN B O 1
ATOM 5983 N N . ARG B 1 235 ? 17.375 -15.008 -0.372 1 90.19 235 ARG B N 1
ATOM 5984 C CA . ARG B 1 235 ? 18.234 -14.414 -1.388 1 90.19 235 ARG B CA 1
ATOM 5985 C C . ARG B 1 235 ? 19.484 -15.273 -1.627 1 90.19 235 ARG B C 1
ATOM 5987 O O . ARG B 1 235 ? 20.156 -15.125 -2.645 1 90.19 235 ARG B O 1
ATOM 5994 N N . GLN B 1 236 ? 19.766 -16.125 -0.713 1 90.06 236 GLN B N 1
ATOM 5995 C CA . GLN B 1 236 ? 20.844 -17.109 -0.854 1 90.06 236 GLN B CA 1
ATOM 5996 C C . GLN B 1 236 ? 20.297 -18.516 -1.022 1 90.06 236 GLN B C 1
ATOM 5998 O O . GLN B 1 236 ? 19.281 -18.859 -0.418 1 90.06 236 GLN B O 1
ATOM 6003 N N . TYR B 1 237 ? 20.938 -19.281 -1.922 1 91.12 237 TYR B N 1
ATOM 6004 C CA . TYR B 1 237 ? 20.453 -20.641 -2.168 1 91.12 237 TYR B CA 1
ATOM 6005 C C . TYR B 1 237 ? 21.625 -21.594 -2.43 1 91.12 237 TYR B C 1
ATOM 6007 O O . TYR B 1 237 ? 22.734 -21.156 -2.756 1 91.12 237 TYR B O 1
ATOM 6015 N N . ASN B 1 238 ? 21.359 -22.875 -2.275 1 91.69 238 ASN B N 1
ATOM 6016 C CA . ASN B 1 238 ? 22.359 -23.922 -2.545 1 91.69 238 ASN B CA 1
ATOM 6017 C C . ASN B 1 238 ? 22.578 -24.109 -4.043 1 91.69 238 ASN B C 1
ATOM 6019 O O . ASN B 1 238 ? 21.625 -24.125 -4.82 1 91.69 238 ASN B O 1
ATOM 6023 N N . PRO B 1 239 ? 23.844 -24.234 -4.43 1 95 239 PRO B N 1
ATOM 6024 C CA . PRO B 1 239 ? 24.109 -24.469 -5.848 1 95 239 PRO B CA 1
ATOM 6025 C C . PRO B 1 239 ? 23.703 -25.875 -6.301 1 95 239 PRO B C 1
ATOM 6027 O O . PRO B 1 239 ? 23.375 -26.719 -5.469 1 95 239 PRO B O 1
ATOM 6030 N N . LEU B 1 240 ? 23.797 -26.078 -7.59 1 96.44 240 LEU B N 1
ATOM 6031 C CA . LEU B 1 240 ? 23.562 -27.406 -8.141 1 96.44 240 LEU B CA 1
ATOM 6032 C C . LEU B 1 240 ? 24.656 -28.375 -7.711 1 96.44 240 LEU B C 1
ATOM 6034 O O . LEU B 1 240 ? 25.828 -28.016 -7.656 1 96.44 240 LEU B O 1
ATOM 6038 N N . THR B 1 241 ? 24.203 -29.594 -7.43 1 94.81 241 THR B N 1
ATOM 6039 C CA . THR B 1 241 ? 25.203 -30.656 -7.277 1 94.81 241 THR B CA 1
ATOM 6040 C C . THR B 1 241 ? 25.891 -30.938 -8.609 1 94.81 241 THR B C 1
ATOM 6042 O O . THR B 1 241 ? 25.312 -30.688 -9.672 1 94.81 241 THR B O 1
ATOM 6045 N N . PRO B 1 242 ? 27.062 -31.453 -8.492 1 94.88 242 PRO B N 1
ATOM 6046 C CA . PRO B 1 242 ? 27.781 -31.734 -9.742 1 94.88 242 PRO B CA 1
ATOM 6047 C C . PRO B 1 242 ? 26.969 -32.625 -10.68 1 94.88 242 PRO B C 1
ATOM 6049 O O . PRO B 1 242 ? 26.938 -32.406 -11.891 1 94.88 242 PRO B O 1
ATOM 6052 N N . ASP B 1 243 ? 26.312 -33.594 -10.172 1 94.62 243 ASP B N 1
ATOM 6053 C CA . ASP B 1 243 ? 25.531 -34.5 -10.977 1 94.62 243 ASP B CA 1
ATOM 6054 C C . ASP B 1 243 ? 24.344 -33.812 -11.648 1 94.62 243 ASP B C 1
ATOM 6056 O O . ASP B 1 243 ? 24.062 -34.031 -12.82 1 94.62 243 ASP B O 1
ATOM 6060 N N . LEU B 1 244 ? 23.703 -33 -10.93 1 96.5 244 LEU B N 1
ATOM 6061 C CA . LEU B 1 244 ? 22.562 -32.25 -11.477 1 96.5 244 LEU B CA 1
ATOM 6062 C C . LEU B 1 244 ? 23.031 -31.25 -12.531 1 96.5 244 LEU B C 1
ATOM 6064 O O . LEU B 1 244 ? 22.359 -31.062 -13.547 1 96.5 244 LEU B O 1
ATOM 6068 N N . LYS B 1 245 ? 24.156 -30.594 -12.234 1 97 245 LYS B N 1
ATOM 6069 C CA . LYS B 1 245 ? 24.703 -29.656 -13.195 1 97 245 LYS B CA 1
ATOM 6070 C C . LYS B 1 245 ? 25.047 -30.344 -14.516 1 97 245 LYS B C 1
ATOM 6072 O O . LYS B 1 245 ? 24.766 -29.812 -15.594 1 97 245 LYS B O 1
ATOM 6077 N N . GLU B 1 246 ? 25.672 -31.484 -14.414 1 96.88 246 GLU B N 1
ATOM 6078 C CA . GLU B 1 246 ? 26.031 -32.25 -15.602 1 96.88 246 GLU B CA 1
ATOM 6079 C C . GLU B 1 246 ? 24.781 -32.625 -16.422 1 96.88 246 GLU B C 1
ATOM 6081 O O . GLU B 1 246 ? 24.766 -32.469 -17.641 1 96.88 246 GLU B O 1
ATOM 6086 N N . TYR B 1 247 ? 23.797 -33.062 -15.781 1 97.19 247 TYR B N 1
ATOM 6087 C CA . TYR B 1 247 ? 22.547 -33.438 -16.438 1 97.19 247 TYR B CA 1
ATOM 6088 C C . TYR B 1 247 ? 21.922 -32.219 -17.141 1 97.19 247 TYR B C 1
ATOM 6090 O O . TYR B 1 247 ? 21.562 -32.312 -18.312 1 97.19 247 TYR B O 1
ATOM 6098 N N . LEU B 1 248 ? 21.797 -31.125 -16.438 1 98.12 248 LEU B N 1
ATOM 6099 C CA . LEU B 1 248 ? 21.109 -29.953 -16.969 1 98.12 248 LEU B CA 1
ATOM 6100 C C . LEU B 1 248 ? 21.938 -29.328 -18.094 1 98.12 248 LEU B C 1
ATOM 6102 O O . LEU B 1 248 ? 21.375 -28.812 -19.062 1 98.12 248 LEU B O 1
ATOM 6106 N N . ASP B 1 249 ? 23.281 -29.391 -17.984 1 97.75 249 ASP B N 1
ATOM 6107 C CA . ASP B 1 249 ? 24.141 -28.859 -19.031 1 97.75 249 ASP B CA 1
ATOM 6108 C C . ASP B 1 249 ? 24.031 -29.688 -20.312 1 97.75 249 ASP B C 1
ATOM 6110 O O . ASP B 1 249 ? 24.219 -29.156 -21.406 1 97.75 249 ASP B O 1
ATOM 6114 N N . ALA B 1 250 ? 23.703 -30.922 -20.141 1 97.12 250 ALA B N 1
ATOM 6115 C CA . ALA B 1 250 ? 23.719 -31.844 -21.266 1 97.12 250 ALA B CA 1
ATOM 6116 C C . ALA B 1 250 ? 22.391 -31.844 -22 1 97.12 250 ALA B C 1
ATOM 6118 O O . ALA B 1 250 ? 22.266 -32.375 -23.109 1 97.12 250 ALA B O 1
ATOM 6119 N N . HIS B 1 251 ? 21.406 -31.25 -21.453 1 96.31 251 HIS B N 1
ATOM 6120 C CA . HIS B 1 251 ? 20.078 -31.297 -22.031 1 96.31 251 HIS B CA 1
ATOM 6121 C C . HIS B 1 251 ? 19.484 -29.891 -22.172 1 96.31 251 HIS B C 1
ATOM 6123 O O . HIS B 1 251 ? 19.938 -28.953 -21.516 1 96.31 251 HIS B O 1
ATOM 6129 N N . SER B 1 252 ? 18.547 -29.734 -23.078 1 96.38 252 SER B N 1
ATOM 6130 C CA . SER B 1 252 ? 17.844 -28.469 -23.297 1 96.38 252 SER B CA 1
ATOM 6131 C C . SER B 1 252 ? 16.344 -28.656 -23.156 1 96.38 252 SER B C 1
ATOM 6133 O O . SER B 1 252 ? 15.828 -29.766 -23.25 1 96.38 252 SER B O 1
ATOM 6135 N N . ARG B 1 253 ? 15.664 -27.562 -22.844 1 97.62 253 ARG B N 1
ATOM 6136 C CA . ARG B 1 253 ? 14.211 -27.562 -22.703 1 97.62 253 ARG B CA 1
ATOM 6137 C C . ARG B 1 253 ? 13.75 -28.609 -21.703 1 97.62 253 ARG B C 1
ATOM 6139 O O . ARG B 1 253 ? 12.898 -29.438 -22.016 1 97.62 253 ARG B O 1
ATOM 6146 N N . VAL B 1 254 ? 14.344 -28.547 -20.562 1 98.56 254 VAL B N 1
ATOM 6147 C CA . VAL B 1 254 ? 14.047 -29.5 -19.5 1 98.56 254 VAL B CA 1
ATOM 6148 C C . VAL B 1 254 ? 12.805 -29.062 -18.734 1 98.56 254 VAL B C 1
ATOM 6150 O O . VAL B 1 254 ? 12.672 -27.891 -18.391 1 98.56 254 VAL B O 1
ATOM 6153 N N . LEU B 1 255 ? 11.867 -29.984 -18.562 1 98.75 255 LEU B N 1
ATOM 6154 C CA . LEU B 1 255 ? 10.719 -29.781 -17.688 1 98.75 255 LEU B CA 1
ATOM 6155 C C . LEU B 1 255 ? 11.078 -30.125 -16.234 1 98.75 255 LEU B C 1
ATOM 6157 O O . LEU B 1 255 ? 11.438 -31.266 -15.945 1 98.75 255 LEU B O 1
ATOM 6161 N N . TYR B 1 256 ? 11.039 -29.062 -15.359 1 98.75 256 TYR B N 1
ATOM 6162 C CA . TYR B 1 256 ? 11.25 -29.328 -13.945 1 98.75 256 TYR B CA 1
ATOM 6163 C C . TYR B 1 256 ? 9.93 -29.609 -13.234 1 98.75 256 TYR B C 1
ATOM 6165 O O . TYR B 1 256 ? 8.961 -28.859 -13.398 1 98.75 256 TYR B O 1
ATOM 6173 N N . ILE B 1 257 ? 9.914 -30.734 -12.43 1 97.88 257 ILE B N 1
ATOM 6174 C CA . ILE B 1 257 ? 8.695 -31.141 -11.742 1 97.88 257 ILE B CA 1
ATOM 6175 C C . ILE B 1 257 ? 8.953 -31.266 -10.242 1 97.88 257 ILE B C 1
ATOM 6177 O O . ILE B 1 257 ? 9.898 -31.953 -9.828 1 97.88 257 ILE B O 1
ATOM 6181 N N . ALA B 1 258 ? 8.125 -30.562 -9.492 1 96.12 258 ALA B N 1
ATOM 6182 C CA . ALA B 1 258 ? 8.203 -30.688 -8.031 1 96.12 258 ALA B CA 1
ATOM 6183 C C . ALA B 1 258 ? 6.859 -30.375 -7.383 1 96.12 258 ALA B C 1
ATOM 6185 O O . ALA B 1 258 ? 6.266 -29.328 -7.645 1 96.12 258 ALA B O 1
ATOM 6186 N N . PHE B 1 259 ? 6.355 -31.234 -6.527 1 91.38 259 PHE B N 1
ATOM 6187 C CA . PHE B 1 259 ? 5.07 -31.047 -5.871 1 91.38 259 PHE B CA 1
ATOM 6188 C C . PHE B 1 259 ? 5.254 -30.812 -4.375 1 91.38 259 PHE B C 1
ATOM 6190 O O . PHE B 1 259 ? 4.305 -30.953 -3.6 1 91.38 259 PHE B O 1
ATOM 6197 N N . GLY B 1 260 ? 6.297 -30.422 -3.973 1 77.69 260 GLY B N 1
ATOM 6198 C CA . GLY B 1 260 ? 6.535 -30.078 -2.58 1 77.69 260 GLY B CA 1
ATOM 6199 C C . GLY B 1 260 ? 6.535 -31.281 -1.657 1 77.69 260 GLY B C 1
ATOM 6200 O O . GLY B 1 260 ? 6.426 -32.406 -2.115 1 77.69 260 GLY B O 1
ATOM 6201 N N . GLN B 1 261 ? 6.637 -31.047 -0.406 1 65.06 261 GLN B N 1
ATOM 6202 C CA . GLN B 1 261 ? 6.848 -32.094 0.594 1 65.06 261 GLN B CA 1
ATOM 6203 C C . GLN B 1 261 ? 5.52 -32.656 1.092 1 65.06 261 GLN B C 1
ATOM 6205 O O . GLN B 1 261 ? 5.453 -33.781 1.538 1 65.06 261 GLN B O 1
ATOM 6210 N N . HIS B 1 262 ? 4.484 -31.859 0.888 1 64.25 262 HIS B N 1
ATOM 6211 C CA . HIS B 1 262 ? 3.256 -32.219 1.587 1 64.25 262 HIS B CA 1
ATOM 6212 C C . HIS B 1 262 ? 2.24 -32.844 0.63 1 64.25 262 HIS B C 1
ATOM 6214 O O . HIS B 1 262 ? 1.332 -33.562 1.058 1 64.25 262 HIS B O 1
ATOM 6220 N N . ALA B 1 263 ? 2.439 -32.594 -0.586 1 66.31 263 ALA B N 1
ATOM 6221 C CA . ALA B 1 263 ? 1.439 -33.031 -1.553 1 66.31 263 ALA B CA 1
ATOM 6222 C C . ALA B 1 263 ? 1.639 -34.5 -1.908 1 66.31 263 ALA B C 1
ATOM 6224 O O . ALA B 1 263 ? 2.768 -34.938 -2.129 1 66.31 263 ALA B O 1
ATOM 6225 N N . VAL B 1 264 ? 0.532 -35.188 -1.751 1 70.44 264 VAL B N 1
ATOM 6226 C CA . VAL B 1 264 ? 0.582 -36.594 -2.137 1 70.44 264 VAL B CA 1
ATOM 6227 C C . VAL B 1 264 ? -0.282 -36.844 -3.375 1 70.44 264 VAL B C 1
ATOM 6229 O O . VAL B 1 264 ? -1.513 -36.812 -3.293 1 70.44 264 VAL B O 1
ATOM 6232 N N . ALA B 1 265 ? 0.411 -37 -4.395 1 80.88 265 ALA B N 1
ATOM 6233 C CA . ALA B 1 265 ? -0.304 -37.312 -5.625 1 80.88 265 ALA B CA 1
ATOM 6234 C C . ALA B 1 265 ? -0.652 -38.812 -5.668 1 80.88 265 ALA B C 1
ATOM 6236 O O . ALA B 1 265 ? 0.151 -39.656 -5.266 1 80.88 265 ALA B O 1
ATOM 6237 N N . ASN B 1 266 ? -1.841 -39.094 -6.078 1 88.88 266 ASN B N 1
ATOM 6238 C CA . ASN B 1 266 ? -2.199 -40.5 -6.25 1 88.88 266 ASN B CA 1
ATOM 6239 C C . ASN B 1 266 ? -1.683 -41.062 -7.578 1 88.88 266 ASN B C 1
ATOM 6241 O O . ASN B 1 266 ? -1.265 -40.281 -8.453 1 88.88 266 ASN B O 1
ATOM 6245 N N . VAL B 1 267 ? -1.703 -42.344 -7.691 1 93.06 267 VAL B N 1
ATOM 6246 C CA . VAL B 1 267 ? -1.089 -43.031 -8.828 1 93.06 267 VAL B CA 1
ATOM 6247 C C . VAL B 1 267 ? -1.793 -42.625 -10.117 1 93.06 267 VAL B C 1
ATOM 6249 O O . VAL B 1 267 ? -1.153 -42.5 -11.164 1 93.06 267 VAL B O 1
ATOM 6252 N N . LYS B 1 268 ? -3.064 -42.406 -10.07 1 93.38 268 LYS B N 1
ATOM 6253 C CA . LYS B 1 268 ? -3.828 -42.031 -11.258 1 93.38 268 LYS B CA 1
ATOM 6254 C C . LYS B 1 268 ? -3.404 -40.656 -11.75 1 93.38 268 LYS B C 1
ATOM 6256 O O . LYS B 1 268 ? -3.266 -40.438 -12.961 1 93.38 268 LYS B O 1
ATOM 6261 N N . ASP B 1 269 ? -3.229 -39.75 -10.773 1 94.5 269 ASP B N 1
ATOM 6262 C CA . ASP B 1 269 ? -2.775 -38.406 -11.125 1 94.5 269 ASP B CA 1
ATOM 6263 C C . ASP B 1 269 ? -1.368 -38.438 -11.719 1 94.5 269 ASP B C 1
ATOM 6265 O O . ASP B 1 269 ? -1.078 -37.719 -12.68 1 94.5 269 ASP B O 1
ATOM 6269 N N . LEU B 1 270 ? -0.567 -39.281 -11.172 1 95.25 270 LEU B N 1
ATOM 6270 C CA . LEU B 1 270 ? 0.807 -39.406 -11.648 1 95.25 270 LEU B CA 1
ATOM 6271 C C . LEU B 1 270 ? 0.847 -40 -13.062 1 95.25 270 LEU B C 1
ATOM 6273 O O . LEU B 1 270 ? 1.653 -39.562 -13.891 1 95.25 270 LEU B O 1
ATOM 6277 N N . GLU B 1 271 ? 0.028 -40.938 -13.281 1 96 271 GLU B N 1
ATOM 6278 C CA . GLU B 1 271 ? -0.077 -41.5 -14.625 1 96 271 GLU B CA 1
ATOM 6279 C C . GLU B 1 271 ? -0.552 -40.469 -15.625 1 96 271 GLU B C 1
ATOM 6281 O O . GLU B 1 271 ? -0.002 -40.344 -16.719 1 96 271 GLU B O 1
ATOM 6286 N N . TYR B 1 272 ? -1.562 -39.75 -15.234 1 96.19 272 TYR B N 1
ATOM 6287 C CA . TYR B 1 272 ? -2.152 -38.656 -16.016 1 96.19 272 TYR B CA 1
ATOM 6288 C C . TYR B 1 272 ? -1.101 -37.625 -16.406 1 96.19 272 TYR B C 1
ATOM 6290 O O . TYR B 1 272 ? -0.973 -37.281 -17.578 1 96.19 272 TYR B O 1
ATOM 6298 N N . ILE B 1 273 ? -0.271 -37.219 -15.484 1 97.19 273 ILE B N 1
ATOM 6299 C CA . ILE B 1 273 ? 0.746 -36.188 -15.664 1 97.19 273 ILE B CA 1
ATOM 6300 C C . ILE B 1 273 ? 1.892 -36.75 -16.516 1 97.19 273 ILE B C 1
ATOM 6302 O O . ILE B 1 273 ? 2.301 -36.125 -17.5 1 97.19 273 ILE B O 1
ATOM 6306 N N . LEU B 1 274 ? 2.359 -37.938 -16.188 1 97.31 274 LEU B N 1
ATOM 6307 C CA . LEU B 1 274 ? 3.518 -38.5 -16.844 1 97.31 274 LEU B CA 1
ATOM 6308 C C . LEU B 1 274 ? 3.203 -38.844 -18.297 1 97.31 274 LEU B C 1
ATOM 6310 O O . LEU B 1 274 ? 4.066 -38.719 -19.172 1 97.31 274 LEU B O 1
ATOM 6314 N N . THR B 1 275 ? 1.995 -39.312 -18.547 1 97.88 275 THR B N 1
ATOM 6315 C CA . THR B 1 275 ? 1.594 -39.594 -19.922 1 97.88 275 THR B CA 1
ATOM 6316 C C . THR B 1 275 ? 1.688 -38.312 -20.781 1 97.88 275 THR B C 1
ATOM 6318 O O . THR B 1 275 ? 2.252 -38.344 -21.875 1 97.88 275 THR B O 1
ATOM 6321 N N . GLY B 1 276 ? 1.136 -37.25 -20.234 1 98.06 276 GLY B N 1
ATOM 6322 C CA . GLY B 1 276 ? 1.205 -35.969 -20.953 1 98.06 276 GLY B CA 1
ATOM 6323 C C . GLY B 1 276 ? 2.627 -35.531 -21.219 1 98.06 276 GLY B C 1
ATOM 6324 O O . GLY B 1 276 ? 2.936 -35.031 -22.297 1 98.06 276 GLY B O 1
ATOM 6325 N N . ILE B 1 277 ? 3.488 -35.719 -20.25 1 98.31 277 ILE B N 1
ATOM 6326 C CA . ILE B 1 277 ? 4.887 -35.312 -20.359 1 98.31 277 ILE B CA 1
ATOM 6327 C C . ILE B 1 277 ? 5.586 -36.156 -21.422 1 98.31 277 ILE B C 1
ATOM 6329 O O . ILE B 1 277 ? 6.289 -35.594 -22.281 1 98.31 277 ILE B O 1
ATOM 6333 N N . MET B 1 278 ? 5.352 -37.469 -21.422 1 98.19 278 MET B N 1
ATOM 6334 C CA . MET B 1 278 ? 6.012 -38.344 -22.375 1 98.19 278 MET B CA 1
ATOM 6335 C C . MET B 1 278 ? 5.551 -38.062 -23.797 1 98.19 278 MET B C 1
ATOM 6337 O O . MET B 1 278 ? 6.352 -38.094 -24.734 1 98.19 278 MET B O 1
ATOM 6341 N N . GLU B 1 279 ? 4.234 -37.844 -23.906 1 98.25 279 GLU B N 1
ATOM 6342 C CA . GLU B 1 279 ? 3.719 -37.438 -25.219 1 98.25 279 GLU B CA 1
ATOM 6343 C C . GLU B 1 279 ? 4.43 -36.188 -25.734 1 98.25 279 GLU B C 1
ATOM 6345 O O . GLU B 1 279 ? 4.801 -36.125 -26.906 1 98.25 279 GLU B O 1
ATOM 6350 N N . SER B 1 280 ? 4.648 -35.219 -24.875 1 98.06 280 SER B N 1
ATOM 6351 C CA . SER B 1 280 ? 5.266 -33.938 -25.25 1 98.06 280 SER B CA 1
ATOM 6352 C C . SER B 1 280 ? 6.75 -34.125 -25.562 1 98.06 280 SER B C 1
ATOM 6354 O O . SER B 1 280 ? 7.297 -33.438 -26.422 1 98.06 280 SER B O 1
ATOM 6356 N N . ILE B 1 281 ? 7.422 -35.031 -24.859 1 97.94 281 ILE B N 1
ATOM 6357 C CA . ILE B 1 281 ? 8.82 -35.312 -25.125 1 97.94 281 ILE B CA 1
ATOM 6358 C C . ILE B 1 281 ? 8.953 -36 -26.484 1 97.94 281 ILE B C 1
ATOM 6360 O O . ILE B 1 281 ? 9.844 -35.656 -27.266 1 97.94 281 ILE B O 1
ATOM 6364 N N . GLU B 1 282 ? 8.047 -36.938 -26.781 1 97.5 282 GLU B N 1
ATOM 6365 C CA . GLU B 1 282 ? 8.055 -37.594 -28.078 1 97.5 282 GLU B CA 1
ATOM 6366 C C . GLU B 1 282 ? 7.801 -36.594 -29.219 1 97.5 282 GLU B C 1
ATOM 6368 O O . GLU B 1 282 ? 8.328 -36.75 -30.312 1 97.5 282 GLU B O 1
ATOM 6373 N N . ASN B 1 283 ? 7.012 -35.625 -28.906 1 96.5 283 ASN B N 1
ATOM 6374 C CA . ASN B 1 283 ? 6.691 -34.594 -29.906 1 96.5 283 ASN B CA 1
ATOM 6375 C C . ASN B 1 283 ? 7.836 -33.594 -30.078 1 96.5 283 ASN B C 1
ATOM 6377 O O . ASN B 1 283 ? 7.762 -32.688 -30.922 1 96.5 283 ASN B O 1
ATOM 6381 N N . GLY B 1 284 ? 8.844 -33.656 -29.219 1 96.56 284 GLY B N 1
ATOM 6382 C CA . GLY B 1 284 ? 10.016 -32.812 -29.328 1 96.56 284 GLY B CA 1
ATOM 6383 C C . GLY B 1 284 ? 9.891 -31.5 -28.547 1 96.56 284 GLY B C 1
ATOM 6384 O O . GLY B 1 284 ? 10.734 -30.609 -28.688 1 96.56 284 GLY B O 1
ATOM 6385 N N . THR B 1 285 ? 8.828 -31.359 -27.812 1 97.75 285 THR B N 1
ATOM 6386 C CA . THR B 1 285 ? 8.594 -30.125 -27.062 1 97.75 285 THR B CA 1
ATOM 6387 C C . THR B 1 285 ? 9.594 -30 -25.922 1 97.75 285 THR B C 1
ATOM 6389 O O . THR B 1 285 ? 10.148 -28.906 -25.703 1 97.75 285 THR B O 1
ATOM 6392 N N . TYR B 1 286 ? 9.773 -31.109 -25.266 1 98.19 286 TYR B N 1
ATOM 6393 C CA . TYR B 1 286 ? 10.758 -31.141 -24.188 1 98.19 286 TYR B CA 1
ATOM 6394 C C . TYR B 1 286 ? 11.883 -32.094 -24.516 1 98.19 286 TYR B C 1
ATOM 6396 O O . TYR B 1 286 ? 11.656 -33.156 -25.109 1 98.19 286 TYR B O 1
ATOM 6404 N N . GLY B 1 287 ? 13.062 -31.734 -24.078 1 97.94 287 GLY B N 1
ATOM 6405 C CA . GLY B 1 287 ? 14.195 -32.625 -24.203 1 97.94 287 GLY B CA 1
ATOM 6406 C C . GLY B 1 287 ? 14.25 -33.688 -23.125 1 97.94 287 GLY B C 1
ATOM 6407 O O . GLY B 1 287 ? 14.906 -34.719 -23.297 1 97.94 287 GLY B O 1
ATOM 6408 N N . GLY B 1 288 ? 13.648 -33.5 -22.062 1 98.12 288 GLY B N 1
ATOM 6409 C CA . GLY B 1 288 ? 13.602 -34.375 -20.906 1 98.12 288 GLY B CA 1
ATOM 6410 C C . GLY B 1 288 ? 12.969 -33.719 -19.688 1 98.12 288 GLY B C 1
ATOM 6411 O O . GLY B 1 288 ? 12.383 -32.625 -19.797 1 98.12 288 GLY B O 1
ATOM 6412 N N . PHE B 1 289 ? 13.031 -34.5 -18.562 1 98.56 289 PHE B N 1
ATOM 6413 C CA . PHE B 1 289 ? 12.5 -33.906 -17.344 1 98.56 289 PHE B CA 1
ATOM 6414 C C . PHE B 1 289 ? 13.391 -34.219 -16.156 1 98.56 289 PHE B C 1
ATOM 6416 O O . PHE B 1 289 ? 14.203 -35.125 -16.203 1 98.56 289 PHE B O 1
ATOM 6423 N N . LEU B 1 290 ? 13.375 -33.312 -15.227 1 98.5 290 LEU B N 1
ATOM 6424 C CA . LEU B 1 290 ? 13.898 -33.5 -13.875 1 98.5 290 LEU B CA 1
ATOM 6425 C C . LEU B 1 290 ? 12.773 -33.469 -12.844 1 98.5 290 LEU B C 1
ATOM 6427 O O . LEU B 1 290 ? 12.117 -32.438 -12.688 1 98.5 290 LEU B O 1
ATOM 6431 N N . TRP B 1 291 ? 12.555 -34.625 -12.195 1 97.19 291 TRP B N 1
ATOM 6432 C CA . TRP B 1 291 ? 11.453 -34.719 -11.242 1 97.19 291 TRP B CA 1
ATOM 6433 C C . TRP B 1 291 ? 11.969 -34.938 -9.828 1 97.19 291 TRP B C 1
ATOM 6435 O O . TRP B 1 291 ? 12.531 -35.969 -9.508 1 97.19 291 TRP B O 1
ATOM 6445 N N . ALA B 1 292 ? 11.773 -33.875 -9 1 95.69 292 ALA B N 1
ATOM 6446 C CA . ALA B 1 292 ? 12.086 -34 -7.574 1 95.69 292 ALA B CA 1
ATOM 6447 C C . ALA B 1 292 ? 10.945 -34.688 -6.82 1 95.69 292 ALA B C 1
ATOM 6449 O O . ALA B 1 292 ? 9.867 -34.125 -6.66 1 95.69 292 ALA B O 1
ATOM 6450 N N . SER B 1 293 ? 11.18 -35.906 -6.375 1 91.19 293 SER B N 1
ATOM 6451 C CA . SER B 1 293 ? 10.156 -36.688 -5.668 1 91.19 293 SER B CA 1
ATOM 6452 C C . SER B 1 293 ? 10.75 -37.438 -4.477 1 91.19 293 SER B C 1
ATOM 6454 O O . SER B 1 293 ? 11.734 -38.156 -4.625 1 91.19 293 SER B O 1
ATOM 6456 N N . ARG B 1 294 ? 10.109 -37.25 -3.4 1 85.94 294 ARG B N 1
ATOM 6457 C CA . ARG B 1 294 ? 10.531 -38 -2.223 1 85.94 294 ARG B CA 1
ATOM 6458 C C . ARG B 1 294 ? 10.047 -39.438 -2.287 1 85.94 294 ARG B C 1
ATOM 6460 O O . ARG B 1 294 ? 10.586 -40.312 -1.604 1 85.94 294 ARG B O 1
ATOM 6467 N N . LYS B 1 295 ? 9.062 -39.656 -3.105 1 86.56 295 LYS B N 1
ATOM 6468 C CA . LYS B 1 295 ? 8.539 -41 -3.283 1 86.56 295 LYS B CA 1
ATOM 6469 C C . LYS B 1 295 ? 9.32 -41.781 -4.355 1 86.56 295 LYS B C 1
ATOM 6471 O O . LYS B 1 295 ? 9.766 -41.156 -5.34 1 86.56 295 LYS B O 1
ATOM 6476 N N . GLY B 1 296 ? 9.367 -43.031 -4.129 1 88.62 296 GLY B N 1
ATOM 6477 C CA . GLY B 1 296 ? 10.07 -43.875 -5.082 1 88.62 296 GLY B CA 1
ATOM 6478 C C . GLY B 1 296 ? 9.188 -44.375 -6.203 1 88.62 296 GLY B C 1
ATOM 6479 O O . GLY B 1 296 ? 8.023 -43.969 -6.316 1 88.62 296 GLY B O 1
ATOM 6480 N N . ALA B 1 297 ? 9.781 -45.188 -6.969 1 91 297 ALA B N 1
ATOM 6481 C CA . ALA B 1 297 ? 9.117 -45.719 -8.164 1 91 297 ALA B CA 1
ATOM 6482 C C . ALA B 1 297 ? 7.824 -46.438 -7.809 1 91 297 ALA B C 1
ATOM 6484 O O . ALA B 1 297 ? 6.902 -46.5 -8.617 1 91 297 ALA B O 1
ATOM 6485 N N . GLU B 1 298 ? 7.746 -46.906 -6.59 1 91.69 298 GLU B N 1
ATOM 6486 C CA . GLU B 1 298 ? 6.598 -47.688 -6.152 1 91.69 298 GLU B CA 1
ATOM 6487 C C . GLU B 1 298 ? 5.332 -46.844 -6.102 1 91.69 298 GLU B C 1
ATOM 6489 O O . GLU B 1 298 ? 4.219 -47.375 -6.18 1 91.69 298 GLU B O 1
ATOM 6494 N N . ALA B 1 299 ? 5.492 -45.594 -5.969 1 91.62 299 ALA B N 1
ATOM 6495 C CA . ALA B 1 299 ? 4.348 -44.688 -5.879 1 91.62 299 ALA B CA 1
ATOM 6496 C C . ALA B 1 299 ? 3.842 -44.281 -7.27 1 91.62 299 ALA B C 1
ATOM 6498 O O . ALA B 1 299 ? 2.791 -43.656 -7.398 1 91.62 299 ALA B O 1
ATOM 6499 N N . PHE B 1 300 ? 4.578 -44.719 -8.305 1 94.5 300 PHE B N 1
ATOM 6500 C CA . PHE B 1 300 ? 4.273 -44.375 -9.688 1 94.5 300 PHE B CA 1
ATOM 6501 C C . PHE B 1 300 ? 3.754 -45.562 -10.453 1 94.5 300 PHE B C 1
ATOM 6503 O O . PHE B 1 300 ? 3.908 -46.719 -10.008 1 94.5 300 PHE B O 1
ATOM 6510 N N . PRO B 1 301 ? 3.072 -45.312 -11.617 1 95.44 301 PRO B N 1
ATOM 6511 C CA . PRO B 1 301 ? 2.715 -46.469 -12.461 1 95.44 301 PRO B CA 1
ATOM 6512 C C . PRO B 1 301 ? 3.936 -47.219 -12.969 1 95.44 301 PRO B C 1
ATOM 6514 O O . PRO B 1 301 ? 4.98 -46.625 -13.234 1 95.44 301 PRO B O 1
ATOM 6517 N N . LYS B 1 302 ? 3.721 -48.438 -13.195 1 95.88 302 LYS B N 1
ATOM 6518 C CA . LYS B 1 302 ? 4.832 -49.281 -13.633 1 95.88 302 LYS B CA 1
ATOM 6519 C C . LYS B 1 302 ? 5.289 -48.906 -15.039 1 95.88 302 LYS B C 1
ATOM 6521 O O . LYS B 1 302 ? 6.492 -48.844 -15.312 1 95.88 302 LYS B O 1
ATOM 6526 N N . GLU B 1 303 ? 4.266 -48.688 -15.859 1 96.62 303 GLU B N 1
ATOM 6527 C CA . GLU B 1 303 ? 4.555 -48.375 -17.25 1 96.62 303 GLU B CA 1
ATOM 6528 C C . GLU B 1 303 ? 3.654 -47.25 -17.75 1 96.62 303 GLU B C 1
ATOM 6530 O O . GLU B 1 303 ? 2.545 -47.062 -17.234 1 96.62 303 GLU B O 1
ATOM 6535 N N . ILE B 1 304 ? 4.207 -46.531 -18.672 1 97.06 304 ILE B N 1
ATOM 6536 C CA . ILE B 1 304 ? 3.465 -45.5 -19.375 1 97.06 304 ILE B CA 1
ATOM 6537 C C . ILE B 1 304 ? 3.434 -45.812 -20.875 1 97.06 304 ILE B C 1
ATOM 6539 O O . ILE B 1 304 ? 4.477 -46.031 -21.484 1 97.06 304 ILE B O 1
ATOM 6543 N N . LYS B 1 305 ? 2.264 -45.812 -21.422 1 96.31 305 LYS B N 1
ATOM 6544 C CA . LYS B 1 305 ? 2.094 -46.031 -22.844 1 96.31 305 LYS B CA 1
ATOM 6545 C C . LYS B 1 305 ? 1.627 -44.75 -23.531 1 96.31 305 LYS B C 1
ATOM 6547 O O . LYS B 1 305 ? 0.654 -44.125 -23.109 1 96.31 305 LYS B O 1
ATOM 6552 N N . THR B 1 306 ? 2.312 -44.406 -24.578 1 96.81 306 THR B N 1
ATOM 6553 C CA . THR B 1 306 ? 1.951 -43.188 -25.312 1 96.81 306 THR B CA 1
ATOM 6554 C C . THR B 1 306 ? 1.133 -43.531 -26.547 1 96.81 306 THR B C 1
ATOM 6556 O O . THR B 1 306 ? 0.912 -44.719 -26.844 1 96.81 306 THR B O 1
ATOM 6559 N N . LYS B 1 307 ? 0.662 -42.531 -27.188 1 94.69 307 LYS B N 1
ATOM 6560 C CA . LYS B 1 307 ? -0.17 -42.719 -28.375 1 94.69 307 LYS B CA 1
ATOM 6561 C C . LYS B 1 307 ? 0.624 -43.344 -29.516 1 94.69 307 LYS B C 1
ATOM 6563 O O . LYS B 1 307 ? 0.052 -44 -30.391 1 94.69 307 LYS B O 1
ATOM 6568 N N . SER B 1 308 ? 1.931 -43.156 -29.547 1 95.31 308 SER B N 1
ATOM 6569 C CA . SER B 1 308 ? 2.787 -43.719 -30.578 1 95.31 308 SER B CA 1
ATOM 6570 C C . SER B 1 308 ? 2.941 -45.219 -30.406 1 95.31 308 SER B C 1
ATOM 6572 O O . SER B 1 308 ? 3.422 -45.906 -31.312 1 95.31 308 SER B O 1
ATOM 6574 N N . GLY B 1 309 ? 2.609 -45.719 -29.266 1 94.75 309 GLY B N 1
ATOM 6575 C CA . GLY B 1 309 ? 2.734 -47.156 -28.969 1 94.75 309 GLY B CA 1
ATOM 6576 C C . GLY B 1 309 ? 3.971 -47.5 -28.156 1 94.75 309 GLY B C 1
ATOM 6577 O O . GLY B 1 309 ? 4.164 -48.656 -27.766 1 94.75 309 GLY B O 1
ATOM 6578 N N . LYS B 1 310 ? 4.734 -46.531 -27.891 1 96.69 310 LYS B N 1
ATOM 6579 C CA . LYS B 1 310 ? 5.938 -46.75 -27.094 1 96.69 310 LYS B CA 1
ATOM 6580 C C . LYS B 1 310 ? 5.586 -46.969 -25.625 1 96.69 310 LYS B C 1
ATOM 6582 O O . LYS B 1 310 ? 4.695 -46.281 -25.094 1 96.69 310 LYS B O 1
ATOM 6587 N N . ILE B 1 311 ? 6.316 -47.875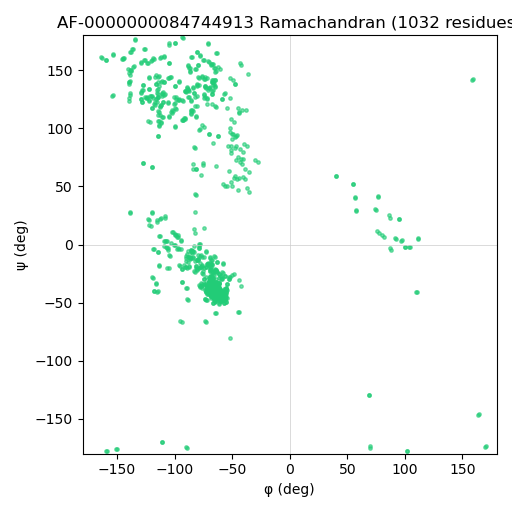 -24.984 1 97.38 311 ILE B N 1
ATOM 6588 C CA . ILE B 1 311 ? 6.113 -48.188 -23.578 1 97.38 311 ILE B CA 1
ATOM 6589 C C . ILE B 1 311 ? 7.359 -47.781 -22.781 1 97.38 311 ILE B C 1
ATOM 6591 O O . ILE B 1 311 ? 8.469 -48.219 -23.109 1 97.38 311 ILE B O 1
ATOM 6595 N N . TYR B 1 312 ? 7.168 -47 -21.781 1 97.31 312 TYR B N 1
ATOM 6596 C CA . TYR B 1 312 ? 8.258 -46.562 -20.906 1 97.31 312 TYR B CA 1
ATOM 6597 C C . TYR B 1 312 ? 8.141 -47.156 -19.531 1 97.31 312 TYR B C 1
ATOM 6599 O O . TYR B 1 312 ? 7.07 -47.156 -18.906 1 97.31 312 TYR B O 1
ATOM 6607 N N . SER B 1 313 ? 9.195 -47.719 -19.031 1 97.5 313 SER B N 1
ATOM 6608 C CA . SER B 1 313 ? 9.234 -48.219 -17.656 1 97.5 313 SER B CA 1
ATOM 6609 C C . SER B 1 313 ? 9.609 -47.125 -16.672 1 97.5 313 SER B C 1
ATOM 6611 O O . SER B 1 313 ? 10.695 -46.562 -16.75 1 97.5 313 SER B O 1
ATOM 6613 N N . VAL B 1 314 ? 8.758 -46.906 -15.664 1 96.81 314 VAL B N 1
ATOM 6614 C CA . VAL B 1 314 ? 9.016 -45.844 -14.695 1 96.81 314 VAL B CA 1
ATOM 6615 C C . VAL B 1 314 ? 10.156 -46.25 -13.766 1 96.81 314 VAL B C 1
ATOM 6617 O O . VAL B 1 314 ? 10.961 -45.438 -13.352 1 96.81 314 VAL B O 1
ATOM 6620 N N . GLN B 1 315 ? 10.234 -47.5 -13.484 1 95.88 315 GLN B N 1
ATOM 6621 C CA . GLN B 1 315 ? 11.344 -48.031 -12.688 1 95.88 315 GLN B CA 1
ATOM 6622 C C . GLN B 1 315 ? 12.688 -47.75 -13.359 1 95.88 315 GLN B C 1
ATOM 6624 O O . GLN B 1 315 ? 13.656 -47.406 -12.695 1 95.88 315 GLN B O 1
ATOM 6629 N N . ASP B 1 316 ? 12.711 -47.938 -14.617 1 96.25 316 ASP B N 1
ATOM 6630 C CA . ASP B 1 316 ? 13.945 -47.688 -15.367 1 96.25 316 ASP B CA 1
ATOM 6631 C C . ASP B 1 316 ? 14.297 -46.188 -15.367 1 96.25 316 ASP B C 1
ATOM 6633 O O . ASP B 1 316 ? 15.477 -45.844 -15.414 1 96.25 316 ASP B O 1
ATOM 6637 N N . MET B 1 317 ? 13.281 -45.344 -15.336 1 95.88 317 MET B N 1
ATOM 6638 C CA . MET B 1 317 ? 13.555 -43.906 -15.188 1 95.88 317 MET B CA 1
ATOM 6639 C C . MET B 1 317 ? 14.266 -43.625 -13.875 1 95.88 317 MET B C 1
ATOM 6641 O O . MET B 1 317 ? 15.258 -42.875 -13.852 1 95.88 317 MET B O 1
ATOM 6645 N N . PHE B 1 318 ? 13.828 -44.25 -12.828 1 95.5 318 PHE B N 1
ATOM 6646 C CA . PHE B 1 318 ? 14.391 -44.062 -11.5 1 95.5 318 PHE B CA 1
ATOM 6647 C C . PHE B 1 318 ? 15.812 -44.625 -11.43 1 95.5 318 PHE B C 1
ATOM 6649 O O . PHE B 1 318 ? 16.656 -44.094 -10.688 1 95.5 318 PHE B O 1
ATOM 6656 N N . ARG B 1 319 ? 16.094 -45.594 -12.258 1 94.25 319 ARG B N 1
ATOM 6657 C CA . ARG B 1 319 ? 17.391 -46.25 -12.25 1 94.25 319 ARG B CA 1
ATOM 6658 C C . ARG B 1 319 ? 18.375 -45.531 -13.172 1 94.25 319 ARG B C 1
ATOM 6660 O O . ARG B 1 319 ? 19.547 -45.906 -13.234 1 94.25 319 ARG B O 1
ATOM 6667 N N . GLY B 1 320 ? 17.891 -44.625 -13.883 1 93.06 320 GLY B N 1
ATOM 6668 C CA . GLY B 1 320 ? 18.766 -43.844 -14.727 1 93.06 320 GLY B CA 1
ATOM 6669 C C . GLY B 1 320 ? 19.016 -44.469 -16.078 1 93.06 320 GLY B C 1
ATOM 6670 O O . GLY B 1 320 ? 20.031 -44.188 -16.719 1 93.06 320 GLY B O 1
ATOM 6671 N N . HIS B 1 321 ? 18.109 -45.281 -16.547 1 95.62 321 HIS B N 1
ATOM 6672 C CA . HIS B 1 321 ? 18.312 -45.969 -17.812 1 95.62 321 HIS B CA 1
ATOM 6673 C C . HIS B 1 321 ? 17.969 -45.062 -18.984 1 95.62 321 HIS B C 1
ATOM 6675 O O . HIS B 1 321 ? 18.312 -45.344 -20.141 1 95.62 321 HIS B O 1
ATOM 6681 N N . TYR B 1 322 ? 17.234 -44.094 -18.75 1 96.12 322 TYR B N 1
ATOM 6682 C CA . TYR B 1 322 ? 16.984 -43.031 -19.75 1 96.12 322 TYR B CA 1
ATOM 6683 C C . TYR B 1 322 ? 17.859 -41.812 -19.484 1 96.12 322 TYR B C 1
ATOM 6685 O O . TYR B 1 322 ? 17.875 -41.281 -18.375 1 96.12 322 TYR B O 1
ATOM 6693 N N . SER B 1 323 ? 18.562 -41.344 -20.391 1 95.31 323 SER B N 1
ATOM 6694 C CA . SER B 1 323 ? 19.516 -40.25 -20.203 1 95.31 323 SER B CA 1
ATOM 6695 C C . SER B 1 323 ? 18.812 -38.938 -19.922 1 95.31 323 SER B C 1
ATOM 6697 O O . SER B 1 323 ? 19.344 -38.062 -19.234 1 95.31 323 SER B O 1
ATOM 6699 N N . ASN B 1 324 ? 17.625 -38.781 -20.469 1 97.5 324 ASN B N 1
ATOM 6700 C CA . ASN B 1 324 ? 16.969 -37.469 -20.406 1 97.5 324 ASN B CA 1
ATOM 6701 C C . ASN B 1 324 ? 15.812 -37.469 -19.406 1 97.5 324 ASN B C 1
ATOM 6703 O O . ASN B 1 324 ? 15.117 -36.469 -19.25 1 97.5 324 ASN B O 1
ATOM 6707 N N . LEU B 1 325 ? 15.523 -38.656 -18.797 1 98 325 LEU B N 1
ATOM 6708 C CA . LEU B 1 325 ? 14.453 -38.75 -17.812 1 98 325 LEU B CA 1
ATOM 6709 C C . LEU B 1 325 ? 15.023 -39 -16.422 1 98 325 LEU B C 1
ATOM 6711 O O . LEU B 1 325 ? 15.453 -40.125 -16.109 1 98 325 LEU B O 1
ATOM 6715 N N . ARG B 1 326 ? 14.922 -37.969 -15.555 1 96.25 326 ARG B N 1
ATOM 6716 C CA . ARG B 1 326 ? 15.648 -38.062 -14.305 1 96.25 326 ARG B CA 1
ATOM 6717 C C . ARG B 1 326 ? 14.742 -37.781 -13.109 1 96.25 326 ARG B C 1
ATOM 6719 O O . ARG B 1 326 ? 14 -36.812 -13.109 1 96.25 326 ARG B O 1
ATOM 6726 N N . PHE B 1 327 ? 14.828 -38.719 -12.141 1 95.88 327 PHE B N 1
ATOM 6727 C CA . PHE B 1 327 ? 14.234 -38.5 -10.828 1 95.88 327 PHE B CA 1
ATOM 6728 C C . PHE B 1 327 ? 15.312 -38.188 -9.789 1 95.88 327 PHE B C 1
ATOM 6730 O O . PHE B 1 327 ? 16.438 -38.688 -9.883 1 95.88 327 PHE B O 1
ATOM 6737 N N . ALA B 1 328 ? 14.977 -37.281 -8.859 1 94.44 328 ALA B N 1
ATOM 6738 C CA . ALA B 1 328 ? 15.844 -37 -7.723 1 94.44 328 ALA B CA 1
ATOM 6739 C C . ALA B 1 328 ? 15.039 -36.844 -6.438 1 94.44 328 ALA B C 1
ATOM 6741 O O . ALA B 1 328 ? 13.945 -36.281 -6.445 1 94.44 328 ALA B O 1
ATOM 6742 N N . THR B 1 329 ? 15.547 -37.344 -5.383 1 90.44 329 THR B N 1
ATOM 6743 C CA . THR B 1 329 ? 14.859 -37.25 -4.102 1 90.44 329 THR B CA 1
ATOM 6744 C C . THR B 1 329 ? 14.875 -35.844 -3.564 1 90.44 329 THR B C 1
ATOM 6746 O O . THR B 1 329 ? 13.898 -35.375 -2.949 1 90.44 329 THR B O 1
ATOM 6749 N N . TRP B 1 330 ? 15.945 -35.219 -3.713 1 89.75 330 TRP B N 1
ATOM 6750 C CA . TRP B 1 330 ? 16.094 -33.812 -3.295 1 89.75 330 TRP B CA 1
ATOM 6751 C C . TRP B 1 330 ? 16.891 -33.031 -4.316 1 89.75 330 TRP B C 1
ATOM 6753 O O . TRP B 1 330 ? 17.875 -33.531 -4.863 1 89.75 330 TRP B O 1
ATOM 6763 N N . VAL B 1 331 ? 16.453 -31.781 -4.582 1 94.56 331 VAL B N 1
ATOM 6764 C CA . VAL B 1 331 ? 17.188 -30.875 -5.461 1 94.56 331 VAL B CA 1
ATOM 6765 C C . VAL B 1 331 ? 17.156 -29.469 -4.891 1 94.56 331 VAL B C 1
ATOM 6767 O O . VAL B 1 331 ? 16.188 -29.078 -4.223 1 94.56 331 VAL B O 1
ATOM 6770 N N . PRO B 1 332 ? 18.219 -28.672 -5.094 1 95.12 332 PRO B N 1
ATOM 6771 C CA . PRO B 1 332 ? 18.109 -27.25 -4.816 1 95.12 332 PRO B CA 1
ATOM 6772 C C . PRO B 1 332 ? 17.219 -26.516 -5.816 1 95.12 332 PRO B C 1
ATOM 6774 O O . PRO B 1 332 ? 17.719 -26 -6.832 1 95.12 332 PRO B O 1
ATOM 6777 N N . GLN B 1 333 ? 16.047 -26.359 -5.477 1 94.94 333 GLN B N 1
ATOM 6778 C CA . GLN B 1 333 ? 15.008 -25.938 -6.418 1 94.94 333 GLN B CA 1
ATOM 6779 C C . GLN B 1 333 ? 15.359 -24.609 -7.062 1 94.94 333 GLN B C 1
ATOM 6781 O O . GLN B 1 333 ? 15.242 -24.453 -8.281 1 94.94 333 GLN B O 1
ATOM 6786 N N . THR B 1 334 ? 15.773 -23.625 -6.258 1 95.81 334 THR B N 1
ATOM 6787 C CA . THR B 1 334 ? 16.094 -22.312 -6.805 1 95.81 334 THR B CA 1
ATOM 6788 C C . THR B 1 334 ? 17.188 -22.422 -7.867 1 95.81 334 THR B C 1
ATOM 6790 O O . THR B 1 334 ? 17.062 -21.844 -8.945 1 95.81 334 THR B O 1
ATOM 6793 N N . ALA B 1 335 ? 18.203 -23.219 -7.582 1 97.38 335 ALA B N 1
ATOM 6794 C CA . ALA B 1 335 ? 19.297 -23.391 -8.539 1 97.38 335 ALA B CA 1
ATOM 6795 C C . ALA B 1 335 ? 18.797 -24.078 -9.812 1 97.38 335 ALA B C 1
ATOM 6797 O O . ALA B 1 335 ? 19.203 -23.719 -10.914 1 97.38 335 ALA B O 1
ATOM 6798 N N . VAL B 1 336 ? 17.922 -24.984 -9.648 1 98.19 336 VAL B N 1
ATOM 6799 C CA . VAL B 1 336 ? 17.391 -25.75 -10.781 1 98.19 336 VAL B CA 1
ATOM 6800 C C . VAL B 1 336 ? 16.578 -24.828 -11.68 1 98.19 336 VAL B C 1
ATOM 6802 O O . VAL B 1 336 ? 16.797 -24.781 -12.891 1 98.19 336 VAL B O 1
ATOM 6805 N N . VAL B 1 337 ? 15.664 -24.078 -11.086 1 97.94 337 VAL B N 1
ATOM 6806 C CA . VAL B 1 337 ? 14.789 -23.25 -11.906 1 97.94 337 VAL B CA 1
ATOM 6807 C C . VAL B 1 337 ? 15.586 -22.109 -12.531 1 97.94 337 VAL B C 1
ATOM 6809 O O . VAL B 1 337 ? 15.219 -21.578 -13.578 1 97.94 337 VAL B O 1
ATOM 6812 N N . MET B 1 338 ? 16.703 -21.781 -11.977 1 97.25 338 MET B N 1
ATOM 6813 C CA . MET B 1 338 ? 17.516 -20.688 -12.5 1 97.25 338 MET B CA 1
ATOM 6814 C C . MET B 1 338 ? 18.359 -21.172 -13.68 1 97.25 338 MET B C 1
ATOM 6816 O O . MET B 1 338 ? 18.906 -20.359 -14.43 1 97.25 338 MET B O 1
ATOM 6820 N N . HIS B 1 339 ? 18.531 -22.438 -13.82 1 97.81 339 HIS B N 1
ATOM 6821 C CA . HIS B 1 339 ? 19.359 -22.969 -14.898 1 97.81 339 HIS B CA 1
ATOM 6822 C C . HIS B 1 339 ? 18.734 -22.703 -16.266 1 97.81 339 HIS B C 1
ATOM 6824 O O . HIS B 1 339 ? 17.516 -22.859 -16.438 1 97.81 339 HIS B O 1
ATOM 6830 N N . PRO B 1 340 ? 19.5 -22.359 -17.25 1 96.94 340 PRO B N 1
ATOM 6831 C CA . PRO B 1 340 ? 18.953 -21.953 -18.547 1 96.94 340 PRO B CA 1
ATOM 6832 C C . PRO B 1 340 ? 18.297 -23.094 -19.297 1 96.94 340 PRO B C 1
ATOM 6834 O O . PRO B 1 340 ? 17.469 -22.875 -20.172 1 96.94 340 PRO B O 1
ATOM 6837 N N . SER B 1 341 ? 18.656 -24.297 -18.938 1 98.19 341 SER B N 1
ATOM 6838 C CA . SER B 1 341 ? 18.078 -25.422 -19.656 1 98.19 341 SER B CA 1
ATOM 6839 C C . SER B 1 341 ? 16.641 -25.688 -19.219 1 98.19 341 SER B C 1
ATOM 6841 O O . SER B 1 341 ? 15.898 -26.406 -19.891 1 98.19 341 SER B O 1
ATOM 6843 N N . VAL B 1 342 ? 16.25 -25.172 -18.078 1 98.56 342 VAL B N 1
ATOM 6844 C CA . VAL B 1 342 ? 14.891 -25.359 -17.594 1 98.56 342 VAL B CA 1
ATOM 6845 C C . VAL B 1 342 ? 13.984 -24.25 -18.141 1 98.56 342 VAL B C 1
ATOM 6847 O O . VAL B 1 342 ? 14.266 -23.062 -17.969 1 98.56 342 VAL B O 1
ATOM 6850 N N . ASN B 1 343 ? 12.883 -24.641 -18.766 1 96.69 343 ASN B N 1
ATOM 6851 C CA . ASN B 1 343 ? 12.031 -23.609 -19.359 1 96.69 343 ASN B CA 1
ATOM 6852 C C . ASN B 1 343 ? 10.633 -23.609 -18.734 1 96.69 343 ASN B C 1
ATOM 6854 O O . ASN B 1 343 ? 9.914 -22.609 -18.812 1 96.69 343 ASN B O 1
ATOM 6858 N N . VAL B 1 344 ? 10.25 -24.797 -18.281 1 98.81 344 VAL B N 1
ATOM 6859 C CA . VAL B 1 344 ? 8.922 -24.922 -17.703 1 98.81 344 VAL B CA 1
ATOM 6860 C C . VAL B 1 344 ? 9.023 -25.562 -16.328 1 98.81 344 VAL B C 1
ATOM 6862 O O . VAL B 1 344 ? 9.812 -26.484 -16.125 1 98.81 344 VAL B O 1
ATOM 6865 N N . PHE B 1 345 ? 8.312 -25.078 -15.398 1 98.75 345 PHE B N 1
ATOM 6866 C CA . PHE B 1 345 ? 8.219 -25.594 -14.031 1 98.75 345 PHE B CA 1
ATOM 6867 C C . PHE B 1 345 ? 6.824 -26.125 -13.758 1 98.75 345 PHE B C 1
ATOM 6869 O O . PHE B 1 345 ? 5.859 -25.375 -13.656 1 98.75 345 PHE B O 1
ATOM 6876 N N . LEU B 1 346 ? 6.68 -27.406 -13.703 1 98.5 346 LEU B N 1
ATOM 6877 C CA . LEU B 1 346 ? 5.449 -28.062 -13.273 1 98.5 346 LEU B CA 1
ATOM 6878 C C . LEU B 1 346 ? 5.41 -28.203 -11.758 1 98.5 346 LEU B C 1
ATOM 6880 O O . LEU B 1 346 ? 6.191 -28.969 -11.18 1 98.5 346 LEU B O 1
ATOM 6884 N N . THR B 1 347 ? 4.496 -27.484 -11.086 1 96.94 347 THR B N 1
ATOM 6885 C CA . THR B 1 347 ? 4.488 -27.375 -9.633 1 96.94 347 THR B CA 1
ATOM 6886 C C . THR B 1 347 ? 3.068 -27.5 -9.086 1 96.94 347 THR B C 1
ATOM 6888 O O . THR B 1 347 ? 2.105 -27.547 -9.859 1 96.94 347 THR B O 1
ATOM 6891 N N . HIS B 1 348 ? 2.965 -27.656 -7.805 1 94.44 348 HIS B N 1
ATOM 6892 C CA . HIS B 1 348 ? 1.661 -27.703 -7.152 1 94.44 348 HIS B CA 1
ATOM 6893 C C . HIS B 1 348 ? 1.093 -26.297 -6.949 1 94.44 348 HIS B C 1
ATOM 6895 O O . HIS B 1 348 ? -0.075 -26.156 -6.582 1 94.44 348 HIS B O 1
ATOM 6901 N N . GLY B 1 349 ? 1.957 -25.297 -7.129 1 92.56 349 GLY B N 1
ATOM 6902 C CA . GLY B 1 349 ? 1.449 -23.938 -7.059 1 92.56 349 GLY B CA 1
ATOM 6903 C C . GLY B 1 349 ? 1.604 -23.312 -5.688 1 92.56 349 GLY B C 1
ATOM 6904 O O . GLY B 1 349 ? 0.851 -22.406 -5.324 1 92.56 349 GLY B O 1
ATOM 6905 N N . GLY B 1 350 ? 2.5 -23.812 -4.891 1 89.5 350 GLY B N 1
ATOM 6906 C CA . GLY B 1 350 ? 2.818 -23.141 -3.641 1 89.5 350 GLY B CA 1
ATOM 6907 C C . GLY B 1 350 ? 3.455 -21.781 -3.844 1 89.5 350 GLY B C 1
ATOM 6908 O O . GLY B 1 350 ? 4.172 -21.562 -4.824 1 89.5 350 GLY B O 1
ATOM 6909 N N . ALA B 1 351 ? 3.256 -20.922 -2.912 1 87.81 351 ALA B N 1
ATOM 6910 C CA . ALA B 1 351 ? 3.729 -19.547 -3.035 1 87.81 351 ALA B CA 1
ATOM 6911 C C . ALA B 1 351 ? 5.238 -19.5 -3.252 1 87.81 351 ALA B C 1
ATOM 6913 O O . ALA B 1 351 ? 5.727 -18.797 -4.129 1 87.81 351 ALA B O 1
ATOM 6914 N N . GLY B 1 352 ? 6 -20.266 -2.479 1 89.5 352 GLY B N 1
ATOM 6915 C CA . GLY B 1 352 ? 7.445 -20.297 -2.625 1 89.5 352 GLY B CA 1
ATOM 6916 C C . GLY B 1 352 ? 7.898 -20.719 -4.008 1 89.5 352 GLY B C 1
ATOM 6917 O O . GLY B 1 352 ? 8.766 -20.078 -4.609 1 89.5 352 GLY B O 1
ATOM 6918 N N . SER B 1 353 ? 7.27 -21.766 -4.477 1 93.38 353 SER B N 1
ATOM 6919 C CA . SER B 1 353 ? 7.605 -22.266 -5.801 1 93.38 353 SER B CA 1
ATOM 6920 C C . SER B 1 353 ? 7.25 -21.266 -6.887 1 93.38 353 SER B C 1
ATOM 6922 O O . SER B 1 353 ? 8.008 -21.078 -7.844 1 93.38 353 SER B O 1
ATOM 6924 N N . MET B 1 354 ? 6.133 -20.672 -6.684 1 94.38 354 MET B N 1
ATOM 6925 C CA . MET B 1 354 ? 5.703 -19.672 -7.652 1 94.38 354 MET B CA 1
ATOM 6926 C C . MET B 1 354 ? 6.691 -18.516 -7.715 1 94.38 354 MET B C 1
ATOM 6928 O O . MET B 1 354 ? 7.059 -18.062 -8.797 1 94.38 354 MET B O 1
ATOM 6932 N N . TYR B 1 355 ? 7.129 -18.016 -6.594 1 95.5 355 TYR B N 1
ATOM 6933 C CA . TYR B 1 355 ? 8.055 -16.891 -6.551 1 95.5 355 TYR B CA 1
ATOM 6934 C C . TYR B 1 355 ? 9.406 -17.281 -7.148 1 95.5 355 TYR B C 1
ATOM 6936 O O . TYR B 1 355 ? 9.992 -16.5 -7.91 1 95.5 355 TYR B O 1
ATOM 6944 N N . GLU B 1 356 ? 9.891 -18.484 -6.84 1 96.25 356 GLU B N 1
ATOM 6945 C CA . GLU B 1 356 ? 11.164 -18.938 -7.395 1 96.25 356 GLU B CA 1
ATOM 6946 C C . GLU B 1 356 ? 11.086 -19.078 -8.914 1 96.25 356 GLU B C 1
ATOM 6948 O O . GLU B 1 356 ? 11.992 -18.656 -9.625 1 96.25 356 GLU B O 1
ATOM 6953 N N . GLY B 1 357 ? 9.984 -19.688 -9.344 1 97.81 357 GLY B N 1
ATOM 6954 C CA . GLY B 1 357 ? 9.789 -19.859 -10.773 1 97.81 357 GLY B CA 1
ATOM 6955 C C . GLY B 1 357 ? 9.68 -18.547 -11.516 1 97.81 357 GLY B C 1
ATOM 6956 O O . GLY B 1 357 ? 10.266 -18.375 -12.586 1 97.81 357 GLY B O 1
ATOM 6957 N N . LEU B 1 358 ? 8.93 -17.625 -10.977 1 97.81 358 LEU B N 1
ATOM 6958 C CA . LEU B 1 358 ? 8.758 -16.328 -11.625 1 97.81 358 LEU B CA 1
ATOM 6959 C C . LEU B 1 358 ? 10.055 -15.523 -11.586 1 97.81 358 LEU B C 1
ATOM 6961 O O . LEU B 1 358 ? 10.406 -14.852 -12.562 1 97.81 358 LEU B O 1
ATOM 6965 N N . TYR B 1 359 ? 10.766 -15.562 -10.469 1 97.88 359 TYR B N 1
ATOM 6966 C CA . TYR B 1 359 ? 12.062 -14.891 -10.383 1 97.88 359 TYR B CA 1
ATOM 6967 C C . TYR B 1 359 ? 13 -15.367 -11.484 1 97.88 359 TYR B C 1
ATOM 6969 O O . TYR B 1 359 ? 13.758 -14.578 -12.047 1 97.88 359 TYR B O 1
ATOM 6977 N N . ALA B 1 360 ? 12.914 -16.641 -11.773 1 98 360 ALA B N 1
ATOM 6978 C CA . ALA B 1 360 ? 13.781 -17.266 -12.766 1 98 360 ALA B CA 1
ATOM 6979 C C . ALA B 1 360 ? 13.234 -17.094 -14.172 1 98 360 ALA B C 1
ATOM 6981 O O . ALA B 1 360 ? 13.914 -17.406 -15.156 1 98 360 ALA B O 1
ATOM 6982 N N . GLY B 1 361 ? 12 -16.641 -14.312 1 97.88 361 GLY B N 1
ATOM 6983 C CA . GLY B 1 361 ? 11.391 -16.422 -15.617 1 97.88 361 GLY B CA 1
ATOM 6984 C C . GLY B 1 361 ? 10.938 -17.719 -16.281 1 97.88 361 GLY B C 1
ATOM 6985 O O . GLY B 1 361 ? 11.125 -17.891 -17.484 1 97.88 361 GLY B O 1
ATOM 6986 N N . LYS B 1 362 ? 10.344 -18.594 -15.492 1 98.69 362 LYS B N 1
ATOM 6987 C CA . LYS B 1 362 ? 9.922 -19.875 -16.031 1 98.69 362 LYS B CA 1
ATOM 6988 C C . LYS B 1 362 ? 8.414 -19.906 -16.25 1 98.69 362 LYS B C 1
ATOM 6990 O O . LYS B 1 362 ? 7.648 -19.375 -15.438 1 98.69 362 LYS B O 1
ATOM 6995 N N . ARG B 1 363 ? 8.016 -20.594 -17.328 1 98.69 363 ARG B N 1
ATOM 6996 C CA . ARG B 1 363 ? 6.594 -20.844 -17.547 1 98.69 363 ARG B CA 1
ATOM 6997 C C . ARG B 1 363 ? 6.082 -21.922 -16.609 1 98.69 363 ARG B C 1
ATOM 6999 O O . ARG B 1 363 ? 6.859 -22.75 -16.125 1 98.69 363 ARG B O 1
ATOM 7006 N N . PHE B 1 364 ? 4.703 -21.891 -16.422 1 98.69 364 PHE B N 1
ATOM 7007 C CA . PHE B 1 364 ? 4.195 -22.766 -15.359 1 98.69 364 PHE B CA 1
ATOM 7008 C C . PHE B 1 364 ? 3.172 -23.75 -15.914 1 98.69 364 PHE B C 1
ATOM 7010 O O . PHE B 1 364 ? 2.412 -23.406 -16.828 1 98.69 364 PHE B O 1
ATOM 7017 N N . ILE B 1 365 ? 3.191 -24.875 -15.414 1 98.75 365 ILE B N 1
ATOM 7018 C CA . ILE B 1 365 ? 2.061 -25.797 -15.352 1 98.75 365 ILE B CA 1
ATOM 7019 C C . ILE B 1 365 ? 1.734 -26.109 -13.891 1 98.75 365 ILE B C 1
ATOM 7021 O O . ILE B 1 365 ? 2.578 -26.641 -13.156 1 98.75 365 ILE B O 1
ATOM 7025 N N . VAL B 1 366 ? 0.562 -25.75 -13.484 1 97.56 366 VAL B N 1
ATOM 7026 C CA . VAL B 1 366 ? 0.243 -25.906 -12.062 1 97.56 366 VAL B CA 1
ATOM 7027 C C . VAL B 1 366 ? -0.781 -27.031 -11.883 1 97.56 366 VAL B C 1
ATOM 7029 O O . VAL B 1 366 ? -1.841 -27.016 -12.516 1 97.56 366 VAL B O 1
ATOM 7032 N N . PHE B 1 367 ? -0.428 -27.984 -11.109 1 96.62 367 PHE B N 1
ATOM 7033 C CA . PHE B 1 367 ? -1.295 -29.078 -10.672 1 96.62 367 PHE B CA 1
ATOM 7034 C C . PHE B 1 367 ? -1.528 -29.016 -9.164 1 96.62 367 PHE B C 1
ATOM 7036 O O . PHE B 1 367 ? -0.778 -29.609 -8.391 1 96.62 367 PHE B O 1
ATOM 7043 N N . PRO B 1 368 ? -2.609 -28.359 -8.734 1 92.06 368 PRO B N 1
ATOM 7044 C CA . PRO B 1 368 ? -2.828 -28.094 -7.309 1 92.06 368 PRO B CA 1
ATOM 7045 C C . PRO B 1 368 ? -3.383 -29.312 -6.562 1 92.06 368 PRO B C 1
ATOM 7047 O O . PRO B 1 368 ? -4.031 -30.172 -7.168 1 92.06 368 PRO B O 1
ATOM 7050 N N . PHE B 1 369 ? -3.123 -29.375 -5.258 1 86.56 369 PHE B N 1
ATOM 7051 C CA . PHE B 1 369 ? -3.613 -30.453 -4.414 1 86.56 369 PHE B CA 1
ATOM 7052 C C . PHE B 1 369 ? -4.547 -29.922 -3.332 1 86.56 369 PHE B C 1
ATOM 7054 O O . PHE B 1 369 ? -5.547 -30.562 -3 1 86.56 369 PHE B O 1
ATOM 7061 N N . TYR B 1 370 ? -4.191 -28.734 -2.74 1 78.12 370 TYR B N 1
ATOM 7062 C CA . TYR B 1 370 ? -5.016 -28.219 -1.651 1 78.12 370 TYR B CA 1
ATOM 7063 C C . TYR B 1 370 ? -4.797 -26.719 -1.462 1 78.12 370 TYR B C 1
ATOM 7065 O O . TYR B 1 370 ? -3.846 -26.156 -2.002 1 78.12 370 TYR B O 1
ATOM 7073 N N . GLY B 1 371 ? -5.789 -26.078 -0.817 1 77.06 371 GLY B N 1
ATOM 7074 C CA . GLY B 1 371 ? -5.672 -24.734 -0.292 1 77.06 371 GLY B CA 1
ATOM 7075 C C . GLY B 1 371 ? -5.57 -23.672 -1.378 1 77.06 371 GLY B C 1
ATOM 7076 O O . GLY B 1 371 ? -6.367 -23.672 -2.318 1 77.06 371 GLY B O 1
ATOM 7077 N N . ASP B 1 372 ? -4.551 -22.812 -1.217 1 79.69 372 ASP B N 1
ATOM 7078 C CA . ASP B 1 372 ? -4.391 -21.641 -2.08 1 79.69 372 ASP B CA 1
ATOM 7079 C C . ASP B 1 372 ? -3.789 -22.031 -3.426 1 79.69 372 ASP B C 1
ATOM 7081 O O . ASP B 1 372 ? -3.717 -21.219 -4.344 1 79.69 372 ASP B O 1
ATOM 7085 N N . GLN B 1 373 ? -3.473 -23.281 -3.547 1 87.19 373 GLN B N 1
ATOM 7086 C CA . GLN B 1 373 ? -2.84 -23.75 -4.777 1 87.19 373 GLN B CA 1
ATOM 7087 C C . GLN B 1 373 ? -3.787 -23.625 -5.965 1 87.19 373 GLN B C 1
ATOM 7089 O O . GLN B 1 373 ? -3.357 -23.328 -7.078 1 87.19 373 GLN B O 1
ATOM 7094 N N . PHE B 1 374 ? -5.062 -23.828 -5.637 1 86.94 374 PHE B N 1
ATOM 7095 C CA . PHE B 1 374 ? -6.051 -23.719 -6.699 1 86.94 374 PHE B CA 1
ATOM 7096 C C . PHE B 1 374 ? -6.16 -22.281 -7.195 1 86.94 374 PHE B C 1
ATOM 7098 O O . PHE B 1 374 ? -6.301 -22.047 -8.398 1 86.94 374 PHE B O 1
ATOM 7105 N N . LEU B 1 375 ? -6.066 -21.375 -6.277 1 86.75 375 LEU B N 1
ATOM 7106 C CA . LEU B 1 375 ? -6.105 -19.953 -6.637 1 86.75 375 LEU B CA 1
ATOM 7107 C C . LEU B 1 375 ? -4.887 -19.578 -7.473 1 86.75 375 LEU B C 1
ATOM 7109 O O . LEU B 1 375 ? -5.012 -18.844 -8.461 1 86.75 375 LEU B O 1
ATOM 7113 N N . ASN B 1 376 ? -3.812 -20.109 -7.09 1 90.56 376 ASN B N 1
ATOM 7114 C CA . ASN B 1 376 ? -2.582 -19.812 -7.82 1 90.56 376 ASN B CA 1
ATOM 7115 C C . ASN B 1 376 ? -2.615 -20.406 -9.227 1 90.56 376 ASN B C 1
ATOM 7117 O O . ASN B 1 376 ? -2.133 -19.781 -10.172 1 90.56 376 ASN B O 1
ATOM 7121 N N . ALA B 1 377 ? -3.201 -21.594 -9.336 1 93.62 377 ALA B N 1
ATOM 7122 C CA . ALA B 1 377 ? -3.334 -22.219 -10.648 1 93.62 377 ALA B CA 1
ATOM 7123 C C . ALA B 1 377 ? -4.203 -21.375 -11.57 1 93.62 377 ALA B C 1
ATOM 7125 O O . ALA B 1 377 ? -3.852 -21.156 -12.734 1 93.62 377 ALA B O 1
ATOM 7126 N N . GLN B 1 378 ? -5.254 -20.922 -11.055 1 90.88 378 GLN B N 1
ATOM 7127 C CA . GLN B 1 378 ? -6.16 -20.094 -11.836 1 90.88 378 GLN B CA 1
ATOM 7128 C C . GLN B 1 378 ? -5.496 -18.766 -12.234 1 90.88 378 GLN B C 1
ATOM 7130 O O . GLN B 1 378 ? -5.695 -18.281 -13.344 1 90.88 378 GLN B O 1
ATOM 7135 N N . ASN B 1 379 ? -4.82 -18.203 -11.344 1 91.19 379 ASN B N 1
ATOM 7136 C CA . ASN B 1 379 ? -4.109 -16.969 -11.625 1 91.19 379 ASN B CA 1
ATOM 7137 C C . ASN B 1 379 ? -3.08 -17.141 -12.734 1 91.19 379 ASN B C 1
ATOM 7139 O O . ASN B 1 379 ? -2.959 -16.297 -13.617 1 91.19 379 ASN B O 1
ATOM 7143 N N . VAL B 1 380 ? -2.375 -18.219 -12.703 1 95.62 380 VAL B N 1
ATOM 7144 C CA . VAL B 1 380 ? -1.374 -18.531 -13.711 1 95.62 380 VAL B CA 1
ATOM 7145 C C . VAL B 1 380 ? -2.033 -18.594 -15.094 1 95.62 380 VAL B C 1
ATOM 7147 O O . VAL B 1 380 ? -1.532 -18 -16.047 1 95.62 380 VAL B O 1
ATOM 7150 N N . LYS B 1 381 ? -3.131 -19.25 -15.086 1 94.94 381 LYS B N 1
ATOM 7151 C CA . LYS B 1 381 ? -3.852 -19.375 -16.344 1 94.94 381 LYS B CA 1
ATOM 7152 C C . LYS B 1 381 ? -4.406 -18.031 -16.812 1 94.94 381 LYS B C 1
ATOM 7154 O O . LYS B 1 381 ? -4.215 -17.641 -17.953 1 94.94 381 LYS B O 1
ATOM 7159 N N . SER B 1 382 ? -4.984 -17.297 -15.93 1 91.81 382 SER B N 1
ATOM 7160 C CA . SER B 1 382 ? -5.656 -16.047 -16.266 1 91.81 382 SER B CA 1
ATOM 7161 C C . SER B 1 382 ? -4.656 -14.977 -16.688 1 91.81 382 SER B C 1
ATOM 7163 O O . SER B 1 382 ? -4.961 -14.133 -17.531 1 91.81 382 SER B O 1
ATOM 7165 N N . LYS B 1 383 ? -3.438 -15.055 -16.188 1 94.31 383 LYS B N 1
ATOM 7166 C CA . LYS B 1 383 ? -2.434 -14.031 -16.469 1 94.31 383 LYS B CA 1
ATOM 7167 C C . LYS B 1 383 ? -1.539 -14.453 -17.641 1 94.31 383 LYS B C 1
ATOM 7169 O O . LYS B 1 383 ? -0.668 -13.688 -18.062 1 94.31 383 LYS B O 1
ATOM 7174 N N . GLY B 1 384 ? -1.763 -15.648 -18.125 1 96.44 384 GLY B N 1
ATOM 7175 C CA . GLY B 1 384 ? -0.997 -16.141 -19.25 1 96.44 384 GLY B CA 1
ATOM 7176 C C . GLY B 1 384 ? 0.422 -16.531 -18.891 1 96.44 384 GLY B C 1
ATOM 7177 O O . GLY B 1 384 ? 1.34 -16.375 -19.703 1 96.44 384 GLY B O 1
ATOM 7178 N N . LEU B 1 385 ? 0.658 -16.969 -17.688 1 98.06 385 LEU B N 1
ATOM 7179 C CA . LEU B 1 385 ? 1.982 -17.375 -17.234 1 98.06 385 LEU B CA 1
ATOM 7180 C C . LEU B 1 385 ? 2.221 -18.859 -17.484 1 98.06 385 LEU B C 1
ATOM 7182 O O . LEU B 1 385 ? 3.342 -19.344 -17.344 1 98.06 385 LEU B O 1
ATOM 7186 N N . GLY B 1 386 ? 1.229 -19.484 -17.828 1 98.25 386 GLY B N 1
ATOM 7187 C CA . GLY B 1 386 ? 1.182 -20.922 -18.047 1 98.25 386 GLY B CA 1
ATOM 7188 C C . GLY B 1 386 ? -0.23 -21.469 -18.078 1 98.25 386 GLY B C 1
ATOM 7189 O O . GLY B 1 386 ? -1.136 -20.844 -18.641 1 98.25 386 GLY B O 1
ATOM 7190 N N . GLU B 1 387 ? -0.308 -22.734 -17.562 1 98.25 387 GLU B N 1
ATOM 7191 C CA . GLU B 1 387 ? -1.618 -23.375 -17.625 1 98.25 387 GLU B CA 1
ATOM 7192 C C . GLU B 1 387 ? -1.959 -24.062 -16.297 1 98.25 387 GLU B C 1
ATOM 7194 O O . GLU B 1 387 ? -1.065 -24.406 -15.531 1 98.25 387 GLU B O 1
ATOM 7199 N N . TYR B 1 388 ? -3.26 -24.141 -16.109 1 97 388 TYR B N 1
ATOM 7200 C CA . TYR B 1 388 ? -3.824 -24.906 -15 1 97 388 TYR B CA 1
ATOM 7201 C C . TYR B 1 388 ? -4.156 -26.328 -15.438 1 97 388 TYR B C 1
ATOM 7203 O O . TYR B 1 388 ? -5.109 -26.547 -16.188 1 97 388 TYR B O 1
ATOM 7211 N N . LEU B 1 389 ? -3.32 -27.281 -14.961 1 97.19 389 LEU B N 1
ATOM 7212 C CA . LEU B 1 389 ? -3.551 -28.688 -15.266 1 97.19 389 LEU B CA 1
ATOM 7213 C C . LEU B 1 389 ? -4.574 -29.297 -14.312 1 97.19 389 LEU B C 1
ATOM 7215 O O . LEU B 1 389 ? -4.203 -29.984 -13.352 1 97.19 389 LEU B O 1
ATOM 7219 N N . ASN B 1 390 ? -5.777 -29.094 -14.648 1 91.19 390 ASN B N 1
ATOM 7220 C CA . ASN B 1 390 ? -6.914 -29.625 -13.891 1 91.19 390 ASN B CA 1
ATOM 7221 C C . ASN B 1 390 ? -7.09 -31.125 -14.102 1 91.19 390 ASN B C 1
ATOM 7223 O O . ASN B 1 390 ? -7.203 -31.578 -15.242 1 91.19 390 ASN B O 1
ATOM 7227 N N . PRO B 1 391 ? -7.152 -31.891 -13.078 1 90.12 391 PRO B N 1
ATOM 7228 C CA . PRO B 1 391 ? -7.27 -33.344 -13.242 1 90.12 391 PRO B CA 1
ATOM 7229 C C . PRO B 1 391 ? -8.586 -33.75 -13.883 1 90.12 391 PRO B C 1
ATOM 7231 O O . PRO B 1 391 ? -8.742 -34.906 -14.305 1 90.12 391 PRO B O 1
ATOM 7234 N N . GLU B 1 392 ? -9.469 -32.875 -14.016 1 90.94 392 GLU B N 1
ATOM 7235 C CA . GLU B 1 392 ? -10.789 -33.188 -14.547 1 90.94 392 GLU B CA 1
ATOM 7236 C C . GLU B 1 392 ? -10.805 -33.125 -16.062 1 90.94 392 GLU B C 1
ATOM 7238 O O . GLU B 1 392 ? -11.742 -33.594 -16.703 1 90.94 392 GLU B O 1
ATOM 7243 N N . ILE B 1 393 ? -9.805 -32.625 -16.656 1 94.5 393 ILE B N 1
ATOM 7244 C CA . ILE B 1 393 ? -9.797 -32.531 -18.109 1 94.5 393 ILE B CA 1
ATOM 7245 C C . ILE B 1 393 ? -9.289 -33.844 -18.719 1 94.5 393 ILE B C 1
ATOM 7247 O O . ILE B 1 393 ? -8.617 -34.625 -18.031 1 94.5 393 ILE B O 1
ATOM 7251 N N . SER B 1 394 ? -9.578 -34.062 -19.984 1 96.81 394 SER B N 1
ATOM 7252 C CA . SER B 1 394 ? -9.211 -35.312 -20.641 1 96.81 394 SER B CA 1
ATOM 7253 C C . SER B 1 394 ? -7.707 -35.406 -20.844 1 96.81 394 SER B C 1
ATOM 7255 O O . SER B 1 394 ? -7.008 -34.406 -20.844 1 96.81 394 SER B O 1
ATOM 7257 N N . GLN B 1 395 ? -7.25 -36.656 -20.984 1 97 395 GLN B N 1
ATOM 7258 C CA . GLN B 1 395 ? -5.832 -36.906 -21.25 1 97 395 GLN B CA 1
ATOM 7259 C C . GLN B 1 395 ? -5.367 -36.156 -22.5 1 97 395 GLN B C 1
ATOM 7261 O O . GLN B 1 395 ? -4.273 -35.594 -22.516 1 97 395 GLN B O 1
ATOM 7266 N N . GLU B 1 396 ? -6.215 -36.156 -23.516 1 97 396 GLU B N 1
ATOM 7267 C CA . GLU B 1 396 ? -5.871 -35.469 -24.766 1 97 396 GLU B CA 1
ATOM 7268 C C . GLU B 1 396 ? -5.695 -33.969 -24.562 1 97 396 GLU B C 1
ATOM 7270 O O . GLU B 1 396 ? -4.754 -33.375 -25.094 1 97 396 GLU B O 1
ATOM 7275 N N . GLU B 1 397 ? -6.57 -33.438 -23.828 1 97.44 397 GLU B N 1
ATOM 7276 C CA . GLU B 1 397 ? -6.496 -31.984 -23.547 1 97.44 397 GLU B CA 1
ATOM 7277 C C . GLU B 1 397 ? -5.277 -31.656 -22.703 1 97.44 397 GLU B C 1
ATOM 7279 O O . GLU B 1 397 ? -4.625 -30.641 -22.906 1 97.44 397 GLU B O 1
ATOM 7284 N N . ALA B 1 398 ? -5.031 -32.5 -21.75 1 97.88 398 ALA B N 1
ATOM 7285 C CA . ALA B 1 398 ? -3.852 -32.312 -20.906 1 97.88 398 ALA B CA 1
ATOM 7286 C C . ALA B 1 398 ? -2.572 -32.375 -21.734 1 97.88 398 ALA B C 1
ATOM 7288 O O . ALA B 1 398 ? -1.674 -31.547 -21.547 1 97.88 398 ALA B O 1
ATOM 7289 N N . ASN B 1 399 ? -2.557 -33.406 -22.656 1 97.94 399 ASN B N 1
ATOM 7290 C CA . ASN B 1 399 ? -1.398 -33.531 -23.531 1 97.94 399 ASN B CA 1
ATOM 7291 C C . ASN B 1 399 ? -1.159 -32.219 -24.328 1 97.94 399 ASN B C 1
ATOM 7293 O O . ASN B 1 399 ? -0.027 -31.75 -24.406 1 97.94 399 ASN B O 1
ATOM 7297 N N . ARG B 1 400 ? -2.211 -31.703 -24.812 1 97.44 400 ARG B N 1
ATOM 7298 C CA . ARG B 1 400 ? -2.121 -30.484 -25.625 1 97.44 400 ARG B CA 1
ATOM 7299 C C . ARG B 1 400 ? -1.654 -29.297 -24.781 1 97.44 400 ARG B C 1
ATOM 7301 O O . ARG B 1 400 ? -0.854 -28.484 -25.25 1 97.44 400 ARG B O 1
ATOM 7308 N N . MET B 1 401 ? -2.15 -29.234 -23.641 1 97.56 401 MET B N 1
ATOM 7309 C CA . MET B 1 401 ? -1.828 -28.125 -22.734 1 97.56 401 MET B CA 1
ATOM 7310 C C . MET B 1 401 ? -0.355 -28.156 -22.344 1 97.56 401 MET B C 1
ATOM 7312 O O . MET B 1 401 ? 0.321 -27.125 -22.375 1 97.56 401 MET B O 1
ATOM 7316 N N . ILE B 1 402 ? 0.114 -29.312 -21.938 1 98.44 402 ILE B N 1
ATOM 7317 C CA . ILE B 1 402 ? 1.51 -29.484 -21.547 1 98.44 402 ILE B CA 1
ATOM 7318 C C . ILE B 1 402 ? 2.42 -29.156 -22.734 1 98.44 402 ILE B C 1
ATOM 7320 O O . ILE B 1 402 ? 3.432 -28.469 -22.562 1 98.44 402 ILE B O 1
ATOM 7324 N N . ASP B 1 403 ? 1.991 -29.578 -23.859 1 98.06 403 ASP B N 1
ATOM 7325 C CA . ASP B 1 403 ? 2.736 -29.297 -25.094 1 98.06 403 ASP B CA 1
ATOM 7326 C C . ASP B 1 403 ? 2.748 -27.812 -25.406 1 98.06 403 ASP B C 1
ATOM 7328 O O . ASP B 1 403 ? 3.791 -27.25 -25.75 1 98.06 403 ASP B O 1
ATOM 7332 N N . ALA B 1 404 ? 1.648 -27.188 -25.312 1 98.19 404 ALA B N 1
ATOM 7333 C CA . ALA B 1 404 ? 1.482 -25.781 -25.672 1 98.19 404 ALA B CA 1
ATOM 7334 C C . ALA B 1 404 ? 2.363 -24.875 -24.797 1 98.19 404 ALA B C 1
ATOM 7336 O O . ALA B 1 404 ? 2.969 -23.922 -25.297 1 98.19 404 ALA B O 1
ATOM 7337 N N . VAL B 1 405 ? 2.482 -25.141 -23.531 1 98.69 405 VAL B N 1
ATOM 7338 C CA . VAL B 1 405 ? 3.277 -24.328 -22.625 1 98.69 405 VAL B CA 1
ATOM 7339 C C . VAL B 1 405 ? 4.758 -24.438 -22.984 1 98.69 405 VAL B C 1
ATOM 7341 O O . VAL B 1 405 ? 5.492 -23.453 -22.953 1 98.69 405 VAL B O 1
ATOM 7344 N N . GLY B 1 406 ? 5.145 -25.641 -23.312 1 98.5 406 GLY B N 1
ATOM 7345 C CA . GLY B 1 406 ? 6.535 -25.875 -23.688 1 98.5 406 GLY B CA 1
ATOM 7346 C C . GLY B 1 406 ? 6.91 -25.234 -25.016 1 98.5 406 GLY B C 1
ATOM 7347 O O . GLY B 1 406 ? 7.977 -24.625 -25.141 1 98.5 406 GLY B O 1
ATOM 7348 N N . GLN B 1 407 ? 6.047 -25.375 -25.953 1 97.81 407 GLN B N 1
ATOM 7349 C CA . GLN B 1 407 ? 6.328 -24.875 -27.297 1 97.81 407 GLN B CA 1
ATOM 7350 C C . GLN B 1 407 ? 6.27 -23.344 -27.328 1 97.81 407 GLN B C 1
ATOM 7352 O O . GLN B 1 407 ? 7.078 -22.703 -28 1 97.81 407 GLN B O 1
ATOM 7357 N N . ASP B 1 408 ? 5.238 -22.844 -26.562 1 98 408 ASP B N 1
ATOM 7358 C CA . ASP B 1 408 ? 5.004 -21.406 -26.562 1 98 408 ASP B CA 1
ATOM 7359 C C . ASP B 1 408 ? 5.172 -20.828 -27.969 1 98 408 ASP B C 1
ATOM 7361 O O . ASP B 1 408 ? 5.934 -19.875 -28.156 1 98 408 ASP B O 1
ATOM 7365 N N . SER B 1 409 ? 4.43 -21.266 -28.922 1 96.56 409 SER B N 1
ATOM 7366 C CA . SER B 1 409 ? 4.613 -21 -30.344 1 96.56 409 SER B CA 1
ATOM 7367 C C . SER B 1 409 ? 4.469 -19.516 -30.656 1 96.56 409 SER B C 1
ATOM 7369 O O . SER B 1 409 ? 5.164 -18.984 -31.531 1 96.56 409 SER B O 1
ATOM 7371 N N . ASP B 1 410 ? 3.604 -18.812 -30.016 1 96 410 ASP B N 1
ATOM 7372 C CA . ASP B 1 410 ? 3.414 -17.406 -30.297 1 96 410 ASP B CA 1
ATOM 7373 C C . ASP B 1 410 ? 4.199 -16.531 -29.312 1 96 410 ASP B C 1
ATOM 7375 O O . ASP B 1 410 ? 4.152 -15.305 -29.375 1 96 410 ASP B O 1
ATOM 7379 N N . GLY B 1 411 ? 4.848 -17.141 -28.375 1 97.38 411 GLY B N 1
ATOM 7380 C CA . GLY B 1 411 ? 5.727 -16.453 -27.438 1 97.38 411 GLY B CA 1
ATOM 7381 C C . GLY B 1 411 ? 4.977 -15.695 -26.359 1 97.38 411 GLY B C 1
ATOM 7382 O O . GLY B 1 411 ? 5.566 -14.891 -25.641 1 97.38 411 GLY B O 1
ATOM 7383 N N . LYS B 1 412 ? 3.725 -15.953 -26.281 1 96.75 412 LYS B N 1
ATOM 7384 C CA . LYS B 1 412 ? 2.895 -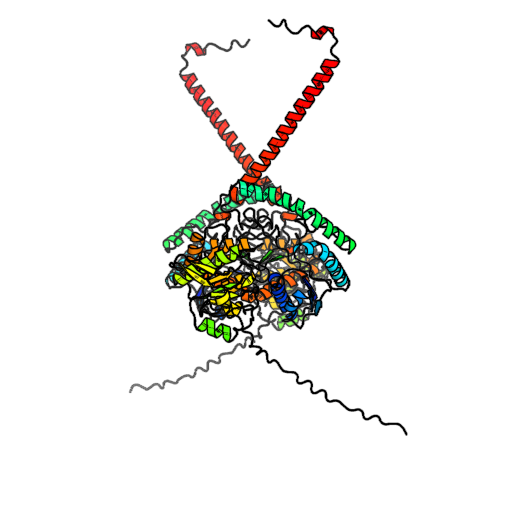15.164 -25.375 1 96.75 412 LYS B CA 1
ATOM 7385 C C . LYS B 1 412 ? 3.152 -15.531 -23.922 1 96.75 412 LYS B C 1
ATOM 7387 O O . LYS B 1 412 ? 3.205 -14.656 -23.047 1 96.75 412 LYS B O 1
ATOM 7392 N N . PHE B 1 413 ? 3.311 -16.828 -23.688 1 98.12 413 PHE B N 1
ATOM 7393 C CA . PHE B 1 413 ? 3.594 -17.25 -22.312 1 98.12 413 PHE B CA 1
ATOM 7394 C C . PHE B 1 413 ? 4.883 -16.625 -21.812 1 98.12 413 PHE B C 1
ATOM 7396 O O . PHE B 1 413 ? 4.895 -15.992 -20.75 1 98.12 413 PHE B O 1
ATOM 7403 N N . GLN B 1 414 ? 5.887 -16.734 -22.609 1 98 414 GLN B N 1
ATOM 7404 C CA . GLN B 1 414 ? 7.191 -16.266 -22.156 1 98 414 GLN B CA 1
ATOM 7405 C C . GLN B 1 414 ? 7.219 -14.742 -22.031 1 98 414 GLN B C 1
ATOM 7407 O O . GLN B 1 414 ? 7.875 -14.195 -21.141 1 98 414 GLN B O 1
ATOM 7412 N N . SER B 1 415 ? 6.531 -14.086 -22.938 1 97.06 415 SER B N 1
ATOM 7413 C CA . SER B 1 415 ? 6.453 -12.633 -22.844 1 97.06 415 SER B CA 1
ATOM 7414 C C . SER B 1 415 ? 5.816 -12.188 -21.531 1 97.06 415 SER B C 1
ATOM 7416 O O . SER B 1 415 ? 6.324 -11.289 -20.875 1 97.06 415 SER B O 1
ATOM 7418 N N . ASN B 1 416 ? 4.754 -12.805 -21.141 1 97.56 416 ASN B N 1
ATOM 7419 C CA . ASN B 1 416 ? 4.098 -12.508 -19.875 1 97.56 416 ASN B CA 1
ATOM 7420 C C . ASN B 1 416 ? 4.977 -12.883 -18.672 1 97.56 416 ASN B C 1
ATOM 7422 O O . ASN B 1 416 ? 5.074 -12.125 -17.703 1 97.56 416 ASN B O 1
ATOM 7426 N N . VAL B 1 417 ? 5.605 -13.992 -18.812 1 98 417 VAL B N 1
ATOM 7427 C CA . VAL B 1 417 ? 6.477 -14.461 -17.75 1 98 417 VAL B CA 1
ATOM 7428 C C . VAL B 1 417 ? 7.633 -13.484 -17.562 1 98 417 VAL B C 1
ATOM 7430 O O . VAL B 1 417 ? 8.055 -13.219 -16.422 1 98 417 VAL B O 1
ATOM 7433 N N . ASN B 1 418 ? 8.148 -12.984 -18.641 1 97.25 418 ASN B N 1
ATOM 7434 C CA . ASN B 1 418 ? 9.234 -12.008 -18.531 1 97.25 418 ASN B CA 1
ATOM 7435 C C . ASN B 1 418 ? 8.797 -10.766 -17.766 1 97.25 418 ASN B C 1
ATOM 7437 O O . ASN B 1 418 ? 9.562 -10.219 -16.969 1 97.25 418 ASN B O 1
ATOM 7441 N N . ARG B 1 419 ? 7.613 -10.32 -17.969 1 97.19 419 ARG B N 1
ATOM 7442 C CA . ARG B 1 419 ? 7.078 -9.18 -17.234 1 97.19 419 ARG B CA 1
ATOM 7443 C C . ARG B 1 419 ? 6.98 -9.5 -15.742 1 97.19 419 ARG B C 1
ATOM 7445 O O . ARG B 1 419 ? 7.375 -8.688 -14.898 1 97.19 419 ARG B O 1
ATOM 7452 N N . TYR B 1 420 ? 6.512 -10.648 -15.492 1 97.94 420 TYR B N 1
ATOM 7453 C CA . TYR B 1 420 ? 6.324 -11.031 -14.102 1 97.94 420 TYR B CA 1
ATOM 7454 C C . TYR B 1 420 ? 7.656 -11.352 -13.438 1 97.94 420 TYR B C 1
ATOM 7456 O O . TYR B 1 420 ? 7.805 -11.195 -12.219 1 97.94 420 TYR B O 1
ATOM 7464 N N . LYS B 1 421 ? 8.609 -11.836 -14.242 1 97.94 421 LYS B N 1
ATOM 7465 C CA . LYS B 1 421 ? 9.977 -11.961 -13.742 1 97.94 421 LYS B CA 1
ATOM 7466 C C . LYS B 1 421 ? 10.5 -10.625 -13.227 1 97.94 421 LYS B C 1
ATOM 7468 O O . LYS B 1 421 ? 11.008 -10.539 -12.109 1 97.94 421 LYS B O 1
ATOM 7473 N N . ALA B 1 422 ? 10.305 -9.609 -13.961 1 97.69 422 ALA B N 1
ATOM 7474 C CA . ALA B 1 422 ? 10.711 -8.273 -13.539 1 97.69 422 ALA B CA 1
ATOM 7475 C C . ALA B 1 422 ? 9.969 -7.848 -12.273 1 97.69 422 ALA B C 1
ATOM 7477 O O . ALA B 1 422 ? 10.57 -7.297 -11.352 1 97.69 422 ALA B O 1
ATOM 7478 N N . LEU B 1 423 ? 8.68 -8.117 -12.273 1 97.88 423 LEU B N 1
ATOM 7479 C CA . LEU B 1 423 ? 7.84 -7.758 -11.133 1 97.88 423 LEU B CA 1
ATOM 7480 C C . LEU B 1 423 ? 8.383 -8.359 -9.844 1 97.88 423 LEU B C 1
ATOM 7482 O O . LEU B 1 423 ? 8.586 -7.648 -8.859 1 97.88 423 LEU B O 1
ATOM 7486 N N . VAL B 1 424 ? 8.672 -9.641 -9.898 1 97.62 424 VAL B N 1
ATOM 7487 C CA . VAL B 1 424 ? 9.133 -10.359 -8.719 1 97.62 424 VAL B CA 1
ATOM 7488 C C . VAL B 1 424 ? 10.555 -9.922 -8.367 1 97.62 424 VAL B C 1
ATOM 7490 O O . VAL B 1 424 ? 10.875 -9.711 -7.191 1 97.62 424 VAL B O 1
ATOM 7493 N N . GLN B 1 425 ? 11.398 -9.766 -9.328 1 97.56 425 GLN B N 1
ATOM 7494 C CA . GLN B 1 425 ? 12.781 -9.359 -9.07 1 97.56 425 GLN B CA 1
ATOM 7495 C C . GLN B 1 425 ? 12.844 -7.961 -8.461 1 97.56 425 GLN B C 1
ATOM 7497 O O . GLN B 1 425 ? 13.617 -7.719 -7.531 1 97.56 425 GLN B O 1
ATOM 7502 N N . ILE B 1 426 ? 12.031 -7.07 -8.914 1 96.81 426 ILE B N 1
ATOM 7503 C CA . ILE B 1 426 ? 12.016 -5.699 -8.414 1 96.81 426 ILE B CA 1
ATOM 7504 C C . ILE B 1 426 ? 11.586 -5.684 -6.953 1 96.81 426 ILE B C 1
ATOM 7506 O O . ILE B 1 426 ? 12.273 -5.117 -6.102 1 96.81 426 ILE B O 1
ATOM 7510 N N . HIS B 1 427 ? 10.531 -6.34 -6.664 1 96.38 427 HIS B N 1
ATOM 7511 C CA . HIS B 1 427 ? 9.883 -6.168 -5.371 1 96.38 427 HIS B CA 1
ATOM 7512 C C . HIS B 1 427 ? 10.477 -7.102 -4.324 1 96.38 427 HIS B C 1
ATOM 7514 O O . HIS B 1 427 ? 10.336 -6.863 -3.121 1 96.38 427 HIS B O 1
ATOM 7520 N N . SER B 1 428 ? 11.156 -8.133 -4.723 1 95.5 428 SER B N 1
ATOM 7521 C CA . SER B 1 428 ? 11.703 -9.07 -3.748 1 95.5 428 SER B CA 1
ATOM 7522 C C . SER B 1 428 ? 12.992 -8.539 -3.133 1 95.5 428 SER B C 1
ATOM 7524 O O . SER B 1 428 ? 13.453 -9.047 -2.105 1 95.5 428 SER B O 1
ATOM 7526 N N . LYS B 1 429 ? 13.547 -7.547 -3.654 1 92.56 429 LYS B N 1
ATOM 7527 C CA . LYS B 1 429 ? 14.836 -7.027 -3.209 1 92.56 429 LYS B CA 1
ATOM 7528 C C . LYS B 1 429 ? 14.727 -6.414 -1.814 1 92.56 429 LYS B C 1
ATOM 7530 O O . LYS B 1 429 ? 15.633 -6.578 -0.989 1 92.56 429 LYS B O 1
ATOM 7535 N N . ASN B 1 430 ? 13.586 -5.734 -1.563 1 92.25 430 ASN B N 1
ATOM 7536 C CA . ASN B 1 430 ? 13.508 -4.949 -0.336 1 92.25 430 ASN B CA 1
ATOM 7537 C C . ASN B 1 430 ? 12.32 -5.379 0.528 1 92.25 430 ASN B C 1
ATOM 7539 O O . ASN B 1 430 ? 11.867 -4.621 1.383 1 92.25 430 ASN B O 1
ATOM 7543 N N . GLY B 1 431 ? 11.859 -6.59 0.302 1 94 431 GLY B N 1
ATOM 7544 C CA . GLY B 1 431 ? 10.719 -7.09 1.056 1 94 431 GLY B CA 1
ATOM 7545 C C . GLY B 1 431 ? 10.945 -7.074 2.557 1 94 431 GLY B C 1
ATOM 7546 O O . GLY B 1 431 ? 10.148 -6.504 3.301 1 94 431 GLY B O 1
ATOM 7547 N N . PRO B 1 432 ? 12.055 -7.621 3.014 1 94.75 432 PRO B N 1
ATOM 7548 C CA . PRO B 1 432 ? 12.32 -7.66 4.453 1 94.75 432 PRO B CA 1
ATOM 7549 C C . PRO B 1 432 ? 12.422 -6.27 5.074 1 94.75 432 PRO B C 1
ATOM 7551 O O . PRO B 1 432 ? 11.977 -6.059 6.203 1 94.75 432 PRO B O 1
ATOM 7554 N N . LEU B 1 433 ? 12.922 -5.312 4.352 1 95.94 433 LEU B N 1
ATOM 7555 C CA . LEU B 1 433 ? 13.016 -3.941 4.84 1 95.94 433 LEU B CA 1
ATOM 7556 C C . LEU B 1 433 ? 11.633 -3.338 5.043 1 95.94 433 LEU B C 1
ATOM 7558 O O . LEU B 1 433 ? 11.375 -2.682 6.055 1 95.94 433 LEU B O 1
ATOM 7562 N N . ARG B 1 434 ? 10.742 -3.566 4.055 1 95.31 434 ARG B N 1
ATOM 7563 C CA . ARG B 1 434 ? 9.375 -3.08 4.172 1 95.31 434 ARG B CA 1
ATOM 7564 C C . ARG B 1 434 ? 8.68 -3.674 5.398 1 95.31 434 ARG B C 1
ATOM 7566 O O . ARG B 1 434 ? 8.016 -2.959 6.148 1 95.31 434 ARG B O 1
ATOM 7573 N N . GLY B 1 435 ? 8.852 -4.973 5.52 1 95.25 435 GLY B N 1
ATOM 7574 C CA . GLY B 1 435 ? 8.273 -5.633 6.676 1 95.25 435 GLY B CA 1
ATOM 7575 C C . GLY B 1 435 ? 8.797 -5.102 7.996 1 95.25 435 GLY B C 1
ATOM 7576 O O . GLY B 1 435 ? 8.031 -4.871 8.93 1 95.25 435 GLY B O 1
ATOM 7577 N N . ALA B 1 436 ? 10.094 -4.875 8.07 1 95.75 436 ALA B N 1
ATOM 7578 C CA . ALA B 1 436 ? 10.719 -4.387 9.297 1 95.75 436 ALA B CA 1
ATOM 7579 C C . ALA B 1 436 ? 10.227 -2.984 9.648 1 95.75 436 ALA B C 1
ATOM 7581 O O . ALA B 1 436 ? 9.977 -2.682 10.812 1 95.75 436 ALA B O 1
ATOM 7582 N N . ASP B 1 437 ? 10.078 -2.115 8.648 1 96.25 437 ASP B N 1
ATOM 7583 C CA . ASP B 1 437 ? 9.547 -0.776 8.875 1 96.25 437 ASP B CA 1
ATOM 7584 C C . ASP B 1 437 ? 8.156 -0.837 9.5 1 96.25 437 ASP B C 1
ATOM 7586 O O . ASP B 1 437 ? 7.852 -0.083 10.43 1 96.25 437 ASP B O 1
ATOM 7590 N N . LEU B 1 438 ? 7.352 -1.764 9.008 1 95.44 438 LEU B N 1
ATOM 7591 C CA . LEU B 1 438 ? 5.969 -1.865 9.469 1 95.44 438 LEU B CA 1
ATOM 7592 C C . LEU B 1 438 ? 5.91 -2.426 10.883 1 95.44 438 LEU B C 1
ATOM 7594 O O . LEU B 1 438 ? 5.086 -1.997 11.695 1 95.44 438 LEU B O 1
ATOM 7598 N N . VAL B 1 439 ? 6.793 -3.393 11.164 1 93.81 439 VAL B N 1
ATOM 7599 C CA . VAL B 1 439 ? 6.852 -3.92 12.523 1 93.81 439 VAL B CA 1
ATOM 7600 C C . VAL B 1 439 ? 7.285 -2.818 13.484 1 93.81 439 VAL B C 1
ATOM 7602 O O . VAL B 1 439 ? 6.707 -2.668 14.562 1 93.81 439 VAL B O 1
ATOM 7605 N N . GLU B 1 440 ? 8.242 -2.031 13.117 1 94.88 440 GLU B N 1
ATOM 7606 C CA . GLU B 1 440 ? 8.68 -0.923 13.953 1 94.88 440 GLU B CA 1
ATOM 7607 C C . GLU B 1 440 ? 7.582 0.124 14.109 1 94.88 440 GLU B C 1
ATOM 7609 O O . GLU B 1 440 ? 7.453 0.751 15.164 1 94.88 440 GLU B O 1
ATOM 7614 N N . GLU B 1 441 ? 6.828 0.334 13.055 1 95.44 441 GLU B N 1
ATOM 7615 C CA . GLU B 1 441 ? 5.684 1.231 13.18 1 95.44 441 GLU B CA 1
ATOM 7616 C C . GLU B 1 441 ? 4.75 0.775 14.297 1 95.44 441 GLU B C 1
ATOM 7618 O O . GLU B 1 441 ? 4.332 1.581 15.133 1 95.44 441 GLU B O 1
ATOM 7623 N N . VAL B 1 442 ? 4.449 -0.515 14.305 1 93 442 VAL B N 1
ATOM 7624 C CA . VAL B 1 442 ? 3.566 -1.058 15.328 1 93 442 VAL B CA 1
ATOM 7625 C C . VAL B 1 442 ? 4.203 -0.889 16.703 1 93 442 VAL B C 1
ATOM 7627 O O . VAL B 1 442 ? 3.525 -0.534 17.672 1 93 442 VAL B O 1
ATOM 7630 N N . LEU B 1 443 ? 5.512 -1.079 16.797 1 91.5 443 LEU B N 1
ATOM 7631 C CA . LEU B 1 443 ? 6.223 -1.072 18.062 1 91.5 443 LEU B CA 1
ATOM 7632 C C . LEU B 1 443 ? 6.305 0.341 18.641 1 91.5 443 LEU B C 1
ATOM 7634 O O . LEU B 1 443 ? 6.16 0.539 19.844 1 91.5 443 LEU B O 1
ATOM 7638 N N . PHE B 1 444 ? 6.473 1.319 17.766 1 94 444 PHE B N 1
ATOM 7639 C CA . PHE B 1 444 ? 6.875 2.619 18.297 1 94 444 PHE B CA 1
ATOM 7640 C C . PHE B 1 444 ? 5.773 3.65 18.094 1 94 444 PHE B C 1
ATOM 7642 O O . PHE B 1 444 ? 5.777 4.707 18.719 1 94 444 PHE B O 1
ATOM 7649 N N . VAL B 1 445 ? 4.848 3.361 17.219 1 95.75 445 VAL B N 1
ATOM 7650 C CA . VAL B 1 445 ? 3.844 4.371 16.891 1 95.75 445 VAL B CA 1
ATOM 7651 C C . VAL B 1 445 ? 2.521 4.016 17.562 1 95.75 445 VAL B C 1
ATOM 7653 O O . VAL B 1 445 ? 1.588 4.82 17.578 1 95.75 445 VAL B O 1
ATOM 7656 N N . ASN B 1 446 ? 2.377 2.877 18.141 1 92.25 446 ASN B N 1
ATOM 7657 C CA . ASN B 1 446 ? 1.126 2.445 18.75 1 92.25 446 ASN B CA 1
ATOM 7658 C C . ASN B 1 446 ? 0.748 3.33 19.938 1 92.25 446 ASN B C 1
ATOM 7660 O O . ASN B 1 446 ? 1.604 4.008 20.516 1 92.25 446 ASN B O 1
ATOM 7664 N N . SER B 1 447 ? -0.477 3.498 20.172 1 93.38 447 SER B N 1
ATOM 7665 C CA . SER B 1 447 ? -1.053 4.098 21.375 1 93.38 447 SER B CA 1
ATOM 7666 C C . SER B 1 447 ? -1.843 3.07 22.188 1 93.38 447 SER B C 1
ATOM 7668 O O . SER B 1 447 ? -2.973 2.73 21.828 1 93.38 447 SER B O 1
ATOM 7670 N N . ASN B 1 448 ? -1.264 2.596 23.234 1 88.5 448 ASN B N 1
ATOM 7671 C CA . ASN B 1 448 ? -1.881 1.573 24.078 1 88.5 448 ASN B CA 1
ATOM 7672 C C . ASN B 1 448 ? -2.232 0.325 23.266 1 88.5 448 ASN B C 1
ATOM 7674 O O . ASN B 1 448 ? -3.373 -0.142 23.312 1 88.5 448 ASN B O 1
ATOM 7678 N N . SER B 1 449 ? -1.364 -0.116 22.344 1 84 449 SER B N 1
ATOM 7679 C CA . SER B 1 449 ? -1.429 -1.35 21.562 1 84 449 SER B CA 1
ATOM 7680 C C . SER B 1 449 ? -2.377 -1.206 20.375 1 84 449 SER B C 1
ATOM 7682 O O . SER B 1 449 ? -2.725 -2.197 19.734 1 84 449 SER B O 1
ATOM 7684 N N . TYR B 1 450 ? -2.824 0.074 20.188 1 91 450 TYR B N 1
ATOM 7685 C CA . TYR B 1 450 ? -3.689 0.346 19.047 1 91 450 TYR B CA 1
ATOM 7686 C C . TYR B 1 450 ? -2.984 1.231 18.031 1 91 450 TYR B C 1
ATOM 7688 O O . TYR B 1 450 ? -1.961 1.848 18.328 1 91 450 TYR B O 1
ATOM 7696 N N . LEU B 1 451 ? -3.52 1.191 16.828 1 94.94 451 LEU B N 1
ATOM 7697 C CA . LEU B 1 451 ? -2.967 1.993 15.75 1 94.94 451 LEU B CA 1
ATOM 7698 C C . LEU B 1 451 ? -4.004 2.977 15.219 1 94.94 451 LEU B C 1
ATOM 7700 O O . LEU B 1 451 ? -4.375 2.916 14.047 1 94.94 451 LEU B O 1
ATOM 7704 N N . PRO B 1 452 ? -4.398 3.938 15.992 1 95 452 PRO B N 1
ATOM 7705 C CA . PRO B 1 452 ? -5.5 4.82 15.602 1 95 452 PRO B CA 1
ATOM 7706 C C . PRO B 1 452 ? -5.219 5.582 14.312 1 95 452 PRO B C 1
ATOM 7708 O O . PRO B 1 452 ? -6.148 5.914 13.57 1 95 452 PRO B O 1
ATOM 7711 N N . HIS B 1 453 ? -3.982 5.828 14.008 1 95.44 453 HIS B N 1
ATOM 7712 C CA . HIS B 1 453 ? -3.645 6.582 12.805 1 95.44 453 HIS B CA 1
ATOM 7713 C C . HIS B 1 453 ? -3.986 5.793 11.547 1 95.44 453 HIS B C 1
ATOM 7715 O O . HIS B 1 453 ? -4.02 6.352 10.445 1 95.44 453 HIS B O 1
ATOM 7721 N N . ARG B 1 454 ? -4.273 4.469 11.688 1 96 454 ARG B N 1
ATOM 7722 C CA . ARG B 1 454 ? -4.621 3.631 10.539 1 96 454 ARG B CA 1
ATOM 7723 C C . ARG B 1 454 ? -6.098 3.248 10.57 1 96 454 ARG B C 1
ATOM 7725 O O . ARG B 1 454 ? -6.555 2.461 9.742 1 96 454 ARG B O 1
ATOM 7732 N N . TYR B 1 455 ? -6.852 3.74 11.523 1 94.62 455 TYR B N 1
ATOM 7733 C CA . TYR B 1 455 ? -8.266 3.387 11.609 1 94.62 455 TYR B CA 1
ATOM 7734 C C . TYR B 1 455 ? -9.117 4.34 10.781 1 94.62 455 TYR B C 1
ATOM 7736 O O . TYR B 1 455 ? -8.93 5.559 10.828 1 94.62 455 TYR B O 1
ATOM 7744 N N . GLU B 1 456 ? -10.016 3.748 10.031 1 93.56 456 GLU B N 1
ATOM 7745 C CA . GLU B 1 456 ? -10.93 4.539 9.203 1 93.56 456 GLU B CA 1
ATOM 7746 C C . GLU B 1 456 ? -11.906 5.332 10.062 1 93.56 456 GLU B C 1
ATOM 7748 O O . GLU B 1 456 ? -12.438 4.816 11.047 1 93.56 456 GLU B O 1
ATOM 7753 N N . ASP B 1 457 ? -12.141 6.57 9.617 1 91.81 457 ASP B N 1
ATOM 7754 C CA . ASP B 1 457 ? -13.141 7.375 10.32 1 91.81 457 ASP B CA 1
ATOM 7755 C C . ASP B 1 457 ? -14.531 6.75 10.203 1 91.81 457 ASP B C 1
ATOM 7757 O O . ASP B 1 457 ? -15.414 7.031 11.016 1 91.81 457 ASP B O 1
ATOM 7761 N N . ALA B 1 458 ? -14.719 5.945 9.211 1 91.44 458 ALA B N 1
ATOM 7762 C CA . ALA B 1 458 ? -15.984 5.25 9.008 1 91.44 458 ALA B CA 1
ATOM 7763 C C . ALA B 1 458 ? -16.375 4.434 10.234 1 91.44 458 ALA B C 1
ATOM 7765 O O . ALA B 1 458 ? -17.547 4.211 10.5 1 91.44 458 ALA B O 1
ATOM 7766 N N . ARG B 1 459 ? -15.391 4.016 11.008 1 90.5 459 ARG B N 1
ATOM 7767 C CA . ARG B 1 459 ? -15.633 3.219 12.203 1 90.5 459 ARG B CA 1
ATOM 7768 C C . ARG B 1 459 ? -16.438 4.008 13.227 1 90.5 459 ARG B C 1
ATOM 7770 O O . ARG B 1 459 ? -17.078 3.424 14.109 1 90.5 459 ARG B O 1
ATOM 7777 N N . GLN B 1 460 ? -16.344 5.332 13.117 1 92.31 460 GLN B N 1
ATOM 7778 C CA . GLN B 1 460 ? -17.016 6.199 14.078 1 92.31 460 GLN B CA 1
ATOM 7779 C C . GLN B 1 460 ? -18.328 6.73 13.516 1 92.31 460 GLN B C 1
ATOM 7781 O O . GLN B 1 460 ? -18.938 7.641 14.094 1 92.31 460 GLN B O 1
ATOM 7786 N N . MET B 1 461 ? -18.703 6.219 12.43 1 92.56 461 MET B N 1
ATOM 7787 C CA . MET B 1 461 ? -19.922 6.652 11.758 1 92.56 461 MET B CA 1
ATOM 7788 C C . MET B 1 461 ? -20.891 5.488 11.602 1 92.56 461 MET B C 1
ATOM 7790 O O . MET B 1 461 ? -20.5 4.324 11.664 1 92.56 461 MET B O 1
ATOM 7794 N N . SER B 1 462 ? -22.172 5.898 11.438 1 92.38 462 SER B N 1
ATOM 7795 C CA . SER B 1 462 ? -23.125 4.871 11.039 1 92.38 462 SER B CA 1
ATOM 7796 C C . SER B 1 462 ? -22.859 4.387 9.617 1 92.38 462 SER B C 1
ATOM 7798 O O . SER B 1 462 ? -22.234 5.094 8.82 1 92.38 462 SER B O 1
ATOM 7800 N N . PHE B 1 463 ? -23.297 3.156 9.375 1 90.19 463 PHE B N 1
ATOM 7801 C CA . PHE B 1 463 ? -23.141 2.596 8.031 1 90.19 463 PHE B CA 1
ATOM 7802 C C . PHE B 1 463 ? -23.781 3.504 6.992 1 90.19 463 PHE B C 1
ATOM 7804 O O . PHE B 1 463 ? -23.219 3.725 5.922 1 90.19 463 PHE B O 1
ATOM 7811 N N . ILE B 1 464 ? -24.844 4.078 7.27 1 90.69 464 ILE B N 1
ATOM 7812 C CA . ILE B 1 464 ? -25.609 4.949 6.371 1 90.69 464 ILE B CA 1
ATOM 7813 C C . ILE B 1 464 ? -24.781 6.203 6.07 1 90.69 464 ILE B C 1
ATOM 7815 O O . ILE B 1 464 ? -24.609 6.57 4.906 1 90.69 464 ILE B O 1
ATOM 7819 N N . LYS B 1 465 ? -24.203 6.812 7.066 1 92.69 465 LYS B N 1
ATOM 7820 C CA . LYS B 1 465 ? -23.453 8.047 6.891 1 92.69 465 LYS B CA 1
ATOM 7821 C C . LYS B 1 465 ? -22.125 7.785 6.184 1 92.69 465 LYS B C 1
ATOM 7823 O O . LYS B 1 465 ? -21.734 8.531 5.289 1 92.69 465 LYS B O 1
ATOM 7828 N N . SER B 1 466 ? -21.438 6.664 6.57 1 91.62 466 SER B N 1
ATOM 7829 C CA . SER B 1 466 ? -20.109 6.391 6.035 1 91.62 466 SER B CA 1
ATOM 7830 C C . SER B 1 466 ? -20.172 6.027 4.559 1 91.62 466 SER B C 1
ATOM 7832 O O . SER B 1 466 ? -19.172 6.113 3.848 1 91.62 466 SER B O 1
ATOM 7834 N N . HIS B 1 467 ? -21.406 5.68 4.074 1 90.06 467 HIS B N 1
ATOM 7835 C CA . HIS B 1 467 ? -21.547 5.348 2.664 1 90.06 467 HIS B CA 1
ATOM 7836 C C . HIS B 1 467 ? -22.406 6.379 1.942 1 90.06 467 HIS B C 1
ATOM 7838 O O . HIS B 1 467 ? -22.781 6.188 0.779 1 90.06 467 HIS B O 1
ATOM 7844 N N . ASN B 1 468 ? -22.734 7.441 2.635 1 91.81 468 ASN B N 1
ATOM 7845 C CA . ASN B 1 468 ? -23.516 8.555 2.092 1 91.81 468 ASN B CA 1
ATOM 7846 C C . ASN B 1 468 ? -24.859 8.086 1.554 1 91.81 468 ASN B C 1
ATOM 7848 O O . ASN B 1 468 ? -25.344 8.602 0.541 1 91.81 468 ASN B O 1
ATOM 7852 N N . LEU B 1 469 ? -25.406 7.078 2.09 1 90.44 469 LEU B N 1
ATOM 7853 C CA . LEU B 1 469 ? -26.688 6.559 1.625 1 90.44 469 LEU B CA 1
ATOM 7854 C C . LEU B 1 469 ? -27.812 7.551 1.904 1 90.44 469 LEU B C 1
ATOM 7856 O O . LEU B 1 469 ? -28.781 7.637 1.139 1 90.44 469 LEU B O 1
ATOM 7860 N N . ASP B 1 470 ? -27.688 8.273 3.023 1 93.25 470 ASP B N 1
ATOM 7861 C CA . ASP B 1 470 ? -28.672 9.312 3.34 1 93.25 470 ASP B CA 1
ATOM 7862 C C . ASP B 1 470 ? -28.672 10.398 2.268 1 93.25 470 ASP B C 1
ATOM 7864 O O . ASP B 1 470 ? -29.75 10.859 1.853 1 93.25 470 ASP B O 1
ATOM 7868 N N . LEU B 1 471 ? -27.531 10.773 1.81 1 92.81 471 LEU B N 1
ATOM 7869 C CA . LEU B 1 471 ? -27.438 11.805 0.784 1 92.81 471 LEU B CA 1
ATOM 7870 C C . LEU B 1 471 ? -28 11.312 -0.543 1 92.81 471 LEU B C 1
ATOM 7872 O O . LEU B 1 471 ? -28.703 12.055 -1.235 1 92.81 471 LEU B O 1
ATOM 7876 N N . ILE B 1 472 ? -27.719 10.109 -0.878 1 92.06 472 ILE B N 1
ATOM 7877 C CA . ILE B 1 472 ? -28.203 9.516 -2.119 1 92.06 472 ILE B CA 1
ATOM 7878 C C . ILE B 1 472 ? -29.719 9.414 -2.08 1 92.06 472 ILE B C 1
ATOM 7880 O O . ILE B 1 472 ? -30.391 9.758 -3.057 1 92.06 472 ILE B O 1
ATOM 7884 N N . ALA B 1 473 ? -30.188 8.977 -1.018 1 92 473 ALA B N 1
ATOM 7885 C CA . ALA B 1 473 ? -31.625 8.883 -0.854 1 92 473 ALA B CA 1
ATOM 7886 C C . ALA B 1 473 ? -32.281 10.258 -0.996 1 92 473 ALA B C 1
ATOM 7888 O O . ALA B 1 473 ? -33.344 10.383 -1.634 1 92 473 ALA B O 1
ATOM 7889 N N . ALA B 1 474 ? -31.688 11.219 -0.368 1 93.81 474 ALA B N 1
ATOM 7890 C CA . ALA B 1 474 ? -32.219 12.578 -0.458 1 93.81 474 ALA B CA 1
ATOM 7891 C C . ALA B 1 474 ? -32.188 13.078 -1.897 1 93.81 474 ALA B C 1
ATOM 7893 O O . ALA B 1 474 ? -33.156 13.672 -2.371 1 93.81 474 ALA B O 1
ATOM 7894 N N . ALA B 1 475 ? -31.156 12.875 -2.537 1 92.81 475 ALA B N 1
ATOM 7895 C CA . ALA B 1 475 ? -31.031 13.297 -3.932 1 92.81 475 ALA B CA 1
ATOM 7896 C C . ALA B 1 475 ? -32.062 12.602 -4.805 1 92.81 475 ALA B C 1
ATOM 7898 O O . ALA B 1 475 ? -32.688 13.242 -5.656 1 92.81 475 ALA B O 1
ATOM 7899 N N . LEU B 1 476 ? -32.188 11.328 -4.617 1 92.12 476 LEU B N 1
ATOM 7900 C CA . LEU B 1 476 ? -33.188 10.578 -5.383 1 92.12 476 LEU B CA 1
ATOM 7901 C C . LEU B 1 476 ? -34.594 11.086 -5.102 1 92.12 476 LEU B C 1
ATOM 7903 O O . LEU B 1 476 ? -35.406 11.148 -6.008 1 92.12 476 LEU B O 1
ATOM 7907 N N . SER B 1 477 ? -34.812 11.43 -3.912 1 93.19 477 SER B N 1
ATOM 7908 C CA . SER B 1 477 ? -36.125 11.984 -3.543 1 93.19 477 SER B CA 1
ATOM 7909 C C . SER B 1 477 ? -36.375 13.32 -4.23 1 93.19 477 SER B C 1
ATOM 7911 O O . SER B 1 477 ? -37.5 13.586 -4.695 1 93.19 477 SER B O 1
ATOM 7913 N N . ILE B 1 478 ? -35.406 14.125 -4.281 1 92.75 478 ILE B N 1
ATOM 7914 C CA . ILE B 1 478 ? -35.531 15.43 -4.926 1 92.75 478 ILE B CA 1
ATOM 7915 C C . ILE B 1 478 ? -35.75 15.242 -6.422 1 92.75 478 ILE B C 1
ATOM 7917 O O . ILE B 1 478 ? -36.625 15.906 -7.004 1 92.75 478 ILE B O 1
ATOM 7921 N N . ILE B 1 479 ? -35.094 14.344 -6.938 1 92.25 479 ILE B N 1
ATOM 7922 C CA . ILE B 1 479 ? -35.219 14.07 -8.359 1 92.25 479 ILE B CA 1
ATOM 7923 C C . ILE B 1 479 ? -36.625 13.5 -8.633 1 92.25 479 ILE B C 1
ATOM 7925 O O . ILE B 1 479 ? -37.312 13.938 -9.562 1 92.25 479 ILE B O 1
ATOM 7929 N N . SER B 1 480 ? -36.969 12.602 -7.816 1 92.69 480 SER B N 1
ATOM 7930 C CA . SER B 1 480 ? -38.312 12 -7.98 1 92.69 480 SER B CA 1
ATOM 7931 C C . SER B 1 480 ? -39.406 13.031 -7.82 1 92.69 480 SER B C 1
ATOM 7933 O O . SER B 1 480 ? -40.406 13.023 -8.562 1 92.69 480 SER B O 1
ATOM 7935 N N . ALA B 1 481 ? -39.281 13.844 -6.883 1 93.06 481 ALA B N 1
ATOM 7936 C CA . ALA B 1 481 ? -40.25 14.906 -6.668 1 93.06 481 ALA B CA 1
ATOM 7937 C C . ALA B 1 481 ? -40.312 15.859 -7.859 1 93.06 481 ALA B C 1
ATOM 7939 O O . ALA B 1 481 ? -41.375 16.297 -8.273 1 93.06 481 ALA B O 1
ATOM 7940 N N . SER B 1 482 ? -39.188 16.172 -8.367 1 92.62 482 SER B N 1
ATOM 7941 C CA . SER B 1 482 ? -39.094 17.047 -9.531 1 92.62 482 SER B CA 1
ATOM 7942 C C . SER B 1 482 ? -39.781 16.422 -10.75 1 92.62 482 SER B C 1
ATOM 7944 O O . SER B 1 482 ? -40.469 17.109 -11.508 1 92.62 482 SER B O 1
ATOM 7946 N N . VAL B 1 483 ? -39.531 15.227 -10.883 1 92.94 483 VAL B N 1
ATOM 7947 C CA . VAL B 1 483 ? -40.156 14.508 -11.984 1 92.94 483 VAL B CA 1
ATOM 7948 C C . VAL B 1 483 ? -41.656 14.453 -11.781 1 92.94 483 VAL B C 1
ATOM 7950 O O . VAL B 1 483 ? -42.438 14.664 -12.719 1 92.94 483 VAL B O 1
ATOM 7953 N N . TYR B 1 484 ? -42.031 14.211 -10.586 1 91.81 484 TYR B N 1
ATOM 7954 C CA . TYR B 1 484 ? -43.469 14.156 -10.25 1 91.81 484 TYR B CA 1
ATOM 7955 C C . TYR B 1 484 ? -44.156 15.492 -10.531 1 91.81 484 TYR B C 1
ATOM 7957 O O . TYR B 1 484 ? -45.219 15.539 -11.125 1 91.81 484 TYR B O 1
ATOM 7965 N N . VAL B 1 485 ? -43.531 16.531 -10.133 1 93.25 485 VAL B N 1
ATOM 7966 C CA . VAL B 1 485 ? -44.062 17.859 -10.344 1 93.25 485 VAL B CA 1
ATOM 7967 C C . VAL B 1 485 ? -44.125 18.172 -11.844 1 93.25 485 VAL B C 1
ATOM 7969 O O . VAL B 1 485 ? -45.125 18.703 -12.336 1 93.25 485 VAL B O 1
ATOM 7972 N N . SER B 1 486 ? -43.125 17.812 -12.531 1 92.75 486 SER B N 1
ATOM 7973 C CA . SER B 1 486 ? -43.062 18.047 -13.969 1 92.75 486 SER B CA 1
ATOM 7974 C C . SER B 1 486 ? -44.188 17.266 -14.695 1 92.75 486 SER B C 1
ATOM 7976 O O . SER B 1 486 ? -44.844 17.797 -15.586 1 92.75 486 SER B O 1
ATOM 7978 N N . VAL B 1 487 ? -44.312 16.094 -14.266 1 93 487 VAL B N 1
ATOM 7979 C CA . VAL B 1 487 ? -45.344 15.258 -14.883 1 93 487 VAL B CA 1
ATOM 7980 C C . VAL B 1 487 ? -46.719 15.805 -14.555 1 93 487 VAL B C 1
ATOM 7982 O O . VAL B 1 487 ? -47.594 15.859 -15.43 1 93 487 VAL B O 1
ATOM 7985 N N . THR B 1 488 ? -46.969 16.219 -13.367 1 91.81 488 THR B N 1
ATOM 7986 C CA . THR B 1 488 ? -48.25 16.75 -12.938 1 91.81 488 THR B CA 1
ATOM 7987 C C . THR B 1 488 ? -48.562 18.047 -13.648 1 91.81 488 THR B C 1
ATOM 7989 O O . THR B 1 488 ? -49.719 18.281 -14.07 1 91.81 488 THR B O 1
ATOM 7992 N N . VAL B 1 489 ? -47.562 18.859 -13.781 1 92.81 489 VAL B N 1
ATOM 7993 C CA . VAL B 1 489 ? -47.75 20.141 -14.453 1 92.81 489 VAL B CA 1
ATOM 7994 C C . VAL B 1 489 ? -48.062 19.906 -15.938 1 92.81 489 VAL B C 1
ATOM 7996 O O . VAL B 1 489 ? -48.938 20.531 -16.516 1 92.81 489 VAL B O 1
ATOM 7999 N N . THR B 1 490 ? -47.375 19.047 -16.5 1 92.5 490 THR B N 1
ATOM 8000 C CA . THR B 1 490 ? -47.594 18.703 -17.906 1 92.5 490 THR B CA 1
ATOM 8001 C C . THR B 1 490 ? -49 18.125 -18.109 1 92.5 490 THR B C 1
ATOM 8003 O O . THR B 1 490 ? -49.688 18.469 -19.062 1 92.5 490 THR B O 1
ATOM 8006 N N . LYS B 1 491 ? -49.312 17.297 -17.188 1 91.31 491 LYS B N 1
ATOM 8007 C CA . LYS B 1 491 ? -50.656 16.703 -17.266 1 91.31 491 LYS B CA 1
ATOM 8008 C C . LYS B 1 491 ? -51.719 17.781 -17.141 1 91.31 491 LYS B C 1
ATOM 8010 O O . LYS B 1 491 ? -52.719 17.766 -17.875 1 91.31 491 LYS B O 1
ATOM 8015 N N . LYS B 1 492 ? -51.594 18.688 -16.297 1 90.88 492 LYS B N 1
ATOM 8016 C CA . LYS B 1 492 ? -52.531 19.766 -16.094 1 90.88 492 LYS B CA 1
ATOM 8017 C C . LYS B 1 492 ? -52.594 20.703 -17.312 1 90.88 492 LYS B C 1
ATOM 8019 O O . LYS B 1 492 ? -53.656 21.156 -17.719 1 90.88 492 LYS B O 1
ATOM 8024 N N . MET B 1 493 ? -51.469 20.891 -17.828 1 92.44 493 MET B N 1
ATOM 8025 C CA . MET B 1 493 ? -51.375 21.75 -19.016 1 92.44 493 MET B CA 1
ATOM 8026 C C . MET B 1 493 ? -52.062 21.094 -20.203 1 92.44 493 MET B C 1
ATOM 8028 O O . MET B 1 493 ? -52.781 21.75 -20.953 1 92.44 493 MET B O 1
ATOM 8032 N N . VAL B 1 494 ? -51.812 19.859 -20.281 1 90.69 494 VAL B N 1
ATOM 8033 C CA . VAL B 1 494 ? -52.438 19.094 -21.375 1 90.69 494 VAL B CA 1
ATOM 8034 C C . VAL B 1 494 ? -53.938 19.062 -21.172 1 90.69 494 VAL B C 1
ATOM 8036 O O . VAL B 1 494 ? -54.719 19.234 -22.125 1 90.69 494 VAL B O 1
ATOM 8039 N N . LYS B 1 495 ? -54.375 18.891 -19.969 1 88.62 495 LYS B N 1
ATOM 8040 C CA . LYS B 1 495 ? -55.812 18.875 -19.656 1 88.62 495 LYS B CA 1
ATOM 8041 C C . LYS B 1 495 ? -56.438 20.234 -19.953 1 88.62 495 LYS B C 1
ATOM 8043 O O . LYS B 1 495 ? -57.531 20.297 -20.531 1 88.62 495 LYS B O 1
ATOM 8048 N N . ARG B 1 496 ? -55.781 21.25 -19.703 1 88.88 496 ARG B N 1
ATOM 8049 C CA . ARG B 1 496 ? -56.281 22.594 -19.969 1 88.88 496 ARG B CA 1
ATOM 8050 C C . ARG B 1 496 ? -56.312 22.875 -21.469 1 88.88 496 ARG B C 1
ATOM 8052 O O . ARG B 1 496 ? -57.25 23.516 -21.953 1 88.88 496 ARG B O 1
ATOM 8059 N N . PHE B 1 497 ? -55.344 22.406 -22.078 1 88.25 497 PHE B N 1
ATOM 8060 C CA . PHE B 1 497 ? -55.281 22.594 -23.516 1 88.25 497 PHE B CA 1
ATOM 8061 C C . PHE B 1 497 ? -56.406 21.828 -24.219 1 88.25 497 PHE B C 1
ATOM 8063 O O . PHE B 1 497 ? -57.062 22.359 -25.094 1 88.25 497 PHE B O 1
ATOM 8070 N N . LEU B 1 498 ? -56.656 20.656 -23.781 1 85.56 498 LEU B N 1
ATOM 8071 C CA . LEU B 1 498 ? -57.719 19.828 -24.359 1 85.56 498 LEU B CA 1
ATOM 8072 C C . LEU B 1 498 ? -59.094 20.391 -24.047 1 85.56 498 LEU B C 1
ATOM 8074 O O . LEU B 1 498 ? -60 20.391 -24.906 1 85.56 498 LEU B O 1
ATOM 8078 N N . THR B 1 499 ? -59.281 20.953 -22.891 1 83.19 499 THR B N 1
ATOM 8079 C CA . THR B 1 499 ? -60.531 21.562 -22.5 1 83.19 499 THR B CA 1
ATOM 8080 C C . THR B 1 499 ? -60.781 22.828 -23.312 1 83.19 499 THR B C 1
ATOM 8082 O O . THR B 1 499 ? -61.938 23.094 -23.703 1 83.19 499 THR B O 1
ATOM 8085 N N . ARG B 1 500 ? -59.75 23.484 -23.703 1 82.94 500 ARG B N 1
ATOM 8086 C CA . ARG B 1 500 ? -59.906 24.688 -24.5 1 82.94 500 ARG B CA 1
ATOM 8087 C C . ARG B 1 500 ? -60.25 24.344 -25.953 1 82.94 500 ARG B C 1
ATOM 8089 O O . ARG B 1 500 ? -61.062 25.031 -26.578 1 82.94 500 ARG B O 1
ATOM 8096 N N . ILE B 1 501 ? -59.75 23.344 -26.453 1 80.75 501 ILE B N 1
ATOM 8097 C CA . ILE B 1 501 ? -60.031 22.906 -27.812 1 80.75 501 ILE B CA 1
ATOM 8098 C C . ILE B 1 501 ? -61.469 22.375 -27.891 1 80.75 501 ILE B C 1
ATOM 8100 O O . ILE B 1 501 ? -62.188 22.656 -28.844 1 80.75 501 ILE B O 1
ATOM 8104 N N . TRP B 1 502 ? -61.844 21.688 -26.875 1 74.88 502 TRP B N 1
ATOM 8105 C CA . TRP B 1 502 ? -63.188 21.141 -26.828 1 74.88 502 TRP B CA 1
ATOM 8106 C C . TRP B 1 502 ? -64.188 22.234 -26.641 1 74.88 502 TRP B C 1
ATOM 8108 O O . TRP B 1 502 ? -65.25 22.219 -27.281 1 74.88 502 TRP B O 1
ATOM 8118 N N . ALA B 1 503 ? -63.938 23.234 -25.891 1 73.38 503 ALA B N 1
ATOM 8119 C CA . ALA B 1 503 ? -64.875 24.344 -25.656 1 73.38 503 ALA B CA 1
ATOM 8120 C C . ALA B 1 503 ? -65.062 25.203 -26.906 1 73.38 503 ALA B C 1
ATOM 8122 O O . ALA B 1 503 ? -66.125 25.75 -27.156 1 73.38 503 ALA B O 1
ATOM 8123 N N . LYS B 1 504 ? -64.125 25.297 -27.688 1 71.06 504 LYS B N 1
ATOM 8124 C CA . LYS B 1 504 ? -64.188 26.078 -28.922 1 71.06 504 LYS B CA 1
ATOM 8125 C C . LYS B 1 504 ? -65 25.359 -29.984 1 71.06 504 LYS B C 1
ATOM 8127 O O . LYS B 1 504 ? -65.625 26 -30.844 1 71.06 504 LYS B O 1
ATOM 8132 N N . HIS B 1 505 ? -65.125 24.094 -29.969 1 65 505 HIS B N 1
ATOM 8133 C CA . HIS B 1 505 ? -65.875 23.359 -30.984 1 65 505 HIS B CA 1
ATOM 8134 C C . HIS B 1 505 ? -67.25 22.922 -30.453 1 65 505 HIS B C 1
ATOM 8136 O O . HIS B 1 505 ? -67.938 22.141 -31.109 1 65 505 HIS B O 1
ATOM 8142 N N . LEU B 1 506 ? -67.625 23.266 -29.188 1 60.44 506 LEU B N 1
ATOM 8143 C CA . LEU B 1 506 ? -69 23.047 -28.75 1 60.44 506 LEU B CA 1
ATOM 8144 C C . LEU B 1 506 ? -69.938 24.031 -29.422 1 60.44 506 LEU B C 1
ATOM 8146 O O . LEU B 1 506 ? -69.625 25.219 -29.562 1 60.44 506 LEU B O 1
ATOM 8150 N N . PRO B 1 507 ? -71.062 23.625 -30.25 1 59.5 507 PRO B N 1
ATOM 8151 C CA . PRO B 1 507 ? -72 24.531 -30.844 1 59.5 507 PRO B CA 1
ATOM 8152 C C . PRO B 1 507 ? -72.625 25.516 -29.844 1 59.5 507 PRO B C 1
ATOM 8154 O O . PRO B 1 507 ? -72.625 25.25 -28.641 1 59.5 507 PRO B O 1
ATOM 8157 N N . ASP B 1 508 ? -72.938 26.906 -30.172 1 56.38 508 ASP B N 1
ATOM 8158 C CA . ASP B 1 508 ? -73.438 28.031 -29.391 1 56.38 508 ASP B CA 1
ATOM 8159 C C . ASP B 1 508 ? -74.562 27.578 -28.453 1 56.38 508 ASP B C 1
ATOM 8161 O O . ASP B 1 508 ? -74.812 28.219 -27.422 1 56.38 508 ASP B O 1
ATOM 8165 N N . ASP B 1 509 ? -75.438 26.625 -28.844 1 52.75 509 ASP B N 1
ATOM 8166 C CA . ASP B 1 509 ? -76.688 26.312 -28.109 1 52.75 509 ASP B CA 1
ATOM 8167 C C . ASP B 1 509 ? -76.312 25.672 -26.75 1 52.75 509 ASP B C 1
ATOM 8169 O O . ASP B 1 509 ? -77.188 25.656 -25.859 1 52.75 509 ASP B O 1
ATOM 8173 N N . THR B 1 510 ? -75.438 24.797 -26.594 1 43.31 510 THR B N 1
ATOM 8174 C CA . THR B 1 510 ? -75.25 24.047 -25.344 1 43.31 510 THR B CA 1
ATOM 8175 C C . THR B 1 510 ? -74.5 24.891 -24.312 1 43.31 510 THR B C 1
ATOM 8177 O O . THR B 1 510 ? -74.188 24.406 -23.234 1 43.31 510 THR B O 1
ATOM 8180 N N . LYS B 1 511 ? -74.125 26.094 -24.703 1 47.62 511 LYS B N 1
ATOM 8181 C CA . LYS B 1 511 ? -73.5 26.938 -23.672 1 47.62 511 LYS B CA 1
ATOM 8182 C C . LYS B 1 511 ? -74.5 27.297 -22.594 1 47.62 511 LYS B C 1
ATOM 8184 O O . LYS B 1 511 ? -74.125 27.719 -21.5 1 47.62 511 LYS B O 1
ATOM 8189 N N . THR B 1 512 ? -75.875 27.406 -22.828 1 43.62 512 THR B N 1
ATOM 8190 C CA . THR B 1 512 ? -76.875 27.875 -21.906 1 43.62 512 THR B CA 1
ATOM 8191 C C . THR B 1 512 ? -77.25 26.781 -20.906 1 43.62 512 THR B C 1
ATOM 8193 O O . THR B 1 512 ? -78.125 26.953 -20.078 1 43.62 512 THR B O 1
ATOM 8196 N N . PHE B 1 513 ? -76.875 25.594 -21 1 37.53 513 PHE B N 1
ATOM 8197 C CA . PHE B 1 513 ? -77.438 24.703 -19.969 1 37.53 513 PHE B CA 1
ATOM 8198 C C . PHE B 1 513 ? -76.688 24.938 -18.641 1 37.53 513 PHE B C 1
ATOM 8200 O O . PHE B 1 513 ? -75.562 24.516 -18.5 1 37.53 513 PHE B O 1
ATOM 8207 N N . LYS B 1 514 ? -76.75 26.234 -18.141 1 38.53 514 LYS B N 1
ATOM 8208 C CA . LYS B 1 514 ? -76.375 26.469 -16.75 1 38.53 514 LYS B CA 1
ATOM 8209 C C . LYS B 1 514 ? -76.812 25.312 -15.852 1 38.53 514 LYS B C 1
ATOM 8211 O O . LYS B 1 514 ? -77.875 24.703 -16.078 1 38.53 514 LYS B O 1
ATOM 8216 N N . LEU B 1 515 ? -76 24.969 -14.719 1 30.48 515 LEU B N 1
ATOM 8217 C CA . LEU B 1 515 ? -75.875 24.094 -13.555 1 30.48 515 LEU B CA 1
ATOM 8218 C C . LEU B 1 515 ? -77.188 24.141 -12.719 1 30.48 515 LEU B C 1
ATOM 8220 O O . LEU B 1 515 ? -77.5 25.203 -12.18 1 30.48 515 LEU B O 1
ATOM 8224 N N . LYS B 1 516 ? -78.312 23.453 -13.055 1 32.16 516 LYS B N 1
ATOM 8225 C CA . LYS B 1 516 ? -79.312 22.984 -12.078 1 32.16 516 LYS B CA 1
ATOM 8226 C C . LYS B 1 516 ? -78.625 22.344 -10.875 1 32.16 516 LYS B C 1
ATOM 8228 O O . LYS B 1 516 ? -78.188 21.188 -10.922 1 32.16 516 LYS B O 1
ATOM 8233 N N . ALA B 1 517 ? -77.562 22.953 -10.258 1 25.8 517 ALA B N 1
ATOM 8234 C CA . ALA B 1 517 ? -77.188 22.516 -8.914 1 25.8 517 ALA B CA 1
ATOM 8235 C C . ALA B 1 517 ? -78.375 22.562 -7.965 1 25.8 517 ALA B C 1
ATOM 8237 O O . ALA B 1 517 ? -79 23.625 -7.738 1 25.8 517 ALA B O 1
ATOM 8238 N N . THR B 1 518 ? -79.188 21.422 -7.984 1 22.03 518 THR B N 1
ATOM 8239 C CA . THR B 1 518 ? -79.812 20.953 -6.75 1 22.03 518 THR B CA 1
ATOM 8240 C C . THR B 1 518 ? -78.75 20.781 -5.656 1 22.03 518 THR B C 1
ATOM 8242 O O . THR B 1 518 ? -77.688 20.219 -5.895 1 22.03 518 THR B O 1
#

Solvent-accessible surface area (backbone atoms only — not comparable to full-atom values): 57415 Å² total; per-residue (Å²): 137,79,79,73,73,74,80,77,74,75,76,76,74,74,77,73,78,72,75,71,68,78,72,62,71,65,39,68,76,73,84,80,69,81,65,73,46,54,40,42,42,62,47,86,71,82,57,66,80,68,45,52,45,54,50,46,17,48,50,50,36,37,75,73,53,30,45,47,34,41,37,27,29,72,91,55,48,67,72,42,65,90,42,75,85,44,48,71,41,70,50,88,74,79,85,58,62,77,78,65,26,63,65,66,46,42,49,61,49,44,50,51,48,42,52,44,44,70,68,62,57,68,66,43,84,60,77,92,75,91,66,55,78,58,67,46,50,74,38,45,38,66,43,85,89,51,32,61,38,58,44,50,76,91,56,51,71,65,56,49,41,41,54,68,58,45,45,54,53,53,48,46,65,66,41,44,63,56,41,52,50,52,48,51,49,37,46,73,61,66,46,86,71,84,54,52,84,79,41,87,64,55,59,69,73,49,78,41,78,36,77,36,46,65,60,76,40,83,28,49,42,31,27,53,42,52,43,70,33,20,42,48,66,82,54,62,43,52,56,66,50,70,68,58,45,52,53,47,72,73,44,48,43,23,37,35,35,42,47,69,90,79,58,78,76,50,44,68,56,46,43,57,53,50,40,22,50,50,48,21,35,75,72,61,44,26,60,30,35,43,34,44,37,83,65,57,58,83,60,44,48,65,62,43,69,41,92,87,66,52,74,45,53,39,56,42,28,64,72,54,74,38,91,44,37,41,62,34,64,74,70,47,58,64,40,52,47,55,35,86,27,36,48,35,40,37,29,26,33,48,68,61,57,46,52,47,31,28,51,47,47,33,32,36,37,19,43,52,83,61,69,65,11,36,29,42,18,47,44,32,36,75,64,35,29,32,38,54,56,56,86,84,57,52,70,68,57,46,25,50,50,55,30,46,61,57,54,33,85,83,43,54,36,57,53,40,17,47,21,44,13,31,46,44,45,54,39,31,73,50,10,35,60,50,42,30,44,52,52,47,39,57,72,54,39,38,60,92,87,31,51,69,46,38,47,44,67,50,78,80,41,53,73,49,63,32,60,40,46,60,51,52,52,49,49,53,48,51,50,50,48,50,50,50,50,51,51,51,49,49,50,51,49,50,52,52,51,51,50,51,57,50,59,69,69,49,67,84,75,71,71,72,74,63,74,82,70,133,134,80,79,78,73,76,78,76,75,76,75,76,77,73,77,74,77,73,77,70,67,78,74,62,72,65,40,67,74,73,84,81,69,82,66,75,46,55,39,41,41,63,47,86,72,81,56,66,80,68,44,52,44,54,50,46,16,48,49,52,36,36,75,73,53,30,44,47,34,42,36,28,30,72,91,56,49,68,74,44,64,89,43,74,85,44,47,70,42,70,50,87,74,78,85,57,61,80,77,64,26,63,66,66,46,43,48,59,49,44,49,50,48,42,52,44,43,71,69,63,55,70,66,45,85,61,77,92,76,93,65,57,76,58,68,45,52,74,40,45,38,67,42,84,88,50,32,61,38,59,42,51,77,90,56,52,71,66,57,49,42,41,54,68,60,46,46,54,53,54,49,46,65,67,41,44,63,57,41,52,48,51,48,53,47,36,46,75,61,65,46,87,71,83,53,52,85,80,40,84,64,53,57,69,76,49,77,42,80,37,77,36,46,66,59,78,39,84,28,50,44,32,26,54,42,53,43,69,35,19,42,48,66,82,52,62,44,52,55,67,50,72,68,57,45,53,53,47,73,73,44,48,42,23,37,36,34,40,50,70,90,79,57,77,76,50,45,66,58,47,42,56,51,50,40,22,50,50,47,22,35,74,71,61,44,28,60,30,37,42,35,44,37,84,66,57,56,84,60,43,50,65,62,44,70,40,93,87,68,53,75,44,52,40,54,42,28,66,70,53,74,38,92,44,38,42,61,35,63,74,71,48,57,64,39,51,47,56,34,84,27,34,48,35,41,38,30,27,33,47,68,61,58,49,52,47,32,28,52,45,46,31,30,36,36,20,44,52,84,60,70,65,10,36,30,41,17,48,43,30,36,74,64,35,27,32,39,54,56,57,87,85,54,52,70,68,57,46,27,50,49,56,31,46,60,57,54,34,85,83,43,55,36,58,54,41,18,48,20,45,12,32,44,44,46,53,39,32,72,51,9,36,57,51,43,30,45,52,52,47,38,57,72,55,40,39,60,94,89,32,51,70,47,37,47,44,67,51,77,80,42,53,73,49,64,32,60,41,46,61,50,51,52,50,51,51,47,52,50,50,49,51,49,49,52,51,51,52,50,50,51,50,50,51,50,51,51,53,52,52,56,50,59,70,70,52,67,82,76,70,71,68,71,68,86,81,76,124

Nearest PDB structures (foldseek):
  8wrj-assembly1_A  TM=6.227E-01  e=6.693E-16  Catharanthus roseus
  8wrk-assembly1_A  TM=6.461E-01  e=3.004E-15  Catharanthus roseus
  3hbf-assembly1_A  TM=6.430E-01  e=4.010E-15  Medicago truncatula
  6llw-assembly2_B  TM=5.836E-01  e=4.098E-12  Fagopyrum esculentum
  6llg-assembly2_B  TM=5.187E-01  e=1.460E-11  Fagopyrum esculentum

Foldseek 3Di:
DPPPPDPPPPPPPPPPPPPCPVPPDDDDDDDDLDDAAEEEEEDEDDDCLQPQLVVLLVVVLVVVPYAYEYEYAPVCVVSCVVPPRHNYHHFDDDPDDDPVCLQPVLQSVLLVVLVVCVVPNPFDYDDDDQAAPLADDLQAQRDQQLLLAGGCVPPDPVSSVCSVPVVVVVVCVVCVVVQVSSLVSCVVSVHPPPDGPPDNCPCVFAQDEAADDDLQHPDDDGALSYDYLHVAADPDFDAWDPVRVVLLVVFALEEEEEADDPDQDAQVVQLLQVQLVVLLCVVVLHVAYEYAALDDLVRYDQWHAYPVGDIDGSNCLDVCVDSRYHYDPDTRLLNNLLRNRHAEYEYQQDPRNVLSNLLSLHAYEHNHRGTNSSHSQVSSCVQLLAHYQDPPDDSVVSSVRVNCRSPVVVCSNSVSSPVSSCVNVVSNPCSSVVSNVVVVCQRRVDDVSGDVVRDDPCVVDDPCVSVVVVVVVVVVVVVVVVVVVVVVVVVVVVVVVVVVVVVVPPDPPVVPPPDPDD/DPDPPPPPPPPPPPPPPPPCPVPPDDDDDDDDLDDAAEEEEEDEDDDCLQPQLVVLLVVVLVVVPYAYEYEYADVCVVSCVVPPRHNYHHQDDDDDDDPVCLQPVLLSVLLVVLVVCVVVNPFDYDDDDQDAPLADDLQAQRDQQLLLAGGCVPPDPVSSVCSVPVRVVVVCVVCVVRQVSSLVSCVVSVHPPPDGPPDNCPCVQAQDEAADDDLQHPDDDGALSYDYLHVAADPDFDAWDPVRVVLLVVFALEEEEEADDPDDDAQVVQLLQVQLVVLLVVVVLHVAYEYAALDDLVRYDQWHAYPVGDIDGSNCLDVCVDSRYHYDPDTGLLNNLLRNRHAEYEYQQDPRNVLSNLLSQHAYEHNHGGTNSSHSQVSSCVQLLAHYQDPPDDSVVSSVRVNCRSPVVVCSNSVSSPVSSCVNVVSNPCSSVVSNVVSVCQRRVDDVSGDVVRDDPCVVDDPCVSVVVVVVVVVVVVVVVVVVVVVVVVVVVVVVVVVVVVVVPPPPVVVPPPDPPD